Protein AF-A0A1V4K003-F1 (afdb_monomer_lite)

Radius of gyration: 103.55 Å; chains: 1; bounding box: 227×114×369 Å

Organism: NCBI:txid372326

Structure (mmCIF, N/CA/C/O backbone):
data_AF-A0A1V4K003-F1
#
_entry.id   AF-A0A1V4K003-F1
#
loop_
_atom_site.group_PDB
_atom_site.id
_atom_site.type_symbol
_atom_site.label_atom_id
_atom_site.label_alt_id
_atom_site.label_comp_id
_atom_site.label_asym_id
_atom_site.label_entity_id
_atom_site.label_seq_id
_atom_site.pdbx_PDB_ins_code
_atom_site.Cartn_x
_atom_site.Cartn_y
_atom_site.Cartn_z
_atom_site.occupancy
_atom_site.B_iso_or_equiv
_atom_site.auth_seq_id
_atom_site.auth_comp_id
_atom_site.auth_asym_id
_atom_site.auth_atom_id
_atom_site.pdbx_PDB_model_num
ATOM 1 N N . MET A 1 1 ? 1.624 42.659 5.994 1.00 56.22 1 MET A N 1
ATOM 2 C CA . MET A 1 1 ? 0.720 42.606 4.822 1.00 56.22 1 MET A CA 1
ATOM 3 C C . MET A 1 1 ? -0.584 41.830 5.069 1.00 56.22 1 MET A C 1
ATOM 5 O O . MET A 1 1 ? -1.572 42.478 5.380 1.00 56.22 1 MET A O 1
ATOM 9 N N . VAL A 1 2 ? -0.644 40.486 4.988 1.00 55.47 2 VAL A N 1
ATOM 10 C CA . VAL A 1 2 ? -1.933 39.730 5.023 1.00 55.47 2 VAL A CA 1
ATOM 11 C C . VAL A 1 2 ? -2.786 40.027 6.269 1.00 55.47 2 VAL A C 1
ATOM 13 O O . VAL A 1 2 ? -3.986 40.246 6.149 1.00 55.47 2 VAL A O 1
ATOM 16 N N . VAL A 1 3 ? -2.167 40.120 7.452 1.00 63.12 3 VAL A N 1
ATOM 17 C CA . VAL A 1 3 ? -2.864 40.456 8.712 1.00 63.12 3 VAL A CA 1
ATOM 18 C C . VAL A 1 3 ? -3.468 41.872 8.693 1.00 63.12 3 VAL A C 1
ATOM 20 O O . VAL A 1 3 ? -4.566 42.060 9.199 1.00 63.12 3 VAL A O 1
ATOM 23 N N . GLN A 1 4 ? -2.811 42.846 8.049 1.00 66.06 4 GLN A N 1
ATOM 24 C CA . GLN A 1 4 ? -3.326 44.220 7.916 1.00 66.06 4 GLN A CA 1
ATOM 25 C C . GLN A 1 4 ? -4.508 44.297 6.934 1.00 66.06 4 GLN A C 1
ATOM 27 O O . GLN A 1 4 ? -5.464 45.034 7.162 1.00 66.06 4 GLN A O 1
ATOM 32 N N . LEU A 1 5 ? -4.470 43.511 5.849 1.00 65.56 5 LEU A N 1
ATOM 33 C CA . LEU A 1 5 ? -5.574 43.417 4.883 1.00 65.56 5 LEU A CA 1
ATOM 34 C C . LEU A 1 5 ? -6.816 42.742 5.488 1.00 65.56 5 LEU A C 1
ATOM 36 O O . LEU A 1 5 ? -7.938 43.114 5.144 1.00 65.56 5 LEU A O 1
ATOM 40 N N . PHE A 1 6 ? -6.608 41.803 6.416 1.00 62.31 6 PHE A N 1
ATOM 41 C CA . PHE A 1 6 ? -7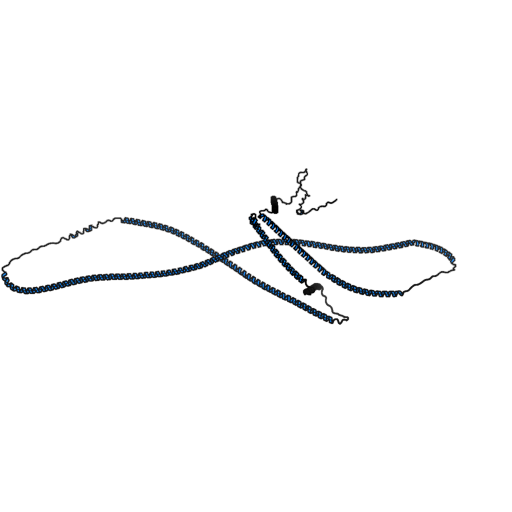.667 41.204 7.226 1.00 62.31 6 PHE A CA 1
ATOM 42 C C . PHE A 1 6 ? -8.291 42.213 8.199 1.00 62.31 6 PHE A C 1
ATOM 44 O O . PHE A 1 6 ? -9.499 42.425 8.158 1.00 62.31 6 PHE A O 1
ATOM 51 N N . SER A 1 7 ? -7.484 42.917 9.005 1.00 70.00 7 SER A N 1
ATOM 52 C CA . SER A 1 7 ? -7.992 43.946 9.931 1.00 70.00 7 SER A CA 1
ATOM 53 C C . SER A 1 7 ? -8.661 45.136 9.229 1.00 70.00 7 SER A C 1
ATOM 55 O O . SER A 1 7 ? -9.436 45.854 9.850 1.00 70.00 7 SER A O 1
ATOM 57 N N . ALA A 1 8 ? -8.390 45.340 7.936 1.00 76.44 8 ALA A N 1
ATOM 58 C CA . ALA A 1 8 ? -9.065 46.322 7.088 1.00 76.44 8 ALA A CA 1
ATOM 59 C C . ALA A 1 8 ? -10.356 45.797 6.417 1.00 76.44 8 ALA A C 1
ATOM 61 O O . ALA A 1 8 ? -10.936 46.503 5.593 1.00 76.44 8 ALA A O 1
ATOM 62 N N . GLY A 1 9 ? -10.782 44.558 6.700 1.00 68.44 9 GLY A N 1
ATOM 63 C CA . GLY A 1 9 ? -12.003 43.947 6.156 1.00 68.44 9 GLY A CA 1
ATOM 64 C C . GLY A 1 9 ? -11.972 43.633 4.653 1.00 68.44 9 GLY A C 1
ATOM 65 O O . GLY A 1 9 ? -13.011 43.329 4.075 1.00 68.44 9 GLY A O 1
ATOM 66 N N . LYS A 1 10 ? -10.805 43.713 3.995 1.00 73.00 10 LYS A N 1
ATOM 67 C CA . LYS A 1 10 ? -10.681 43.592 2.525 1.00 73.00 10 LYS A CA 1
ATOM 68 C C . LYS A 1 10 ? -10.514 42.155 2.020 1.00 73.00 10 LYS A C 1
ATOM 70 O O . LYS A 1 10 ? -10.578 41.928 0.816 1.00 73.00 10 LYS A O 1
ATOM 75 N N . ILE A 1 11 ? -10.295 41.197 2.920 1.00 74.50 11 ILE A N 1
ATOM 76 C CA . ILE A 1 11 ? -10.243 39.754 2.647 1.00 74.50 11 ILE A CA 1
ATOM 77 C C . ILE A 1 11 ? -10.865 38.989 3.817 1.00 74.50 11 ILE A C 1
ATOM 79 O O . ILE A 1 11 ? -10.670 39.356 4.973 1.00 74.50 11 ILE A O 1
ATOM 83 N N . THR A 1 12 ? -11.603 37.923 3.511 1.00 77.06 12 THR A N 1
ATOM 84 C CA . THR A 1 12 ? -12.250 37.045 4.498 1.00 77.06 12 THR A CA 1
ATOM 85 C C . THR A 1 12 ? -11.240 36.161 5.234 1.00 77.06 12 THR A C 1
ATOM 87 O O . THR A 1 12 ? -10.179 35.843 4.690 1.00 77.06 12 THR A O 1
ATOM 90 N N . ASP A 1 13 ? -11.601 35.674 6.429 1.00 73.62 13 ASP A N 1
ATOM 91 C CA . ASP A 1 13 ? -10.824 34.666 7.175 1.00 73.62 13 ASP A CA 1
ATOM 92 C C . ASP A 1 13 ? -10.438 33.460 6.311 1.00 73.62 13 ASP A C 1
ATOM 94 O O . ASP A 1 13 ? -9.290 33.020 6.329 1.00 73.62 13 ASP A O 1
ATOM 98 N N . THR A 1 14 ? -11.370 32.967 5.489 1.00 77.94 14 THR A N 1
ATOM 99 C CA . THR A 1 14 ? -11.127 31.860 4.551 1.00 77.94 14 THR A CA 1
ATOM 100 C C . THR A 1 14 ? -9.986 32.165 3.582 1.00 77.94 14 THR A C 1
ATOM 102 O O . THR A 1 14 ? -9.079 31.351 3.419 1.00 77.94 14 THR A O 1
ATOM 105 N N . ARG A 1 15 ? -9.954 33.370 2.998 1.00 75.62 15 ARG A N 1
ATOM 106 C CA . ARG A 1 15 ? -8.892 33.767 2.067 1.00 75.62 15 ARG A CA 1
ATOM 107 C C . ARG A 1 15 ? -7.566 34.049 2.777 1.00 75.62 15 ARG A C 1
ATOM 109 O O . ARG A 1 15 ? -6.505 33.831 2.197 1.00 75.62 15 ARG A O 1
ATOM 116 N N . VAL A 1 16 ? -7.605 34.494 4.033 1.00 78.00 16 VAL A N 1
ATOM 117 C CA . VAL A 1 16 ? -6.417 34.628 4.893 1.00 78.00 16 VAL A CA 1
ATOM 118 C C . VAL A 1 16 ? -5.834 33.257 5.243 1.00 78.00 16 VAL A C 1
ATOM 120 O O . VAL A 1 16 ? -4.612 33.100 5.214 1.00 78.00 16 VAL A O 1
ATOM 123 N N . ALA A 1 17 ? -6.682 32.266 5.532 1.00 76.75 17 ALA A N 1
ATOM 124 C CA . ALA A 1 17 ? -6.278 30.884 5.766 1.00 76.75 17 ALA A CA 1
ATOM 125 C C . ALA A 1 17 ? -5.639 30.277 4.507 1.00 76.75 17 ALA A C 1
ATOM 127 O O . ALA A 1 17 ? -4.486 29.860 4.576 1.00 76.75 17 ALA A O 1
ATOM 128 N N . GLU A 1 18 ? -6.303 30.357 3.346 1.00 79.75 18 GLU A N 1
ATOM 129 C CA . GLU A 1 18 ? -5.743 29.909 2.060 1.00 79.75 18 GLU A CA 1
ATOM 130 C C . GLU A 1 18 ? -4.363 30.517 1.763 1.00 79.75 18 GLU A C 1
ATOM 132 O O . GLU A 1 18 ? -3.476 29.835 1.258 1.00 79.75 18 GLU A O 1
ATOM 137 N N . LEU A 1 19 ? -4.177 31.819 2.011 1.00 79.25 19 LEU A N 1
ATOM 138 C CA . LEU A 1 19 ? -2.913 32.500 1.717 1.00 79.25 19 LEU A CA 1
ATOM 139 C C . LEU A 1 19 ? -1.803 32.097 2.700 1.00 79.25 19 LEU A C 1
ATOM 141 O O . LEU A 1 19 ? -0.652 31.968 2.284 1.00 79.25 19 LEU A O 1
ATOM 145 N N . LYS A 1 20 ? -2.132 31.838 3.973 1.00 79.00 20 LYS A N 1
ATOM 146 C CA . LYS A 1 20 ? -1.196 31.247 4.948 1.00 79.00 20 LYS A CA 1
ATOM 147 C C . LYS A 1 20 ? -0.848 29.799 4.595 1.00 79.00 20 LYS A C 1
ATOM 149 O O . LYS A 1 20 ? 0.311 29.408 4.711 1.00 79.00 20 LYS A O 1
ATOM 154 N N . GLU A 1 21 ? -1.818 29.013 4.144 1.00 82.56 21 GLU A N 1
ATOM 155 C CA . GLU A 1 21 ? -1.622 27.628 3.709 1.00 82.56 21 GLU A CA 1
ATOM 156 C C . GLU A 1 21 ? -0.734 27.563 2.461 1.00 82.56 21 GLU A C 1
ATOM 158 O O . GLU A 1 21 ? 0.293 26.892 2.471 1.00 82.56 21 GLU A O 1
ATOM 163 N N . LYS A 1 22 ? -1.033 28.363 1.431 1.00 80.50 22 LYS A N 1
ATOM 164 C CA . LYS A 1 22 ? -0.210 28.469 0.214 1.00 80.50 22 LYS A CA 1
ATOM 165 C C . LYS A 1 22 ? 1.206 28.970 0.522 1.00 80.50 22 LYS A C 1
ATOM 167 O O . LYS A 1 22 ? 2.162 28.432 -0.027 1.00 80.50 22 LYS A O 1
ATOM 172 N N . TYR A 1 23 ? 1.364 29.930 1.438 1.00 82.69 23 TYR A N 1
ATOM 173 C CA . TYR A 1 23 ? 2.684 30.382 1.895 1.00 82.69 23 TYR A CA 1
ATOM 174 C C . TYR A 1 23 ? 3.451 29.293 2.664 1.00 82.69 23 TYR A C 1
ATOM 176 O O . TYR A 1 23 ? 4.630 29.077 2.400 1.00 82.69 23 TYR A O 1
ATOM 184 N N . THR A 1 24 ? 2.806 28.581 3.593 1.00 83.00 24 THR A N 1
ATOM 185 C CA . THR A 1 24 ? 3.468 27.514 4.370 1.00 83.00 24 THR A CA 1
ATOM 186 C C . THR A 1 24 ? 3.774 26.276 3.531 1.00 83.00 24 THR A C 1
ATOM 188 O O . THR A 1 24 ? 4.804 25.648 3.764 1.00 83.00 24 THR A O 1
ATOM 191 N N . LEU A 1 25 ? 2.955 25.958 2.524 1.00 85.94 25 LEU A N 1
ATOM 192 C CA . LEU A 1 25 ? 3.262 24.949 1.511 1.00 85.94 25 LEU A CA 1
ATOM 193 C C . LEU A 1 25 ? 4.496 25.358 0.695 1.00 85.94 25 LEU A C 1
ATOM 195 O O . LEU A 1 25 ? 5.454 24.593 0.635 1.00 85.94 25 LEU A O 1
ATOM 199 N N . LEU A 1 26 ? 4.515 26.583 0.152 1.00 83.19 26 LEU A N 1
ATOM 200 C CA . LEU A 1 26 ? 5.650 27.099 -0.621 1.00 83.19 26 LEU A CA 1
ATOM 201 C C . LEU A 1 26 ? 6.944 27.100 0.214 1.00 83.19 26 LEU A C 1
ATOM 203 O O . LEU A 1 26 ? 7.978 26.607 -0.233 1.00 83.19 26 LEU A O 1
ATOM 207 N N . HIS A 1 27 ? 6.874 27.583 1.456 1.00 83.31 27 HIS A N 1
ATOM 208 C CA . HIS A 1 27 ? 8.006 27.619 2.381 1.00 83.31 27 HIS A CA 1
ATOM 209 C C . HIS A 1 27 ? 8.538 26.213 2.703 1.00 83.31 27 HIS A C 1
ATOM 211 O O . HIS A 1 27 ? 9.747 26.000 2.638 1.00 83.31 27 HIS A O 1
ATOM 217 N N . LYS A 1 28 ? 7.654 25.234 2.952 1.00 84.94 28 LYS A N 1
ATOM 218 C CA . LYS A 1 28 ? 8.043 23.822 3.112 1.00 84.94 28 LYS A CA 1
ATOM 219 C C . LYS A 1 28 ? 8.717 23.267 1.858 1.00 84.94 28 LYS A C 1
ATOM 221 O O . LYS A 1 28 ? 9.754 22.630 1.989 1.00 84.94 28 LYS A O 1
ATOM 226 N N . THR A 1 29 ? 8.184 23.543 0.661 1.00 82.12 29 THR A N 1
ATOM 227 C CA . THR A 1 29 ? 8.807 23.071 -0.589 1.00 82.12 29 THR A CA 1
ATOM 228 C C . THR A 1 29 ? 10.189 23.682 -0.829 1.00 82.12 29 THR A C 1
ATOM 230 O O . THR A 1 29 ? 11.079 22.984 -1.304 1.00 82.12 29 THR A O 1
ATOM 233 N N . VAL A 1 30 ? 10.407 24.949 -0.450 1.00 85.62 30 VAL A N 1
ATOM 234 C CA . VAL A 1 30 ? 11.733 25.588 -0.517 1.00 85.62 30 VAL A CA 1
ATOM 235 C C . VAL A 1 30 ? 12.712 24.929 0.456 1.00 85.62 30 VAL A C 1
ATOM 237 O O . VAL A 1 30 ? 13.830 24.627 0.051 1.00 85.62 30 VAL A O 1
ATOM 240 N N . ILE A 1 31 ? 12.292 24.637 1.693 1.00 85.81 31 ILE A N 1
ATOM 241 C CA . ILE A 1 31 ? 13.132 23.935 2.679 1.00 85.81 31 ILE A CA 1
ATOM 242 C C . ILE A 1 31 ? 13.520 22.542 2.164 1.00 85.81 31 ILE A C 1
ATOM 244 O O . ILE A 1 31 ? 14.707 22.241 2.097 1.00 85.81 31 ILE A O 1
ATOM 248 N N . SER A 1 32 ? 12.562 21.730 1.701 1.00 81.94 32 SER A N 1
ATOM 249 C CA . SER A 1 32 ? 12.867 20.387 1.179 1.00 81.94 32 SER A CA 1
ATOM 250 C C . SER A 1 32 ? 13.765 20.413 -0.064 1.00 81.94 32 SER A C 1
ATOM 252 O O . SER A 1 32 ? 14.572 19.507 -0.263 1.00 81.94 32 SER A O 1
ATOM 254 N N . LEU A 1 33 ? 13.660 21.456 -0.899 1.00 82.88 33 LEU A N 1
ATOM 255 C CA . LEU A 1 33 ? 14.561 21.642 -2.038 1.00 82.88 33 LEU A CA 1
ATOM 256 C C . LEU A 1 33 ? 15.982 21.987 -1.572 1.00 82.88 33 LEU A C 1
ATOM 258 O O . LEU A 1 33 ? 16.925 21.368 -2.056 1.00 82.88 33 LEU A O 1
ATOM 262 N N . GLN A 1 34 ? 16.141 22.886 -0.595 1.00 82.12 34 GLN A N 1
ATOM 263 C CA . GLN A 1 34 ? 17.449 23.205 -0.005 1.00 82.12 34 GLN A CA 1
ATOM 264 C C . GLN A 1 34 ? 18.083 21.994 0.697 1.00 82.12 34 GLN A C 1
ATOM 266 O O . GLN A 1 34 ? 19.281 21.764 0.558 1.00 82.12 34 GLN A O 1
ATOM 271 N N . GLU A 1 35 ? 17.294 21.181 1.400 1.00 84.19 35 GLU A N 1
ATOM 272 C CA . GLU A 1 35 ? 17.763 19.929 2.008 1.00 84.19 35 GLU A CA 1
ATOM 273 C C . GLU A 1 35 ? 18.248 18.933 0.939 1.00 84.19 35 GLU A C 1
ATOM 275 O O . GLU A 1 35 ? 19.333 18.366 1.086 1.00 84.19 35 GLU A O 1
ATOM 280 N N . SER A 1 36 ? 17.518 18.787 -0.176 1.00 80.00 36 SER A N 1
ATOM 281 C CA . SER A 1 36 ? 17.944 17.943 -1.304 1.00 80.00 36 SER A CA 1
ATOM 282 C C . SER A 1 36 ? 19.183 18.484 -2.037 1.00 80.00 36 SER A C 1
ATOM 284 O O . SER A 1 36 ? 20.057 17.711 -2.421 1.00 80.00 36 SER A O 1
ATOM 286 N N . GLU A 1 37 ? 19.316 19.807 -2.174 1.00 83.44 37 GLU A N 1
ATOM 287 C CA . GLU A 1 37 ? 20.496 20.461 -2.755 1.00 83.44 37 GLU A CA 1
ATOM 288 C C . GLU A 1 37 ? 21.737 20.225 -1.880 1.00 83.44 37 GLU A C 1
ATOM 290 O O . GLU A 1 37 ? 22.800 19.872 -2.389 1.00 83.44 37 GLU A O 1
ATOM 295 N N . ILE A 1 38 ? 21.597 20.332 -0.554 1.00 86.12 38 ILE A N 1
ATOM 296 C CA . ILE A 1 38 ? 22.671 20.041 0.404 1.00 86.12 38 ILE A CA 1
ATOM 297 C C . ILE A 1 38 ? 23.088 18.564 0.340 1.00 86.12 38 ILE A C 1
ATOM 299 O O . ILE A 1 38 ? 24.287 18.286 0.354 1.00 86.12 38 ILE A O 1
ATOM 303 N N . GLN A 1 39 ? 22.138 17.628 0.235 1.00 83.44 39 GLN A N 1
ATOM 304 C CA . GLN A 1 39 ? 22.429 16.195 0.094 1.00 83.44 39 GLN A CA 1
ATOM 305 C C . GLN A 1 39 ? 23.190 15.902 -1.208 1.00 83.44 39 GLN A C 1
ATOM 307 O O . GLN A 1 39 ? 24.279 15.332 -1.160 1.00 83.44 39 GLN A O 1
ATOM 312 N N . LEU A 1 40 ? 22.701 16.388 -2.353 1.00 80.06 40 LEU A N 1
ATOM 313 C CA . LEU A 1 40 ? 23.367 16.210 -3.650 1.00 80.06 40 LEU A CA 1
ATOM 314 C C . LEU A 1 40 ? 24.761 16.863 -3.690 1.00 80.06 40 LEU A C 1
ATOM 316 O O . LEU A 1 40 ? 25.686 16.311 -4.285 1.00 80.06 40 LEU A O 1
ATOM 320 N N . LEU A 1 41 ? 24.960 18.002 -3.016 1.00 82.19 41 LEU A N 1
ATOM 321 C CA . LEU A 1 41 ? 26.279 18.634 -2.868 1.00 82.19 41 LEU A CA 1
ATOM 322 C C . LEU A 1 41 ? 27.224 17.866 -1.927 1.00 82.19 41 LEU A C 1
ATOM 324 O O . LEU A 1 41 ? 28.443 17.993 -2.065 1.00 82.19 41 LEU A O 1
ATOM 328 N N . GLN A 1 42 ? 26.705 17.087 -0.976 1.00 81.94 42 GLN A N 1
ATOM 329 C CA . GLN A 1 42 ? 27.506 16.184 -0.141 1.00 81.94 42 GLN A CA 1
ATOM 330 C C . GLN A 1 42 ? 27.886 14.912 -0.908 1.00 81.94 42 GLN A C 1
ATOM 332 O O . GLN A 1 42 ? 29.051 14.517 -0.877 1.00 81.94 42 GLN A O 1
ATOM 337 N N . GLU A 1 43 ? 26.957 14.325 -1.664 1.00 79.88 43 GLU A N 1
ATOM 338 C CA . GLU A 1 43 ? 27.224 13.174 -2.536 1.00 79.88 43 GLU A CA 1
ATOM 339 C C . GLU A 1 43 ? 28.220 13.522 -3.649 1.00 79.88 43 GLU A C 1
ATOM 341 O O . GLU A 1 43 ? 29.190 12.793 -3.847 1.00 79.88 43 GLU A O 1
ATOM 346 N N . ALA A 1 44 ? 28.071 14.677 -4.306 1.00 78.56 44 ALA A N 1
ATOM 347 C CA . ALA A 1 44 ? 29.021 15.147 -5.315 1.00 78.56 44 ALA A CA 1
ATOM 348 C C . ALA A 1 44 ? 30.442 15.333 -4.749 1.00 78.56 44 ALA A C 1
ATOM 350 O O . ALA A 1 44 ? 31.414 14.981 -5.415 1.00 78.56 44 ALA A O 1
ATOM 351 N N . LYS A 1 45 ? 30.573 15.832 -3.509 1.00 83.06 45 LYS A N 1
ATOM 352 C CA . LYS A 1 45 ? 31.867 15.953 -2.809 1.00 83.06 45 LYS A CA 1
ATOM 353 C C . LYS A 1 45 ? 32.450 14.608 -2.390 1.00 83.06 45 LYS A C 1
ATOM 355 O O . LYS A 1 45 ? 33.665 14.444 -2.419 1.00 83.06 45 LYS A O 1
ATOM 360 N N . ARG A 1 46 ? 31.611 13.645 -1.997 1.00 84.62 46 ARG A N 1
ATOM 361 C CA . ARG A 1 46 ? 32.068 12.274 -1.745 1.00 84.62 46 ARG A CA 1
ATOM 362 C C . ARG A 1 46 ? 32.626 11.678 -3.038 1.00 84.62 46 ARG A C 1
ATOM 364 O O . ARG A 1 46 ? 33.768 11.240 -3.043 1.00 84.62 46 ARG A O 1
ATOM 371 N N . LEU A 1 47 ? 31.853 11.727 -4.122 1.00 77.31 47 LEU A N 1
ATOM 372 C CA . LEU A 1 47 ? 32.228 11.159 -5.417 1.00 77.31 47 LEU A CA 1
ATOM 373 C C . LEU A 1 47 ? 33.458 11.839 -6.034 1.00 77.31 47 LEU A C 1
ATOM 375 O O . LEU A 1 47 ? 34.237 11.157 -6.694 1.00 77.31 47 LEU A O 1
ATOM 379 N N . SER A 1 48 ? 33.683 13.140 -5.806 1.00 78.25 48 SER A N 1
ATOM 380 C CA . SER A 1 48 ? 34.927 13.792 -6.238 1.00 78.25 48 SER A CA 1
ATOM 381 C C . SER A 1 48 ? 36.142 13.283 -5.460 1.00 78.25 48 SER A C 1
ATOM 383 O O . SER A 1 48 ? 37.162 13.012 -6.076 1.00 78.25 48 SER A O 1
ATOM 385 N N . VAL A 1 49 ? 36.028 13.071 -4.143 1.00 84.50 49 VAL A N 1
ATOM 386 C CA . VAL A 1 49 ? 37.110 12.484 -3.328 1.00 84.50 49 VAL A CA 1
ATOM 387 C C . VAL A 1 49 ? 37.342 11.006 -3.674 1.00 84.50 49 VAL A C 1
ATOM 389 O O . VAL A 1 49 ? 38.487 10.572 -3.742 1.00 84.50 49 VAL A O 1
ATOM 392 N N . GLU A 1 50 ? 36.284 10.237 -3.946 1.00 78.19 50 GLU A N 1
ATOM 393 C CA . GLU A 1 50 ? 36.373 8.846 -4.428 1.00 78.19 50 GLU A CA 1
ATOM 394 C C . GLU A 1 50 ? 37.067 8.775 -5.806 1.00 78.19 50 GLU A C 1
ATOM 396 O O . GLU A 1 50 ? 37.897 7.895 -6.033 1.00 78.19 50 GLU A O 1
ATOM 401 N N . LEU A 1 51 ? 36.804 9.739 -6.699 1.00 79.00 51 LEU A N 1
ATOM 402 C CA . LEU A 1 51 ? 37.501 9.879 -7.984 1.00 79.00 51 LEU A CA 1
ATOM 403 C C . LEU A 1 51 ? 38.955 10.342 -7.834 1.00 79.00 51 LEU A C 1
ATOM 405 O O . LEU A 1 51 ? 39.816 9.788 -8.506 1.00 79.00 51 LEU A O 1
ATOM 409 N N . GLU A 1 52 ? 39.251 11.311 -6.966 1.00 77.62 52 GLU A N 1
ATOM 410 C CA . GLU A 1 52 ? 40.624 11.760 -6.681 1.00 77.62 52 GLU A CA 1
ATOM 411 C C . GLU A 1 52 ? 41.463 10.619 -6.082 1.00 77.62 52 GLU A C 1
ATOM 413 O O . GLU A 1 52 ? 42.623 10.443 -6.450 1.00 77.62 52 GLU A O 1
ATOM 418 N N . GLN A 1 53 ? 40.870 9.782 -5.223 1.00 77.38 53 GLN A N 1
ATOM 419 C CA . GLN A 1 53 ? 41.511 8.571 -4.702 1.00 77.38 53 GLN A CA 1
ATOM 420 C C . GLN A 1 53 ? 41.772 7.543 -5.811 1.00 77.38 53 GLN A C 1
ATOM 422 O O . GLN A 1 53 ? 42.902 7.080 -5.939 1.00 77.38 53 GLN A O 1
ATOM 427 N N . GLN A 1 54 ? 40.783 7.243 -6.661 1.00 73.12 54 GLN A N 1
ATOM 428 C CA . GLN A 1 54 ? 40.957 6.321 -7.794 1.00 73.12 54 GLN A CA 1
ATOM 429 C C . GLN A 1 54 ? 41.962 6.836 -8.835 1.00 73.12 54 GLN A C 1
ATOM 431 O O . GLN A 1 54 ? 42.737 6.052 -9.378 1.00 73.12 54 GLN A O 1
ATOM 436 N N . GLN A 1 55 ? 41.997 8.145 -9.093 1.00 69.25 55 GLN A N 1
ATOM 437 C CA . GLN A 1 55 ? 43.007 8.774 -9.947 1.00 69.25 55 GLN A CA 1
ATOM 438 C C . GLN A 1 55 ? 44.398 8.660 -9.327 1.00 69.25 55 GLN A C 1
ATOM 440 O O . GLN A 1 55 ? 45.335 8.290 -10.022 1.00 69.25 55 GLN A O 1
ATOM 445 N N . HIS A 1 56 ? 44.536 8.883 -8.022 1.00 72.75 56 HIS A N 1
ATOM 446 C CA . HIS A 1 56 ? 45.823 8.780 -7.341 1.00 72.75 56 HIS A CA 1
ATOM 447 C C . HIS A 1 56 ? 46.294 7.322 -7.123 1.00 72.75 56 HIS A C 1
ATOM 449 O O . HIS A 1 56 ? 47.487 7.072 -6.942 1.00 72.75 56 HIS A O 1
ATOM 455 N N . GLU A 1 57 ? 45.392 6.337 -7.157 1.00 70.25 57 GLU A N 1
ATOM 456 C CA . GLU A 1 57 ? 45.739 4.912 -7.269 1.00 70.25 57 GLU A CA 1
ATOM 457 C C . GLU A 1 57 ? 46.129 4.524 -8.705 1.00 70.25 57 GLU A C 1
ATOM 459 O O . GLU A 1 57 ? 47.090 3.775 -8.885 1.00 70.25 57 GLU A O 1
ATOM 464 N N . LEU A 1 58 ? 45.476 5.093 -9.726 1.00 62.81 58 LEU A N 1
ATOM 465 C CA . LEU A 1 58 ? 45.891 4.957 -11.128 1.00 62.81 58 LEU A CA 1
ATOM 466 C C . LEU A 1 58 ? 47.267 5.587 -11.386 1.00 62.81 58 LEU A C 1
ATOM 468 O O . LEU A 1 58 ? 48.118 4.926 -11.967 1.00 62.81 58 LEU A O 1
ATOM 472 N N . GLU A 1 59 ? 47.546 6.789 -10.879 1.00 66.94 59 GLU A N 1
ATOM 473 C CA . GLU A 1 59 ? 48.875 7.415 -10.962 1.00 66.94 59 GLU A CA 1
ATOM 474 C C . GLU A 1 59 ? 49.966 6.539 -10.325 1.00 66.94 59 GLU A C 1
ATOM 476 O O . GLU A 1 59 ? 51.079 6.474 -10.838 1.00 66.94 59 GLU A O 1
ATOM 481 N N . LYS A 1 60 ? 49.659 5.817 -9.237 1.00 63.19 60 LYS A N 1
ATOM 482 C CA . LYS A 1 60 ? 50.587 4.854 -8.612 1.00 63.19 60 LYS A CA 1
ATOM 483 C C . LYS A 1 60 ? 50.757 3.567 -9.418 1.00 63.19 60 LYS A C 1
ATOM 485 O O . LYS A 1 60 ? 51.801 2.932 -9.308 1.00 63.19 60 LYS A O 1
ATOM 490 N N . ALA A 1 61 ? 49.759 3.178 -10.209 1.00 55.38 61 ALA A N 1
ATOM 491 C CA . ALA A 1 61 ? 49.862 2.061 -11.144 1.00 55.38 61 ALA A CA 1
ATOM 492 C C . ALA A 1 61 ? 50.614 2.452 -12.433 1.00 55.38 61 ALA A C 1
ATOM 494 O O . ALA A 1 61 ? 51.321 1.621 -12.999 1.00 55.38 61 ALA A O 1
ATOM 495 N N . GLU A 1 62 ? 50.496 3.707 -12.875 1.00 48.44 62 GLU A N 1
ATOM 496 C CA . GLU A 1 62 ? 51.203 4.255 -14.040 1.00 48.44 62 GLU A CA 1
ATOM 497 C C . GLU A 1 62 ? 52.655 4.658 -13.714 1.00 48.44 62 GLU A C 1
ATOM 499 O O . GLU A 1 62 ? 53.527 4.537 -14.571 1.00 48.44 62 GLU A O 1
ATOM 504 N N . GLN A 1 63 ? 52.969 5.043 -12.469 1.00 48.59 63 GLN A N 1
ATOM 505 C CA . GLN A 1 63 ? 54.341 5.299 -11.994 1.00 48.59 63 GLN A CA 1
ATOM 506 C C . GLN A 1 63 ? 55.113 4.016 -11.616 1.00 48.59 63 GLN A C 1
ATOM 508 O O . GLN A 1 63 ? 55.797 3.963 -10.592 1.00 48.59 63 GLN A O 1
ATOM 513 N N . PHE A 1 64 ? 55.059 2.986 -12.466 1.00 37.50 64 PHE A N 1
ATOM 514 C CA . PHE A 1 64 ? 55.984 1.850 -12.396 1.00 37.50 64 PHE A CA 1
ATOM 515 C C . PHE A 1 64 ? 57.193 2.077 -13.324 1.00 37.50 64 PHE A C 1
ATOM 517 O O . PHE A 1 64 ? 57.002 2.262 -14.525 1.00 37.50 64 PHE A O 1
ATOM 524 N N . PRO A 1 65 ? 58.443 2.054 -12.818 1.00 45.66 65 PRO A N 1
ATOM 525 C CA . PRO A 1 65 ? 59.625 2.233 -13.657 1.00 45.66 65 PRO A CA 1
ATOM 526 C C . PRO A 1 65 ? 59.864 1.006 -14.553 1.00 45.66 65 PRO A C 1
ATOM 528 O O . PRO A 1 65 ? 59.880 -0.132 -14.073 1.00 45.66 65 PRO A O 1
ATOM 531 N N . GLU A 1 66 ? 60.112 1.259 -15.844 1.00 43.59 66 GLU A N 1
ATOM 532 C CA . GLU A 1 66 ? 60.162 0.265 -16.937 1.00 43.59 66 GLU A CA 1
ATOM 533 C C . GLU A 1 66 ? 61.271 -0.808 -16.820 1.00 43.59 66 GLU A C 1
ATOM 535 O O . GLU A 1 66 ? 61.326 -1.728 -17.633 1.00 43.59 66 GLU A O 1
ATOM 540 N N . GLU A 1 67 ? 62.134 -0.739 -15.803 1.00 44.69 67 GLU A N 1
ATOM 541 C CA . GLU A 1 67 ? 63.278 -1.644 -15.602 1.00 44.69 67 GLU A CA 1
ATOM 542 C C . GLU A 1 67 ? 63.097 -2.646 -14.437 1.00 44.69 67 GLU A C 1
ATOM 544 O O . GLU A 1 67 ? 64.045 -3.330 -14.051 1.00 44.69 67 GLU A O 1
ATOM 549 N N . SER A 1 68 ? 61.891 -2.768 -13.864 1.00 41.72 68 SER A N 1
ATOM 550 C CA . SER A 1 68 ? 61.611 -3.704 -12.756 1.00 41.72 68 SER A CA 1
ATOM 551 C C . SER A 1 68 ? 60.781 -4.926 -13.187 1.00 41.72 68 SER A C 1
ATOM 553 O O . SER A 1 68 ? 59.606 -4.833 -13.541 1.00 41.72 68 SER A O 1
ATOM 555 N N . SER A 1 69 ? 61.399 -6.112 -13.150 1.00 51.69 69 SER A N 1
ATOM 556 C CA . SER A 1 69 ? 60.809 -7.383 -13.597 1.00 51.69 69 SER A CA 1
ATOM 557 C C . SER A 1 69 ? 59.816 -7.968 -12.579 1.00 51.69 69 SER A C 1
ATOM 559 O O . SER A 1 69 ? 60.142 -8.905 -11.849 1.00 51.69 69 SER A O 1
ATOM 561 N N . SER A 1 70 ? 58.605 -7.413 -12.513 1.00 58.47 70 SER A N 1
ATOM 562 C CA . SER A 1 70 ? 57.534 -7.931 -11.654 1.00 58.47 70 SER A CA 1
ATOM 563 C C . SER A 1 70 ? 56.876 -9.199 -12.220 1.00 58.47 70 SER A C 1
ATOM 565 O O . SER A 1 70 ? 56.811 -9.413 -13.435 1.00 58.47 70 SER A O 1
ATOM 567 N N . GLU A 1 71 ? 56.338 -10.038 -11.330 1.00 55.19 71 GLU A N 1
ATOM 568 C CA . GLU A 1 71 ? 55.678 -11.306 -11.681 1.00 55.19 71 GLU A CA 1
ATOM 569 C C . GLU A 1 71 ? 54.524 -11.123 -12.670 1.00 55.19 71 GLU A C 1
ATOM 571 O O . GLU A 1 71 ? 54.286 -11.999 -13.494 1.00 55.19 71 GLU A O 1
ATOM 576 N N . VAL A 1 72 ? 53.846 -9.969 -12.650 1.00 52.16 72 VAL A N 1
ATOM 577 C CA . VAL A 1 72 ? 52.753 -9.637 -13.578 1.00 52.16 72 VAL A CA 1
ATOM 578 C C . VAL A 1 72 ? 53.219 -9.713 -15.036 1.00 52.16 72 VAL A C 1
ATOM 580 O O . VAL A 1 72 ? 52.476 -10.202 -15.885 1.00 52.16 72 VAL A O 1
ATOM 583 N N . SER A 1 73 ? 54.458 -9.312 -15.337 1.00 53.34 73 SER A N 1
ATOM 584 C CA . SER A 1 73 ? 55.033 -9.440 -16.682 1.00 53.34 73 SER A CA 1
ATOM 585 C C . SER A 1 73 ? 55.351 -10.896 -17.040 1.00 53.34 73 SER A C 1
ATOM 587 O O . SER A 1 73 ? 55.040 -11.318 -18.156 1.00 53.34 73 SER A O 1
ATOM 589 N N . ARG A 1 74 ? 55.875 -11.695 -16.092 1.00 58.97 74 ARG A N 1
ATOM 590 C CA . ARG A 1 74 ? 56.105 -13.145 -16.281 1.00 58.97 74 ARG A CA 1
ATOM 591 C C . ARG A 1 74 ? 54.782 -13.875 -16.530 1.00 58.97 74 ARG A C 1
ATOM 593 O O . ARG A 1 74 ? 54.660 -14.585 -17.523 1.00 58.97 74 ARG A O 1
ATOM 600 N N . ILE A 1 75 ? 53.766 -13.605 -15.711 1.00 62.41 75 ILE A N 1
ATOM 601 C CA . ILE A 1 75 ? 52.406 -14.150 -15.827 1.00 62.41 75 ILE A CA 1
ATOM 602 C C . ILE A 1 75 ? 51.756 -13.722 -17.145 1.00 62.41 75 ILE A C 1
ATOM 604 O O . ILE A 1 75 ? 51.133 -14.545 -17.804 1.00 62.41 75 ILE A O 1
ATOM 608 N N . ARG A 1 76 ? 51.917 -12.469 -17.591 1.00 61.62 76 ARG A N 1
ATOM 609 C CA . ARG A 1 76 ? 51.366 -12.003 -18.878 1.00 61.62 76 ARG A CA 1
ATOM 610 C C . ARG A 1 76 ? 52.028 -12.695 -20.074 1.00 61.62 76 ARG A C 1
ATOM 612 O O . ARG A 1 76 ? 51.345 -12.983 -21.055 1.00 61.62 76 ARG A O 1
ATOM 619 N N . GLN A 1 77 ? 53.322 -13.005 -19.982 1.00 67.75 77 GLN A N 1
ATOM 620 C CA . GLN A 1 77 ? 54.061 -13.759 -20.997 1.00 67.75 77 GLN A CA 1
ATOM 621 C C . GLN A 1 77 ? 53.716 -15.261 -20.975 1.00 67.75 77 GLN A C 1
ATOM 623 O O . GLN A 1 77 ? 53.487 -15.843 -22.035 1.00 67.75 77 GLN A O 1
ATOM 628 N N . GLN A 1 78 ? 53.588 -15.868 -19.790 1.00 68.00 78 GLN A N 1
ATOM 629 C CA . GLN A 1 78 ? 53.106 -17.244 -19.604 1.00 68.00 78 GLN A CA 1
ATOM 630 C C . GLN A 1 78 ? 51.662 -17.397 -20.111 1.00 68.00 78 GLN A C 1
ATOM 632 O O . GLN A 1 78 ? 51.392 -18.297 -20.899 1.00 68.00 78 GLN A O 1
ATOM 637 N N . LEU A 1 79 ? 50.755 -16.473 -19.769 1.00 69.12 79 LEU A N 1
ATOM 638 C CA . LEU A 1 79 ? 49.371 -16.459 -20.257 1.00 69.12 79 LEU A CA 1
ATOM 639 C C . LEU A 1 79 ? 49.321 -16.360 -21.787 1.00 69.12 79 LEU A C 1
ATOM 641 O O . LEU A 1 79 ? 48.534 -17.063 -22.413 1.00 69.12 79 LEU A O 1
ATOM 645 N N . LEU A 1 80 ? 50.182 -15.540 -22.402 1.00 69.50 80 LEU A N 1
ATOM 646 C CA . LEU A 1 80 ? 50.292 -15.453 -23.860 1.00 69.50 80 LEU A CA 1
ATOM 647 C C . LEU A 1 80 ? 50.822 -16.763 -24.478 1.00 69.50 80 LEU A C 1
ATOM 649 O O . LEU A 1 80 ? 50.327 -17.168 -25.529 1.00 69.50 80 LEU A O 1
ATOM 653 N N . SER A 1 81 ? 51.760 -17.461 -23.821 1.00 68.94 81 SER A N 1
ATOM 654 C CA . SER A 1 81 ? 52.192 -18.808 -24.238 1.00 68.94 81 SER A CA 1
ATOM 655 C C . SER A 1 81 ? 51.036 -19.802 -24.156 1.00 68.94 81 SER A C 1
ATOM 657 O O . SER A 1 81 ? 50.698 -20.419 -25.161 1.00 68.94 81 SER A O 1
ATOM 659 N N . CYS A 1 82 ? 50.338 -19.876 -23.018 1.00 68.88 82 CYS A N 1
ATOM 660 C CA . CYS A 1 82 ? 49.182 -20.752 -22.832 1.00 68.88 82 CYS A CA 1
ATOM 661 C C . CYS A 1 82 ? 48.036 -20.437 -23.808 1.00 68.88 82 CYS A C 1
ATOM 663 O O . CYS A 1 82 ? 47.380 -21.357 -24.290 1.00 68.88 82 CYS A O 1
ATOM 665 N N . GLN A 1 83 ? 47.809 -19.165 -24.153 1.00 66.56 83 GLN A N 1
ATOM 666 C CA . GLN A 1 83 ? 46.828 -18.749 -25.161 1.00 66.56 83 GLN A CA 1
ATOM 667 C C . GLN A 1 83 ? 47.222 -19.250 -26.561 1.00 66.56 83 GLN A C 1
ATOM 669 O O . GLN A 1 83 ? 46.380 -19.771 -27.295 1.00 66.56 83 GLN A O 1
ATOM 674 N N . ASN A 1 84 ? 48.502 -19.129 -26.923 1.00 75.12 84 ASN A N 1
ATOM 675 C CA . ASN A 1 84 ? 49.037 -19.601 -28.202 1.00 75.12 84 ASN A CA 1
ATOM 676 C C . ASN A 1 84 ? 49.065 -21.135 -28.283 1.00 75.12 84 ASN A C 1
ATOM 678 O O . ASN A 1 84 ? 48.726 -21.700 -29.320 1.00 75.12 84 ASN A O 1
ATOM 682 N N . GLU A 1 85 ? 49.399 -21.819 -27.191 1.00 74.50 85 GLU A N 1
ATOM 683 C CA . GLU A 1 85 ? 49.355 -23.277 -27.083 1.00 74.50 85 GLU A CA 1
ATOM 684 C C . GLU A 1 85 ? 47.920 -23.805 -27.118 1.00 74.50 85 GLU A C 1
ATOM 686 O O . GLU A 1 85 ? 47.660 -24.759 -27.844 1.00 74.50 85 GLU A O 1
ATOM 691 N N . TYR A 1 86 ? 46.969 -23.157 -26.436 1.00 77.44 86 TYR A N 1
ATOM 692 C CA . TYR A 1 86 ? 45.542 -23.475 -26.542 1.00 77.44 86 TYR A CA 1
ATOM 693 C C . TYR A 1 86 ? 45.037 -23.311 -27.980 1.00 77.44 86 TYR A C 1
ATOM 695 O O . TYR A 1 86 ? 44.377 -24.209 -28.501 1.00 77.44 86 TYR A O 1
ATOM 703 N N . ASN A 1 87 ? 45.392 -22.214 -28.658 1.00 72.00 87 ASN A N 1
ATOM 704 C CA . ASN A 1 87 ? 45.044 -22.009 -30.065 1.00 72.00 87 ASN A CA 1
ATOM 705 C C . ASN A 1 87 ? 45.673 -23.089 -30.965 1.00 72.00 87 ASN A C 1
ATOM 707 O O . ASN A 1 87 ? 44.969 -23.687 -31.774 1.00 72.00 87 ASN A O 1
ATOM 711 N N . ALA A 1 88 ? 46.953 -23.421 -30.773 1.00 74.94 88 ALA A N 1
ATOM 712 C CA . ALA A 1 88 ? 47.632 -24.475 -31.528 1.00 74.94 88 ALA A CA 1
ATOM 713 C C . ALA A 1 88 ? 47.089 -25.886 -31.223 1.00 74.94 88 ALA A C 1
ATOM 715 O O . ALA A 1 88 ? 47.088 -26.747 -32.101 1.00 74.94 88 ALA A O 1
ATOM 716 N N . ILE A 1 89 ? 46.615 -26.150 -30.002 1.00 74.44 89 ILE A N 1
ATOM 717 C CA . ILE A 1 89 ? 45.907 -27.387 -29.643 1.00 74.44 89 ILE A CA 1
ATOM 718 C C . ILE A 1 89 ? 44.542 -27.421 -30.332 1.00 74.44 89 ILE A C 1
ATOM 720 O O . ILE A 1 89 ? 44.193 -28.446 -30.902 1.00 74.44 89 ILE A O 1
ATOM 724 N N . LYS A 1 90 ? 43.812 -26.305 -30.367 1.00 72.94 90 LYS A N 1
ATOM 725 C CA . LYS A 1 90 ? 42.505 -26.189 -31.026 1.00 72.94 90 LYS A CA 1
ATOM 726 C C . LYS A 1 90 ? 42.595 -26.339 -32.548 1.00 72.94 90 LYS A C 1
ATOM 728 O O . LYS A 1 90 ? 41.763 -27.014 -33.148 1.00 72.94 90 LYS A O 1
ATOM 733 N N . GLU A 1 91 ? 43.635 -25.789 -33.173 1.00 72.69 91 GLU A N 1
ATOM 734 C CA . GLU A 1 91 ? 43.962 -26.061 -34.579 1.00 72.69 91 GLU A CA 1
ATOM 735 C C . GLU A 1 91 ? 44.295 -27.543 -34.794 1.00 72.69 91 GLU A C 1
ATOM 737 O O . GLU A 1 91 ? 43.749 -28.156 -35.709 1.00 72.69 91 GLU A O 1
ATOM 742 N N . ARG A 1 92 ? 45.102 -28.161 -33.916 1.00 77.12 92 ARG A N 1
ATOM 743 C CA . ARG A 1 92 ? 45.354 -29.615 -33.957 1.00 77.12 92 ARG A CA 1
ATOM 744 C C . ARG A 1 92 ? 44.083 -30.436 -33.736 1.00 77.12 92 ARG A C 1
ATOM 746 O O . ARG A 1 92 ? 43.977 -31.496 -34.336 1.00 77.12 92 ARG A O 1
ATOM 753 N N . GLU A 1 93 ? 43.125 -29.991 -32.925 1.00 72.00 93 GLU A N 1
ATOM 754 C CA . GLU A 1 93 ? 41.835 -30.670 -32.757 1.00 72.00 93 GLU A CA 1
ATOM 755 C C . GLU A 1 93 ? 41.002 -30.610 -34.036 1.00 72.00 93 GLU A C 1
ATOM 757 O O . GLU A 1 93 ? 40.511 -31.651 -34.464 1.00 72.00 93 GLU A O 1
ATOM 762 N N . TYR A 1 94 ? 40.900 -29.452 -34.699 1.00 69.81 94 TYR A N 1
ATOM 763 C CA . TYR A 1 94 ? 40.264 -29.358 -36.019 1.00 69.81 94 TYR A CA 1
ATOM 764 C C . TYR A 1 94 ? 40.965 -30.247 -37.053 1.00 69.81 94 TYR A C 1
ATOM 766 O O . TYR A 1 94 ? 40.312 -30.992 -37.782 1.00 69.81 94 TYR A O 1
ATOM 774 N N . ASP A 1 95 ? 42.294 -30.222 -37.081 1.00 67.88 95 ASP A N 1
ATOM 775 C CA . ASP A 1 95 ? 43.122 -30.993 -38.006 1.00 67.88 95 ASP A CA 1
ATOM 776 C C . ASP A 1 95 ? 43.028 -32.515 -37.730 1.00 67.88 95 ASP A C 1
ATOM 778 O O . ASP A 1 95 ? 42.974 -33.325 -38.657 1.00 67.88 95 ASP A O 1
ATOM 782 N N . VAL A 1 96 ? 42.902 -32.928 -36.462 1.00 70.25 96 VAL A N 1
ATOM 783 C CA . VAL A 1 96 ? 42.642 -34.319 -36.045 1.00 70.25 96 VAL A CA 1
ATOM 784 C C . VAL A 1 96 ? 41.202 -34.739 -36.334 1.00 70.25 96 VAL A C 1
ATOM 786 O O . VAL A 1 96 ? 41.007 -35.849 -36.825 1.00 70.25 96 VAL A O 1
ATOM 789 N N . GLN A 1 97 ? 40.199 -33.889 -36.100 1.00 59.25 97 GLN A N 1
ATOM 790 C CA . GLN A 1 97 ? 38.802 -34.165 -36.457 1.00 59.25 97 GLN A CA 1
ATOM 791 C C . GLN A 1 97 ? 38.654 -34.334 -37.975 1.00 59.25 97 GLN A C 1
ATOM 793 O O . GLN A 1 97 ? 38.083 -35.329 -38.421 1.00 59.25 97 GLN A O 1
ATOM 798 N N . PHE A 1 98 ? 39.269 -33.452 -38.768 1.00 65.44 98 PHE A N 1
ATOM 799 C CA . PHE A 1 98 ? 39.327 -33.553 -40.228 1.00 65.44 98 PHE A CA 1
ATOM 800 C C . PHE A 1 98 ? 40.028 -34.844 -40.685 1.00 65.44 98 PHE A C 1
ATOM 802 O O . PHE A 1 98 ? 39.508 -35.569 -41.536 1.00 65.44 98 PHE A O 1
ATOM 809 N N . LYS A 1 99 ? 41.164 -35.207 -40.070 1.00 64.38 99 LYS A N 1
ATOM 810 C CA . LYS A 1 99 ? 41.878 -36.472 -40.344 1.00 64.38 99 LYS A CA 1
ATOM 811 C C . LYS A 1 99 ? 41.094 -37.714 -39.909 1.00 64.38 99 LYS A C 1
ATOM 813 O O . LYS A 1 99 ? 41.216 -38.754 -40.558 1.00 64.38 99 LYS A O 1
ATOM 818 N N . MET A 1 100 ? 40.277 -37.631 -38.859 1.00 53.84 100 MET A N 1
ATOM 819 C CA . MET A 1 100 ? 39.413 -38.733 -38.424 1.00 53.84 100 MET A CA 1
ATOM 820 C C . MET A 1 100 ? 38.205 -38.895 -39.356 1.00 53.84 100 MET A C 1
ATOM 822 O O . MET A 1 100 ? 37.886 -40.014 -39.748 1.00 53.84 100 MET A O 1
ATOM 826 N N . GLN A 1 101 ? 37.604 -37.785 -39.797 1.00 46.34 101 GLN A N 1
ATOM 827 C CA . GLN A 1 101 ? 36.544 -37.768 -40.809 1.00 46.34 101 GLN A CA 1
ATOM 828 C C . GLN A 1 101 ? 37.036 -38.353 -42.145 1.00 46.34 101 GLN A C 1
ATOM 830 O O . GLN A 1 101 ? 36.349 -39.187 -42.735 1.00 46.34 101 GLN A O 1
ATOM 835 N N . TRP A 1 102 ? 38.264 -38.017 -42.563 1.00 45.97 102 TRP A N 1
ATOM 836 C CA . TRP A 1 102 ? 38.946 -38.638 -43.707 1.00 45.97 102 TRP A CA 1
ATOM 837 C C . TRP A 1 102 ? 39.198 -40.141 -43.520 1.00 45.97 102 TRP A C 1
ATOM 839 O O . TRP A 1 102 ? 38.951 -40.930 -44.434 1.00 45.97 102 TRP A O 1
ATOM 849 N N . ARG A 1 103 ? 39.670 -40.569 -42.340 1.00 40.88 103 ARG A N 1
ATOM 850 C CA . ARG A 1 103 ? 39.928 -41.993 -42.050 1.00 40.88 103 ARG A CA 1
ATOM 851 C C . ARG A 1 103 ? 38.672 -42.864 -42.084 1.00 40.88 103 ARG A C 1
ATOM 853 O O . ARG A 1 103 ? 38.791 -44.053 -42.362 1.00 40.88 103 ARG A O 1
ATOM 860 N N . CYS A 1 104 ? 37.490 -42.295 -41.866 1.00 43.16 104 CYS A N 1
ATOM 861 C CA . CYS A 1 104 ? 36.220 -43.017 -41.958 1.00 43.16 104 CYS A CA 1
ATOM 862 C C . CYS A 1 104 ? 35.725 -43.275 -43.400 1.00 43.16 104 CYS A C 1
ATOM 864 O O . CYS A 1 104 ? 34.674 -43.894 -43.552 1.00 43.16 104 CYS A O 1
ATOM 866 N N . GLN A 1 105 ? 36.437 -42.834 -44.451 1.00 39.50 105 GLN A N 1
ATOM 867 C CA . GLN A 1 105 ? 35.990 -42.958 -45.854 1.00 39.50 105 GLN A CA 1
ATOM 868 C C . GLN A 1 105 ? 36.863 -43.847 -46.770 1.00 39.50 105 GLN A C 1
ATOM 870 O O . GLN A 1 105 ? 36.623 -43.889 -47.976 1.00 39.50 105 GLN A O 1
ATOM 875 N N . GLN A 1 106 ? 37.846 -44.591 -46.247 1.00 32.59 106 GLN A N 1
ATOM 876 C CA . GLN A 1 106 ? 38.687 -45.509 -47.043 1.00 32.59 106 GLN A CA 1
ATOM 877 C C . GLN A 1 106 ? 38.765 -46.915 -46.406 1.00 32.59 106 GLN A C 1
ATOM 879 O O . GLN A 1 106 ? 39.067 -47.020 -45.215 1.00 32.59 106 GLN A O 1
ATOM 884 N N . PRO A 1 107 ? 38.511 -48.007 -47.160 1.00 36.41 107 PRO A N 1
ATOM 885 C CA . PRO A 1 107 ? 38.605 -49.375 -46.652 1.00 36.41 107 PRO A CA 1
ATOM 886 C C . PRO A 1 107 ? 40.059 -49.870 -46.551 1.00 36.41 107 PRO A C 1
ATOM 888 O O . PRO A 1 107 ? 40.986 -49.317 -47.139 1.00 36.41 107 PRO A O 1
ATOM 891 N N . SER A 1 108 ? 40.263 -50.943 -45.787 1.00 36.69 108 SER A N 1
ATOM 892 C CA . SER A 1 108 ? 41.590 -51.446 -45.424 1.00 36.69 108 SER A CA 1
ATOM 893 C C . SER A 1 108 ? 42.340 -52.155 -46.560 1.00 36.69 108 SER A C 1
ATOM 895 O O . SER A 1 108 ? 41.785 -52.988 -47.275 1.00 36.69 108 SER A O 1
ATOM 897 N N . PHE A 1 109 ? 43.655 -51.928 -46.630 1.00 30.34 109 PHE A N 1
ATOM 898 C CA . PHE A 1 109 ? 44.603 -52.832 -47.290 1.00 30.34 109 PHE A CA 1
ATOM 899 C C . PHE A 1 109 ? 45.812 -53.108 -46.384 1.00 30.34 109 PHE A C 1
ATOM 901 O O . PHE A 1 109 ? 46.114 -52.328 -45.479 1.00 30.34 109 PHE A O 1
ATOM 908 N N . LYS A 1 110 ? 46.452 -54.272 -46.554 1.00 30.81 110 LYS A N 1
ATOM 909 C CA . LYS A 1 110 ? 47.375 -54.857 -45.564 1.00 30.81 110 LYS A CA 1
ATOM 910 C C . LYS A 1 110 ? 48.851 -54.799 -45.978 1.00 30.81 110 LYS A C 1
ATOM 912 O O . LYS A 1 110 ? 49.162 -54.958 -47.149 1.00 30.81 110 LYS A O 1
ATOM 917 N N . SER A 1 111 ? 49.707 -54.766 -44.948 1.00 26.08 111 SER A N 1
ATOM 918 C CA . SER A 1 111 ? 51.005 -55.468 -44.815 1.00 26.08 111 SER A CA 1
ATOM 919 C C . SER A 1 111 ? 52.111 -55.294 -45.868 1.00 26.08 111 SER A C 1
ATOM 921 O O . SER A 1 111 ? 51.925 -55.620 -47.034 1.00 26.08 111 SER A O 1
ATOM 923 N N . GLY A 1 112 ? 53.341 -55.044 -45.400 1.00 26.88 112 GLY A N 1
ATOM 924 C CA . GLY A 1 112 ? 54.544 -55.447 -46.136 1.00 26.88 112 GLY A CA 1
ATOM 925 C C . GLY A 1 112 ? 55.860 -54.856 -45.617 1.00 26.88 112 GLY A C 1
ATOM 926 O O . GLY A 1 112 ? 56.014 -53.648 -45.628 1.00 26.88 112 GLY A O 1
ATOM 927 N N . HIS A 1 113 ? 56.784 -55.740 -45.219 1.00 25.27 113 HIS A N 1
ATOM 928 C CA . HIS A 1 113 ? 58.255 -55.657 -45.355 1.00 25.27 113 HIS A CA 1
ATOM 929 C C . HIS A 1 113 ? 58.997 -54.357 -44.940 1.00 25.27 113 HIS A C 1
ATOM 931 O O . HIS A 1 113 ? 58.810 -53.287 -45.497 1.00 25.27 113 HIS A O 1
ATOM 937 N N . LEU A 1 114 ? 59.816 -54.397 -43.879 1.00 25.83 114 LEU A N 1
ATOM 938 C CA . LEU A 1 114 ? 61.228 -54.854 -43.839 1.00 25.83 114 LEU A CA 1
ATOM 939 C C . LEU A 1 114 ? 62.248 -53.866 -44.449 1.00 25.83 114 LEU A C 1
ATOM 941 O O . LEU A 1 114 ? 62.315 -53.708 -45.658 1.00 25.83 114 LEU A O 1
ATOM 945 N N . SER A 1 115 ? 63.089 -53.322 -43.557 1.00 27.36 115 SER A N 1
ATOM 946 C CA . SER A 1 115 ? 64.535 -53.040 -43.675 1.00 27.36 115 SER A CA 1
ATOM 947 C C . SER A 1 115 ? 65.147 -52.502 -44.979 1.00 27.36 115 SER A C 1
ATOM 949 O O . SER A 1 115 ? 65.069 -53.152 -46.011 1.00 27.36 115 SER A O 1
ATOM 951 N N . ILE A 1 116 ? 66.006 -51.474 -44.856 1.00 25.66 116 ILE A N 1
ATOM 952 C CA . ILE A 1 116 ? 67.462 -51.545 -45.156 1.00 25.66 116 ILE A CA 1
ATOM 953 C C . ILE A 1 116 ? 68.151 -50.195 -44.854 1.00 25.66 116 ILE A C 1
ATOM 955 O O . ILE A 1 116 ? 67.639 -49.131 -45.181 1.00 25.66 116 ILE A O 1
ATOM 959 N N . VAL A 1 117 ? 69.352 -50.251 -44.264 1.00 35.88 117 VAL A N 1
ATOM 960 C CA . VAL A 1 117 ? 70.304 -49.128 -44.145 1.00 35.88 117 VAL A CA 1
ATOM 961 C C . VAL A 1 117 ? 71.533 -49.450 -44.995 1.00 35.88 117 VAL A C 1
ATOM 963 O O . VAL A 1 117 ? 72.052 -50.562 -44.872 1.00 35.88 117 VAL A O 1
ATOM 966 N N . PRO A 1 118 ? 72.059 -48.497 -45.790 1.00 38.06 118 PRO A N 1
ATOM 967 C CA . PRO A 1 118 ? 73.504 -48.494 -46.023 1.00 38.06 118 PRO A CA 1
ATOM 968 C C . PRO A 1 118 ? 74.192 -47.110 -46.124 1.00 38.06 118 PRO A C 1
ATOM 970 O O . PRO A 1 118 ? 73.971 -46.338 -47.048 1.00 38.06 118 PRO A O 1
ATOM 973 N N . VAL A 1 119 ? 75.198 -46.931 -45.257 1.00 25.81 119 VAL A N 1
ATOM 974 C CA . VAL A 1 119 ? 76.566 -46.471 -45.604 1.00 25.81 119 VAL A CA 1
ATOM 975 C C . VAL A 1 119 ? 76.814 -44.990 -45.994 1.00 25.81 119 VAL A C 1
ATOM 977 O O . VAL A 1 119 ? 76.889 -44.614 -47.156 1.00 25.81 119 VAL A O 1
ATOM 980 N N . CYS A 1 120 ? 77.172 -44.209 -44.967 1.00 25.05 120 CYS A N 1
ATOM 981 C CA . CYS A 1 120 ? 78.465 -43.511 -44.775 1.00 25.05 120 CYS A CA 1
ATOM 982 C C . CYS A 1 120 ? 79.220 -42.818 -45.940 1.00 25.05 120 CYS A C 1
ATOM 984 O O . CYS A 1 120 ? 79.597 -43.473 -46.912 1.00 25.05 120 CYS A O 1
ATOM 986 N N . LYS A 1 121 ? 79.839 -41.655 -45.621 1.00 26.86 121 LYS A N 1
ATOM 987 C CA . LYS A 1 121 ? 81.328 -41.536 -45.579 1.00 26.86 121 LYS A CA 1
ATOM 988 C C . LYS A 1 121 ? 81.909 -40.316 -44.814 1.00 26.86 121 LYS A C 1
ATOM 990 O O . LYS A 1 121 ? 81.732 -39.174 -45.198 1.00 26.86 121 LYS A O 1
ATOM 995 N N . LYS A 1 122 ? 82.763 -40.642 -43.827 1.00 27.69 122 LYS A N 1
ATOM 996 C CA . LYS A 1 122 ? 84.022 -39.973 -43.394 1.00 27.69 122 LYS A CA 1
ATOM 997 C C . LYS A 1 122 ? 84.042 -38.524 -42.835 1.00 27.69 122 LYS A C 1
ATOM 999 O O . LYS A 1 122 ? 84.279 -37.564 -43.550 1.00 27.69 122 LYS A O 1
ATOM 1004 N N . ARG A 1 123 ? 84.127 -38.464 -41.495 1.00 32.09 123 ARG A N 1
ATOM 1005 C CA . ARG A 1 123 ? 85.196 -37.825 -40.672 1.00 32.09 123 ARG A CA 1
ATOM 1006 C C . ARG A 1 123 ? 85.855 -36.505 -41.153 1.00 32.09 123 ARG A C 1
ATOM 1008 O O . ARG A 1 123 ? 86.766 -36.550 -41.977 1.00 32.09 123 ARG A O 1
ATOM 1015 N N . LYS A 1 124 ? 85.702 -35.452 -40.337 1.00 28.27 124 LYS A N 1
ATOM 1016 C CA . LYS A 1 124 ? 86.736 -34.912 -39.404 1.00 28.27 124 LYS A CA 1
ATOM 1017 C C . LYS A 1 124 ? 86.059 -33.947 -38.408 1.00 28.27 124 LYS A C 1
ATOM 1019 O O . LYS A 1 124 ? 85.142 -33.244 -38.804 1.00 28.27 124 LYS A O 1
ATOM 1024 N N . GLY A 1 125 ? 86.471 -33.922 -37.132 1.00 30.41 125 GLY A N 1
ATOM 1025 C CA . GLY A 1 125 ? 85.842 -33.036 -36.124 1.00 30.41 125 GLY A CA 1
ATOM 1026 C C . GLY A 1 125 ? 85.877 -33.467 -34.647 1.00 30.41 125 GLY A C 1
ATOM 1027 O O . GLY A 1 125 ? 85.218 -32.837 -33.822 1.00 30.41 125 GLY A O 1
ATOM 1028 N N . PHE A 1 126 ? 86.619 -34.520 -34.285 1.00 34.06 126 PHE A N 1
ATOM 1029 C CA . PHE A 1 126 ? 86.811 -34.912 -32.882 1.00 34.06 126 PHE A CA 1
ATOM 1030 C C . PHE A 1 126 ? 87.600 -33.820 -32.139 1.00 34.06 126 PHE A C 1
ATOM 1032 O O . PHE A 1 126 ? 88.765 -33.622 -32.462 1.00 34.06 126 PHE A O 1
ATOM 1039 N N . TRP A 1 127 ? 86.906 -33.097 -31.248 1.00 32.12 127 TRP A N 1
ATOM 1040 C CA . TRP A 1 127 ? 87.361 -32.183 -30.170 1.00 32.12 127 TRP A CA 1
ATOM 1041 C C . TRP A 1 127 ? 86.218 -31.245 -29.714 1.00 32.12 127 TRP A C 1
ATOM 1043 O O . TRP A 1 127 ? 86.307 -30.647 -28.648 1.00 32.12 127 TRP A O 1
ATOM 1053 N N . ARG A 1 128 ? 85.119 -31.131 -30.483 1.00 41.22 128 ARG A N 1
ATOM 1054 C CA . ARG A 1 128 ? 83.997 -30.199 -30.212 1.00 41.22 128 ARG A CA 1
ATOM 1055 C C . ARG A 1 128 ? 82.722 -30.849 -29.631 1.00 41.22 128 ARG A C 1
ATOM 1057 O O . ARG A 1 128 ? 81.679 -30.205 -29.618 1.00 41.22 128 ARG A O 1
ATOM 1064 N N . LEU A 1 129 ? 82.788 -32.112 -29.190 1.00 42.50 129 LEU A N 1
ATOM 1065 C CA . LEU A 1 129 ? 81.626 -32.889 -28.714 1.00 42.50 129 LEU A CA 1
ATOM 1066 C C . LEU A 1 129 ? 81.536 -32.969 -27.180 1.00 42.50 129 LEU A C 1
ATOM 1068 O O . LEU A 1 129 ? 80.563 -32.469 -26.627 1.00 42.50 129 LEU A O 1
ATOM 1072 N N . ASN A 1 130 ? 82.567 -33.468 -26.484 1.00 40.88 130 ASN A N 1
ATOM 1073 C CA . ASN A 1 130 ? 82.530 -33.648 -25.019 1.00 40.88 130 ASN A CA 1
ATOM 1074 C C . ASN A 1 130 ? 82.210 -32.370 -24.222 1.00 40.88 130 ASN A C 1
ATOM 1076 O O . ASN A 1 130 ? 81.593 -32.463 -23.168 1.00 40.88 130 ASN A O 1
ATOM 1080 N N . MET A 1 131 ? 82.602 -31.181 -24.702 1.00 41.69 131 MET A N 1
ATOM 1081 C CA . MET A 1 131 ? 82.220 -29.923 -24.043 1.00 41.69 131 MET A CA 1
ATOM 1082 C C . MET A 1 131 ? 80.720 -29.642 -24.203 1.00 41.69 131 MET A C 1
ATOM 1084 O O . MET A 1 131 ? 80.065 -29.233 -23.250 1.00 41.69 131 MET A O 1
ATOM 1088 N N . LYS A 1 132 ? 80.163 -29.917 -25.390 1.00 53.31 132 LYS A N 1
ATOM 1089 C CA . LYS A 1 132 ? 78.758 -29.654 -25.705 1.00 53.31 132 LYS A CA 1
ATOM 1090 C C . LYS A 1 132 ? 77.818 -30.619 -24.991 1.00 53.31 132 LYS A C 1
ATOM 1092 O O . LYS A 1 132 ? 76.794 -30.191 -24.488 1.00 53.31 132 LYS A O 1
ATOM 1097 N N . GLU A 1 133 ? 78.181 -31.893 -24.864 1.00 48.94 133 GLU A N 1
ATOM 1098 C CA . GLU A 1 133 ? 77.393 -32.851 -24.074 1.00 48.94 133 GLU A CA 1
ATOM 1099 C C . GLU A 1 133 ? 77.368 -32.474 -22.582 1.00 48.94 133 GLU A C 1
ATOM 1101 O O . GLU A 1 133 ? 76.320 -32.564 -21.947 1.00 48.94 133 GLU A O 1
ATOM 1106 N N . PHE A 1 134 ? 78.478 -31.964 -22.030 1.00 51.59 134 PHE A N 1
ATOM 1107 C CA . PHE A 1 134 ? 78.529 -31.501 -20.637 1.00 51.59 134 PHE A CA 1
ATOM 1108 C C . PHE A 1 134 ? 77.808 -30.159 -20.409 1.00 51.59 134 PHE A C 1
ATOM 1110 O O . PHE A 1 134 ? 77.262 -29.942 -19.328 1.00 51.59 134 PHE A O 1
ATOM 1117 N N . GLN A 1 135 ? 77.791 -29.271 -21.410 1.00 55.72 135 GLN A N 1
ATOM 1118 C CA . GLN A 1 135 ? 76.993 -28.040 -21.397 1.00 55.72 135 GLN A CA 1
ATOM 1119 C C . GLN A 1 135 ? 75.501 -28.367 -21.491 1.00 55.72 135 GLN A C 1
ATOM 1121 O O . GLN A 1 135 ? 74.773 -28.073 -20.551 1.00 55.72 135 GLN A O 1
ATOM 1126 N N . ASN A 1 136 ? 75.078 -29.100 -22.527 1.00 58.38 136 ASN A N 1
ATOM 1127 C CA . ASN A 1 136 ? 73.692 -29.528 -22.716 1.00 58.38 136 ASN A CA 1
ATOM 1128 C C . ASN A 1 136 ? 73.138 -30.284 -21.495 1.00 58.38 136 ASN A C 1
ATOM 1130 O O . ASN A 1 136 ? 71.982 -30.086 -21.137 1.00 58.38 136 ASN A O 1
ATOM 1134 N N . LYS A 1 137 ? 73.937 -31.140 -20.835 1.00 58.69 137 LYS A N 1
ATOM 1135 C CA . LYS A 1 137 ? 73.502 -31.855 -19.622 1.00 58.69 137 LYS A CA 1
ATOM 1136 C C . LYS A 1 137 ? 73.288 -30.907 -18.438 1.00 58.69 137 LYS A C 1
ATOM 1138 O O . LYS A 1 137 ? 72.290 -31.048 -17.744 1.00 58.69 137 LYS A O 1
ATOM 1143 N N . ARG A 1 138 ? 74.168 -29.917 -18.252 1.00 58.09 138 ARG A N 1
ATOM 1144 C CA . ARG A 1 138 ? 74.062 -28.918 -17.173 1.00 58.09 138 ARG A CA 1
ATOM 1145 C C . ARG A 1 138 ? 72.995 -27.851 -17.447 1.00 58.09 138 ARG A C 1
ATOM 1147 O O . ARG A 1 138 ? 72.445 -27.274 -16.518 1.00 58.09 138 ARG A O 1
ATOM 1154 N N . GLU A 1 139 ? 72.702 -27.584 -18.715 1.00 62.31 139 GLU A N 1
ATOM 1155 C CA . GLU A 1 139 ? 71.568 -26.766 -19.154 1.00 62.31 139 GLU A CA 1
ATOM 1156 C C . GLU A 1 139 ? 70.249 -27.522 -18.941 1.00 62.31 139 GLU A C 1
ATOM 1158 O O . GLU A 1 139 ? 69.325 -26.957 -18.367 1.00 62.31 139 GLU A O 1
ATOM 1163 N N . ALA A 1 140 ? 70.193 -28.815 -19.284 1.00 65.25 140 ALA A N 1
ATOM 1164 C CA . ALA A 1 140 ? 69.045 -29.673 -18.993 1.00 65.25 140 ALA A CA 1
ATOM 1165 C C . ALA A 1 140 ? 68.774 -29.783 -17.481 1.00 65.25 140 ALA A C 1
ATOM 1167 O O . ALA A 1 140 ? 67.638 -29.580 -17.058 1.00 65.25 140 ALA A O 1
ATOM 1168 N N . GLU A 1 141 ? 69.812 -30.023 -16.671 1.00 67.00 141 GLU A N 1
ATOM 1169 C CA . GLU A 1 141 ? 69.730 -30.053 -15.201 1.00 67.00 141 GLU A CA 1
ATOM 1170 C C . GLU A 1 141 ? 69.140 -28.744 -14.651 1.00 67.00 141 GLU A C 1
ATOM 1172 O O . GLU A 1 141 ? 68.147 -28.787 -13.927 1.00 67.00 141 GLU A O 1
ATOM 1177 N N . LYS A 1 142 ? 69.630 -27.585 -15.111 1.00 72.94 142 LYS A N 1
ATOM 1178 C CA . LYS A 1 142 ? 69.055 -26.275 -14.760 1.00 72.94 142 LYS A CA 1
ATOM 1179 C C . LYS A 1 142 ? 67.608 -26.090 -15.208 1.00 72.94 142 LYS A C 1
ATOM 1181 O O . LYS A 1 142 ? 66.834 -25.480 -14.481 1.00 72.94 142 LYS A O 1
ATOM 1186 N N . THR A 1 143 ? 67.219 -26.586 -16.387 1.00 71.44 143 THR A N 1
ATOM 1187 C CA . THR A 1 143 ? 65.806 -26.524 -16.802 1.00 71.44 143 THR A CA 1
ATOM 1188 C C . THR A 1 143 ? 64.922 -27.444 -15.967 1.00 71.44 143 THR A C 1
ATOM 1190 O O . THR A 1 143 ? 63.776 -27.093 -15.722 1.00 71.44 143 THR A O 1
ATOM 1193 N N . THR A 1 144 ? 65.432 -28.579 -15.473 1.00 67.75 144 THR A N 1
ATOM 1194 C CA . THR A 1 144 ? 64.680 -29.428 -14.534 1.00 67.75 144 THR A CA 1
ATOM 1195 C C . THR A 1 144 ? 64.623 -28.853 -13.121 1.00 67.75 144 THR A C 1
ATOM 1197 O O . THR A 1 144 ? 63.617 -29.047 -12.453 1.00 67.75 144 THR A O 1
ATOM 1200 N N . GLU A 1 145 ? 65.644 -28.113 -12.678 1.00 75.56 145 GLU A N 1
ATOM 1201 C CA . GLU A 1 145 ? 65.593 -27.335 -11.433 1.00 75.56 145 GLU A CA 1
ATOM 1202 C C . GLU A 1 145 ? 64.549 -26.213 -11.553 1.00 75.56 145 GLU A C 1
ATOM 1204 O O . GLU A 1 145 ? 63.589 -26.211 -10.795 1.00 75.56 145 GLU A O 1
ATOM 1209 N N . ALA A 1 146 ? 64.623 -25.369 -12.589 1.00 77.38 146 ALA A N 1
ATOM 1210 C CA . ALA A 1 146 ? 63.657 -24.286 -12.803 1.00 77.38 146 ALA A CA 1
ATOM 1211 C C . ALA A 1 146 ? 62.204 -24.774 -12.989 1.00 77.38 146 ALA A C 1
ATOM 1213 O O . ALA A 1 146 ? 61.274 -24.131 -12.511 1.00 77.38 146 ALA A O 1
ATOM 1214 N N . LEU A 1 147 ? 61.989 -25.920 -13.650 1.00 77.25 147 LEU A N 1
ATOM 1215 C CA . LEU A 1 147 ? 60.657 -26.532 -13.750 1.00 77.25 147 LEU A CA 1
ATOM 1216 C C . LEU A 1 147 ? 60.182 -27.121 -12.414 1.00 77.25 147 LEU A C 1
ATOM 1218 O O . LEU A 1 147 ? 58.983 -27.103 -12.152 1.00 77.25 147 LEU A O 1
ATOM 1222 N N . ASN A 1 148 ? 61.081 -27.622 -11.561 1.00 81.06 148 ASN A N 1
ATOM 1223 C CA . ASN A 1 148 ? 60.719 -28.019 -10.199 1.00 81.06 148 ASN A CA 1
ATOM 1224 C C . ASN A 1 148 ? 60.368 -26.791 -9.345 1.00 81.06 148 ASN A C 1
ATOM 1226 O O . ASN A 1 148 ? 59.382 -26.853 -8.619 1.00 81.06 148 ASN A O 1
ATOM 1230 N N . ASP A 1 149 ? 61.099 -25.681 -9.479 1.00 82.00 149 ASP A N 1
ATOM 1231 C CA . ASP A 1 149 ? 60.801 -24.418 -8.793 1.00 82.00 149 ASP A CA 1
ATOM 1232 C C . ASP A 1 149 ? 59.417 -23.876 -9.209 1.00 82.00 149 ASP A C 1
ATOM 1234 O O . ASP A 1 149 ? 58.588 -23.579 -8.350 1.00 82.00 149 ASP A O 1
ATOM 1238 N N . GLU A 1 150 ? 59.101 -23.840 -10.514 1.00 82.56 150 GLU A N 1
ATOM 1239 C CA . GLU A 1 150 ? 57.756 -23.477 -11.004 1.00 82.56 150 GLU A CA 1
ATOM 1240 C C . GLU A 1 150 ? 56.672 -24.460 -10.512 1.00 82.56 150 GLU A C 1
ATOM 1242 O O . GLU A 1 150 ? 55.550 -24.049 -10.207 1.00 82.56 150 GLU A O 1
ATOM 1247 N N . ILE A 1 151 ? 56.986 -25.754 -10.375 1.00 80.00 151 ILE A N 1
ATOM 1248 C CA . ILE A 1 151 ? 56.076 -26.749 -9.787 1.00 80.00 151 ILE A CA 1
ATOM 1249 C C . ILE A 1 151 ? 55.890 -26.518 -8.277 1.00 80.00 151 ILE A C 1
ATOM 1251 O O . ILE A 1 151 ? 54.772 -26.690 -7.786 1.00 80.00 151 ILE A O 1
ATOM 1255 N N . GLU A 1 152 ? 56.912 -26.116 -7.519 1.00 84.88 152 GLU A N 1
ATOM 1256 C CA . GLU A 1 152 ? 56.763 -25.763 -6.100 1.00 84.88 152 GLU A CA 1
ATOM 1257 C C . GLU A 1 152 ? 55.973 -24.457 -5.913 1.00 84.88 152 GLU A C 1
ATOM 1259 O O . GLU A 1 152 ? 55.070 -24.426 -5.072 1.00 84.88 152 GLU A O 1
ATOM 1264 N N . GLU A 1 153 ? 56.204 -23.433 -6.745 1.00 83.94 153 GLU A N 1
ATOM 1265 C CA . GLU A 1 153 ? 55.384 -22.211 -6.791 1.00 83.94 153 GLU A CA 1
ATOM 1266 C C . GLU A 1 153 ? 53.909 -22.545 -7.078 1.00 83.94 153 GLU A C 1
ATOM 1268 O O . GLU A 1 153 ? 53.017 -22.148 -6.318 1.00 83.94 153 GLU A O 1
ATOM 1273 N N . LEU A 1 154 ? 53.629 -23.344 -8.116 1.00 81.69 154 LEU A N 1
ATOM 1274 C CA . LEU A 1 154 ? 52.268 -23.765 -8.461 1.00 81.69 154 LEU A CA 1
ATOM 1275 C C . LEU A 1 154 ? 51.616 -24.588 -7.340 1.00 81.69 154 LEU A C 1
ATOM 1277 O O . LEU A 1 154 ? 50.473 -24.308 -6.973 1.00 81.69 154 LEU A O 1
ATOM 1281 N N . ASN A 1 155 ? 52.337 -25.527 -6.719 1.00 83.62 155 ASN A N 1
ATOM 1282 C CA . ASN A 1 155 ? 51.852 -26.258 -5.541 1.00 83.62 155 ASN A CA 1
ATOM 1283 C C . ASN A 1 155 ? 51.602 -25.335 -4.332 1.00 83.62 155 ASN A C 1
ATOM 1285 O O . ASN A 1 155 ? 50.693 -25.593 -3.541 1.00 83.62 155 ASN A O 1
ATOM 1289 N N . GLY A 1 156 ? 52.373 -24.255 -4.183 1.00 89.06 156 GLY A N 1
ATOM 1290 C CA . GLY A 1 156 ? 52.132 -23.202 -3.197 1.00 89.06 156 GLY A CA 1
ATOM 1291 C C . GLY A 1 156 ? 50.827 -22.447 -3.464 1.00 89.06 156 GLY A C 1
ATOM 1292 O O . GLY A 1 156 ? 50.009 -22.290 -2.555 1.00 89.06 156 GLY A O 1
ATOM 1293 N N . THR A 1 157 ? 50.584 -22.042 -4.717 1.00 83.44 157 THR A N 1
ATOM 1294 C CA . THR A 1 157 ? 49.328 -21.369 -5.098 1.00 83.44 157 THR A CA 1
ATOM 1295 C C . THR A 1 157 ? 48.107 -22.280 -4.960 1.00 83.44 157 THR A C 1
ATOM 1297 O O . THR A 1 157 ? 47.081 -21.827 -4.454 1.00 83.44 157 THR A O 1
ATOM 1300 N N . LEU A 1 158 ? 48.222 -23.570 -5.306 1.00 82.50 158 LEU A N 1
ATOM 1301 C CA . LEU A 1 158 ? 47.160 -24.560 -5.110 1.00 82.50 158 LEU A CA 1
ATOM 1302 C C . LEU A 1 158 ? 46.793 -24.695 -3.629 1.00 82.50 158 LEU A C 1
ATOM 1304 O O . LEU A 1 158 ? 45.630 -24.499 -3.290 1.00 82.50 158 LEU A O 1
ATOM 1308 N N . LYS A 1 159 ? 47.770 -24.875 -2.731 1.00 88.62 159 LYS A N 1
ATOM 1309 C CA . LYS A 1 159 ? 47.527 -24.927 -1.274 1.00 88.62 159 LYS A CA 1
ATOM 1310 C C . LYS A 1 159 ? 46.886 -23.645 -0.730 1.00 88.62 159 LYS A C 1
ATOM 1312 O O . LYS A 1 159 ? 46.054 -23.696 0.174 1.00 88.62 159 LYS A O 1
ATOM 1317 N N . ALA A 1 160 ? 47.234 -22.483 -1.286 1.00 88.38 160 ALA A N 1
ATOM 1318 C CA . ALA A 1 160 ? 46.611 -21.207 -0.927 1.00 88.38 160 ALA A CA 1
ATOM 1319 C C . ALA A 1 160 ? 45.164 -21.062 -1.449 1.00 88.38 160 ALA A C 1
ATOM 1321 O O . ALA A 1 160 ? 44.375 -20.318 -0.863 1.00 88.38 160 ALA A O 1
ATOM 1322 N N . ILE A 1 161 ? 44.804 -21.757 -2.532 1.00 85.31 161 ILE A N 1
ATOM 1323 C CA . ILE A 1 161 ? 43.431 -21.849 -3.052 1.00 85.31 161 ILE A CA 1
ATOM 1324 C C . ILE A 1 161 ? 42.625 -22.880 -2.249 1.00 85.31 161 ILE A C 1
ATOM 1326 O O . ILE A 1 161 ? 41.505 -22.581 -1.845 1.00 85.31 161 ILE A O 1
ATOM 1330 N N . GLU A 1 162 ? 43.202 -24.045 -1.946 1.00 86.06 162 GLU A N 1
ATOM 1331 C CA . GLU A 1 162 ? 42.610 -25.080 -1.084 1.00 86.06 162 GLU A CA 1
ATOM 1332 C C . GLU A 1 162 ? 42.232 -24.500 0.284 1.00 86.06 162 GLU A C 1
ATOM 1334 O O . GLU A 1 162 ? 41.062 -24.549 0.660 1.00 86.06 162 GLU A O 1
ATOM 1339 N N . LYS A 1 163 ? 43.165 -23.817 0.961 1.00 91.12 163 LYS A N 1
ATOM 1340 C CA . LYS A 1 163 ? 42.907 -23.156 2.251 1.00 91.12 163 LYS A CA 1
ATOM 1341 C C . LYS A 1 163 ? 41.797 -22.097 2.179 1.00 91.12 163 LYS A C 1
ATOM 1343 O O . LYS A 1 163 ? 40.983 -22.001 3.092 1.00 91.12 163 LYS A O 1
ATOM 1348 N N . ARG A 1 164 ? 41.716 -21.317 1.091 1.00 89.50 164 ARG A N 1
ATOM 1349 C CA . ARG A 1 164 ? 40.603 -20.366 0.888 1.00 89.50 164 ARG A CA 1
ATOM 1350 C C . ARG A 1 164 ? 39.270 -21.077 0.658 1.00 89.50 164 ARG A C 1
ATOM 1352 O O . ARG A 1 164 ? 38.243 -20.590 1.120 1.00 89.50 164 ARG A O 1
ATOM 1359 N N . ASN A 1 165 ? 39.268 -22.216 -0.030 1.00 83.88 165 ASN A N 1
ATOM 1360 C CA . ASN A 1 165 ? 38.062 -23.021 -0.211 1.00 83.88 165 ASN A CA 1
ATOM 1361 C C . ASN A 1 165 ? 37.595 -23.629 1.122 1.00 83.88 165 ASN A C 1
ATOM 1363 O O . ASN A 1 165 ? 36.397 -23.614 1.390 1.00 83.88 165 ASN A O 1
ATOM 1367 N N . GLU A 1 166 ? 38.510 -24.082 1.985 1.00 91.06 166 GLU A N 1
ATOM 1368 C CA . GLU A 1 166 ? 38.198 -24.510 3.358 1.00 91.06 166 GLU A CA 1
ATOM 1369 C C . GLU A 1 166 ? 37.602 -23.362 4.194 1.00 91.06 166 GLU A C 1
ATOM 1371 O O . GLU A 1 166 ? 36.559 -23.538 4.822 1.00 91.06 166 GLU A O 1
ATOM 1376 N N . GLU A 1 167 ? 38.191 -22.163 4.141 1.00 91.50 167 GLU A N 1
ATOM 1377 C CA . GLU A 1 167 ? 37.673 -20.961 4.818 1.00 91.50 167 GLU A CA 1
ATOM 1378 C C . GLU A 1 167 ? 36.260 -20.578 4.334 1.00 91.50 167 GLU A C 1
ATOM 1380 O O . GLU A 1 167 ? 35.380 -20.279 5.145 1.00 91.50 167 GLU A O 1
ATOM 1385 N N . ILE A 1 168 ? 36.007 -20.642 3.021 1.00 88.44 168 ILE A N 1
ATOM 1386 C CA . ILE A 1 168 ? 34.688 -20.379 2.418 1.00 88.44 168 ILE A CA 1
ATOM 1387 C C . ILE A 1 168 ? 33.671 -21.469 2.794 1.00 88.44 168 ILE A C 1
ATOM 1389 O O . ILE A 1 168 ? 32.507 -21.157 3.057 1.00 88.44 168 ILE A O 1
ATOM 1393 N N . LEU A 1 169 ? 34.086 -22.739 2.849 1.00 88.31 169 LEU A N 1
ATOM 1394 C CA .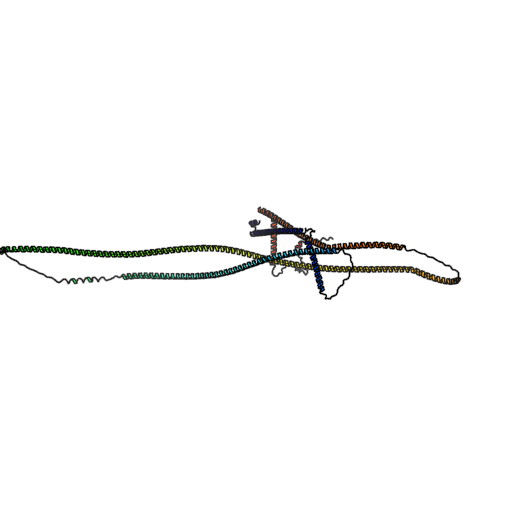 LEU A 1 169 ? 33.231 -23.842 3.292 1.00 88.31 169 LEU A CA 1
ATOM 1395 C C . LEU A 1 169 ? 32.854 -23.695 4.770 1.00 88.31 169 LEU A C 1
ATOM 1397 O O . LEU A 1 169 ? 31.675 -23.842 5.092 1.00 88.31 169 LEU A O 1
ATOM 1401 N N . GLN A 1 170 ? 33.797 -23.326 5.641 1.00 91.12 170 GLN A N 1
ATOM 1402 C CA . GLN A 1 170 ? 33.512 -23.101 7.060 1.00 91.12 170 GLN A CA 1
ATOM 1403 C C . GLN A 1 170 ? 32.547 -21.925 7.260 1.00 91.12 170 GLN A C 1
ATOM 1405 O O . GLN A 1 170 ? 31.539 -22.069 7.950 1.00 91.12 170 GLN A O 1
ATOM 1410 N N . ALA A 1 171 ? 32.777 -20.799 6.574 1.00 89.62 171 ALA A N 1
ATOM 1411 C CA . ALA A 1 171 ? 31.860 -19.660 6.597 1.00 89.62 171 ALA A CA 1
ATOM 1412 C C . ALA A 1 171 ? 30.453 -20.032 6.085 1.00 89.62 171 ALA A C 1
ATOM 1414 O O . ALA A 1 171 ? 29.447 -19.590 6.643 1.00 89.62 171 ALA A O 1
ATOM 1415 N N . ARG A 1 172 ? 30.360 -20.889 5.057 1.00 87.62 172 ARG A N 1
ATOM 1416 C CA . ARG A 1 172 ? 29.082 -21.417 4.558 1.00 87.62 172 ARG A CA 1
ATOM 1417 C C . ARG A 1 172 ? 28.386 -22.307 5.588 1.00 87.62 172 ARG A C 1
ATOM 1419 O O . ARG A 1 172 ? 27.172 -22.193 5.736 1.00 87.62 172 ARG A O 1
ATOM 1426 N N . GLU A 1 173 ? 29.108 -23.184 6.283 1.00 90.62 173 GLU A N 1
ATOM 1427 C CA . GLU A 1 173 ? 28.522 -23.977 7.368 1.00 90.62 173 GLU A CA 1
ATOM 1428 C C . GLU A 1 173 ? 27.987 -23.099 8.499 1.00 90.62 173 GLU A C 1
ATOM 1430 O O . GLU A 1 173 ? 26.919 -23.381 9.034 1.00 90.62 173 GLU A O 1
ATOM 1435 N N . ASP A 1 174 ? 28.717 -22.053 8.876 1.00 91.38 174 ASP A N 1
ATOM 1436 C CA . ASP A 1 174 ? 28.350 -21.218 10.018 1.00 91.38 174 ASP A CA 1
ATOM 1437 C C . ASP A 1 174 ? 27.127 -20.343 9.701 1.00 91.38 174 ASP A C 1
ATOM 1439 O O . ASP A 1 174 ? 26.224 -20.229 10.530 1.00 91.38 174 ASP A O 1
ATOM 1443 N N . VAL A 1 175 ? 26.996 -19.869 8.456 1.00 90.00 175 VAL A N 1
ATOM 1444 C CA . VAL A 1 175 ? 25.750 -19.264 7.950 1.00 90.00 175 VAL A CA 1
ATOM 1445 C C . VAL A 1 175 ? 24.585 -20.266 7.943 1.00 90.00 175 VAL A C 1
ATOM 1447 O O . VAL A 1 175 ? 23.465 -19.888 8.283 1.00 90.00 175 VAL A O 1
ATOM 1450 N N . VAL A 1 176 ? 24.813 -21.544 7.612 1.00 91.00 176 VAL A N 1
ATOM 1451 C CA . VAL A 1 176 ? 23.766 -22.584 7.706 1.00 91.00 176 VAL A CA 1
ATOM 1452 C C . VAL A 1 176 ? 23.348 -22.817 9.164 1.00 91.00 176 VAL A C 1
ATOM 1454 O O . VAL A 1 176 ? 22.153 -22.812 9.449 1.00 91.00 176 VAL A O 1
ATOM 1457 N N . LYS A 1 177 ? 24.301 -22.907 10.102 1.00 91.94 177 LYS A N 1
ATOM 1458 C CA . LYS A 1 177 ? 24.026 -23.034 11.548 1.00 91.94 177 LYS A CA 1
ATOM 1459 C C . LYS A 1 177 ? 23.229 -21.834 12.082 1.00 91.94 177 LYS A C 1
ATOM 1461 O O . LYS A 1 177 ? 22.325 -22.014 12.900 1.00 91.94 177 LYS A O 1
ATOM 1466 N N . GLU A 1 178 ? 23.513 -20.616 11.611 1.00 90.88 178 GLU A N 1
ATOM 1467 C CA . GLU A 1 178 ? 22.699 -19.441 11.945 1.00 90.88 178 GLU A CA 1
ATOM 1468 C C . GLU A 1 178 ? 21.280 -19.521 11.370 1.00 90.88 178 GLU A C 1
ATOM 1470 O O . GLU A 1 178 ? 20.328 -19.215 12.094 1.00 90.88 178 GLU A O 1
ATOM 1475 N N . LEU A 1 179 ? 21.119 -19.935 10.107 1.00 87.62 179 LEU A N 1
ATOM 1476 C CA . LEU A 1 179 ? 19.812 -20.088 9.456 1.00 87.62 179 LEU A CA 1
ATOM 1477 C C . LEU A 1 179 ? 18.945 -21.139 10.160 1.00 87.62 179 LEU A C 1
ATOM 1479 O O . LEU A 1 179 ? 17.803 -20.828 10.504 1.00 87.62 179 LEU A O 1
ATOM 1483 N N . ASP A 1 180 ? 19.496 -22.315 10.470 1.00 89.75 180 ASP A N 1
ATOM 1484 C CA . ASP A 1 180 ? 18.822 -23.350 11.265 1.00 89.75 180 ASP A CA 1
ATOM 1485 C C . ASP A 1 180 ? 18.398 -22.793 12.637 1.00 89.75 180 ASP A C 1
ATOM 1487 O O . ASP A 1 180 ? 17.260 -22.973 13.078 1.00 89.75 180 ASP A O 1
ATOM 1491 N N . GLY A 1 181 ? 19.275 -22.017 13.286 1.00 91.06 181 GLY A N 1
ATOM 1492 C CA . GLY A 1 181 ? 18.974 -21.317 14.536 1.00 91.06 181 GLY A CA 1
ATOM 1493 C C . GLY A 1 181 ? 17.834 -20.293 14.420 1.00 91.06 181 GLY A C 1
ATOM 1494 O O . GLY A 1 181 ? 17.004 -20.195 15.330 1.00 91.06 181 GLY A O 1
ATOM 1495 N N . LYS A 1 182 ? 17.738 -19.549 13.306 1.00 90.19 182 LYS A N 1
ATOM 1496 C CA . LYS A 1 182 ? 16.587 -18.662 13.038 1.00 90.19 182 LYS A CA 1
ATOM 1497 C C . LYS A 1 182 ? 15.316 -19.461 12.757 1.00 90.19 182 LYS A C 1
ATOM 1499 O O . LYS A 1 182 ? 14.254 -19.057 13.224 1.00 90.19 182 LYS A O 1
ATOM 1504 N N . GLN A 1 183 ? 15.410 -20.577 12.037 1.00 89.38 183 GLN A N 1
ATOM 1505 C CA . GLN A 1 183 ? 14.261 -21.407 11.679 1.00 89.38 183 GLN A CA 1
ATOM 1506 C C . GLN A 1 183 ? 13.648 -22.077 12.918 1.00 89.38 183 GLN A C 1
ATOM 1508 O O . GLN A 1 183 ? 12.444 -21.964 13.130 1.00 89.38 183 GLN A O 1
ATOM 1513 N N . ILE A 1 184 ? 14.467 -22.643 13.812 1.00 93.12 184 ILE A N 1
ATOM 1514 C CA . ILE A 1 184 ? 14.016 -23.189 15.106 1.00 93.12 184 ILE A CA 1
ATOM 1515 C C . ILE A 1 184 ? 13.340 -22.104 15.965 1.00 93.12 184 ILE A C 1
ATOM 1517 O O . ILE A 1 184 ? 12.309 -22.356 16.597 1.00 93.12 184 ILE A O 1
ATOM 1521 N N . LEU A 1 185 ? 13.883 -20.880 15.979 1.00 91.94 185 LEU A N 1
ATOM 1522 C CA . LEU A 1 185 ? 13.271 -19.746 16.679 1.00 91.94 185 LEU A CA 1
ATOM 1523 C C . LEU A 1 185 ? 11.919 -19.350 16.061 1.00 91.94 185 LEU A C 1
ATOM 1525 O O . LEU A 1 185 ? 10.974 -19.076 16.803 1.00 91.94 185 LEU A O 1
ATOM 1529 N N . LEU A 1 186 ? 11.815 -19.345 14.730 1.00 89.56 186 LEU A N 1
ATOM 1530 C CA . LEU A 1 186 ? 10.588 -19.031 13.999 1.00 89.56 186 LEU A CA 1
ATOM 1531 C C . LEU A 1 186 ? 9.500 -20.073 14.280 1.00 89.56 186 LEU A C 1
ATOM 1533 O O . LEU A 1 186 ? 8.421 -19.692 14.729 1.00 89.56 186 LEU A O 1
ATOM 1537 N N . GLU A 1 187 ? 9.801 -21.370 14.162 1.00 92.31 187 GLU A N 1
ATOM 1538 C CA . GLU A 1 187 ? 8.863 -22.438 14.532 1.00 92.31 187 GLU A CA 1
ATOM 1539 C C . GLU A 1 187 ? 8.414 -22.330 16.002 1.00 92.31 187 GLU A C 1
ATOM 1541 O O . GLU A 1 187 ? 7.268 -22.622 16.342 1.00 92.31 187 GLU A O 1
ATOM 1546 N N . SER A 1 188 ? 9.314 -21.924 16.907 1.00 92.50 188 SER A N 1
ATOM 1547 C CA . SER A 1 188 ? 8.973 -21.694 18.316 1.00 92.50 188 SER A CA 1
ATOM 1548 C C . SER A 1 188 ? 7.950 -20.560 18.469 1.00 92.50 188 SER A C 1
ATOM 1550 O O . SER A 1 188 ? 6.974 -20.698 19.210 1.00 92.50 188 SER A O 1
ATOM 1552 N N . LYS A 1 189 ? 8.098 -19.469 17.705 1.00 89.94 189 LYS A N 1
ATOM 1553 C CA . LYS A 1 189 ? 7.127 -18.365 17.692 1.00 89.94 189 LYS A CA 1
ATOM 1554 C C . LYS A 1 189 ? 5.817 -18.717 16.992 1.00 89.94 189 LYS A C 1
ATOM 1556 O O . LYS A 1 189 ? 4.766 -18.318 17.485 1.00 89.94 189 LYS A O 1
ATOM 1561 N N . GLU A 1 190 ? 5.832 -19.538 15.948 1.00 89.00 190 GLU A N 1
ATOM 1562 C CA . GLU A 1 190 ? 4.605 -20.092 15.362 1.00 89.00 190 GLU A CA 1
ATOM 1563 C C . GLU A 1 190 ? 3.854 -20.990 16.358 1.00 89.00 190 GLU A C 1
ATOM 1565 O O . GLU A 1 190 ? 2.633 -20.875 16.503 1.00 89.00 190 GLU A O 1
ATOM 1570 N N . ARG A 1 191 ? 4.574 -21.825 17.123 1.00 91.75 191 ARG A N 1
ATOM 1571 C CA . ARG A 1 191 ? 4.002 -22.632 18.215 1.00 91.75 191 ARG A CA 1
ATOM 1572 C C . ARG A 1 191 ? 3.380 -21.742 19.296 1.00 91.75 191 ARG A C 1
ATOM 1574 O O . ARG A 1 191 ? 2.222 -21.977 19.648 1.00 91.75 191 ARG A O 1
ATOM 1581 N N . GLU A 1 192 ? 4.080 -20.701 19.760 1.00 90.69 192 GLU A N 1
ATOM 1582 C CA . GLU A 1 192 ? 3.545 -19.700 20.702 1.00 90.69 192 GLU A CA 1
ATOM 1583 C C . GLU A 1 192 ? 2.273 -19.022 20.164 1.00 90.69 192 GLU A C 1
ATOM 1585 O O . GLU A 1 192 ? 1.251 -19.002 20.853 1.00 90.69 192 GLU A O 1
ATOM 1590 N N . CYS A 1 193 ? 2.287 -18.532 18.920 1.00 87.12 193 CYS A N 1
ATOM 1591 C CA . CYS A 1 193 ? 1.118 -17.930 18.278 1.00 87.12 193 CYS A CA 1
ATOM 1592 C C . CYS A 1 193 ? -0.057 -18.916 18.176 1.00 87.12 193 CYS A C 1
ATOM 1594 O O . CYS A 1 193 ? -1.183 -18.557 18.517 1.00 87.12 193 CYS A O 1
ATOM 1596 N N . SER A 1 194 ? 0.189 -20.173 17.793 1.00 90.50 194 SER A N 1
ATOM 1597 C CA . SER A 1 194 ? -0.857 -21.203 17.712 1.00 90.50 194 SER A CA 1
ATOM 1598 C C . SER A 1 194 ? -1.487 -21.524 19.076 1.00 90.50 194 SER A C 1
ATOM 1600 O O . SER A 1 194 ? -2.685 -21.804 19.158 1.00 90.50 194 SER A O 1
ATOM 1602 N N . ALA A 1 195 ? -0.703 -21.451 20.158 1.00 92.31 195 ALA A N 1
ATOM 1603 C CA . ALA A 1 195 ? -1.195 -21.623 21.519 1.00 92.31 195 ALA A CA 1
ATOM 1604 C C . ALA A 1 195 ? -2.031 -20.413 21.966 1.00 92.31 195 ALA A C 1
ATOM 1606 O O . ALA A 1 195 ? -3.114 -20.593 22.523 1.00 92.31 195 ALA A O 1
ATOM 1607 N N . LEU A 1 196 ? -1.578 -19.189 21.674 1.00 90.88 196 LEU A N 1
ATOM 1608 C CA . LEU A 1 196 ? -2.325 -17.959 21.961 1.00 90.88 196 LEU A CA 1
ATOM 1609 C C . LEU A 1 196 ? -3.674 -17.916 21.225 1.00 90.88 196 LEU A C 1
ATOM 1611 O O . LEU A 1 196 ? -4.680 -17.574 21.846 1.00 90.88 196 LEU A O 1
ATOM 1615 N N . THR A 1 197 ? -3.733 -18.336 19.957 1.00 90.81 197 THR A N 1
ATOM 1616 C CA . THR A 1 197 ? -4.997 -18.461 19.208 1.00 90.81 197 THR A CA 1
ATOM 1617 C C . THR A 1 197 ? -5.970 -19.414 19.908 1.00 90.81 197 THR A C 1
ATOM 1619 O O . THR A 1 197 ? -7.101 -19.021 20.191 1.00 90.81 197 THR A O 1
ATOM 1622 N N . LYS A 1 198 ? -5.511 -20.606 20.314 1.00 93.69 198 LYS A N 1
ATOM 1623 C CA . LYS A 1 198 ? -6.333 -21.573 21.067 1.00 93.69 198 LYS A CA 1
ATOM 1624 C C . LYS A 1 198 ? -6.800 -21.027 22.419 1.00 93.69 198 LYS A C 1
ATOM 1626 O O . LYS A 1 198 ? -7.938 -21.258 22.819 1.00 93.69 198 LYS A O 1
ATOM 1631 N N . PHE A 1 199 ? -5.965 -20.261 23.125 1.00 91.00 199 PHE A N 1
ATOM 1632 C CA . PHE A 1 199 ? -6.385 -19.589 24.359 1.00 91.00 199 PHE A CA 1
ATOM 1633 C C . PHE A 1 199 ? -7.454 -18.511 24.114 1.00 91.00 199 PHE A C 1
ATOM 1635 O O . PHE A 1 199 ? -8.340 -18.352 24.957 1.00 91.00 199 PHE A O 1
ATOM 1642 N N . LEU A 1 200 ? -7.417 -17.800 22.982 1.00 86.62 200 LEU A N 1
ATOM 1643 C CA . LEU A 1 200 ? -8.457 -16.838 22.595 1.00 86.62 200 LEU A CA 1
ATOM 1644 C C . LEU A 1 200 ? -9.768 -17.533 22.196 1.00 86.62 200 LEU A C 1
ATOM 1646 O O . LEU A 1 200 ? -10.834 -17.066 22.591 1.00 86.62 200 LEU A O 1
ATOM 1650 N N . GLU A 1 201 ? -9.703 -18.659 21.486 1.00 90.81 201 GLU A N 1
ATOM 1651 C CA . GLU A 1 201 ? -10.864 -19.499 21.146 1.00 90.81 201 GLU A CA 1
ATOM 1652 C C . GLU A 1 201 ? -11.560 -20.014 22.415 1.00 90.81 201 GLU A C 1
ATOM 1654 O O . GLU A 1 201 ? -12.720 -19.684 22.656 1.00 90.81 201 GLU A O 1
ATOM 1659 N N . ILE A 1 202 ? -10.812 -20.669 23.310 1.00 93.38 202 ILE A N 1
ATOM 1660 C CA . ILE A 1 202 ? -11.301 -21.145 24.617 1.00 93.38 202 ILE A CA 1
ATOM 1661 C C . ILE A 1 202 ? -11.853 -19.991 25.481 1.00 93.38 202 ILE A C 1
ATOM 1663 O O . ILE A 1 202 ? -12.738 -20.194 26.315 1.00 93.38 202 ILE A O 1
ATOM 1667 N N . SER A 1 203 ? -11.333 -18.769 25.324 1.00 85.12 203 SER A N 1
ATOM 1668 C CA . SER A 1 203 ? -11.845 -17.592 26.045 1.00 85.12 203 SER A CA 1
ATOM 1669 C C . SER A 1 203 ? -13.175 -17.093 25.473 1.00 85.12 203 SER A C 1
ATOM 1671 O O . SER A 1 203 ? -14.067 -16.763 26.251 1.00 85.12 203 SER A O 1
ATOM 1673 N N . ARG A 1 204 ? -13.348 -17.110 24.143 1.00 92.06 204 ARG A N 1
ATOM 1674 C CA . ARG A 1 204 ? -14.626 -16.801 23.473 1.00 92.06 204 ARG A CA 1
ATOM 1675 C C . ARG A 1 204 ? -15.706 -17.829 23.802 1.00 92.06 204 ARG A C 1
ATOM 1677 O O . ARG A 1 204 ? -16.840 -17.446 24.072 1.00 92.06 204 ARG A O 1
ATOM 1684 N N . GLU A 1 205 ? -15.358 -19.115 23.841 1.00 91.25 205 GLU A N 1
ATOM 1685 C CA . GLU A 1 205 ? -16.277 -20.179 24.269 1.00 91.25 205 GLU A CA 1
ATOM 1686 C C . GLU A 1 205 ? -16.781 -19.925 25.697 1.00 91.25 205 GLU A C 1
ATOM 1688 O O . GLU A 1 205 ? -17.990 -19.909 25.937 1.00 91.25 205 GLU A O 1
ATOM 1693 N N . LYS A 1 206 ? -15.874 -19.620 26.635 1.00 91.12 206 LYS A N 1
ATOM 1694 C CA . LYS A 1 206 ? -16.230 -19.263 28.020 1.00 91.12 206 LYS A CA 1
ATOM 1695 C C . LYS A 1 206 ? -17.090 -18.003 28.106 1.00 91.12 206 LYS A C 1
ATOM 1697 O O . LYS A 1 206 ? -18.032 -17.979 28.892 1.00 91.12 206 LYS A O 1
ATOM 1702 N N . GLU A 1 207 ? -16.802 -16.978 27.308 1.00 87.00 207 GLU A N 1
ATOM 1703 C CA . GLU A 1 207 ? -17.631 -15.770 27.239 1.00 87.00 207 GLU A CA 1
ATOM 1704 C C . GLU A 1 207 ? -19.046 -16.091 26.729 1.00 87.00 207 GLU A C 1
ATOM 1706 O O . GLU A 1 207 ? -20.022 -15.661 27.341 1.00 87.00 207 GLU A O 1
ATOM 1711 N N . SER A 1 208 ? -19.179 -16.930 25.694 1.00 88.75 208 SER A N 1
ATOM 1712 C CA . SER A 1 208 ? -20.485 -17.375 25.186 1.00 88.75 208 SER A CA 1
ATOM 1713 C C . SER A 1 208 ? -21.280 -18.206 26.205 1.00 88.75 208 SER A C 1
ATOM 1715 O O . SER A 1 208 ? -22.488 -18.016 26.342 1.00 88.75 208 SER A O 1
ATOM 1717 N N . ALA A 1 209 ? -20.607 -19.053 26.993 1.00 91.69 209 ALA A N 1
ATOM 1718 C CA . ALA A 1 209 ? -21.234 -19.800 28.081 1.00 91.69 209 ALA A CA 1
ATOM 1719 C C . ALA A 1 209 ? -21.734 -18.864 29.197 1.00 91.69 209 ALA A C 1
ATOM 1721 O O . ALA A 1 209 ? -22.876 -18.987 29.631 1.00 91.69 209 ALA A O 1
ATOM 1722 N N . ILE A 1 210 ? -20.928 -17.874 29.601 1.00 91.12 210 ILE A N 1
ATOM 1723 C CA . ILE A 1 210 ? -21.309 -16.863 30.605 1.00 91.12 210 ILE A CA 1
ATOM 1724 C C . ILE A 1 210 ? -22.482 -15.997 30.115 1.00 91.12 210 ILE A C 1
ATOM 1726 O O . ILE A 1 210 ? -23.342 -15.622 30.913 1.00 91.12 210 ILE A O 1
ATOM 1730 N N . LEU A 1 211 ? -22.553 -15.690 28.815 1.00 91.25 211 LEU A N 1
ATOM 1731 C CA . LEU A 1 211 ? -23.704 -14.999 28.224 1.00 91.25 211 LEU A CA 1
ATOM 1732 C C . LEU A 1 211 ? -24.973 -15.862 28.287 1.00 91.25 211 LEU A C 1
ATOM 1734 O O . LEU A 1 211 ? -26.003 -15.364 28.733 1.00 91.25 211 LEU A O 1
ATOM 1738 N N . SER A 1 212 ? -24.893 -17.154 27.954 1.00 89.75 212 SER A N 1
ATOM 1739 C CA . SER A 1 212 ? -26.034 -18.077 28.058 1.00 89.75 212 SER A CA 1
ATOM 1740 C C . SER A 1 212 ? -26.493 -18.298 29.511 1.00 89.75 212 SER A C 1
ATOM 1742 O O . SER A 1 212 ? -27.691 -18.266 29.798 1.00 89.75 212 SER A O 1
ATOM 1744 N N . GLU A 1 213 ? -25.559 -18.430 30.462 1.00 91.50 213 GLU A N 1
ATOM 1745 C CA . GLU A 1 213 ? -25.870 -18.462 31.900 1.00 91.50 213 GLU A CA 1
ATOM 1746 C C . GLU A 1 213 ? -26.550 -17.165 32.360 1.00 91.50 213 GLU A C 1
ATOM 1748 O O . GLU A 1 213 ? -27.522 -17.208 33.121 1.00 91.50 213 GLU A O 1
ATOM 1753 N N . ARG A 1 214 ? -26.080 -16.004 31.882 1.00 92.00 214 ARG A N 1
ATOM 1754 C CA . ARG A 1 214 ? -26.714 -14.713 32.172 1.00 92.00 214 ARG A CA 1
ATOM 1755 C C . ARG A 1 214 ? -28.132 -14.658 31.612 1.00 92.00 214 ARG A C 1
ATOM 1757 O O . ARG A 1 214 ? -29.026 -14.249 32.346 1.00 92.00 214 ARG A O 1
ATOM 1764 N N . GLU A 1 215 ? -28.346 -15.047 30.359 1.00 91.56 215 GLU A N 1
ATOM 1765 C CA . GLU A 1 215 ? -29.675 -15.064 29.740 1.00 91.56 215 GLU A CA 1
ATOM 1766 C C . GLU A 1 215 ? -30.633 -15.940 30.553 1.00 91.56 215 GLU A C 1
ATOM 1768 O O . GLU A 1 215 ? -31.691 -15.463 30.958 1.00 91.56 215 GLU A O 1
ATOM 1773 N N . ALA A 1 216 ? -30.225 -17.156 30.931 1.00 92.56 216 ALA A N 1
ATOM 1774 C CA . ALA A 1 216 ? -31.018 -18.034 31.791 1.00 92.56 216 ALA A CA 1
ATOM 1775 C C . ALA A 1 216 ? -31.319 -17.424 33.180 1.00 92.56 216 ALA A C 1
ATOM 1777 O O . ALA A 1 216 ? -32.415 -17.608 33.718 1.00 92.56 216 ALA A O 1
ATOM 1778 N N . LEU A 1 217 ? -30.381 -16.675 33.771 1.00 91.75 217 LEU A N 1
ATOM 1779 C CA . LEU A 1 217 ? -30.592 -15.953 35.032 1.00 91.75 217 LEU A CA 1
ATOM 1780 C C . LEU A 1 217 ? -31.530 -14.746 34.880 1.00 91.75 217 LEU A C 1
ATOM 1782 O O . LEU A 1 217 ? -32.350 -14.505 35.765 1.00 91.75 217 LEU A O 1
ATOM 1786 N N . GLU A 1 218 ? -31.441 -14.005 33.778 1.00 93.06 218 GLU A N 1
ATOM 1787 C CA . GLU A 1 218 ? -32.286 -12.841 33.479 1.00 93.06 218 GLU A CA 1
ATOM 1788 C C . GLU A 1 218 ? -33.732 -13.290 33.185 1.00 93.06 218 GLU A C 1
ATOM 1790 O O . GLU A 1 218 ? -34.699 -12.710 33.684 1.00 93.06 218 GLU A O 1
ATOM 1795 N N . ASP A 1 219 ? -33.882 -14.431 32.518 1.00 93.31 219 ASP A N 1
ATOM 1796 C CA . ASP A 1 219 ? -35.143 -15.125 32.272 1.00 93.31 219 ASP A CA 1
ATOM 1797 C C . ASP A 1 219 ? -35.786 -15.670 33.568 1.00 93.31 219 ASP A C 1
ATOM 1799 O O . ASP A 1 219 ? -36.995 -15.551 33.795 1.00 93.31 219 ASP A O 1
ATOM 1803 N N . ASN A 1 220 ? -34.975 -16.201 34.490 1.00 93.38 220 ASN A N 1
ATOM 1804 C CA . ASN A 1 220 ? -35.436 -16.627 35.816 1.00 93.38 220 ASN A CA 1
ATOM 1805 C C . ASN A 1 220 ? -35.761 -15.443 36.745 1.00 93.38 220 ASN A C 1
ATOM 1807 O O . ASN A 1 220 ? -36.715 -15.520 37.522 1.00 93.38 220 ASN A O 1
ATOM 1811 N N . LEU A 1 221 ? -35.052 -14.317 36.624 1.00 93.19 221 LEU A N 1
ATOM 1812 C CA . LEU A 1 221 ? -35.418 -13.063 37.284 1.00 93.19 221 LEU A CA 1
ATOM 1813 C C . LEU A 1 221 ? -36.773 -12.549 36.773 1.00 93.19 221 LEU A C 1
ATOM 1815 O O . LEU A 1 221 ? -37.619 -12.167 37.583 1.00 93.19 221 LEU A O 1
ATOM 1819 N N . ASN A 1 222 ? -37.017 -12.604 35.461 1.00 93.50 222 ASN A N 1
ATOM 1820 C CA . ASN A 1 222 ? -38.300 -12.230 34.863 1.00 93.50 222 ASN A CA 1
ATOM 1821 C C . ASN A 1 222 ? -39.457 -13.104 35.378 1.00 93.50 222 ASN A C 1
ATOM 1823 O O . ASN A 1 222 ? -40.496 -12.560 35.763 1.00 93.50 222 ASN A O 1
ATOM 1827 N N . LYS A 1 223 ? -39.267 -14.427 35.492 1.00 93.06 223 LYS A N 1
ATOM 1828 C CA . LYS A 1 223 ? -40.243 -15.348 36.116 1.00 93.06 223 LYS A CA 1
ATOM 1829 C C . LYS A 1 223 ? -40.551 -14.936 37.563 1.00 93.06 223 LYS A C 1
ATOM 1831 O O . LYS A 1 223 ? -41.713 -14.702 37.892 1.00 93.06 223 LYS A O 1
ATOM 1836 N N . CYS A 1 224 ? -39.524 -14.716 38.389 1.00 90.75 224 CYS A N 1
ATOM 1837 C CA . CYS A 1 224 ? -39.675 -14.240 39.771 1.00 90.75 224 CYS A CA 1
ATOM 1838 C C . CYS A 1 224 ? -40.386 -12.874 39.874 1.00 90.75 224 CYS A C 1
ATOM 1840 O O . CYS A 1 224 ? -41.178 -12.650 40.790 1.00 90.75 224 CYS A O 1
ATOM 1842 N N . VAL A 1 225 ? -40.132 -11.948 38.942 1.00 93.88 225 VAL A N 1
ATOM 1843 C CA . VAL A 1 225 ? -40.805 -10.639 38.887 1.00 93.88 225 VAL A CA 1
ATOM 1844 C C . VAL A 1 225 ? -42.282 -10.784 38.512 1.00 93.88 225 VAL A C 1
ATOM 1846 O O . VAL A 1 225 ? -43.121 -10.089 39.089 1.00 93.88 225 VAL A O 1
ATOM 1849 N N . MET A 1 226 ? -42.622 -11.679 37.583 1.00 93.12 226 MET A N 1
ATOM 1850 C CA . MET A 1 226 ? -44.013 -11.944 37.203 1.00 93.12 226 MET A CA 1
ATOM 1851 C C . MET A 1 226 ? -44.784 -12.663 38.313 1.00 93.12 226 MET A C 1
ATOM 1853 O O . MET A 1 226 ? -45.908 -12.264 38.616 1.00 93.12 226 MET A O 1
ATOM 1857 N N . GLU A 1 227 ? -44.173 -13.631 39.000 1.00 91.44 227 GLU A N 1
ATOM 1858 C CA . GLU A 1 227 ? -44.802 -14.269 40.160 1.00 91.44 227 GLU A CA 1
ATOM 1859 C C . GLU A 1 227 ? -44.969 -13.290 41.332 1.00 91.44 227 GLU A C 1
ATOM 1861 O O . GLU A 1 227 ? -46.030 -13.253 41.954 1.00 91.44 227 GLU A O 1
ATOM 1866 N N . LYS A 1 228 ? -44.000 -12.395 41.579 1.00 93.25 228 LYS A N 1
ATOM 1867 C CA . LYS A 1 228 ? -44.166 -11.310 42.560 1.00 93.25 228 LYS A CA 1
ATOM 1868 C C . LYS A 1 228 ? -45.362 -10.406 42.231 1.00 93.25 228 LYS A C 1
ATOM 1870 O O . LYS A 1 228 ? -46.091 -10.039 43.151 1.00 93.25 228 LYS A O 1
ATOM 1875 N N . LYS A 1 229 ? -45.576 -10.049 40.956 1.00 93.12 229 LYS A N 1
ATOM 1876 C CA . LYS A 1 229 ? -46.764 -9.282 40.529 1.00 93.12 229 LYS A CA 1
ATOM 1877 C C . LYS A 1 229 ? -48.046 -10.065 40.818 1.00 93.12 229 LYS A C 1
ATOM 1879 O O . LYS A 1 229 ? -48.915 -9.541 41.500 1.00 93.12 229 LYS A O 1
ATOM 1884 N N . TRP A 1 230 ? -48.111 -11.333 40.412 1.00 93.81 230 TRP A N 1
ATOM 1885 C CA . TRP A 1 230 ? -49.268 -12.207 40.640 1.00 93.81 230 TRP A CA 1
ATOM 1886 C C . TRP A 1 230 ? -49.624 -12.353 42.130 1.00 93.81 230 TRP A C 1
ATOM 1888 O O . TRP A 1 230 ? -50.781 -12.182 42.516 1.00 93.81 230 TRP A O 1
ATOM 1898 N N . GLN A 1 231 ? -48.626 -12.569 42.993 1.00 89.75 231 GLN A N 1
ATOM 1899 C CA . GLN A 1 231 ? -48.802 -12.589 44.451 1.00 89.75 231 GLN A CA 1
ATOM 1900 C C . GLN A 1 231 ? -49.294 -11.234 44.992 1.00 89.75 231 GLN A C 1
ATOM 1902 O O . GLN A 1 231 ? -50.147 -11.188 45.879 1.00 89.75 231 GLN A O 1
ATOM 1907 N N . GLN A 1 232 ? -48.793 -10.119 44.451 1.00 90.12 232 GLN A N 1
ATOM 1908 C CA . GLN A 1 232 ? -49.216 -8.773 44.841 1.00 90.12 232 GLN A CA 1
ATOM 1909 C C . GLN A 1 232 ? -50.657 -8.462 44.390 1.00 90.12 232 GLN A C 1
ATOM 1911 O O . GLN A 1 232 ? -51.416 -7.889 45.172 1.00 90.12 232 GLN A O 1
ATOM 1916 N N . ASP A 1 233 ? -51.070 -8.912 43.204 1.00 93.56 233 ASP A N 1
ATOM 1917 C CA . ASP A 1 233 ? -52.448 -8.803 42.708 1.00 93.56 233 ASP A CA 1
ATOM 1918 C C . ASP A 1 233 ? -53.420 -9.649 43.546 1.00 93.56 233 ASP A C 1
ATOM 1920 O O . ASP A 1 233 ? -54.494 -9.171 43.920 1.00 93.56 233 ASP A O 1
ATOM 1924 N N . ILE A 1 234 ? -53.028 -10.869 43.938 1.00 93.88 234 ILE A N 1
ATOM 1925 C CA . ILE A 1 234 ? -53.782 -11.693 44.900 1.00 93.88 234 ILE A CA 1
ATOM 1926 C C . ILE A 1 234 ? -53.925 -10.965 46.241 1.00 93.88 234 ILE A C 1
ATOM 1928 O O . ILE A 1 234 ? -55.017 -10.939 46.812 1.00 93.88 234 ILE A O 1
ATOM 1932 N N . LEU A 1 235 ? -52.855 -10.348 46.747 1.00 92.00 235 LEU A N 1
ATOM 1933 C CA . LEU A 1 235 ? -52.878 -9.623 48.019 1.00 92.00 235 LEU A CA 1
ATOM 1934 C C . LEU A 1 235 ? -53.809 -8.399 47.940 1.00 92.00 235 LEU A C 1
ATOM 1936 O O . LEU A 1 235 ? -54.612 -8.187 48.850 1.00 92.00 235 LEU A O 1
ATOM 1940 N N . ILE A 1 236 ? -53.802 -7.664 46.821 1.00 93.25 236 ILE A N 1
ATOM 1941 C CA . ILE A 1 236 ? -54.761 -6.583 46.535 1.00 93.25 236 ILE A CA 1
ATOM 1942 C C . ILE A 1 236 ? -56.200 -7.125 46.508 1.00 93.25 236 ILE A C 1
ATOM 1944 O O . ILE A 1 236 ? -57.071 -6.577 47.188 1.00 93.25 236 ILE A O 1
ATOM 1948 N N . GLN A 1 237 ? -56.468 -8.228 45.801 1.00 91.94 237 GLN A N 1
ATOM 1949 C CA . GLN A 1 237 ? -57.799 -8.849 45.777 1.00 91.94 237 GLN A CA 1
ATOM 1950 C C . GLN A 1 237 ? -58.265 -9.248 47.186 1.00 91.94 237 GLN A C 1
ATOM 1952 O O . GLN A 1 237 ? -59.363 -8.868 47.596 1.00 91.94 237 GLN A O 1
ATOM 1957 N N . LYS A 1 238 ? -57.424 -9.938 47.969 1.00 90.88 238 LYS A N 1
ATOM 1958 C CA . LYS A 1 238 ? -57.737 -10.329 49.355 1.00 90.88 238 LYS A CA 1
ATOM 1959 C C . LYS A 1 238 ? -57.954 -9.117 50.263 1.00 90.88 238 LYS A C 1
ATOM 1961 O O . LYS A 1 238 ? -58.874 -9.142 51.076 1.00 90.88 238 LYS A O 1
ATOM 1966 N N . GLN A 1 239 ? -57.190 -8.038 50.090 1.00 89.62 239 GLN A N 1
ATOM 1967 C CA . GLN A 1 239 ? -57.384 -6.794 50.835 1.00 89.62 239 GLN A CA 1
ATOM 1968 C C . GLN A 1 239 ? -58.720 -6.119 50.481 1.00 89.62 239 GLN A C 1
ATOM 1970 O O . GLN A 1 239 ? -59.482 -5.783 51.386 1.00 89.62 239 GLN A O 1
ATOM 1975 N N . THR A 1 240 ? -59.076 -6.000 49.194 1.00 91.19 240 THR A N 1
ATOM 1976 C CA . THR A 1 240 ? -60.392 -5.449 48.804 1.00 91.19 240 THR A CA 1
ATOM 1977 C C . THR A 1 240 ? -61.561 -6.313 49.282 1.00 91.19 240 THR A C 1
ATOM 1979 O O . THR A 1 240 ? -62.613 -5.774 49.630 1.00 91.19 240 THR A O 1
ATOM 1982 N N . GLN A 1 241 ? -61.379 -7.636 49.355 1.00 89.88 241 GLN A N 1
ATOM 1983 C CA . GLN A 1 241 ? -62.369 -8.564 49.895 1.00 89.88 241 GLN A CA 1
ATOM 1984 C C . GLN A 1 241 ? -62.539 -8.393 51.413 1.00 89.88 241 GLN A C 1
ATOM 1986 O O . GLN A 1 241 ? -63.663 -8.183 51.869 1.00 89.88 241 GLN A O 1
ATOM 1991 N N . LYS A 1 242 ? -61.439 -8.332 52.177 1.00 93.31 242 LYS A N 1
ATOM 1992 C CA . LYS A 1 242 ? -61.452 -7.990 53.611 1.00 93.31 242 LYS A CA 1
ATOM 1993 C C . LYS A 1 242 ? -62.161 -6.655 53.865 1.00 93.31 242 LYS A C 1
ATOM 1995 O O . LYS A 1 242 ? -62.955 -6.531 54.791 1.00 93.31 242 LYS A O 1
ATOM 2000 N N . ASP A 1 243 ? -61.933 -5.658 53.013 1.00 91.25 243 ASP A N 1
ATOM 2001 C CA . ASP A 1 243 ? -62.551 -4.337 53.154 1.00 91.25 243 ASP A CA 1
ATOM 2002 C C . ASP A 1 243 ? -64.028 -4.310 52.713 1.00 91.25 243 ASP A C 1
ATOM 2004 O O . ASP A 1 243 ? -64.754 -3.377 53.060 1.00 91.25 243 ASP A O 1
ATOM 2008 N N . ARG A 1 244 ? -64.518 -5.302 51.956 1.00 92.62 244 ARG A N 1
ATOM 2009 C CA . ARG A 1 244 ? -65.963 -5.544 51.764 1.00 92.62 244 ARG A CA 1
ATOM 2010 C C . ARG A 1 244 ? -66.559 -6.205 53.005 1.00 92.62 244 ARG A C 1
ATOM 2012 O O . ARG A 1 244 ? -67.579 -5.743 53.506 1.00 92.62 244 ARG A O 1
ATOM 2019 N N . GLU A 1 245 ? -65.895 -7.228 53.532 1.00 89.94 245 GLU A N 1
ATOM 2020 C CA . GLU A 1 245 ? -66.327 -7.973 54.719 1.00 89.94 245 GLU A CA 1
ATOM 2021 C C . GLU A 1 245 ? -66.385 -7.077 55.965 1.00 89.94 245 GLU A C 1
ATOM 2023 O O . GLU A 1 245 ? -67.404 -7.070 56.646 1.00 89.94 245 GLU A O 1
ATOM 2028 N N . LEU A 1 246 ? -65.400 -6.200 56.187 1.00 90.62 246 LEU A N 1
ATOM 2029 C CA . LEU A 1 246 ? -65.429 -5.182 57.250 1.00 90.62 246 LEU A CA 1
ATOM 2030 C C . LEU A 1 246 ? -66.561 -4.152 57.086 1.00 90.62 246 LEU A C 1
ATOM 2032 O O . LEU A 1 246 ? -67.086 -3.649 58.079 1.00 90.62 246 LEU A O 1
ATOM 2036 N N . ARG A 1 247 ? -66.972 -3.831 55.850 1.00 91.81 247 ARG A N 1
ATOM 2037 C CA . ARG A 1 247 ? -68.149 -2.976 55.598 1.00 91.81 247 ARG A CA 1
ATOM 2038 C C . ARG A 1 247 ? -69.464 -3.715 55.846 1.00 91.81 247 ARG A C 1
ATOM 2040 O O . ARG A 1 247 ? -70.431 -3.078 56.250 1.00 91.81 247 ARG A O 1
ATOM 2047 N N . ASN A 1 248 ? -69.503 -5.030 55.642 1.00 89.38 248 ASN A N 1
ATOM 2048 C CA . ASN A 1 248 ? -70.659 -5.856 55.984 1.00 89.38 248 ASN A CA 1
ATOM 2049 C C . ASN A 1 248 ? -70.749 -6.098 57.499 1.00 89.38 248 ASN A C 1
ATOM 2051 O O . ASN A 1 248 ? -71.834 -5.955 58.052 1.00 89.38 248 ASN A O 1
ATOM 2055 N N . LEU A 1 249 ? -69.620 -6.341 58.177 1.00 88.19 249 LEU A N 1
ATOM 2056 C CA . LEU A 1 249 ? -69.537 -6.421 59.637 1.00 88.19 249 LEU A CA 1
ATOM 2057 C C . LEU A 1 249 ? -70.122 -5.157 60.276 1.00 88.19 249 LEU A C 1
ATOM 2059 O O . LEU A 1 249 ? -71.066 -5.260 61.045 1.00 88.19 249 LEU A O 1
ATOM 2063 N N . LYS A 1 250 ? -69.678 -3.966 59.852 1.00 91.12 250 LYS A N 1
ATOM 2064 C CA . LYS A 1 250 ? -70.204 -2.687 60.363 1.00 91.12 250 LYS A CA 1
ATOM 2065 C C . LYS A 1 250 ? -71.702 -2.478 60.126 1.00 91.12 250 LYS A C 1
ATOM 2067 O O . LYS A 1 250 ? -72.354 -1.825 60.933 1.00 91.12 250 LYS A O 1
ATOM 2072 N N . LYS A 1 251 ? -72.274 -3.027 59.048 1.00 89.81 251 LYS A N 1
ATOM 2073 C CA . LYS A 1 251 ? -73.736 -3.019 58.846 1.00 89.81 251 LYS A CA 1
ATOM 2074 C C . LYS A 1 251 ? -74.442 -3.923 59.857 1.00 89.81 251 LYS A C 1
ATOM 2076 O O . LYS A 1 251 ? -75.452 -3.510 60.413 1.00 89.81 251 LYS A O 1
ATOM 2081 N N . ILE A 1 252 ? -73.895 -5.112 60.109 1.00 87.06 252 ILE A N 1
ATOM 2082 C CA . ILE A 1 252 ? -74.432 -6.072 61.082 1.00 87.06 252 ILE A CA 1
ATOM 2083 C C . ILE A 1 252 ? -74.280 -5.533 62.514 1.00 87.06 252 ILE A C 1
ATOM 2085 O O . ILE A 1 252 ? -75.216 -5.644 63.291 1.00 87.06 252 ILE A O 1
ATOM 2089 N N . GLU A 1 253 ? -73.164 -4.882 62.852 1.00 86.88 253 GLU A N 1
ATOM 2090 C CA . GLU A 1 253 ? -72.950 -4.197 64.138 1.00 86.88 253 GLU A CA 1
ATOM 2091 C C . GLU A 1 253 ? -73.975 -3.071 64.358 1.00 86.88 253 GLU A C 1
ATOM 2093 O O . GLU A 1 253 ? -74.564 -2.976 65.431 1.00 86.88 253 GLU A O 1
ATOM 2098 N N . LEU A 1 254 ? -74.255 -2.254 63.334 1.00 89.19 254 LEU A N 1
ATOM 2099 C CA . LEU A 1 254 ? -75.298 -1.223 63.407 1.00 89.19 254 LEU A CA 1
ATOM 2100 C C . LEU A 1 254 ? -76.703 -1.828 63.562 1.00 89.19 254 LEU A C 1
ATOM 2102 O O . LEU A 1 254 ? -77.478 -1.351 64.386 1.00 89.19 254 LEU A O 1
ATOM 2106 N N . GLN A 1 255 ? -77.022 -2.899 62.828 1.00 86.00 255 GLN A N 1
ATOM 2107 C CA . GLN A 1 255 ? -78.289 -3.628 62.979 1.00 86.00 255 GLN A CA 1
ATOM 2108 C C . GLN A 1 255 ? -78.422 -4.271 64.369 1.00 86.00 255 GLN A C 1
ATOM 2110 O O . GLN A 1 255 ? -79.494 -4.224 64.965 1.00 86.00 255 GLN A O 1
ATOM 2115 N N . LEU A 1 256 ? -77.336 -4.828 64.908 1.00 84.75 256 LEU A N 1
ATOM 2116 C CA . LEU A 1 256 ? -77.288 -5.414 66.245 1.00 84.75 256 LEU A CA 1
ATOM 2117 C C . LEU A 1 256 ? -77.498 -4.347 67.326 1.00 84.75 256 LEU A C 1
ATOM 2119 O O . LEU A 1 256 ? -78.266 -4.582 68.254 1.00 84.75 256 LEU A O 1
ATOM 2123 N N . ASN A 1 257 ? -76.888 -3.168 67.181 1.00 86.19 257 ASN A N 1
ATOM 2124 C CA . ASN A 1 257 ? -77.111 -2.040 68.088 1.00 86.19 257 ASN A CA 1
ATOM 2125 C C . ASN A 1 257 ? -78.570 -1.564 68.043 1.00 86.19 257 ASN A C 1
ATOM 2127 O O . ASN A 1 257 ? -79.182 -1.448 69.096 1.00 86.19 257 ASN A O 1
ATOM 2131 N N . MET A 1 258 ? -79.172 -1.414 66.855 1.00 86.62 258 MET A N 1
ATOM 2132 C CA . MET A 1 258 ? -80.603 -1.087 66.729 1.00 86.62 258 MET A CA 1
ATOM 2133 C C . MET A 1 258 ? -81.506 -2.115 67.437 1.00 86.62 258 MET A C 1
ATOM 2135 O O . MET A 1 258 ? -82.500 -1.740 68.056 1.00 86.62 258 MET A O 1
ATOM 2139 N N . ILE A 1 259 ? -81.151 -3.405 67.383 1.00 84.56 259 ILE A N 1
ATOM 2140 C CA . ILE A 1 259 ? -81.862 -4.470 68.108 1.00 84.56 259 ILE A CA 1
ATOM 2141 C C . ILE A 1 259 ? -81.652 -4.334 69.627 1.00 84.56 259 ILE A C 1
ATOM 2143 O O . ILE A 1 259 ? -82.620 -4.439 70.381 1.00 84.56 259 ILE A O 1
ATOM 2147 N N . TYR A 1 260 ? -80.432 -4.050 70.093 1.00 84.75 260 TYR A N 1
ATOM 2148 C CA . TYR A 1 260 ? -80.155 -3.795 71.514 1.00 84.75 260 TYR A CA 1
ATOM 2149 C C . TYR A 1 260 ? -80.906 -2.572 72.052 1.00 84.75 260 TYR A C 1
ATOM 2151 O O . TYR A 1 260 ? -81.477 -2.659 73.138 1.00 84.75 260 TYR A O 1
ATOM 2159 N N . ASP A 1 261 ? -80.964 -1.481 71.288 1.00 84.94 261 ASP A N 1
ATOM 2160 C CA . ASP A 1 261 ? -81.702 -0.269 71.647 1.00 84.94 261 ASP A CA 1
ATOM 2161 C C . ASP A 1 261 ? -83.211 -0.557 71.744 1.00 84.94 261 ASP A C 1
ATOM 2163 O O . ASP A 1 261 ? -83.844 -0.183 72.735 1.00 84.94 261 ASP A O 1
ATOM 2167 N N . SER A 1 262 ? -83.785 -1.316 70.794 1.00 81.31 262 SER A N 1
ATOM 2168 C CA . SER A 1 262 ? -85.187 -1.762 70.892 1.00 81.31 262 SER A CA 1
ATOM 2169 C C . SER A 1 262 ? -85.438 -2.684 72.091 1.00 81.31 262 SER A C 1
ATOM 2171 O O . SER A 1 262 ? -86.438 -2.538 72.786 1.00 81.31 262 SER A O 1
ATOM 2173 N N . LEU A 1 263 ? -84.493 -3.570 72.419 1.00 84.94 263 LEU A N 1
ATOM 2174 C CA . LEU A 1 263 ? -84.595 -4.454 73.580 1.00 84.94 263 LEU A CA 1
ATOM 2175 C C . LEU A 1 263 ? -84.494 -3.675 74.905 1.00 84.94 263 LEU A C 1
ATOM 2177 O O . LEU A 1 263 ? -85.097 -4.068 75.904 1.00 84.94 263 LEU A O 1
ATOM 2181 N N . GLU A 1 264 ? -83.731 -2.581 74.952 1.00 82.25 264 GLU A N 1
ATOM 2182 C CA . GLU A 1 264 ? -83.678 -1.693 76.119 1.00 82.25 264 GLU A CA 1
ATOM 2183 C C . GLU A 1 264 ? -84.960 -0.849 76.245 1.00 82.25 264 GLU A C 1
ATOM 2185 O O . GLU A 1 264 ? -85.469 -0.662 77.356 1.00 82.25 264 GLU A O 1
ATOM 2190 N N . GLN A 1 265 ? -85.555 -0.447 75.116 1.00 79.94 265 GLN A N 1
ATOM 2191 C CA . GLN A 1 265 ? -86.888 0.156 75.067 1.00 79.94 265 GLN A CA 1
ATOM 2192 C C . GLN A 1 265 ? -87.964 -0.811 75.597 1.00 79.94 265 GLN A C 1
ATOM 2194 O O . GLN A 1 265 ? -88.716 -0.425 76.496 1.00 79.94 265 GLN A O 1
ATOM 2199 N N . ASP A 1 266 ? -87.986 -2.072 75.160 1.00 75.94 266 ASP A N 1
ATOM 2200 C CA . ASP A 1 266 ? -88.924 -3.099 75.641 1.00 75.94 266 ASP A CA 1
ATOM 2201 C C . ASP A 1 266 ? -88.770 -3.372 77.149 1.00 75.94 266 ASP A C 1
ATOM 2203 O O . ASP A 1 266 ? -89.758 -3.433 77.888 1.00 75.94 266 ASP A O 1
ATOM 2207 N N . LYS A 1 267 ? -87.530 -3.454 77.660 1.00 77.31 267 LYS A N 1
ATOM 2208 C CA . LYS A 1 267 ? -87.263 -3.545 79.113 1.00 77.31 267 LYS A CA 1
ATOM 2209 C C . LYS A 1 267 ? -87.816 -2.340 79.880 1.00 77.31 267 LYS A C 1
ATOM 2211 O O . LYS A 1 267 ? -88.249 -2.498 81.025 1.00 77.31 267 LYS A O 1
ATOM 2216 N N . SER A 1 268 ? -87.776 -1.142 79.292 1.00 77.44 268 SER A N 1
ATOM 2217 C CA . SER A 1 268 ? -88.307 0.072 79.924 1.00 77.44 268 SER A CA 1
ATOM 2218 C C . SER A 1 268 ? -89.840 0.054 79.997 1.00 77.44 268 SER A C 1
ATOM 2220 O O . SER A 1 268 ? -90.394 0.327 81.063 1.00 77.44 268 SER A O 1
ATOM 2222 N N . GLN A 1 269 ? -90.516 -0.403 78.936 1.00 73.19 269 GLN A N 1
ATOM 2223 C CA . GLN A 1 269 ? -91.970 -0.603 78.917 1.00 73.19 269 GLN A CA 1
ATOM 2224 C C . GLN A 1 269 ? -92.396 -1.689 79.915 1.00 73.19 269 GLN A C 1
ATOM 2226 O O . GLN A 1 269 ? -93.333 -1.496 80.686 1.00 73.19 269 GLN A O 1
ATOM 2231 N N . HIS A 1 270 ? -91.658 -2.803 79.994 1.00 74.50 270 HIS A N 1
ATOM 2232 C CA . HIS A 1 270 ? -91.923 -3.852 80.982 1.00 74.50 270 HIS A CA 1
ATOM 2233 C C . HIS A 1 270 ? -91.791 -3.345 82.432 1.00 74.50 270 HIS A C 1
ATOM 2235 O O . HIS A 1 270 ? -92.579 -3.735 83.294 1.00 74.50 270 HIS A O 1
ATOM 2241 N N . LYS A 1 271 ? -90.845 -2.435 82.715 1.00 78.38 271 LYS A N 1
ATOM 2242 C CA . LYS A 1 271 ? -90.757 -1.761 84.025 1.00 78.38 271 LYS A CA 1
ATOM 2243 C C . LYS A 1 271 ? -91.961 -0.856 84.303 1.00 78.38 271 LYS A C 1
ATOM 2245 O O . LYS A 1 271 ? -92.426 -0.849 85.438 1.00 78.38 271 LYS A O 1
ATOM 2250 N N . GLN A 1 272 ? -92.466 -0.125 83.307 1.00 72.31 272 GLN A N 1
ATOM 2251 C CA . GLN A 1 272 ? -93.659 0.720 83.458 1.00 72.31 272 GLN A CA 1
ATOM 2252 C C . GLN A 1 272 ? -94.903 -0.128 83.759 1.00 72.31 272 GLN A C 1
ATOM 2254 O O . GLN A 1 272 ? -95.503 0.043 84.817 1.00 72.31 272 GLN A O 1
ATOM 2259 N N . LEU A 1 273 ? -95.194 -1.132 82.925 1.00 72.31 273 LEU A N 1
ATOM 2260 C CA . LEU A 1 273 ? -96.315 -2.065 83.118 1.00 72.31 273 LEU A CA 1
ATOM 2261 C C . LEU A 1 273 ? -96.259 -2.791 84.474 1.00 72.31 273 LEU A C 1
ATOM 2263 O O . LEU A 1 273 ? -97.288 -3.051 85.096 1.00 72.31 273 LEU A O 1
ATOM 2267 N N . LYS A 1 274 ? -95.053 -3.104 84.968 1.00 67.31 274 LYS A N 1
ATOM 2268 C CA . LYS A 1 274 ? -94.879 -3.705 86.294 1.00 67.31 274 LYS A CA 1
ATOM 2269 C C . LYS A 1 274 ? -95.201 -2.731 87.435 1.00 67.31 274 LYS A C 1
ATOM 2271 O O . LYS A 1 274 ? -95.827 -3.141 88.408 1.00 67.31 274 LYS A O 1
ATOM 2276 N N . LEU A 1 275 ? -94.807 -1.462 87.323 1.00 70.06 275 LEU A N 1
ATOM 2277 C CA . LEU A 1 275 ? -95.138 -0.435 88.319 1.00 70.06 275 LEU A CA 1
ATOM 2278 C C . LEU A 1 275 ? -96.640 -0.105 88.325 1.00 70.06 275 LEU A C 1
ATOM 2280 O O . LEU A 1 275 ? -97.207 0.118 89.391 1.00 70.06 275 LEU A O 1
ATOM 2284 N N . GLU A 1 276 ? -97.300 -0.149 87.166 1.00 64.56 276 GLU A N 1
ATOM 2285 C CA . GLU A 1 276 ? -98.760 -0.021 87.054 1.00 64.56 276 GLU A CA 1
ATOM 2286 C C . GLU A 1 276 ? -99.490 -1.198 87.727 1.00 64.56 276 GLU A C 1
ATOM 2288 O O . GLU A 1 276 ? -100.454 -0.990 88.466 1.00 64.56 276 GLU A O 1
ATOM 2293 N N . ALA A 1 277 ? -98.990 -2.430 87.567 1.00 55.50 277 ALA A N 1
ATOM 2294 C CA . ALA A 1 277 ? -99.531 -3.611 88.248 1.00 55.50 277 ALA A CA 1
ATOM 2295 C C . ALA A 1 277 ? -99.344 -3.585 89.782 1.00 55.50 277 ALA A C 1
ATOM 2297 O O . ALA A 1 277 ? -100.136 -4.183 90.513 1.00 55.50 277 ALA A O 1
ATOM 2298 N N . GLU A 1 278 ? -98.323 -2.888 90.288 1.00 59.31 278 GLU A N 1
ATOM 2299 C CA . GLU A 1 278 ? -98.043 -2.745 91.725 1.00 59.31 278 GLU A CA 1
ATOM 2300 C C . GLU A 1 278 ? -98.856 -1.608 92.399 1.00 59.31 278 GLU A C 1
ATOM 2302 O O . GLU A 1 278 ? -98.815 -1.467 93.623 1.00 59.31 278 GLU A O 1
ATOM 2307 N N . ALA A 1 279 ? -99.652 -0.838 91.640 1.00 56.56 279 ALA A N 1
ATOM 2308 C CA . ALA A 1 279 ? -100.355 0.366 92.110 1.00 56.56 279 ALA A CA 1
ATOM 2309 C C . ALA A 1 279 ? -101.799 0.159 92.642 1.00 56.56 279 ALA A C 1
ATOM 2311 O O . ALA A 1 279 ? -102.477 1.136 92.968 1.00 56.56 279 ALA A O 1
ATOM 2312 N N . ILE A 1 280 ? -102.298 -1.080 92.752 1.00 49.31 280 ILE A N 1
ATOM 2313 C CA . ILE A 1 280 ? -103.691 -1.369 93.165 1.00 49.31 280 ILE A CA 1
ATOM 2314 C C . ILE A 1 280 ? -103.806 -1.580 94.700 1.00 49.31 280 ILE A C 1
ATOM 2316 O O . ILE A 1 280 ? -103.121 -2.451 95.247 1.00 49.31 280 ILE A O 1
ATOM 2320 N N . PRO A 1 281 ? -104.674 -0.841 95.433 1.00 54.56 281 PRO A N 1
ATOM 2321 C CA . PRO A 1 281 ? -104.789 -0.951 96.895 1.00 54.56 281 PRO A CA 1
ATOM 2322 C C . PRO A 1 281 ? -105.371 -2.273 97.433 1.00 54.56 281 PRO A C 1
ATOM 2324 O O . PRO A 1 281 ? -106.196 -2.932 96.805 1.00 54.56 281 PRO A O 1
ATOM 2327 N N . LYS A 1 282 ? -104.989 -2.624 98.670 1.00 55.19 282 LYS A N 1
ATOM 2328 C CA . LYS A 1 282 ? -105.445 -3.824 99.402 1.00 55.19 282 LYS A CA 1
ATOM 2329 C C . LYS A 1 282 ? -106.675 -3.538 100.270 1.00 55.19 282 LYS A C 1
ATOM 2331 O O . LYS A 1 282 ? -106.745 -2.488 100.900 1.00 55.19 282 LYS A O 1
ATOM 2336 N N . SER A 1 283 ? -107.564 -4.524 100.424 1.00 41.69 283 SER A N 1
ATOM 2337 C CA . SER A 1 283 ? -108.674 -4.484 101.390 1.00 41.69 283 SER A CA 1
ATOM 2338 C C . SER A 1 283 ? -108.787 -5.784 102.194 1.00 41.69 283 SER A C 1
ATOM 2340 O O . SER A 1 283 ? -108.989 -6.844 101.607 1.00 41.69 283 SER A O 1
ATOM 2342 N N . ASN A 1 284 ? -108.631 -5.689 103.525 1.00 38.47 284 ASN A N 1
ATOM 2343 C CA . ASN A 1 284 ? -109.324 -6.481 104.563 1.00 38.47 284 ASN A CA 1
ATOM 2344 C C . ASN A 1 284 ? -108.702 -6.227 105.954 1.00 38.47 284 ASN A C 1
ATOM 2346 O O . ASN A 1 284 ? -107.727 -6.873 106.333 1.00 38.47 284 ASN A O 1
ATOM 2350 N N . GLY A 1 285 ? -109.273 -5.297 106.732 1.00 54.38 285 GLY A N 1
ATOM 2351 C CA . GLY A 1 285 ? -108.826 -4.989 108.107 1.00 54.38 285 GLY A CA 1
ATOM 2352 C C . GLY A 1 285 ? -109.814 -5.356 109.226 1.00 54.38 285 GLY A C 1
ATOM 2353 O O . GLY A 1 285 ? -109.469 -5.275 110.399 1.00 54.38 285 GLY A O 1
ATOM 2354 N N . VAL A 1 286 ? -111.045 -5.753 108.885 1.00 57.34 286 VAL A N 1
ATOM 2355 C CA . VAL A 1 286 ? -112.215 -5.649 109.787 1.00 57.34 286 VAL A CA 1
ATOM 2356 C C . VAL A 1 286 ? -112.458 -6.899 110.661 1.00 57.34 286 VAL A C 1
ATOM 2358 O O . VAL A 1 286 ? -113.219 -6.857 111.622 1.00 57.34 286 VAL A O 1
ATOM 2361 N N . LEU A 1 287 ? -111.797 -8.029 110.384 1.00 54.34 287 LEU A N 1
ATOM 2362 C CA . LEU A 1 287 ? -112.160 -9.336 110.965 1.00 54.34 287 LEU A CA 1
ATOM 2363 C C . LEU A 1 287 ? -111.525 -9.682 112.331 1.00 54.34 287 LEU A C 1
ATOM 2365 O O . LEU A 1 287 ? -111.849 -10.726 112.898 1.00 54.34 287 LEU A O 1
ATOM 2369 N N . LEU A 1 288 ? -110.624 -8.861 112.881 1.00 56.66 288 LEU A N 1
ATOM 2370 C CA . LEU A 1 288 ? -109.837 -9.241 114.071 1.00 56.66 288 LEU A CA 1
ATOM 2371 C C . LEU A 1 288 ? -110.469 -8.890 115.429 1.00 56.66 288 LEU A C 1
ATOM 2373 O O . LEU A 1 288 ? -110.118 -9.507 116.439 1.00 56.66 288 LEU A O 1
ATOM 2377 N N . GLU A 1 289 ? -111.396 -7.933 115.491 1.00 59.84 289 GLU A N 1
ATOM 2378 C CA . GLU A 1 289 ? -111.849 -7.379 116.779 1.00 59.84 289 GLU A CA 1
ATOM 2379 C C . GLU A 1 289 ? -112.918 -8.230 117.478 1.00 59.84 289 GLU A C 1
ATOM 2381 O O . GLU A 1 289 ? -112.872 -8.396 118.701 1.00 59.84 289 GLU A O 1
ATOM 2386 N N . ARG A 1 290 ? -113.789 -8.890 116.699 1.00 53.62 290 ARG A N 1
ATOM 2387 C CA . ARG A 1 290 ? -114.865 -9.789 117.171 1.00 53.62 290 ARG A CA 1
ATOM 2388 C C . ARG A 1 290 ? -114.368 -10.963 118.033 1.00 53.62 290 ARG A C 1
ATOM 2390 O O . ARG A 1 290 ? -115.145 -11.595 118.739 1.00 53.62 290 ARG A O 1
ATOM 2397 N N . ARG A 1 291 ? -113.057 -11.244 118.034 1.00 48.41 291 ARG A N 1
ATOM 2398 C CA . ARG A 1 291 ? -112.426 -12.299 118.849 1.00 48.41 291 ARG A CA 1
ATOM 2399 C C . ARG A 1 291 ? -112.124 -11.885 120.303 1.00 48.41 291 ARG A C 1
ATOM 2401 O O . ARG A 1 291 ? -111.617 -12.712 121.060 1.00 48.41 291 ARG A O 1
ATOM 2408 N N . ARG A 1 292 ? -112.376 -10.631 120.709 1.00 59.56 292 ARG A N 1
ATOM 2409 C CA . ARG A 1 292 ? -112.109 -10.150 122.087 1.00 59.56 292 ARG A CA 1
ATOM 2410 C C . ARG A 1 292 ? -113.291 -10.270 123.055 1.00 59.56 292 ARG A C 1
ATOM 2412 O O . ARG A 1 292 ? -113.068 -10.272 124.262 1.00 59.56 292 ARG A O 1
ATOM 2419 N N . GLU A 1 293 ? -114.516 -10.389 122.554 1.00 62.03 293 GLU A N 1
ATOM 2420 C CA . GLU A 1 293 ? -115.739 -10.291 123.369 1.00 62.03 293 GLU A CA 1
ATOM 2421 C C . GLU A 1 293 ? -116.040 -11.593 124.135 1.00 62.03 293 GLU A C 1
ATOM 2423 O O . GLU A 1 293 ? -116.248 -11.560 125.349 1.00 62.03 293 GLU A O 1
ATOM 2428 N N . LEU A 1 294 ? -115.897 -12.747 123.466 1.00 55.03 294 LEU A N 1
ATOM 2429 C CA . LEU A 1 294 ? -116.138 -14.115 123.975 1.00 55.03 294 LEU A CA 1
ATOM 2430 C C . LEU A 1 294 ? -115.234 -14.572 125.148 1.00 55.03 294 LEU A C 1
ATOM 2432 O O . LEU A 1 294 ? -115.211 -15.749 125.498 1.00 55.03 294 LEU A O 1
ATOM 2436 N N . LYS A 1 295 ? -114.457 -13.671 125.762 1.00 49.69 295 LYS A N 1
ATOM 2437 C CA . LYS A 1 295 ? -113.649 -13.952 126.963 1.00 49.69 295 LYS A CA 1
ATOM 2438 C C . LYS A 1 295 ? -114.243 -13.426 128.273 1.00 49.69 295 LYS A C 1
ATOM 2440 O O . LYS A 1 295 ? -113.691 -13.744 129.321 1.00 49.69 295 LYS A O 1
ATOM 2445 N N . LYS A 1 296 ? -115.326 -12.639 128.248 1.00 61.53 296 LYS A N 1
ATOM 2446 C CA . LYS A 1 296 ? -115.893 -12.025 129.469 1.00 61.53 296 LYS A CA 1
ATOM 2447 C C . LYS A 1 296 ? -116.984 -12.848 130.164 1.00 61.53 296 LYS A C 1
ATOM 2449 O O . LYS A 1 296 ? -117.199 -12.665 131.356 1.00 61.53 296 LYS A O 1
ATOM 2454 N N . GLU A 1 297 ? -117.644 -13.763 129.460 1.00 56.38 297 GLU A N 1
ATOM 2455 C CA . GLU A 1 297 ? -118.824 -14.478 129.979 1.00 56.38 297 GLU A CA 1
ATOM 2456 C C . GLU A 1 297 ? -118.465 -15.627 130.946 1.00 56.38 297 GLU A C 1
ATOM 2458 O O . GLU A 1 297 ? -119.245 -15.972 131.830 1.00 56.38 297 GLU A O 1
ATOM 2463 N N . ILE A 1 298 ? -117.250 -16.181 130.842 1.00 50.91 298 ILE A N 1
ATOM 2464 C CA . ILE A 1 298 ? -116.835 -17.408 131.551 1.00 50.91 298 ILE A CA 1
ATOM 2465 C C . ILE A 1 298 ? -116.526 -17.186 133.049 1.00 50.91 298 ILE A C 1
ATOM 2467 O O . ILE A 1 298 ? -116.612 -18.126 133.839 1.00 50.91 298 ILE A O 1
ATOM 2471 N N . GLU A 1 299 ? -116.198 -15.964 133.488 1.00 56.34 299 GLU A N 1
ATOM 2472 C CA . GLU A 1 299 ? -115.877 -15.702 134.907 1.00 56.34 299 GLU A CA 1
ATOM 2473 C C . GLU A 1 299 ? -117.101 -15.467 135.805 1.00 56.34 299 GLU A C 1
ATOM 2475 O O . GLU A 1 299 ? -116.991 -15.559 137.029 1.00 56.34 299 GLU A O 1
ATOM 2480 N N . MET A 1 300 ? -118.275 -15.182 135.233 1.00 54.59 300 MET A N 1
ATOM 2481 C CA . MET A 1 300 ? -119.454 -14.781 136.015 1.00 54.59 300 MET A CA 1
ATOM 2482 C C . MET A 1 300 ? -120.027 -15.927 136.869 1.00 54.59 300 MET A C 1
ATOM 2484 O O . MET A 1 300 ? -120.591 -15.685 137.931 1.00 54.59 300 MET A O 1
ATOM 2488 N N . ILE A 1 301 ? -119.832 -17.176 136.437 1.00 56.03 301 ILE A N 1
ATOM 2489 C CA . ILE A 1 301 ? -120.467 -18.377 137.008 1.00 56.03 301 ILE A CA 1
ATOM 2490 C C . ILE A 1 301 ? -119.795 -18.851 138.318 1.00 56.03 301 ILE A C 1
ATOM 2492 O O . ILE A 1 301 ? -120.383 -19.610 139.082 1.00 56.03 301 ILE A O 1
ATOM 2496 N N . LYS A 1 302 ? -118.572 -18.400 138.631 1.00 47.75 302 LYS A N 1
ATOM 2497 C CA . LYS A 1 302 ? -117.746 -18.973 139.718 1.00 47.75 302 LYS A CA 1
ATOM 2498 C C . LYS A 1 302 ? -118.013 -18.447 141.142 1.00 47.75 302 LYS A C 1
ATOM 2500 O O . LYS A 1 302 ? -117.263 -18.812 142.043 1.00 47.75 302 LYS A O 1
ATOM 2505 N N . ARG A 1 303 ? -119.002 -17.573 141.368 1.00 50.47 303 ARG A N 1
ATOM 2506 C CA . ARG A 1 303 ? -119.065 -16.739 142.593 1.00 50.47 303 ARG A CA 1
ATOM 2507 C C . ARG A 1 303 ? -120.152 -17.073 143.633 1.00 50.47 303 ARG A C 1
ATOM 2509 O O . ARG A 1 303 ? -120.208 -16.385 144.644 1.00 50.47 303 ARG A O 1
ATOM 2516 N N . ASN A 1 304 ? -120.976 -18.106 143.435 1.00 42.06 304 ASN A N 1
ATOM 2517 C CA . ASN A 1 304 ? -122.257 -18.250 144.153 1.00 42.06 304 ASN A CA 1
ATOM 2518 C C . ASN A 1 304 ? -122.356 -19.529 145.043 1.00 42.06 304 ASN A C 1
ATOM 2520 O O . ASN A 1 304 ? -123.157 -20.394 144.693 1.00 42.06 304 ASN A O 1
ATOM 2524 N N . LEU A 1 305 ? -121.558 -19.725 146.126 1.00 47.78 305 LEU A N 1
ATOM 2525 C CA . LEU A 1 305 ? -121.532 -21.047 146.830 1.00 47.78 305 LEU A CA 1
ATOM 2526 C C . LEU A 1 305 ? -121.098 -21.220 148.351 1.00 47.78 305 LEU A C 1
ATOM 2528 O O . LEU A 1 305 ? -120.658 -22.331 148.640 1.00 47.78 305 LEU A O 1
ATOM 2532 N N . ALA A 1 306 ? -121.182 -20.277 149.338 1.00 44.94 306 ALA A N 1
ATOM 2533 C CA . ALA A 1 306 ? -120.902 -20.562 150.809 1.00 44.94 306 ALA A CA 1
ATOM 2534 C C . ALA A 1 306 ? -121.241 -19.452 151.895 1.00 44.94 306 ALA A C 1
ATOM 2536 O O . ALA A 1 306 ? -120.889 -18.320 151.588 1.00 44.94 306 ALA A O 1
ATOM 2537 N N . GLU A 1 307 ? -121.782 -19.740 153.138 1.00 49.84 307 GLU A N 1
ATOM 2538 C CA . GLU A 1 307 ? -121.841 -18.859 154.409 1.00 49.84 307 GLU A CA 1
ATOM 2539 C C . GLU A 1 307 ? -122.588 -19.411 155.736 1.00 49.84 307 GLU A C 1
ATOM 2541 O O . GLU A 1 307 ? -123.514 -20.189 155.512 1.00 49.84 307 GLU A O 1
ATOM 2546 N N . GLN A 1 308 ? -122.233 -19.052 157.051 1.00 51.97 308 GLN A N 1
ATOM 2547 C CA . GLN A 1 308 ? -123.004 -19.071 158.420 1.00 51.97 308 GLN A CA 1
ATOM 2548 C C . GLN A 1 308 ? -122.226 -19.045 159.852 1.00 51.97 308 GLN A C 1
ATOM 2550 O O . GLN A 1 308 ? -121.008 -19.222 159.843 1.00 51.97 308 GLN A O 1
ATOM 2555 N N . GLU A 1 309 ? -122.870 -18.832 161.071 1.00 51.00 309 GLU A N 1
ATOM 2556 C CA . GLU A 1 309 ? -122.301 -18.508 162.480 1.00 51.00 309 GLU A CA 1
ATOM 2557 C C . GLU A 1 309 ? -123.181 -18.693 163.844 1.00 51.00 309 GLU A C 1
ATOM 2559 O O . GLU A 1 309 ? -124.365 -18.967 163.691 1.00 51.00 309 GLU A O 1
ATOM 2564 N N . MET A 1 310 ? -122.653 -18.576 165.145 1.00 46.75 310 MET A N 1
ATOM 2565 C CA . MET A 1 310 ? -123.270 -18.177 166.537 1.00 46.75 310 MET A CA 1
ATOM 2566 C C . MET A 1 310 ? -122.696 -18.741 167.953 1.00 46.75 310 MET A C 1
ATOM 2568 O O . MET A 1 310 ? -122.073 -19.798 167.915 1.00 46.75 310 MET A O 1
ATOM 2572 N N . ILE A 1 311 ? -122.871 -18.100 169.191 1.00 46.03 311 ILE A N 1
ATOM 2573 C CA . ILE A 1 311 ? -122.284 -18.417 170.613 1.00 46.03 311 ILE A CA 1
ATOM 2574 C C . ILE A 1 311 ? -123.042 -17.853 171.944 1.00 46.03 311 ILE A C 1
ATOM 2576 O O . ILE A 1 311 ? -123.765 -16.878 171.772 1.00 46.03 311 ILE A O 1
ATOM 2580 N N . SER A 1 312 ? -122.880 -18.353 173.244 1.00 35.47 312 SER A N 1
ATOM 2581 C CA . SER A 1 312 ? -123.294 -17.742 174.620 1.00 35.47 312 SER A CA 1
ATOM 2582 C C . SER A 1 312 ? -122.760 -18.389 176.011 1.00 35.47 312 SER A C 1
ATOM 2584 O O . SER A 1 312 ? -122.319 -19.530 175.911 1.00 35.47 312 SER A O 1
ATOM 2586 N N . ASP A 1 313 ? -122.805 -17.760 177.262 1.00 30.02 313 ASP A N 1
ATOM 2587 C CA . ASP A 1 313 ? -122.399 -18.267 178.686 1.00 30.02 313 ASP A CA 1
ATOM 2588 C C . ASP A 1 313 ? -122.690 -17.358 180.013 1.00 30.02 313 ASP A C 1
ATOM 2590 O O . ASP A 1 313 ? -122.923 -16.174 179.777 1.00 30.02 313 ASP A O 1
ATOM 2594 N N . MET A 1 314 ? -122.667 -17.819 181.344 1.00 20.64 314 MET A N 1
ATOM 2595 C CA . MET A 1 314 ? -122.583 -17.065 182.721 1.00 20.64 314 MET A CA 1
ATOM 2596 C C . MET A 1 314 ? -122.848 -17.810 184.148 1.00 20.64 314 MET A C 1
ATOM 2598 O O . MET A 1 314 ? -123.854 -18.510 184.195 1.00 20.64 314 MET A O 1
ATOM 2602 N N . ASP A 1 315 ? -122.138 -17.557 185.332 1.00 34.59 315 ASP A N 1
ATOM 2603 C CA . ASP A 1 315 ? -122.568 -17.650 186.841 1.00 34.59 315 ASP A CA 1
ATOM 2604 C C . ASP A 1 315 ? -121.497 -17.304 188.020 1.00 34.59 315 ASP A C 1
ATOM 2606 O O . ASP A 1 315 ? -120.316 -17.268 187.678 1.00 34.59 315 ASP A O 1
ATOM 2610 N N . ALA A 1 316 ? -121.835 -17.062 189.359 1.00 37.03 316 ALA A N 1
ATOM 2611 C CA . ALA A 1 316 ? -120.992 -17.141 190.663 1.00 37.03 316 ALA A CA 1
ATOM 2612 C C . ALA A 1 316 ? -121.589 -16.663 192.097 1.00 37.03 316 ALA A C 1
ATOM 2614 O O . ALA A 1 316 ? -122.475 -15.808 192.090 1.00 37.03 316 ALA A O 1
ATOM 2615 N N . ARG A 1 317 ? -121.087 -17.062 193.348 1.00 40.62 317 ARG A N 1
ATOM 2616 C CA . ARG A 1 317 ? -121.456 -16.429 194.724 1.00 40.62 317 ARG A CA 1
ATOM 2617 C C . ARG A 1 317 ? -120.598 -16.286 196.099 1.00 40.62 317 ARG A C 1
ATOM 2619 O O . ARG A 1 317 ? -119.934 -15.263 196.203 1.00 40.62 317 ARG A O 1
ATOM 2626 N N . THR A 1 318 ? -120.770 -17.016 197.266 1.00 47.59 318 THR A N 1
ATOM 2627 C CA . THR A 1 318 ? -120.705 -16.488 198.739 1.00 47.59 318 THR A CA 1
ATOM 2628 C C . THR A 1 318 ? -119.906 -17.265 199.902 1.00 47.59 318 THR A C 1
ATOM 2630 O O . THR A 1 318 ? -119.480 -18.374 199.610 1.00 47.59 318 THR A O 1
ATOM 2633 N N . LEU A 1 319 ? -119.661 -16.745 201.181 1.00 57.22 319 LEU A N 1
ATOM 2634 C CA . LEU A 1 319 ? -118.495 -17.173 202.080 1.00 57.22 319 LEU A CA 1
ATOM 2635 C C . LEU A 1 319 ? -118.343 -17.184 203.693 1.00 57.22 319 LEU A C 1
ATOM 2637 O O . LEU A 1 319 ? -117.967 -18.220 204.230 1.00 57.22 319 LEU A O 1
ATOM 2641 N N . GLU A 1 320 ? -118.424 -16.098 204.501 1.00 58.94 320 GLU A N 1
ATOM 2642 C CA . GLU A 1 320 ? -117.415 -15.759 205.590 1.00 58.94 320 GLU A CA 1
ATOM 2643 C C . GLU A 1 320 ? -117.075 -16.607 206.873 1.00 58.94 320 GLU A C 1
ATOM 2645 O O . GLU A 1 320 ? -115.953 -16.467 207.365 1.00 58.94 320 GLU A O 1
ATOM 2650 N N . LYS A 1 321 ? -117.935 -17.421 207.518 1.00 49.25 321 LYS A N 1
ATOM 2651 C CA . LYS A 1 321 ? -117.655 -17.893 208.918 1.00 49.25 321 LYS A CA 1
ATOM 2652 C C . LYS A 1 321 ? -116.555 -18.965 209.101 1.00 49.25 321 LYS A C 1
ATOM 2654 O O . LYS A 1 321 ? -116.213 -19.279 210.240 1.00 49.25 321 LYS A O 1
ATOM 2659 N N . CYS A 1 322 ? -115.999 -19.522 208.027 1.00 62.34 322 CYS A N 1
ATOM 2660 C CA . CYS A 1 322 ? -115.083 -20.677 208.074 1.00 62.34 322 CYS A CA 1
ATOM 2661 C C . CYS A 1 322 ? -113.607 -20.343 208.389 1.00 62.34 322 CYS A C 1
ATOM 2663 O O . CYS A 1 322 ? -112.811 -21.249 208.622 1.00 62.34 322 CYS A O 1
ATOM 2665 N N . ILE A 1 323 ? -113.235 -19.061 208.415 1.00 60.50 323 ILE A N 1
ATOM 2666 C CA . ILE A 1 323 ? -111.833 -18.592 208.354 1.00 60.50 323 ILE A CA 1
ATOM 2667 C C . ILE A 1 323 ? -110.995 -18.958 209.604 1.00 60.50 323 ILE A C 1
ATOM 2669 O O . ILE A 1 323 ? -109.776 -19.095 209.535 1.00 60.50 323 ILE A O 1
ATOM 2673 N N . ALA A 1 324 ? -111.619 -19.156 210.771 1.00 55.84 324 ALA A N 1
ATOM 2674 C CA . ALA A 1 324 ? -110.882 -19.363 212.024 1.00 55.84 324 ALA A CA 1
ATOM 2675 C C . ALA A 1 324 ? -110.131 -20.712 212.114 1.00 55.84 324 ALA A C 1
ATOM 2677 O O . ALA A 1 324 ? -109.120 -20.797 212.814 1.00 55.84 324 ALA A O 1
ATOM 2678 N N . GLU A 1 325 ? -110.588 -21.759 211.418 1.00 60.03 325 GLU A N 1
ATOM 2679 C CA . GLU A 1 325 ? -109.952 -23.088 211.472 1.00 60.03 325 GLU A CA 1
ATOM 2680 C C . GLU A 1 325 ? -108.736 -23.217 210.533 1.00 60.03 325 GLU A C 1
ATOM 2682 O O . GLU A 1 325 ? -107.858 -24.052 210.770 1.00 60.03 325 GLU A O 1
ATOM 2687 N N . GLU A 1 326 ? -108.611 -22.338 209.529 1.00 58.75 326 GLU A N 1
ATOM 2688 C CA . GLU A 1 326 ? -107.484 -22.316 208.580 1.00 58.75 326 GLU A CA 1
ATOM 2689 C C . GLU A 1 326 ? -106.126 -22.145 209.292 1.00 58.75 326 GLU A C 1
ATOM 2691 O O . GLU A 1 326 ? -105.116 -22.747 208.911 1.00 58.75 326 GLU A O 1
ATOM 2696 N N . GLY A 1 327 ? -106.105 -21.372 210.386 1.00 73.25 327 GLY A N 1
ATOM 2697 C CA . GLY A 1 327 ? -104.882 -20.948 211.072 1.00 73.25 327 GLY A CA 1
ATOM 2698 C C . GLY A 1 327 ? -104.025 -22.072 211.671 1.00 73.25 327 GLY A C 1
ATOM 2699 O O . GLY A 1 327 ? -102.825 -21.872 211.873 1.00 73.25 327 GLY A O 1
ATOM 2700 N N . ARG A 1 328 ? -104.590 -23.261 211.944 1.00 61.94 328 ARG A N 1
ATOM 2701 C CA . ARG A 1 328 ? -103.806 -24.399 212.471 1.00 61.94 328 ARG A CA 1
ATOM 2702 C C . ARG A 1 328 ? -103.167 -25.241 211.364 1.00 61.94 328 ARG A C 1
ATOM 2704 O O . ARG A 1 328 ? -102.084 -25.780 211.577 1.00 61.94 328 ARG A O 1
ATOM 2711 N N . LEU A 1 329 ? -103.811 -25.349 210.201 1.00 62.78 329 LEU A N 1
ATOM 2712 C CA . LEU A 1 329 ? -103.340 -26.172 209.079 1.00 62.78 329 LEU A CA 1
ATOM 2713 C C . LEU A 1 329 ? -102.150 -25.527 208.345 1.00 62.78 329 LEU A C 1
ATOM 2715 O O . LEU A 1 329 ? -101.248 -26.232 207.890 1.00 62.78 329 LEU A O 1
ATOM 2719 N N . ALA A 1 330 ? -102.090 -24.192 208.315 1.00 65.00 330 ALA A N 1
ATOM 2720 C CA . ALA A 1 330 ? -101.032 -23.432 207.643 1.00 65.00 330 ALA A CA 1
ATOM 2721 C C . ALA A 1 330 ? -99.595 -23.812 208.076 1.00 65.00 330 ALA A C 1
ATOM 2723 O O . ALA A 1 330 ? -98.683 -23.840 207.252 1.00 65.00 330 ALA A O 1
ATOM 2724 N N . LYS A 1 331 ? -99.370 -24.152 209.356 1.00 68.25 331 LYS A N 1
ATOM 2725 C CA . LYS A 1 331 ? -98.012 -24.397 209.886 1.00 68.25 331 LYS A CA 1
ATOM 2726 C C . LYS A 1 331 ? -97.358 -25.703 209.431 1.00 68.25 331 LYS A C 1
ATOM 2728 O O . LYS A 1 331 ? -96.132 -25.793 209.474 1.00 68.25 331 LYS A O 1
ATOM 2733 N N . GLU A 1 332 ? -98.128 -26.702 209.005 1.00 59.66 332 GLU A N 1
ATOM 2734 C CA . GLU A 1 332 ? -97.550 -27.913 208.399 1.00 59.66 332 GLU A CA 1
ATOM 2735 C C . GLU A 1 332 ? -97.354 -27.744 206.888 1.00 59.66 332 GLU A C 1
ATOM 2737 O O . GLU A 1 332 ? -96.362 -28.224 206.341 1.00 59.66 332 GLU A O 1
ATOM 2742 N N . GLN A 1 333 ? -98.225 -26.964 206.236 1.00 63.03 333 GLN A N 1
ATOM 2743 C CA . GLN A 1 333 ? -98.110 -26.607 204.819 1.00 63.03 333 GLN A CA 1
ATOM 2744 C C . GLN A 1 333 ? -96.795 -25.873 204.493 1.00 63.03 333 GLN A C 1
ATOM 2746 O O . GLN A 1 333 ? -96.220 -26.097 203.427 1.00 63.03 333 GLN A O 1
ATOM 2751 N N . GLU A 1 334 ? -96.298 -25.037 205.411 1.00 70.44 334 GLU A N 1
ATOM 2752 C CA . GLU A 1 334 ? -95.062 -24.265 205.220 1.00 70.44 334 GLU A CA 1
ATOM 2753 C C . GLU A 1 334 ? -93.832 -25.163 204.981 1.00 70.44 334 GLU A C 1
ATOM 2755 O O . GLU A 1 334 ? -93.046 -24.907 204.074 1.00 70.44 334 GLU A O 1
ATOM 2760 N N . LYS A 1 335 ? -93.696 -26.281 205.712 1.00 63.88 335 LYS A N 1
ATOM 2761 C CA . LYS A 1 335 ? -92.542 -27.192 205.562 1.00 63.88 335 LYS A CA 1
ATOM 2762 C C . LYS A 1 335 ? -92.477 -27.830 204.172 1.00 63.88 335 LYS A C 1
ATOM 2764 O O . LYS A 1 335 ? -91.398 -27.971 203.603 1.00 63.88 335 LYS A O 1
ATOM 2769 N N . CYS A 1 336 ? -93.632 -28.165 203.597 1.00 63.94 336 CYS A N 1
ATOM 2770 C CA . CYS A 1 336 ? -93.716 -28.734 202.252 1.00 63.94 336 CYS A CA 1
ATOM 2771 C C . CYS A 1 336 ? -93.401 -27.706 201.144 1.00 63.94 336 CYS A C 1
ATOM 2773 O O . CYS A 1 336 ? -93.036 -28.099 200.034 1.00 63.94 336 CYS A O 1
ATOM 2775 N N . ARG A 1 337 ? -93.513 -26.393 201.414 1.00 71.62 337 ARG A N 1
ATOM 2776 C CA . ARG A 1 337 ? -93.139 -25.335 200.452 1.00 71.62 337 ARG A CA 1
ATOM 2777 C C . ARG A 1 337 ? -91.631 -25.218 200.251 1.00 71.62 337 ARG A C 1
ATOM 2779 O O . ARG A 1 337 ? -91.203 -24.974 199.120 1.00 71.62 337 ARG A O 1
ATOM 2786 N N . ASP A 1 338 ? -90.834 -25.396 201.300 1.00 74.94 338 ASP A N 1
ATOM 2787 C CA . ASP A 1 338 ? -89.376 -25.237 201.222 1.00 74.94 338 ASP A CA 1
ATOM 2788 C C . ASP A 1 338 ? -88.731 -26.304 200.321 1.00 74.94 338 ASP A C 1
ATOM 2790 O O . ASP A 1 338 ? -87.895 -25.994 199.465 1.00 74.94 338 ASP A O 1
ATOM 2794 N N . GLU A 1 339 ? -89.166 -27.561 200.440 1.00 69.69 339 GLU A N 1
ATOM 2795 C CA . GLU A 1 339 ? -88.658 -28.666 199.614 1.00 69.69 339 GLU A CA 1
ATOM 2796 C C . GLU A 1 339 ? -89.066 -28.522 198.137 1.00 69.69 339 GLU A C 1
ATOM 2798 O O . GLU A 1 339 ? -88.229 -28.689 197.241 1.00 69.69 339 GLU A O 1
ATOM 2803 N N . LEU A 1 340 ? -90.313 -28.109 197.872 1.00 66.75 340 LEU A N 1
ATOM 2804 C CA . LEU A 1 340 ? -90.787 -27.765 196.524 1.00 66.75 340 LEU A CA 1
ATOM 2805 C C . LEU A 1 340 ? -89.973 -26.621 195.902 1.00 66.75 340 LEU A C 1
ATOM 2807 O O . LEU A 1 340 ? -89.567 -26.708 194.740 1.00 66.75 340 LEU A O 1
ATOM 2811 N N . SER A 1 341 ? -89.678 -25.576 196.677 1.00 74.56 341 SER A N 1
ATOM 2812 C CA . SER A 1 341 ? -88.880 -24.427 196.224 1.00 74.56 341 SER A CA 1
ATOM 2813 C C . SER A 1 341 ? -87.451 -24.837 195.849 1.00 74.56 341 SER A C 1
ATOM 2815 O O . SER A 1 341 ? -86.902 -24.378 194.842 1.00 74.56 341 SER A O 1
ATOM 2817 N N . ARG A 1 342 ? -86.862 -25.771 196.607 1.00 77.00 342 ARG A N 1
ATOM 2818 C CA . ARG A 1 342 ? -85.519 -26.312 196.351 1.00 77.00 342 ARG A CA 1
ATOM 2819 C C . ARG A 1 342 ? -85.451 -27.141 195.062 1.00 77.00 342 ARG A C 1
ATOM 2821 O O . ARG A 1 342 ? -84.472 -27.030 194.322 1.00 77.00 342 ARG A O 1
ATOM 2828 N N . LEU A 1 343 ? -86.495 -27.918 194.759 1.00 72.56 343 LEU A N 1
ATOM 2829 C CA . LEU A 1 343 ? -86.627 -28.660 193.496 1.00 72.56 343 LEU A CA 1
ATOM 2830 C C . LEU A 1 343 ? -86.852 -27.727 192.291 1.00 72.56 343 LEU A C 1
ATOM 2832 O O . LEU A 1 343 ? -86.233 -27.912 191.235 1.00 72.56 343 LEU A O 1
ATOM 2836 N N . ALA A 1 344 ? -87.684 -26.692 192.446 1.00 71.50 344 ALA A N 1
ATOM 2837 C CA . ALA A 1 344 ? -87.968 -25.721 191.388 1.00 71.50 344 ALA A CA 1
ATOM 2838 C C . ALA A 1 344 ? -86.697 -24.996 190.901 1.00 71.50 344 ALA A C 1
ATOM 2840 O O . ALA A 1 344 ? -86.471 -24.881 189.693 1.00 71.50 344 ALA A O 1
ATOM 2841 N N . HIS A 1 345 ? -85.818 -24.581 191.821 1.00 76.44 345 HIS A N 1
ATOM 2842 C CA . HIS A 1 345 ? -84.573 -23.888 191.468 1.00 76.44 345 HIS A CA 1
ATOM 2843 C C . HIS A 1 345 ? -83.608 -24.764 190.643 1.00 76.44 345 HIS A C 1
ATOM 2845 O O . HIS A 1 345 ? -83.046 -24.303 189.646 1.00 76.44 345 HIS A O 1
ATOM 2851 N N . LEU A 1 346 ? -83.466 -26.050 190.992 1.00 77.06 346 LEU A N 1
ATOM 2852 C CA . LEU A 1 346 ? -82.630 -26.992 190.236 1.00 77.06 346 LEU A CA 1
ATOM 2853 C C . LEU A 1 346 ? -83.151 -27.205 188.801 1.00 77.06 346 LEU A C 1
ATOM 2855 O O . LEU A 1 346 ? -82.366 -27.368 187.864 1.00 77.06 346 LEU A O 1
ATOM 2859 N N . THR A 1 347 ? -84.475 -27.180 188.626 1.00 73.88 347 THR A N 1
ATOM 2860 C CA . THR A 1 347 ? -85.136 -27.328 187.320 1.00 73.88 347 THR A CA 1
ATOM 2861 C C . THR A 1 347 ? -84.830 -26.143 186.399 1.00 73.88 347 THR A C 1
ATOM 2863 O O . THR A 1 347 ? -84.483 -26.347 185.234 1.00 73.88 347 THR A O 1
ATOM 2866 N N . LEU A 1 348 ? -84.882 -24.912 186.925 1.00 77.25 348 LEU A N 1
ATOM 2867 C CA . LEU A 1 348 ? -84.612 -23.685 186.166 1.00 77.25 348 LEU A CA 1
ATOM 2868 C C . LEU A 1 348 ? -83.193 -23.666 185.571 1.00 77.25 348 LEU A C 1
ATOM 2870 O O . LEU A 1 348 ? -83.024 -23.444 184.371 1.00 77.25 348 LEU A O 1
ATOM 2874 N N . LEU A 1 349 ? -82.178 -23.998 186.378 1.00 79.12 349 LEU A N 1
ATOM 2875 C CA . LEU A 1 349 ? -80.774 -24.037 185.942 1.00 79.12 349 LEU A CA 1
ATOM 2876 C C . LEU A 1 349 ? -80.543 -24.998 184.759 1.00 79.12 349 LEU A C 1
ATOM 2878 O O . LEU A 1 349 ? -79.760 -24.702 183.853 1.00 79.12 349 LEU A O 1
ATOM 2882 N N . ARG A 1 350 ? -81.257 -26.133 184.719 1.00 81.25 350 ARG A N 1
ATOM 2883 C CA . ARG A 1 350 ? -81.175 -27.102 183.609 1.00 81.25 350 ARG A CA 1
ATOM 2884 C C . ARG A 1 350 ? -81.885 -26.640 182.334 1.00 81.25 350 ARG A C 1
ATOM 2886 O O . ARG A 1 350 ? -81.514 -27.100 181.251 1.00 81.25 350 ARG A O 1
ATOM 2893 N N . VAL A 1 351 ? -82.868 -25.743 182.430 1.00 77.94 351 VAL A N 1
ATOM 2894 C CA . VAL A 1 351 ? -83.474 -25.087 181.258 1.00 77.94 351 VAL A CA 1
ATOM 2895 C C . VAL A 1 351 ? -82.495 -24.069 180.672 1.00 77.94 351 VAL A C 1
ATOM 2897 O O . VAL A 1 351 ? -82.216 -24.118 179.473 1.00 77.94 351 VAL A O 1
ATOM 2900 N N . GLU A 1 352 ? -81.876 -23.232 181.510 1.00 79.06 352 GLU A N 1
ATOM 2901 C CA . GLU A 1 352 ? -80.874 -22.258 181.058 1.00 79.06 352 GLU A CA 1
ATOM 2902 C C . GLU A 1 352 ? -79.659 -22.908 180.378 1.00 79.06 352 GLU A C 1
ATOM 2904 O O . GLU A 1 352 ? -79.217 -22.438 179.328 1.00 79.06 352 GLU A O 1
ATOM 2909 N N . GLU A 1 353 ? -79.124 -24.006 180.924 1.00 78.19 353 GLU A N 1
ATOM 2910 C CA . GLU A 1 353 ? -78.033 -24.751 180.277 1.00 78.19 353 GLU A CA 1
ATOM 2911 C C . GLU A 1 353 ? -78.404 -25.246 178.873 1.00 78.19 353 GLU A C 1
ATOM 2913 O O . GLU A 1 353 ? -77.576 -25.182 177.957 1.00 78.19 353 GLU A O 1
ATOM 2918 N N . LYS A 1 354 ? -79.635 -25.751 178.697 1.00 79.19 354 LYS A N 1
ATOM 2919 C CA . LYS A 1 354 ? -80.132 -26.201 177.391 1.00 79.19 354 LYS A CA 1
ATOM 2920 C C . LYS A 1 354 ? -80.249 -25.027 176.427 1.00 79.19 354 LYS A C 1
ATOM 2922 O O . LYS A 1 354 ? -79.757 -25.125 175.306 1.00 79.19 354 LYS A O 1
ATOM 2927 N N . GLU A 1 355 ? -80.828 -23.909 176.857 1.00 79.81 355 GLU A N 1
ATOM 2928 C CA . GLU A 1 355 ? -80.953 -22.722 176.009 1.00 79.81 355 GLU A CA 1
ATOM 2929 C C . GLU A 1 355 ? -79.604 -22.157 175.561 1.00 79.81 355 GLU A C 1
ATOM 2931 O O . GLU A 1 355 ? -79.441 -21.846 174.379 1.00 79.81 355 GLU A O 1
ATOM 2936 N N . ARG A 1 356 ? -78.623 -22.048 176.467 1.00 80.69 356 ARG A N 1
ATOM 2937 C CA . ARG A 1 356 ? -77.275 -21.558 176.131 1.00 80.69 356 ARG A CA 1
ATOM 2938 C C . ARG A 1 356 ? -76.640 -22.434 175.040 1.00 80.69 356 ARG A C 1
ATOM 2940 O O . ARG A 1 356 ? -76.236 -21.907 174.003 1.00 80.69 356 ARG A O 1
ATOM 2947 N N . LYS A 1 357 ? -76.688 -23.764 175.201 1.00 79.94 357 LYS A N 1
ATOM 2948 C CA . LYS A 1 357 ? -76.182 -24.739 174.215 1.00 79.94 357 LYS A CA 1
ATOM 2949 C C . LYS A 1 357 ? -76.947 -24.690 172.882 1.00 79.94 357 LYS A C 1
ATOM 2951 O O . LYS A 1 357 ? -76.324 -24.715 171.822 1.00 79.94 357 LYS A O 1
ATOM 2956 N N . CYS A 1 358 ? -78.273 -24.535 172.894 1.00 77.12 358 CYS A N 1
ATOM 2957 C CA . CYS A 1 358 ? -79.064 -24.359 171.667 1.00 77.12 358 CYS A CA 1
ATOM 2958 C C . CYS A 1 358 ? -78.676 -23.082 170.900 1.00 77.12 358 CYS A C 1
ATOM 2960 O O . CYS A 1 358 ? -78.503 -23.123 169.680 1.00 77.12 358 CYS A O 1
ATOM 2962 N N . ARG A 1 359 ? -78.479 -21.957 171.605 1.00 82.19 359 ARG A N 1
ATOM 2963 C CA . ARG A 1 359 ? -78.048 -20.679 171.007 1.00 82.19 359 ARG A CA 1
ATOM 2964 C C . ARG A 1 359 ? -76.632 -20.772 170.414 1.00 82.19 359 ARG A C 1
ATOM 2966 O O . ARG A 1 359 ? -76.364 -20.147 169.389 1.00 82.19 359 ARG A O 1
ATOM 2973 N N . GLU A 1 360 ? -75.735 -21.556 171.011 1.00 81.00 360 GLU A N 1
ATOM 2974 C CA . GLU A 1 360 ? -74.393 -21.839 170.473 1.00 81.00 360 GLU A CA 1
ATOM 2975 C C . GLU A 1 360 ? -74.442 -22.695 169.200 1.00 81.00 360 GLU A C 1
ATOM 2977 O O . GLU A 1 360 ? -73.861 -22.308 168.182 1.00 81.00 360 GLU A O 1
ATOM 2982 N N . VAL A 1 361 ? -75.204 -23.796 169.207 1.00 82.44 361 VAL A N 1
ATOM 2983 C CA . VAL A 1 361 ? -75.413 -24.648 168.021 1.00 82.44 361 VAL A CA 1
ATOM 2984 C C . VAL A 1 361 ? -76.009 -23.841 166.864 1.00 82.44 361 VAL A C 1
ATOM 2986 O O . VAL A 1 361 ? -75.519 -23.929 165.738 1.00 82.44 361 VAL A O 1
ATOM 2989 N N . GLN A 1 362 ? -77.008 -22.993 167.128 1.00 82.69 362 GLN A N 1
ATOM 2990 C CA . GLN A 1 362 ? -77.636 -22.169 166.093 1.00 82.69 362 GLN A CA 1
ATOM 2991 C C . GLN A 1 362 ? -76.666 -21.126 165.506 1.00 82.69 362 GLN A C 1
ATOM 2993 O O . GLN A 1 362 ? -76.637 -20.936 164.287 1.00 82.69 362 GLN A O 1
ATOM 2998 N N . LYS A 1 363 ? -75.808 -20.501 166.330 1.00 84.25 363 LYS A N 1
ATOM 2999 C CA . LYS A 1 363 ? -74.727 -19.613 165.853 1.00 84.25 363 LYS A CA 1
ATOM 3000 C C . LYS A 1 363 ? -73.742 -20.359 164.947 1.00 84.25 363 LYS A C 1
ATOM 3002 O O . LYS A 1 363 ? -73.451 -19.879 163.850 1.00 84.25 363 LYS A O 1
ATOM 3007 N N . ALA A 1 364 ? -73.277 -21.539 165.364 1.00 81.25 364 ALA A N 1
ATOM 3008 C CA . ALA A 1 364 ? -72.367 -22.368 164.572 1.00 81.25 364 ALA A CA 1
ATOM 3009 C C . ALA A 1 364 ? -73.006 -22.819 163.243 1.00 81.25 364 ALA A C 1
ATOM 3011 O O . ALA A 1 364 ? -72.364 -22.782 162.192 1.00 81.25 364 ALA A O 1
ATOM 3012 N N . GLN A 1 365 ? -74.297 -23.165 163.251 1.00 79.31 365 GLN A N 1
ATOM 3013 C CA . GLN A 1 365 ? -75.037 -23.563 162.053 1.00 79.31 365 GLN A CA 1
ATOM 3014 C C . GLN A 1 365 ? -75.201 -22.402 161.054 1.00 79.31 365 GLN A C 1
ATOM 3016 O O . GLN A 1 365 ? -75.051 -22.606 159.847 1.00 79.31 365 GLN A O 1
ATOM 3021 N N . VAL A 1 366 ? -75.427 -21.171 161.531 1.00 84.88 366 VAL A N 1
ATOM 3022 C CA . VAL A 1 366 ? -75.443 -19.959 160.687 1.00 84.88 366 VAL A CA 1
ATOM 3023 C C . VAL A 1 366 ? -74.054 -19.658 160.109 1.00 84.88 366 VAL A C 1
ATOM 3025 O O . VAL A 1 366 ? -73.942 -19.361 158.916 1.00 84.88 366 VAL A O 1
ATOM 3028 N N . GLN A 1 367 ? -72.987 -19.789 160.904 1.00 84.69 367 GLN A N 1
ATOM 3029 C CA . GLN A 1 367 ? -71.606 -19.642 160.423 1.00 84.69 367 GLN A CA 1
ATOM 3030 C C . GLN A 1 367 ? -71.273 -20.672 159.332 1.00 84.69 367 GLN A C 1
ATOM 3032 O O . GLN A 1 367 ? -70.774 -20.294 158.270 1.00 84.69 367 GLN A O 1
ATOM 3037 N N . LEU A 1 368 ? -71.631 -21.945 159.534 1.00 83.38 368 LEU A N 1
ATOM 3038 C CA . LEU A 1 368 ? -71.448 -23.015 158.551 1.00 83.38 368 LEU A CA 1
ATOM 3039 C C . LEU A 1 368 ? -72.216 -22.736 157.249 1.00 83.38 368 LEU A C 1
ATOM 3041 O O . LEU A 1 368 ? -71.656 -22.864 156.160 1.00 83.38 368 LEU A O 1
ATOM 3045 N N . GLN A 1 369 ? -73.477 -22.295 157.332 1.00 84.69 369 GLN A N 1
ATOM 3046 C CA . GLN A 1 369 ? -74.246 -21.906 156.144 1.00 84.69 369 GLN A CA 1
ATOM 3047 C C . GLN A 1 369 ? -73.611 -20.732 155.390 1.00 84.69 369 GLN A C 1
ATOM 3049 O O . GLN A 1 369 ? -73.661 -20.701 154.159 1.00 84.69 369 GLN A O 1
ATOM 3054 N N . ASN A 1 370 ? -73.013 -19.770 156.093 1.00 87.62 370 ASN A N 1
ATOM 3055 C CA . ASN A 1 370 ? -72.337 -18.641 155.460 1.00 87.62 370 ASN A CA 1
ATOM 3056 C C . ASN A 1 370 ? -71.018 -19.069 154.799 1.00 87.62 370 ASN A C 1
ATOM 3058 O O . ASN A 1 370 ? -70.816 -18.735 153.633 1.00 87.62 370 ASN A O 1
ATOM 3062 N N . LEU A 1 371 ? -70.209 -19.914 155.446 1.00 85.44 371 LEU A N 1
ATOM 3063 C CA . LEU A 1 371 ? -69.043 -20.565 154.829 1.00 85.44 371 LEU A CA 1
ATOM 3064 C C . LEU A 1 371 ? -69.419 -21.352 153.562 1.00 85.44 371 LEU A C 1
ATOM 3066 O O . LEU A 1 371 ? -68.766 -21.211 152.532 1.00 85.44 371 LEU A O 1
ATOM 3070 N N . ILE A 1 372 ? -70.522 -22.108 153.576 1.00 86.06 372 ILE A N 1
ATOM 3071 C CA . ILE A 1 372 ? -71.019 -22.828 152.389 1.00 86.06 372 ILE A CA 1
ATOM 3072 C C . ILE A 1 372 ? -71.424 -21.859 151.261 1.00 86.06 372 ILE A C 1
ATOM 3074 O O . ILE A 1 372 ? -71.181 -22.150 150.086 1.00 86.06 372 ILE A O 1
ATOM 3078 N N . LYS A 1 373 ? -72.016 -20.697 151.578 1.00 87.06 373 LYS A N 1
ATOM 3079 C CA . LYS A 1 373 ? -72.311 -19.642 150.585 1.00 87.06 373 LYS A CA 1
ATOM 3080 C C . LYS A 1 373 ? -71.023 -19.016 150.029 1.00 87.06 373 LYS A C 1
ATOM 3082 O O . LYS A 1 373 ? -70.954 -18.757 148.829 1.00 87.06 373 LYS A O 1
ATOM 3087 N N . GLU A 1 374 ? -70.004 -18.810 150.862 1.00 88.75 374 GLU A N 1
ATOM 3088 C CA . GLU A 1 374 ? -68.698 -18.267 150.457 1.00 88.75 374 GLU A CA 1
ATOM 3089 C C . GLU A 1 374 ? -67.928 -19.238 149.549 1.00 88.75 374 GLU A C 1
ATOM 3091 O O . GLU A 1 374 ? -67.454 -18.832 148.489 1.00 88.75 374 GLU A O 1
ATOM 3096 N N . ILE A 1 375 ? -67.884 -20.530 149.895 1.00 84.50 375 ILE A N 1
ATOM 3097 C CA . ILE A 1 375 ? -67.288 -21.587 149.060 1.00 84.50 375 ILE A CA 1
ATOM 3098 C C . ILE A 1 375 ? -67.987 -21.627 147.695 1.00 84.50 375 ILE A C 1
ATOM 3100 O O . ILE A 1 375 ? -67.326 -21.534 146.663 1.00 84.50 375 ILE A O 1
ATOM 3104 N N . LYS A 1 376 ? -69.329 -21.630 147.664 1.00 88.81 376 LYS A N 1
ATOM 3105 C CA . LYS A 1 376 ? -70.104 -21.574 146.409 1.00 88.81 376 LYS A CA 1
ATOM 3106 C C . LYS A 1 376 ? -69.821 -20.306 145.587 1.00 88.81 376 LYS A C 1
ATOM 3108 O O . LYS A 1 376 ? -69.784 -20.387 144.357 1.00 88.81 376 LYS A O 1
ATOM 3113 N N . ARG A 1 377 ? -69.581 -19.155 146.233 1.00 88.38 377 ARG A N 1
ATOM 3114 C CA . ARG A 1 377 ? -69.144 -17.906 145.575 1.00 88.38 377 ARG A CA 1
ATOM 3115 C C . ARG A 1 377 ? -67.760 -18.082 144.942 1.00 88.38 377 ARG A C 1
ATOM 3117 O O . ARG A 1 377 ? -67.599 -17.820 143.750 1.00 88.38 377 ARG A O 1
ATOM 3124 N N . LYS A 1 378 ? -66.790 -18.613 145.693 1.00 87.81 378 LYS A N 1
ATOM 3125 C CA . LYS A 1 378 ? -65.424 -18.866 145.211 1.00 87.81 378 LYS A CA 1
ATOM 3126 C C . LYS A 1 378 ? -65.373 -19.922 144.106 1.00 87.81 378 LYS A C 1
ATOM 3128 O O . LYS A 1 378 ? -64.656 -19.725 143.131 1.00 87.81 378 LYS A O 1
ATOM 3133 N N . ASP A 1 379 ? -66.210 -20.955 144.143 1.00 86.62 379 ASP A N 1
ATOM 3134 C CA . ASP A 1 379 ? -66.359 -21.914 143.040 1.00 86.62 379 ASP A CA 1
ATOM 3135 C C . ASP A 1 379 ? -66.908 -21.284 141.753 1.00 86.62 379 ASP A C 1
ATOM 3137 O O . ASP A 1 379 ? -66.621 -21.760 140.649 1.00 86.62 379 ASP A O 1
ATOM 3141 N N . LEU A 1 380 ? -67.731 -20.236 141.853 1.00 87.75 380 LEU A N 1
ATOM 3142 C CA . LEU A 1 380 ? -68.197 -19.478 140.691 1.00 87.75 380 LEU A CA 1
ATOM 3143 C C . LEU A 1 380 ? -67.088 -18.563 140.154 1.00 87.75 380 LEU A C 1
ATOM 3145 O O . LEU A 1 380 ? -66.841 -18.580 138.947 1.00 87.75 380 LEU A O 1
ATOM 3149 N N . GLU A 1 381 ? -66.359 -17.857 141.023 1.00 89.31 381 GLU A N 1
ATOM 3150 C CA . GLU A 1 381 ? -65.166 -17.074 140.655 1.00 89.31 381 GLU A CA 1
ATOM 3151 C C . GLU A 1 381 ? -64.106 -17.956 139.964 1.00 89.31 381 GLU A C 1
ATOM 3153 O O . GLU A 1 381 ? -63.670 -17.659 138.851 1.00 89.31 381 GLU A O 1
ATOM 3158 N N . ILE A 1 382 ? -63.760 -19.108 140.549 1.00 86.88 382 ILE A N 1
ATOM 3159 C CA . ILE A 1 382 ? -62.809 -20.082 139.990 1.00 86.88 382 ILE A CA 1
ATOM 3160 C C . ILE A 1 382 ? -63.301 -20.621 138.640 1.00 86.88 382 ILE A C 1
ATOM 3162 O O . ILE A 1 382 ? -62.502 -20.769 137.711 1.00 86.88 382 ILE A O 1
ATOM 3166 N N . ARG A 1 383 ? -64.607 -20.882 138.474 1.00 88.62 383 ARG A N 1
ATOM 3167 C CA . ARG A 1 383 ? -65.181 -21.274 137.172 1.00 88.62 383 ARG A CA 1
ATOM 3168 C C . ARG A 1 383 ? -65.100 -20.147 136.139 1.00 88.62 383 ARG A C 1
ATOM 3170 O O . ARG A 1 383 ? -64.801 -20.438 134.978 1.00 88.62 383 ARG A O 1
ATOM 3177 N N . GLN A 1 384 ? -65.288 -18.884 136.524 1.00 85.81 384 GLN A N 1
ATOM 3178 C CA . GLN A 1 384 ? -65.065 -17.741 135.631 1.00 85.81 384 GLN A CA 1
ATOM 3179 C C . GLN A 1 384 ? -63.585 -17.603 135.245 1.00 85.81 384 GLN A C 1
ATOM 3181 O O . GLN A 1 384 ? -63.279 -17.500 134.057 1.00 85.81 384 GLN A O 1
ATOM 3186 N N . CYS A 1 385 ? -62.653 -17.695 136.196 1.00 85.25 385 CYS A N 1
ATOM 3187 C CA . CYS A 1 385 ? -61.213 -17.639 135.927 1.00 85.25 385 CYS A CA 1
ATOM 3188 C C . CYS A 1 385 ? -60.738 -18.802 135.038 1.00 85.25 385 CYS A C 1
ATOM 3190 O O . CYS A 1 385 ? -59.999 -18.579 134.078 1.00 85.25 385 CYS A O 1
ATOM 3192 N N . LYS A 1 386 ? -61.239 -20.029 135.253 1.00 87.00 386 LYS A N 1
ATOM 3193 C CA . LYS A 1 386 ? -60.990 -21.179 134.361 1.00 87.00 386 LYS A CA 1
ATOM 3194 C C . LYS A 1 386 ? -61.559 -20.946 132.949 1.00 87.00 386 LYS A C 1
ATOM 3196 O O . LYS A 1 386 ? -60.884 -21.276 131.973 1.00 87.00 386 LYS A O 1
ATOM 3201 N N . LYS A 1 387 ? -62.743 -20.327 132.806 1.00 88.94 387 LYS A N 1
ATOM 3202 C CA . LYS A 1 387 ? -63.285 -19.900 131.496 1.00 88.94 387 LYS A CA 1
ATOM 3203 C C . LYS A 1 387 ? -62.412 -18.823 130.830 1.00 88.94 387 LYS A C 1
ATOM 3205 O O . LYS A 1 387 ? -62.126 -18.954 129.642 1.00 88.94 387 LYS A O 1
ATOM 3210 N N . ARG A 1 388 ? -61.936 -17.816 131.578 1.00 87.44 388 ARG A N 1
ATOM 3211 C CA . ARG A 1 388 ? -61.025 -16.760 131.083 1.00 87.44 388 ARG A CA 1
ATOM 3212 C C . ARG A 1 388 ? -59.687 -17.341 130.611 1.00 87.44 388 ARG A C 1
ATOM 3214 O O . ARG A 1 388 ? -59.317 -17.095 129.467 1.00 87.44 388 ARG A O 1
ATOM 3221 N N . LYS A 1 389 ? -59.030 -18.209 131.398 1.00 87.00 389 LYS A N 1
ATOM 3222 C CA . LYS A 1 389 ? -57.799 -18.918 130.978 1.00 87.00 389 LYS A CA 1
ATOM 3223 C C . LYS A 1 389 ? -58.012 -19.696 129.673 1.00 87.00 389 LYS A C 1
ATOM 3225 O O . LYS A 1 389 ? -57.215 -19.566 128.752 1.00 87.00 389 LYS A O 1
ATOM 3230 N N . ARG A 1 390 ? -59.123 -20.436 129.548 1.00 88.50 390 ARG A N 1
ATOM 3231 C CA . ARG A 1 390 ? -59.487 -21.149 128.306 1.00 88.50 390 ARG A CA 1
ATOM 3232 C C . ARG A 1 390 ? -59.832 -20.225 127.128 1.00 88.50 390 ARG A C 1
ATOM 3234 O O . ARG A 1 390 ? -59.867 -20.713 126.004 1.00 88.50 390 ARG A O 1
ATOM 3241 N N . LYS A 1 391 ? -60.157 -18.943 127.335 1.00 88.06 391 LYS A N 1
ATOM 3242 C CA . LYS A 1 391 ? -60.335 -17.952 126.253 1.00 88.06 391 LYS A CA 1
ATOM 3243 C C . LYS A 1 391 ? -58.965 -17.462 125.778 1.00 88.06 391 LYS A C 1
ATOM 3245 O O . LYS A 1 391 ? -58.616 -17.731 124.635 1.00 88.06 391 LYS A O 1
ATOM 3250 N N . ILE A 1 392 ? -58.153 -16.947 126.701 1.00 85.19 392 ILE A N 1
ATOM 3251 C CA . ILE A 1 392 ? -56.797 -16.439 126.433 1.00 85.19 392 ILE A CA 1
ATOM 3252 C C . ILE A 1 392 ? -55.909 -17.515 125.790 1.00 85.19 392 ILE A C 1
ATOM 3254 O O . ILE A 1 392 ? -55.222 -17.244 124.815 1.00 85.19 392 ILE A O 1
ATOM 3258 N N . GLN A 1 393 ? -55.972 -18.768 126.254 1.00 88.06 393 GLN A N 1
ATOM 3259 C CA . GLN A 1 393 ? -55.192 -19.863 125.662 1.00 88.06 393 GLN A CA 1
ATOM 3260 C C . GLN A 1 393 ? -55.580 -20.162 124.199 1.00 88.06 393 GLN A C 1
ATOM 3262 O O . GLN A 1 393 ? -54.710 -20.510 123.406 1.00 88.06 393 GLN A O 1
ATOM 3267 N N . ARG A 1 394 ? -56.857 -19.998 123.819 1.00 86.56 394 ARG A N 1
ATOM 3268 C CA . ARG A 1 394 ? -57.298 -20.123 122.415 1.00 86.56 394 ARG A CA 1
ATOM 3269 C C . ARG A 1 394 ? -56.904 -18.907 121.582 1.00 86.56 394 ARG A C 1
ATOM 3271 O O . ARG A 1 394 ? -56.568 -19.074 120.418 1.00 86.56 394 ARG A O 1
ATOM 3278 N N . GLU A 1 395 ? -56.913 -17.716 122.172 1.00 87.25 395 GLU A N 1
ATOM 3279 C CA . GLU A 1 395 ? -56.467 -16.479 121.520 1.00 87.25 395 GLU A CA 1
ATOM 3280 C C . GLU A 1 395 ? -54.964 -16.542 121.215 1.00 87.25 395 GLU A C 1
ATOM 3282 O O . GLU A 1 395 ? -54.573 -16.381 120.065 1.00 87.25 395 GLU A O 1
ATOM 3287 N N . VAL A 1 396 ? -54.132 -16.923 122.192 1.00 84.38 396 VAL A N 1
ATOM 3288 C CA . VAL A 1 396 ? -52.686 -17.155 122.006 1.00 84.38 396 VAL A CA 1
ATOM 3289 C C . VAL A 1 396 ? -52.410 -18.264 120.982 1.00 84.38 396 VAL A C 1
ATOM 3291 O O . VAL A 1 396 ? -51.553 -18.094 120.118 1.00 84.38 396 VAL A O 1
ATOM 3294 N N . GLN A 1 397 ? -53.157 -19.374 121.008 1.00 88.50 397 GLN A N 1
ATOM 3295 C CA . GLN A 1 397 ? -53.014 -20.430 119.995 1.00 88.50 397 GLN A CA 1
ATOM 3296 C C . GLN A 1 397 ? -53.447 -19.961 118.591 1.00 88.50 397 GLN A C 1
ATOM 3298 O O . GLN A 1 397 ? -52.886 -20.415 117.594 1.00 88.50 397 GLN A O 1
ATOM 3303 N N . GLY A 1 398 ? -54.414 -19.042 118.503 1.00 87.06 398 GLY A N 1
ATOM 3304 C CA . GLY A 1 398 ? -54.789 -18.359 117.265 1.00 87.06 398 GLY A CA 1
ATOM 3305 C C . GLY A 1 398 ? -53.670 -17.457 116.745 1.00 87.06 398 GLY A C 1
ATOM 3306 O O . GLY A 1 398 ? -53.290 -17.578 115.583 1.00 87.06 398 GLY A O 1
ATOM 3307 N N . PHE A 1 399 ? -53.084 -16.623 117.612 1.00 86.50 399 PHE A N 1
ATOM 3308 C CA . PHE A 1 399 ? -51.956 -15.758 117.258 1.00 86.50 399 PHE A CA 1
ATOM 3309 C C . PHE A 1 399 ? -50.712 -16.545 116.828 1.00 86.50 399 PHE A C 1
ATOM 3311 O O . PHE A 1 399 ? -50.074 -16.144 115.862 1.00 86.50 399 PHE A O 1
ATOM 3318 N N . SER A 1 400 ? -50.404 -17.686 117.462 1.00 87.50 400 SER A N 1
ATOM 3319 C CA . SER A 1 400 ? -49.317 -18.574 117.009 1.00 87.50 400 SER A CA 1
ATOM 3320 C C . SER A 1 400 ? -49.559 -19.044 115.576 1.00 87.50 400 SER A C 1
ATOM 3322 O O . SER A 1 400 ? -48.748 -18.772 114.701 1.00 87.50 400 SER A O 1
ATOM 3324 N N . LYS A 1 401 ? -50.727 -19.643 115.296 1.00 89.81 401 LYS A N 1
ATOM 3325 C CA . LYS A 1 401 ? -51.074 -20.114 113.943 1.00 89.81 401 LYS A CA 1
ATOM 3326 C C . LYS A 1 401 ? -51.060 -18.988 112.906 1.00 89.81 401 LYS A C 1
ATOM 3328 O O . LYS A 1 401 ? -50.637 -19.202 111.776 1.00 89.81 401 LYS A O 1
ATOM 3333 N N . MET A 1 402 ? -51.514 -17.794 113.283 1.00 88.00 402 MET A N 1
ATOM 3334 C CA . MET A 1 402 ? -51.474 -16.607 112.429 1.00 88.00 402 MET A CA 1
ATOM 3335 C C . MET A 1 402 ? -50.032 -16.155 112.153 1.00 88.00 402 MET A C 1
ATOM 3337 O O . MET A 1 402 ? -49.712 -15.842 111.010 1.00 88.00 402 MET A O 1
ATOM 3341 N N . HIS A 1 403 ? -49.152 -16.171 113.157 1.00 86.69 403 HIS A N 1
ATOM 3342 C CA . HIS A 1 403 ? -47.724 -15.906 112.982 1.00 86.69 403 HIS A CA 1
ATOM 3343 C C . HIS A 1 403 ? -47.060 -16.953 112.075 1.00 86.69 403 HIS A C 1
ATOM 3345 O O . HIS A 1 403 ? -46.316 -16.581 111.174 1.00 86.69 403 HIS A O 1
ATOM 3351 N N . ASP A 1 404 ? -47.369 -18.238 112.249 1.00 88.56 404 ASP A N 1
ATOM 3352 C CA . ASP A 1 404 ? -46.817 -19.323 111.428 1.00 88.56 404 ASP A CA 1
ATOM 3353 C C . ASP A 1 404 ? -47.252 -19.195 109.955 1.00 88.56 404 ASP A C 1
ATOM 3355 O O . ASP A 1 404 ? -46.437 -19.354 109.043 1.00 88.56 404 ASP A O 1
ATOM 3359 N N . VAL A 1 405 ? -48.511 -18.802 109.710 1.00 90.50 405 VAL A N 1
ATOM 3360 C CA . VAL A 1 405 ? -49.000 -18.441 108.369 1.00 90.50 405 VAL A CA 1
ATOM 3361 C C . VAL A 1 405 ? -48.244 -17.227 107.822 1.00 90.50 405 VAL A C 1
ATOM 3363 O O . VAL A 1 405 ? -47.707 -17.318 106.720 1.00 90.50 405 VAL A O 1
ATOM 3366 N N . ILE A 1 406 ? -48.119 -16.132 108.581 1.00 87.88 406 ILE A N 1
ATOM 3367 C CA . ILE A 1 406 ? -47.387 -14.919 108.160 1.00 87.88 406 ILE A CA 1
ATOM 3368 C C . ILE A 1 406 ? -45.913 -15.225 107.852 1.00 87.88 406 ILE A C 1
ATOM 3370 O O . ILE A 1 406 ? -45.384 -14.734 106.858 1.00 87.88 406 ILE A O 1
ATOM 3374 N N . GLN A 1 407 ? -45.258 -16.069 108.648 1.00 86.62 407 GLN A N 1
ATOM 3375 C CA . GLN A 1 407 ? -43.893 -16.541 108.410 1.00 86.62 407 GLN A CA 1
ATOM 3376 C C . GLN A 1 407 ? -43.820 -17.375 107.118 1.00 86.62 407 GLN A C 1
ATOM 3378 O O . GLN A 1 407 ? -42.885 -17.211 106.333 1.00 86.62 407 GLN A O 1
ATOM 3383 N N . SER A 1 408 ? -44.821 -18.221 106.845 1.00 87.94 408 SER A N 1
ATOM 3384 C CA . SER A 1 408 ? -44.894 -18.990 105.596 1.00 87.94 408 SER A CA 1
ATOM 3385 C C . SER A 1 408 ? -45.122 -18.101 104.364 1.00 87.94 408 SER A C 1
ATOM 3387 O O . SER A 1 408 ? -44.444 -18.292 103.356 1.00 87.94 408 SER A O 1
ATOM 3389 N N . GLU A 1 409 ? -45.984 -17.080 104.449 1.00 86.62 409 GLU A N 1
ATOM 3390 C CA . GLU A 1 409 ? -46.198 -16.105 103.370 1.00 86.62 409 GLU A CA 1
ATOM 3391 C C . GLU A 1 409 ? -44.972 -15.211 103.167 1.00 86.62 409 GLU A C 1
ATOM 3393 O O . GLU A 1 409 ? -44.545 -15.000 102.035 1.00 86.62 409 GLU A O 1
ATOM 3398 N N . LYS A 1 410 ? -44.315 -14.768 104.246 1.00 91.12 410 LYS A N 1
ATOM 3399 C CA . LYS A 1 410 ? -43.027 -14.065 104.175 1.00 91.12 410 LYS A CA 1
ATOM 3400 C C . LYS A 1 410 ? -41.975 -14.911 103.456 1.00 91.12 410 LYS A C 1
ATOM 3402 O O . LYS A 1 410 ? -41.261 -14.384 102.604 1.00 91.12 410 LYS A O 1
ATOM 3407 N N . ASN A 1 411 ? -41.893 -16.208 103.750 1.00 91.38 411 ASN A N 1
ATOM 3408 C CA . ASN A 1 411 ? -40.953 -17.116 103.088 1.00 91.38 411 ASN A CA 1
ATOM 3409 C C . ASN A 1 411 ? -41.308 -17.327 101.604 1.00 91.38 411 ASN A C 1
ATOM 3411 O O . ASN A 1 411 ? -40.413 -17.270 100.762 1.00 91.38 411 ASN A O 1
ATOM 3415 N N . LYS A 1 412 ? -42.594 -17.475 101.252 1.00 92.25 412 LYS A N 1
ATOM 3416 C CA . LYS A 1 412 ? -43.058 -17.505 99.851 1.00 92.25 412 LYS A CA 1
ATOM 3417 C C . LYS A 1 412 ? -42.683 -16.219 99.113 1.00 92.25 412 LYS A C 1
ATOM 3419 O O . LYS A 1 412 ? -42.056 -16.295 98.062 1.00 92.25 412 LYS A O 1
ATOM 3424 N N . CYS A 1 413 ? -42.986 -15.050 99.678 1.00 89.38 413 CYS A N 1
ATOM 3425 C CA . CYS A 1 413 ? -42.635 -13.752 99.101 1.00 89.38 413 CYS A CA 1
ATOM 3426 C C . CYS A 1 413 ? -41.117 -13.573 98.959 1.00 89.38 413 CYS A C 1
ATOM 3428 O O . CYS A 1 413 ? -40.661 -13.105 97.923 1.00 89.38 413 CYS A O 1
ATOM 3430 N N . THR A 1 414 ? -40.325 -14.004 99.945 1.00 93.00 414 THR A N 1
ATOM 3431 C CA . THR A 1 414 ? -38.852 -13.965 99.873 1.00 93.00 414 THR A CA 1
ATOM 3432 C C . THR A 1 414 ? -38.328 -14.874 98.758 1.00 93.00 414 THR A C 1
ATOM 3434 O O . THR A 1 414 ? -37.460 -14.465 97.992 1.00 93.00 414 THR A O 1
ATOM 3437 N N . ASN A 1 415 ? -38.897 -16.072 98.595 1.00 92.88 415 ASN A N 1
ATOM 3438 C CA . ASN A 1 415 ? -38.545 -16.984 97.504 1.00 92.88 415 ASN A CA 1
ATOM 3439 C C . ASN A 1 415 ? -38.956 -16.432 96.128 1.00 92.88 415 ASN A C 1
ATOM 3441 O O . ASN A 1 415 ? -38.180 -16.541 95.182 1.00 92.88 415 ASN A O 1
ATOM 3445 N N . LEU A 1 416 ? -40.126 -15.793 96.016 1.00 92.94 416 LEU A N 1
ATOM 3446 C CA . LEU A 1 416 ? -40.572 -15.112 94.795 1.00 92.94 416 LEU A CA 1
ATOM 3447 C C . LEU A 1 416 ? -39.670 -13.920 94.444 1.00 92.94 416 LEU A C 1
ATOM 3449 O O . LEU A 1 416 ? -39.303 -13.765 93.282 1.00 92.94 416 LEU A O 1
ATOM 3453 N N . VAL A 1 417 ? -39.249 -13.123 95.433 1.00 90.75 417 VAL A N 1
ATOM 3454 C CA . VAL A 1 417 ? -38.271 -12.035 95.249 1.00 90.75 417 VAL A CA 1
ATOM 3455 C C . VAL A 1 417 ? -36.917 -12.588 94.803 1.00 90.75 417 VAL A C 1
ATOM 3457 O O . VAL A 1 417 ? -36.348 -12.077 93.844 1.00 90.75 417 VAL A O 1
ATOM 3460 N N . ASN A 1 418 ? -36.422 -13.664 95.419 1.00 91.19 418 ASN A N 1
ATOM 3461 C CA . ASN A 1 418 ? -35.163 -14.299 95.017 1.00 91.19 418 ASN A CA 1
ATOM 3462 C C . ASN A 1 418 ? -35.230 -14.868 93.588 1.00 91.19 418 ASN A C 1
ATOM 3464 O O . ASN A 1 418 ? -34.304 -14.657 92.805 1.00 91.19 418 ASN A O 1
ATOM 3468 N N . ALA A 1 419 ? -36.335 -15.520 93.215 1.00 91.81 419 ALA A N 1
ATOM 3469 C CA . ALA A 1 419 ? -36.559 -16.021 91.858 1.00 91.81 419 ALA A CA 1
ATOM 3470 C C . ALA A 1 419 ? -36.677 -14.880 90.829 1.00 91.81 419 ALA A C 1
ATOM 3472 O O . ALA A 1 419 ? -36.095 -14.959 89.746 1.00 91.81 419 ALA A O 1
ATOM 3473 N N . ALA A 1 420 ? -37.364 -13.785 91.172 1.00 90.81 420 ALA A N 1
ATOM 3474 C CA . ALA A 1 420 ? -37.424 -12.584 90.341 1.00 90.81 420 ALA A CA 1
ATOM 3475 C C . ALA A 1 420 ? -36.035 -11.942 90.178 1.00 90.81 420 ALA A C 1
ATOM 3477 O O . ALA A 1 420 ? -35.653 -11.591 89.065 1.00 90.81 420 ALA A O 1
ATOM 3478 N N . GLN A 1 421 ? -35.240 -11.861 91.248 1.00 91.81 421 GLN A N 1
ATOM 3479 C CA . GLN A 1 421 ? -33.878 -11.323 91.218 1.00 91.81 421 GLN A CA 1
ATOM 3480 C C . GLN A 1 421 ? -32.934 -12.193 90.367 1.00 91.81 421 GLN A C 1
ATOM 3482 O O . GLN A 1 421 ? -32.127 -11.661 89.600 1.00 91.81 421 GLN A O 1
ATOM 3487 N N . GLN A 1 422 ? -33.076 -13.522 90.431 1.00 91.31 422 GLN A N 1
ATOM 3488 C CA . GLN A 1 422 ? -32.392 -14.460 89.533 1.00 91.31 422 GLN A CA 1
ATOM 3489 C C . GLN A 1 422 ? -32.796 -14.220 88.073 1.00 91.31 422 GLN A C 1
ATOM 3491 O O . GLN A 1 422 ? -31.916 -14.014 87.238 1.00 91.31 422 GLN A O 1
ATOM 3496 N N . LYS A 1 423 ? -34.096 -14.115 87.766 1.00 92.06 423 LYS A N 1
ATOM 3497 C CA . LYS A 1 423 ? -34.585 -13.819 86.406 1.00 92.06 423 LYS A CA 1
ATOM 3498 C C . LYS A 1 423 ? -34.126 -12.452 85.890 1.00 92.06 423 LYS A C 1
ATOM 3500 O O . LYS A 1 423 ? -33.725 -12.348 84.735 1.00 92.06 423 LYS A O 1
ATOM 3505 N N . ILE A 1 424 ? -34.072 -11.426 86.740 1.00 91.06 424 ILE A N 1
ATOM 3506 C CA . ILE A 1 424 ? -33.478 -10.119 86.409 1.00 91.06 424 ILE A CA 1
ATOM 3507 C C . ILE A 1 424 ? -31.986 -10.270 86.073 1.00 91.06 424 ILE A C 1
ATOM 3509 O O . ILE A 1 424 ? -31.509 -9.644 85.127 1.00 91.06 424 ILE A O 1
ATOM 3513 N N . SER A 1 425 ? -31.243 -11.115 86.797 1.00 92.69 425 SER A N 1
ATOM 3514 C CA . SER A 1 425 ? -29.825 -11.377 86.509 1.00 92.69 425 SER A CA 1
ATOM 3515 C C . SER A 1 425 ? -29.609 -12.166 85.207 1.00 92.69 425 SER A C 1
ATOM 3517 O O . SER A 1 425 ? -28.719 -11.814 84.431 1.00 92.69 425 SER A O 1
ATOM 3519 N N . GLU A 1 426 ? -30.462 -13.154 84.914 1.00 93.69 426 GLU A N 1
ATOM 3520 C CA . GLU A 1 426 ? -30.476 -13.897 83.646 1.00 93.69 426 GLU A CA 1
ATOM 3521 C C . GLU A 1 426 ? -30.738 -12.956 82.467 1.00 93.69 426 GLU A C 1
ATOM 3523 O O . GLU A 1 426 ? -29.920 -12.882 81.550 1.00 93.69 426 GLU A O 1
ATOM 3528 N N . ILE A 1 427 ? -31.823 -12.175 82.527 1.00 91.44 427 ILE A N 1
ATOM 3529 C CA . ILE A 1 427 ? -32.203 -11.212 81.483 1.00 91.44 427 ILE A CA 1
ATOM 3530 C C . ILE A 1 427 ? -31.091 -10.175 81.288 1.00 91.44 427 ILE A C 1
ATOM 3532 O O . ILE A 1 427 ? -30.699 -9.903 80.157 1.00 91.44 427 ILE A O 1
ATOM 3536 N N . LYS A 1 428 ? -30.498 -9.648 82.368 1.00 93.94 428 LYS A N 1
ATOM 3537 C CA . LYS A 1 428 ? -29.373 -8.699 82.295 1.00 93.94 428 LYS A CA 1
ATOM 3538 C C . LYS A 1 428 ? -28.132 -9.303 81.626 1.00 93.94 428 LYS A C 1
ATOM 3540 O O . LYS A 1 428 ? -27.422 -8.592 80.915 1.00 93.94 428 LYS A O 1
ATOM 3545 N N . ASN A 1 429 ? -27.872 -10.596 81.816 1.00 92.94 429 ASN A N 1
ATOM 3546 C CA . ASN A 1 429 ? -26.778 -11.299 81.145 1.00 92.94 429 ASN A CA 1
ATOM 3547 C C . ASN A 1 429 ? -27.108 -11.603 79.673 1.00 92.94 429 ASN A C 1
ATOM 3549 O O . ASN A 1 429 ? -26.257 -11.383 78.814 1.00 92.94 429 ASN A O 1
ATOM 3553 N N . GLN A 1 430 ? -28.347 -11.987 79.352 1.00 94.50 430 GLN A N 1
ATOM 3554 C CA . GLN A 1 430 ? -28.830 -12.115 77.971 1.00 94.50 430 GLN A CA 1
ATOM 3555 C C . GLN A 1 430 ? -28.747 -10.778 77.217 1.00 94.50 430 GLN A C 1
ATOM 3557 O O . GLN A 1 430 ? -28.234 -10.735 76.105 1.00 94.50 430 GLN A O 1
ATOM 3562 N N . THR A 1 431 ? -29.152 -9.661 77.834 1.00 91.88 431 THR A N 1
ATOM 3563 C CA . THR A 1 431 ? -29.036 -8.314 77.246 1.00 91.88 431 THR A CA 1
ATOM 3564 C C . THR A 1 431 ? -27.578 -7.929 76.972 1.00 91.88 431 THR A C 1
ATOM 3566 O O . THR A 1 431 ? -27.294 -7.330 75.938 1.00 91.88 431 THR A O 1
ATOM 3569 N N . LYS A 1 432 ? -26.630 -8.305 77.846 1.00 95.44 432 LYS A N 1
ATOM 3570 C CA . LYS A 1 432 ? -25.188 -8.122 77.587 1.00 95.44 432 LYS A CA 1
ATOM 3571 C C . LYS A 1 432 ? -24.691 -8.974 76.416 1.00 95.44 432 LYS A C 1
ATOM 3573 O O . LYS A 1 432 ? -23.949 -8.462 75.586 1.00 95.44 432 LYS A O 1
ATOM 3578 N N . LEU A 1 433 ? -25.094 -10.245 76.341 1.00 94.75 433 LEU A N 1
ATOM 3579 C CA . LEU A 1 433 ? -24.720 -11.143 75.242 1.00 94.75 433 LEU A CA 1
ATOM 3580 C C . LEU A 1 433 ? -25.246 -10.616 73.901 1.00 94.75 433 LEU A C 1
ATOM 3582 O O . LEU A 1 433 ? -24.457 -10.423 72.982 1.00 94.75 433 LEU A O 1
ATOM 3586 N N . LEU A 1 434 ? -26.531 -10.257 73.832 1.00 93.38 434 LEU A N 1
ATOM 3587 C CA . LEU A 1 434 ? -27.141 -9.630 72.656 1.00 93.38 434 LEU A CA 1
ATOM 3588 C C . LEU A 1 434 ? -26.480 -8.285 72.309 1.00 93.38 434 LEU A C 1
ATOM 3590 O O . LEU A 1 434 ? -26.274 -7.989 71.137 1.00 93.38 434 LEU A O 1
ATOM 3594 N N . GLY A 1 435 ? -26.086 -7.482 73.303 1.00 93.56 435 GLY A N 1
ATOM 3595 C CA . GLY A 1 435 ? -25.328 -6.245 73.089 1.00 93.56 435 GLY A CA 1
ATOM 3596 C C . GLY A 1 435 ? -23.950 -6.483 72.459 1.00 93.56 435 GLY A C 1
ATOM 3597 O O . GLY A 1 435 ? -23.582 -5.796 71.503 1.00 93.56 435 GLY A O 1
ATOM 3598 N N . ASN A 1 436 ? -23.217 -7.490 72.941 1.00 94.25 436 ASN A N 1
ATOM 3599 C CA . ASN A 1 436 ? -21.938 -7.916 72.368 1.00 94.25 436 ASN A CA 1
ATOM 3600 C C . ASN A 1 436 ? -22.114 -8.484 70.951 1.00 94.25 436 ASN A C 1
ATOM 3602 O O . ASN A 1 436 ? -21.308 -8.204 70.067 1.00 94.25 436 ASN A O 1
ATOM 3606 N N . GLU A 1 437 ? -23.178 -9.246 70.709 1.00 94.94 437 GLU A N 1
ATOM 3607 C CA . GLU A 1 437 ? -23.478 -9.820 69.399 1.00 94.94 437 GLU A CA 1
ATOM 3608 C C . GLU A 1 437 ? -23.888 -8.744 68.384 1.00 94.94 437 GLU A C 1
ATOM 3610 O O . GLU A 1 437 ? -23.369 -8.725 67.271 1.00 94.94 437 GLU A O 1
ATOM 3615 N N . ILE A 1 438 ? -24.685 -7.749 68.790 1.00 94.00 438 ILE A N 1
ATOM 3616 C CA . ILE A 1 438 ? -24.962 -6.541 67.994 1.00 94.00 438 ILE A CA 1
ATOM 3617 C C . ILE A 1 438 ? -23.665 -5.772 67.688 1.00 94.00 438 ILE A C 1
ATOM 3619 O O . ILE A 1 438 ? -23.496 -5.290 66.567 1.00 94.00 438 ILE A O 1
ATOM 3623 N N . ALA A 1 439 ? -22.729 -5.662 68.637 1.00 94.19 439 ALA A N 1
ATOM 3624 C CA . ALA A 1 439 ? -21.429 -5.031 68.396 1.00 94.19 439 ALA A CA 1
ATOM 3625 C C . ALA A 1 439 ? -20.568 -5.834 67.399 1.00 94.19 439 ALA A C 1
ATOM 3627 O O . ALA A 1 439 ? -19.990 -5.254 66.478 1.00 94.19 439 ALA A O 1
ATOM 3628 N N . ASN A 1 440 ? -20.544 -7.164 67.515 1.00 95.62 440 ASN A N 1
ATOM 3629 C CA . ASN A 1 440 ? -19.860 -8.054 66.575 1.00 95.62 440 ASN A CA 1
ATOM 3630 C C . ASN A 1 440 ? -20.472 -7.977 65.169 1.00 95.62 440 ASN A C 1
ATOM 3632 O O . ASN A 1 440 ? -19.738 -7.813 64.196 1.00 95.62 440 ASN A O 1
ATOM 3636 N N . LEU A 1 441 ? -21.801 -8.007 65.051 1.00 94.19 441 LEU A N 1
ATOM 3637 C CA . LEU A 1 441 ? -22.514 -7.850 63.782 1.00 94.19 441 LEU A CA 1
ATOM 3638 C C . LEU A 1 441 ? -22.248 -6.476 63.152 1.00 94.19 441 LEU A C 1
ATOM 3640 O O . LEU A 1 441 ? -21.957 -6.409 61.960 1.00 94.19 441 LEU A O 1
ATOM 3644 N N . ARG A 1 442 ? -22.239 -5.389 63.937 1.00 95.50 442 ARG A N 1
ATOM 3645 C CA . ARG A 1 442 ? -21.837 -4.048 63.464 1.00 95.50 442 ARG A CA 1
ATOM 3646 C C . ARG A 1 442 ? -20.395 -4.029 62.953 1.00 95.50 442 ARG A C 1
ATOM 3648 O O . ARG A 1 442 ? -20.153 -3.501 61.872 1.00 95.50 442 ARG A O 1
ATOM 3655 N N . ASN A 1 443 ? -19.453 -4.652 63.663 1.00 95.62 443 ASN A N 1
ATOM 3656 C CA . ASN A 1 443 ? -18.065 -4.777 63.208 1.00 95.62 443 ASN A CA 1
ATOM 3657 C C . ASN A 1 443 ? -17.957 -5.593 61.905 1.00 95.62 443 ASN A C 1
ATOM 3659 O O . ASN A 1 443 ? -17.255 -5.186 60.975 1.00 95.62 443 ASN A O 1
ATOM 3663 N N . ILE A 1 444 ? -18.691 -6.704 61.787 1.00 95.50 444 ILE A N 1
ATOM 3664 C CA . ILE A 1 444 ? -18.758 -7.511 60.559 1.00 95.50 444 ILE A CA 1
ATOM 3665 C C . ILE A 1 444 ? -19.311 -6.668 59.403 1.00 95.50 444 ILE A C 1
ATOM 3667 O O . ILE A 1 444 ? -18.661 -6.600 58.358 1.00 95.50 444 ILE A O 1
ATOM 3671 N N . ILE A 1 445 ? -20.429 -5.962 59.602 1.00 95.00 445 ILE A N 1
ATOM 3672 C CA . ILE A 1 445 ? -21.011 -5.038 58.616 1.00 95.00 445 ILE A CA 1
ATOM 3673 C C . ILE A 1 445 ? -19.977 -3.983 58.209 1.00 95.00 445 ILE A C 1
ATOM 3675 O O . ILE A 1 445 ? -19.655 -3.898 57.031 1.00 95.00 445 ILE A O 1
ATOM 3679 N N . MET A 1 446 ? -19.339 -3.277 59.148 1.00 95.56 446 MET A N 1
ATOM 3680 C CA . MET A 1 446 ? -18.312 -2.269 58.838 1.00 95.56 446 MET A CA 1
ATOM 3681 C C . MET A 1 446 ? -17.103 -2.835 58.070 1.00 95.56 446 MET A C 1
ATOM 3683 O O . MET A 1 446 ? -16.535 -2.146 57.221 1.00 95.56 446 MET A O 1
ATOM 3687 N N . THR A 1 447 ? -16.683 -4.081 58.320 1.00 95.31 447 THR A N 1
ATOM 3688 C CA . THR A 1 447 ? -15.611 -4.707 57.516 1.00 95.31 447 THR A CA 1
ATOM 3689 C C . THR A 1 447 ? -16.079 -5.131 56.123 1.00 95.31 447 THR A C 1
ATOM 3691 O O . THR A 1 447 ? -15.281 -5.079 55.184 1.00 95.31 447 THR A O 1
ATOM 3694 N N . LYS A 1 448 ? -17.354 -5.506 55.956 1.00 95.06 448 LYS A N 1
ATOM 3695 C CA . LYS A 1 448 ? -17.977 -5.777 54.650 1.00 95.06 448 LYS A CA 1
ATOM 3696 C C . LYS A 1 448 ? -18.166 -4.477 53.858 1.00 95.06 448 LYS A C 1
ATOM 3698 O O . LYS A 1 448 ? -17.745 -4.436 52.710 1.00 95.06 448 LYS A O 1
ATOM 3703 N N . GLU A 1 449 ? -18.644 -3.409 54.495 1.00 94.50 449 GLU A N 1
ATOM 3704 C CA . GLU A 1 449 ? -18.766 -2.038 53.972 1.00 94.50 449 GLU A CA 1
ATOM 3705 C C . GLU A 1 449 ? -17.431 -1.543 53.389 1.00 94.50 449 GLU A C 1
ATOM 3707 O O . GLU A 1 449 ? -17.329 -1.194 52.215 1.00 94.50 449 GLU A O 1
ATOM 3712 N N . ARG A 1 450 ? -16.350 -1.629 54.179 1.00 95.44 450 ARG A N 1
ATOM 3713 C CA . ARG A 1 450 ? -14.988 -1.256 53.751 1.00 95.44 450 ARG A CA 1
ATOM 3714 C C . ARG A 1 450 ? -14.471 -2.118 52.593 1.00 95.44 450 ARG A C 1
ATOM 3716 O O . ARG A 1 450 ? -13.719 -1.622 51.755 1.00 95.44 450 ARG A O 1
ATOM 3723 N N . LYS A 1 451 ? -14.839 -3.404 52.531 1.00 95.50 451 LYS A N 1
ATOM 3724 C CA . LYS A 1 451 ? -14.502 -4.288 51.399 1.00 95.50 451 LYS A CA 1
ATOM 3725 C C . LYS A 1 451 ? -15.304 -3.911 50.148 1.00 95.50 451 LYS A C 1
ATOM 3727 O O . LYS A 1 451 ? -14.717 -3.832 49.073 1.00 95.50 451 LYS A O 1
ATOM 3732 N N . LEU A 1 452 ? -16.594 -3.610 50.293 1.00 95.06 452 LEU A N 1
ATOM 3733 C CA . LEU A 1 452 ? -17.485 -3.180 49.216 1.00 95.06 452 LEU A CA 1
ATOM 3734 C C . LEU A 1 452 ? -17.037 -1.836 48.621 1.00 95.06 452 LEU A C 1
ATOM 3736 O O . LEU A 1 452 ? -16.854 -1.741 47.411 1.00 95.06 452 LEU A O 1
ATOM 3740 N N . GLN A 1 453 ? -16.728 -0.836 49.454 1.00 95.75 453 GLN A N 1
ATOM 3741 C CA . GLN A 1 453 ? -16.148 0.440 49.012 1.00 95.75 453 GLN A CA 1
ATOM 3742 C C . GLN A 1 453 ? -14.829 0.251 48.246 1.00 95.75 453 GLN A C 1
ATOM 3744 O O . GLN A 1 453 ? -14.648 0.847 47.184 1.00 95.75 453 GLN A O 1
ATOM 3749 N N . LYS A 1 454 ? -13.924 -0.619 48.724 1.00 95.62 454 LYS A N 1
ATOM 3750 C CA . LYS A 1 454 ? -12.680 -0.944 48.000 1.00 95.62 454 LYS A CA 1
ATOM 3751 C C . LYS A 1 454 ? -12.945 -1.583 46.631 1.00 95.62 454 LYS A C 1
ATOM 3753 O O . LYS A 1 454 ? -12.236 -1.253 45.683 1.00 95.62 454 LYS A O 1
ATOM 3758 N N . GLN A 1 455 ? -13.962 -2.438 46.501 1.00 93.69 455 GLN A N 1
ATOM 3759 C CA . GLN A 1 455 ? -14.357 -2.993 45.200 1.00 93.69 455 GLN A CA 1
ATOM 3760 C C . GLN A 1 455 ? -15.037 -1.945 44.305 1.00 93.69 455 GLN A C 1
ATOM 3762 O O . GLN A 1 455 ? -14.719 -1.881 43.125 1.00 93.69 455 GLN A O 1
ATOM 3767 N N . HIS A 1 456 ? -15.882 -1.052 44.833 1.00 93.81 456 HIS A N 1
ATOM 3768 C CA . HIS A 1 456 ? -16.448 0.051 44.042 1.00 93.81 456 HIS A CA 1
ATOM 3769 C C . HIS A 1 456 ? -15.374 1.007 43.505 1.00 93.81 456 HIS A C 1
ATOM 3771 O O . HIS A 1 456 ? -15.474 1.439 42.359 1.00 93.81 456 HIS A O 1
ATOM 3777 N N . LEU A 1 457 ? -14.337 1.316 44.292 1.00 94.69 457 LEU A N 1
ATOM 3778 C CA . LEU A 1 457 ? -13.205 2.129 43.833 1.00 94.69 457 LEU A CA 1
ATOM 3779 C C . LEU A 1 457 ? -12.399 1.416 42.737 1.00 94.69 457 LEU A C 1
ATOM 3781 O O . LEU A 1 457 ? -12.095 2.033 41.718 1.00 94.69 457 LEU A O 1
ATOM 3785 N N . LYS A 1 458 ? -12.126 0.112 42.894 1.00 95.38 458 LYS A N 1
ATOM 3786 C CA . LYS A 1 458 ? -11.514 -0.707 41.833 1.00 95.38 458 LYS A CA 1
ATOM 3787 C C . LYS A 1 458 ? -12.364 -0.730 40.565 1.00 95.38 458 LYS A C 1
ATOM 3789 O O . LYS A 1 458 ? -11.839 -0.470 39.493 1.00 95.38 458 LYS A O 1
ATOM 3794 N N . ASN A 1 459 ? -13.669 -0.965 40.677 1.00 94.00 459 ASN A N 1
ATOM 3795 C CA . ASN A 1 459 ? -14.567 -1.017 39.524 1.00 94.00 459 ASN A CA 1
ATOM 3796 C C . ASN A 1 459 ? -14.651 0.341 38.809 1.00 94.00 459 ASN A C 1
ATOM 3798 O O . ASN A 1 459 ? -14.599 0.370 37.586 1.00 94.00 459 ASN A O 1
ATOM 3802 N N . LYS A 1 460 ? -14.697 1.465 39.541 1.00 95.25 460 LYS A N 1
ATOM 3803 C CA . LYS A 1 460 ? -14.616 2.811 38.942 1.00 95.25 460 LYS A CA 1
ATOM 3804 C C . LYS A 1 460 ? -13.303 3.031 38.182 1.00 95.25 460 LYS A C 1
ATOM 3806 O O . LYS A 1 460 ? -13.339 3.551 37.072 1.00 95.25 460 LYS A O 1
ATOM 3811 N N . ASN A 1 461 ? -12.171 2.604 38.745 1.00 96.38 461 ASN A N 1
ATOM 3812 C CA . ASN A 1 461 ? -10.873 2.693 38.072 1.00 96.38 461 ASN A CA 1
ATOM 3813 C C . ASN A 1 461 ? -10.821 1.805 36.818 1.00 96.38 461 ASN A C 1
ATOM 3815 O O . ASN A 1 461 ? -10.423 2.260 35.752 1.00 96.38 461 ASN A O 1
ATOM 3819 N N . ASN A 1 462 ? -11.301 0.563 36.918 1.00 95.00 462 ASN A N 1
ATOM 3820 C CA . ASN A 1 462 ? -11.370 -0.364 35.791 1.00 95.00 462 ASN A CA 1
ATOM 3821 C C . ASN A 1 462 ? -12.272 0.174 34.670 1.00 95.00 462 ASN A C 1
ATOM 3823 O O . ASN A 1 462 ? -11.915 0.030 33.508 1.00 95.00 462 ASN A O 1
ATOM 3827 N N . VAL A 1 463 ? -13.397 0.829 34.985 1.00 96.00 463 VAL A N 1
ATOM 3828 C CA . VAL A 1 463 ? -14.247 1.494 33.981 1.00 96.00 463 VAL A CA 1
ATOM 3829 C C . VAL A 1 463 ? -13.498 2.648 33.312 1.00 96.00 463 VAL A C 1
ATOM 3831 O O . VAL A 1 463 ? -13.450 2.689 32.089 1.00 96.00 463 VAL A O 1
ATOM 3834 N N . ALA A 1 464 ? -12.832 3.519 34.077 1.00 95.38 464 ALA A N 1
ATOM 3835 C CA . ALA A 1 464 ? -12.051 4.626 33.517 1.00 95.38 464 ALA A CA 1
ATOM 3836 C C . ALA A 1 464 ? -10.918 4.150 32.581 1.00 95.38 464 ALA A C 1
ATOM 3838 O O . ALA A 1 464 ? -10.758 4.696 31.492 1.00 95.38 464 ALA A O 1
ATOM 3839 N N . ILE A 1 465 ? -10.189 3.095 32.965 1.00 94.50 465 ILE A N 1
ATOM 3840 C CA . ILE A 1 465 ? -9.173 2.435 32.125 1.00 94.50 465 ILE A CA 1
ATOM 3841 C C . ILE A 1 465 ? -9.820 1.790 30.889 1.00 94.50 465 ILE A C 1
ATOM 3843 O O . ILE A 1 465 ? -9.304 1.898 29.781 1.00 94.50 465 ILE A O 1
ATOM 3847 N N . THR A 1 466 ? -10.972 1.136 31.053 1.00 95.06 466 THR A N 1
ATOM 3848 C CA . THR A 1 466 ? -11.709 0.515 29.940 1.00 95.06 466 THR A CA 1
ATOM 3849 C C . THR A 1 466 ? -12.151 1.563 28.917 1.00 95.06 466 THR A C 1
ATOM 3851 O O . THR A 1 466 ? -12.063 1.330 27.714 1.00 95.06 466 THR A O 1
ATOM 3854 N N . ASP A 1 467 ? -12.595 2.731 29.376 1.00 94.88 467 ASP A N 1
ATOM 3855 C CA . ASP A 1 467 ? -13.073 3.803 28.508 1.00 94.88 467 ASP A CA 1
ATOM 3856 C C . ASP A 1 467 ? -11.927 4.624 27.891 1.00 94.88 467 ASP A C 1
ATOM 3858 O O . ASP A 1 467 ? -12.071 5.081 26.754 1.00 94.88 467 ASP A O 1
ATOM 3862 N N . SER A 1 468 ? -10.759 4.733 28.543 1.00 94.81 468 SER A N 1
ATOM 3863 C CA . SER A 1 468 ? -9.549 5.241 27.877 1.00 94.81 468 SER A CA 1
ATOM 3864 C C . SER A 1 468 ? -9.090 4.280 26.778 1.00 94.81 468 SER A C 1
ATOM 3866 O O . SER A 1 468 ? -8.956 4.704 25.633 1.00 94.81 468 SER A O 1
ATOM 3868 N N . LEU A 1 469 ? -8.985 2.977 27.073 1.00 93.31 469 LEU A N 1
ATOM 3869 C CA . LEU A 1 469 ? -8.618 1.951 26.089 1.00 93.31 469 LEU A CA 1
ATOM 3870 C C . LEU A 1 469 ? -9.594 1.907 24.903 1.00 93.31 469 LEU A C 1
ATOM 3872 O O . LEU A 1 469 ? -9.145 1.891 23.763 1.00 93.31 469 LEU A O 1
ATOM 3876 N N . LYS A 1 470 ? -10.917 1.984 25.122 1.00 95.38 470 LYS A N 1
ATOM 3877 C CA . LYS A 1 470 ? -11.902 2.117 24.026 1.00 95.38 470 LYS A CA 1
ATOM 3878 C C . LYS A 1 470 ? -11.640 3.346 23.155 1.00 95.38 470 LYS A C 1
ATOM 3880 O O . LYS A 1 470 ? -11.784 3.269 21.937 1.00 95.38 470 LYS A O 1
ATOM 3885 N N . ASN A 1 471 ? -11.295 4.484 23.757 1.00 95.75 471 ASN A N 1
ATOM 3886 C CA . ASN A 1 471 ? -11.007 5.708 23.012 1.00 95.75 471 ASN A CA 1
ATOM 3887 C C . ASN A 1 471 ? -9.685 5.614 22.240 1.00 95.75 471 ASN A C 1
ATOM 3889 O O . ASN A 1 471 ? -9.615 6.108 21.118 1.00 95.75 471 ASN A O 1
ATOM 3893 N N . ASP A 1 472 ? -8.676 4.929 22.770 1.00 94.25 472 ASP A N 1
ATOM 3894 C CA . ASP A 1 472 ? -7.420 4.687 22.057 1.00 94.25 472 ASP A CA 1
ATOM 3895 C C . ASP A 1 472 ? -7.594 3.655 20.929 1.00 94.25 472 ASP A C 1
ATOM 3897 O O . ASP A 1 472 ? -7.149 3.900 19.809 1.00 94.25 472 ASP A O 1
ATOM 3901 N N . CYS A 1 473 ? -8.372 2.586 21.139 1.00 92.62 473 CYS A N 1
ATOM 3902 C CA . CYS A 1 473 ? -8.800 1.676 20.071 1.00 92.62 473 CYS A CA 1
ATOM 3903 C C . CYS A 1 473 ? -9.576 2.403 18.959 1.00 92.62 473 CYS A C 1
ATOM 3905 O O . CYS A 1 473 ? -9.367 2.103 17.787 1.00 92.62 473 CYS A O 1
ATOM 3907 N N . ARG A 1 474 ? -10.431 3.384 19.291 1.00 93.75 474 ARG A N 1
ATOM 3908 C CA . ARG A 1 474 ? -11.124 4.229 18.296 1.00 93.75 474 ARG A CA 1
ATOM 3909 C C . ARG A 1 474 ? -10.152 5.095 17.489 1.00 93.75 474 ARG A C 1
ATOM 3911 O O . ARG A 1 474 ? -10.280 5.134 16.271 1.00 93.75 474 ARG A O 1
ATOM 3918 N N . LYS A 1 475 ? -9.167 5.738 18.133 1.00 96.06 475 LYS A N 1
ATOM 3919 C CA . LYS A 1 475 ? -8.111 6.504 17.435 1.00 96.06 475 LYS A CA 1
ATOM 3920 C C . LYS A 1 475 ? -7.304 5.612 16.489 1.00 96.06 475 LYS A C 1
ATOM 3922 O O . LYS A 1 475 ? -7.041 6.004 15.358 1.00 96.06 475 LYS A O 1
ATOM 3927 N N . ILE A 1 476 ? -6.936 4.410 16.942 1.00 94.12 476 ILE A N 1
ATOM 3928 C CA . ILE A 1 476 ? -6.204 3.428 16.131 1.00 94.12 476 ILE A CA 1
ATOM 3929 C C . ILE A 1 476 ? -7.062 2.975 14.943 1.00 94.12 476 ILE A C 1
ATOM 3931 O O . ILE A 1 476 ? -6.569 2.973 13.822 1.00 94.12 476 ILE A O 1
ATOM 3935 N N . ALA A 1 477 ? -8.346 2.667 15.152 1.00 93.50 477 ALA A N 1
ATOM 3936 C CA . ALA A 1 477 ? -9.262 2.290 14.074 1.00 93.50 477 ALA A CA 1
ATOM 3937 C C . ALA A 1 477 ? -9.458 3.415 13.038 1.00 93.50 477 ALA A C 1
ATOM 3939 O O . ALA A 1 477 ? -9.442 3.143 11.840 1.00 93.50 477 ALA A O 1
ATOM 3940 N N . GLN A 1 478 ? -9.576 4.673 13.479 1.00 95.44 478 GLN A N 1
ATOM 3941 C CA . GLN A 1 478 ? -9.633 5.826 12.576 1.00 95.44 478 GLN A CA 1
ATOM 3942 C C . GLN A 1 478 ? -8.325 5.983 11.784 1.00 95.44 478 GLN A C 1
ATOM 3944 O O . GLN A 1 478 ? -8.363 6.081 10.563 1.00 95.44 478 GLN A O 1
ATOM 3949 N N . SER A 1 479 ? -7.169 5.936 12.454 1.00 93.00 479 SER A N 1
ATOM 3950 C CA . SER A 1 479 ? -5.853 6.034 11.805 1.00 93.00 479 SER A CA 1
ATOM 3951 C C . SER A 1 479 ? -5.624 4.906 10.789 1.00 93.00 479 SER A C 1
ATOM 3953 O O . SER A 1 479 ? -5.156 5.154 9.679 1.00 93.00 479 SER A O 1
ATOM 3955 N N . MET A 1 480 ? -6.037 3.675 11.115 1.00 91.19 480 MET A N 1
ATOM 3956 C CA . MET A 1 480 ? -6.040 2.551 10.173 1.00 91.19 480 MET A CA 1
ATOM 3957 C C . MET A 1 480 ? -6.906 2.844 8.945 1.00 91.19 480 MET A C 1
ATOM 3959 O O . MET A 1 480 ? -6.450 2.620 7.828 1.00 91.19 480 MET A O 1
ATOM 3963 N N . HIS A 1 481 ? -8.113 3.387 9.129 1.00 93.62 481 HIS A N 1
ATOM 3964 C CA . HIS A 1 481 ? -9.002 3.736 8.019 1.00 93.62 481 HIS A CA 1
ATOM 3965 C C . HIS A 1 481 ? -8.399 4.826 7.118 1.00 93.62 481 HIS A C 1
ATOM 3967 O O . HIS A 1 481 ? -8.319 4.636 5.908 1.00 93.62 481 HIS A O 1
ATOM 3973 N N . GLU A 1 482 ? -7.862 5.902 7.701 1.00 95.12 482 GLU A N 1
ATOM 3974 C CA . GLU A 1 482 ? -7.164 6.968 6.964 1.00 95.12 482 GLU A CA 1
ATOM 3975 C C . GLU A 1 482 ? -5.935 6.448 6.194 1.00 95.12 482 GLU A C 1
ATOM 3977 O O . GLU A 1 482 ? -5.610 6.949 5.117 1.00 95.12 482 GLU A O 1
ATOM 3982 N N . MET A 1 483 ? -5.214 5.459 6.734 1.00 92.00 483 MET A N 1
ATOM 3983 C CA . MET A 1 483 ? -4.097 4.802 6.042 1.00 92.00 483 MET A CA 1
ATOM 3984 C C . MET A 1 483 ? -4.571 3.860 4.929 1.00 92.00 483 MET A C 1
ATOM 3986 O O . MET A 1 483 ? -3.902 3.728 3.905 1.00 92.00 483 MET A O 1
ATOM 3990 N N . GLU A 1 484 ? -5.736 3.240 5.089 1.00 92.56 484 GLU A N 1
ATOM 3991 C CA . GLU A 1 484 ? -6.345 2.361 4.093 1.00 92.56 484 GLU A CA 1
ATOM 3992 C C . GLU A 1 484 ? -6.964 3.148 2.923 1.00 92.56 484 GLU A C 1
ATOM 3994 O O . GLU A 1 484 ? -6.893 2.705 1.776 1.00 92.56 484 GLU A O 1
ATOM 3999 N N . GLU A 1 485 ? -7.488 4.351 3.174 1.00 93.81 485 GLU A N 1
ATOM 4000 C CA . GLU A 1 485 ? -7.849 5.329 2.138 1.00 93.81 485 GLU A CA 1
ATOM 4001 C C . GLU A 1 485 ? -6.616 5.822 1.371 1.00 93.81 485 GLU A C 1
ATOM 4003 O O . GLU A 1 485 ? -6.599 5.748 0.141 1.00 93.81 485 GLU A O 1
ATOM 4008 N N . LYS A 1 486 ? -5.540 6.219 2.071 1.00 94.12 486 LYS A N 1
ATOM 4009 C CA . LYS A 1 486 ? -4.258 6.592 1.436 1.00 94.12 486 LYS A CA 1
ATOM 4010 C C . LYS A 1 486 ? -3.707 5.457 0.567 1.00 94.12 486 LYS A C 1
ATOM 4012 O O . LYS A 1 486 ? -3.281 5.712 -0.555 1.00 94.12 486 LYS A O 1
ATOM 4017 N N . LYS A 1 487 ? -3.784 4.203 1.032 1.00 92.94 487 LYS A N 1
ATOM 4018 C CA . LYS A 1 487 ? -3.387 3.014 0.256 1.00 92.94 487 LYS A CA 1
ATOM 4019 C C . LYS A 1 487 ? -4.237 2.830 -1.008 1.00 92.94 487 LYS A C 1
ATOM 4021 O O . LYS A 1 487 ? -3.682 2.536 -2.062 1.00 92.94 487 LYS A O 1
ATOM 4026 N N . LYS A 1 488 ? -5.562 3.016 -0.933 1.00 94.19 488 LYS A N 1
ATOM 4027 C CA . LYS A 1 488 ? -6.454 2.963 -2.111 1.00 94.19 488 LYS A CA 1
ATOM 4028 C C . LYS A 1 488 ? -6.113 4.064 -3.116 1.00 94.19 488 LYS A C 1
ATOM 4030 O O . LYS A 1 488 ? -6.020 3.788 -4.306 1.00 94.19 488 LYS A O 1
ATOM 4035 N N . GLN A 1 489 ? -5.869 5.284 -2.641 1.00 94.12 489 GLN A N 1
ATOM 4036 C CA . GLN A 1 489 ? -5.481 6.406 -3.496 1.00 94.12 489 GLN A CA 1
ATOM 4037 C C . GLN A 1 489 ? -4.124 6.159 -4.178 1.00 94.12 489 GLN A C 1
ATOM 4039 O O . GLN A 1 489 ? -4.009 6.338 -5.386 1.00 94.12 489 GLN A O 1
ATOM 4044 N N . GLN A 1 490 ? -3.139 5.634 -3.441 1.00 93.44 490 GLN A N 1
ATOM 4045 C CA . GLN A 1 490 ? -1.853 5.204 -4.000 1.00 93.44 490 GLN A CA 1
ATOM 4046 C C . GLN A 1 490 ? -1.990 4.056 -5.014 1.00 93.44 490 GLN A C 1
ATOM 4048 O O . GLN A 1 490 ? -1.258 4.060 -5.996 1.00 93.44 490 GLN A O 1
ATOM 4053 N N . SER A 1 491 ? -2.924 3.111 -4.834 1.00 94.69 491 SER A N 1
ATOM 4054 C CA . SER A 1 491 ? -3.216 2.073 -5.843 1.00 94.69 491 SER A CA 1
ATOM 4055 C C . SER A 1 491 ? -3.694 2.696 -7.154 1.00 94.69 491 SER A C 1
ATOM 4057 O O . SER A 1 491 ? -3.125 2.423 -8.203 1.00 94.69 491 SER A O 1
ATOM 4059 N N . LEU A 1 492 ? -4.662 3.616 -7.085 1.00 95.88 492 LEU A N 1
ATOM 4060 C CA . LEU A 1 492 ? -5.194 4.307 -8.264 1.00 95.88 492 LEU A CA 1
ATOM 4061 C C . LEU A 1 492 ? -4.127 5.153 -8.977 1.00 95.88 492 LEU A C 1
ATOM 4063 O O . LEU A 1 492 ? -4.121 5.228 -10.205 1.00 95.88 492 LEU A O 1
ATOM 4067 N N . ASP A 1 493 ? -3.214 5.779 -8.233 1.00 94.44 493 ASP A N 1
ATOM 4068 C CA . ASP A 1 493 ? -2.100 6.533 -8.816 1.00 94.44 493 ASP A CA 1
ATOM 4069 C C . ASP A 1 493 ? -1.002 5.619 -9.394 1.00 94.44 493 ASP A C 1
ATO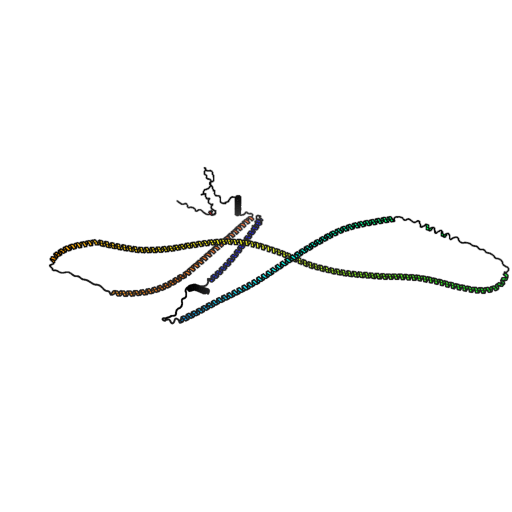M 4071 O O . ASP A 1 493 ? -0.447 5.937 -10.446 1.00 94.44 493 ASP A O 1
ATOM 4075 N N . LEU A 1 494 ? -0.755 4.442 -8.805 1.00 94.06 494 LEU A N 1
ATOM 4076 C CA . LEU A 1 494 ? 0.093 3.402 -9.402 1.00 94.06 494 LEU A CA 1
ATOM 4077 C C . LEU A 1 494 ? -0.525 2.819 -10.680 1.00 94.06 494 LEU A C 1
ATOM 4079 O O . LEU A 1 494 ? 0.185 2.660 -11.665 1.00 94.06 494 LEU A O 1
ATOM 4083 N N . GLU A 1 495 ? -1.833 2.560 -10.709 1.00 94.56 495 GLU A N 1
ATOM 4084 C CA . GLU A 1 495 ? -2.562 2.099 -11.900 1.00 94.56 495 GLU A CA 1
ATOM 4085 C C . GLU A 1 495 ? -2.486 3.139 -13.034 1.00 94.56 495 GLU A C 1
ATOM 4087 O O . GLU A 1 495 ? -2.202 2.794 -14.182 1.00 94.56 495 GLU A O 1
ATOM 4092 N N . ARG A 1 496 ? -2.648 4.432 -12.716 1.00 96.50 496 ARG A N 1
ATOM 4093 C CA . ARG A 1 496 ? -2.460 5.544 -13.670 1.00 96.50 496 ARG A CA 1
ATOM 4094 C C . ARG A 1 496 ? -1.036 5.608 -14.220 1.00 96.50 496 ARG A C 1
ATOM 4096 O O . ARG A 1 496 ? -0.866 5.764 -15.428 1.00 96.50 496 ARG A O 1
ATOM 4103 N N . LEU A 1 497 ? -0.028 5.503 -13.352 1.00 95.50 497 LEU A N 1
ATOM 4104 C CA . LEU A 1 497 ? 1.381 5.519 -13.752 1.00 95.50 497 LEU A CA 1
ATOM 4105 C C . LEU A 1 497 ? 1.743 4.285 -14.583 1.00 95.50 497 LEU A C 1
ATOM 4107 O O . LEU A 1 497 ? 2.413 4.430 -15.599 1.00 95.50 497 LEU A O 1
ATOM 4111 N N . ASN A 1 498 ? 1.251 3.100 -14.217 1.00 96.44 498 ASN A N 1
ATOM 4112 C CA . ASN A 1 498 ? 1.456 1.869 -14.975 1.00 96.44 498 ASN A CA 1
ATOM 4113 C C . ASN A 1 498 ? 0.860 1.982 -16.384 1.00 96.44 498 ASN A C 1
ATOM 4115 O O . ASN A 1 498 ? 1.554 1.725 -17.359 1.00 96.44 498 ASN A O 1
ATOM 4119 N N . ASN A 1 499 ? -0.385 2.453 -16.506 1.00 96.81 499 ASN A N 1
ATOM 4120 C CA . ASN A 1 499 ? -1.016 2.677 -17.810 1.00 96.81 499 ASN A CA 1
ATOM 4121 C C . ASN A 1 499 ? -0.240 3.706 -18.655 1.00 96.81 499 ASN A C 1
ATOM 4123 O O . ASN A 1 499 ? -0.096 3.527 -19.860 1.00 96.81 499 ASN A O 1
ATOM 4127 N N . MET A 1 500 ? 0.302 4.760 -18.032 1.00 95.88 500 MET A N 1
ATOM 4128 C CA . MET A 1 500 ? 1.156 5.738 -18.716 1.00 95.88 500 MET A CA 1
ATOM 4129 C C . MET A 1 500 ? 2.479 5.120 -19.194 1.00 95.88 500 MET A C 1
ATOM 4131 O O . MET A 1 500 ? 2.901 5.400 -20.313 1.00 95.88 500 MET A O 1
ATOM 4135 N N . VAL A 1 501 ? 3.106 4.261 -18.383 1.00 95.31 501 VAL A N 1
ATOM 4136 C CA . VAL A 1 501 ? 4.304 3.500 -18.771 1.00 95.31 501 VAL A CA 1
ATOM 4137 C C . VAL A 1 501 ? 3.991 2.583 -19.951 1.00 95.31 501 VAL A C 1
ATOM 4139 O O . VAL A 1 501 ? 4.700 2.664 -20.945 1.00 95.31 501 VAL A O 1
ATOM 4142 N N . THR A 1 502 ? 2.898 1.815 -19.917 1.00 96.62 502 THR A N 1
ATOM 4143 C CA . THR A 1 502 ? 2.505 0.940 -21.035 1.00 96.62 502 THR A CA 1
ATOM 4144 C C . THR A 1 502 ? 2.257 1.726 -22.329 1.00 96.62 502 THR A C 1
ATOM 4146 O O . THR A 1 502 ? 2.751 1.324 -23.379 1.00 96.62 502 THR A O 1
ATOM 4149 N N . CYS A 1 503 ? 1.600 2.892 -22.277 1.00 96.19 503 CYS A N 1
ATOM 4150 C CA . CYS A 1 503 ? 1.471 3.765 -23.453 1.00 96.19 503 CYS A CA 1
ATOM 4151 C C . CYS A 1 503 ? 2.837 4.227 -23.998 1.00 96.19 503 CYS A C 1
ATOM 4153 O O . CYS A 1 503 ? 3.052 4.230 -25.209 1.00 96.19 503 CYS A O 1
ATOM 4155 N N . ILE A 1 504 ? 3.778 4.595 -23.121 1.00 95.25 504 ILE A N 1
ATOM 4156 C CA . ILE A 1 504 ? 5.137 5.005 -23.516 1.00 95.25 504 ILE A CA 1
ATOM 4157 C C . ILE A 1 504 ? 5.930 3.815 -24.083 1.00 95.25 504 ILE A C 1
ATOM 4159 O O . ILE A 1 504 ? 6.681 3.983 -25.042 1.00 95.25 504 ILE A O 1
ATOM 4163 N N . GLU A 1 505 ? 5.755 2.608 -23.544 1.00 93.62 505 GLU A N 1
ATOM 4164 C CA . GLU A 1 505 ? 6.350 1.374 -24.069 1.00 93.62 505 GLU A CA 1
ATOM 4165 C C . GLU A 1 505 ? 5.804 1.038 -25.465 1.00 93.62 505 GLU A C 1
ATOM 4167 O O . GLU A 1 505 ? 6.588 0.725 -26.364 1.00 93.62 505 GLU A O 1
ATOM 4172 N N . GLU A 1 506 ? 4.495 1.189 -25.693 1.00 96.12 506 GLU A N 1
ATOM 4173 C CA . GLU A 1 506 ? 3.874 1.051 -27.015 1.00 96.12 506 GLU A CA 1
ATOM 4174 C C . GLU A 1 506 ? 4.388 2.101 -28.015 1.00 96.12 506 GLU A C 1
ATOM 4176 O O . GLU A 1 506 ? 4.722 1.753 -29.152 1.00 96.12 506 GLU A O 1
ATOM 4181 N N . GLU A 1 507 ? 4.509 3.372 -27.618 1.00 96.19 507 GLU A N 1
ATOM 4182 C CA . GLU A 1 507 ? 5.085 4.431 -28.461 1.00 96.19 507 GLU A CA 1
ATOM 4183 C C . GLU A 1 507 ? 6.563 4.163 -28.793 1.00 96.19 507 GLU A C 1
ATOM 4185 O O . GLU A 1 507 ? 6.975 4.288 -29.953 1.00 96.19 507 GLU A O 1
ATOM 4190 N N . MET A 1 508 ? 7.356 3.737 -27.806 1.00 91.38 508 MET A N 1
ATOM 4191 C CA . MET A 1 508 ? 8.763 3.367 -27.979 1.00 91.38 508 MET A CA 1
ATOM 4192 C C . MET A 1 508 ? 8.932 2.148 -28.888 1.00 91.38 508 MET A C 1
ATOM 4194 O O . MET A 1 508 ? 9.848 2.118 -29.712 1.00 91.38 508 MET A O 1
ATOM 4198 N N . GLU A 1 509 ? 8.045 1.161 -28.797 1.00 95.12 509 GLU A N 1
ATOM 4199 C CA . GLU A 1 509 ? 8.063 -0.023 -29.655 1.00 95.12 509 GLU A CA 1
ATOM 4200 C C . GLU A 1 509 ? 7.602 0.297 -31.087 1.00 95.12 509 GLU A C 1
ATOM 4202 O O . GLU A 1 509 ? 8.212 -0.157 -32.060 1.00 95.12 509 GLU A O 1
ATOM 4207 N N . GLN A 1 510 ? 6.604 1.171 -31.256 1.00 96.06 510 GLN A N 1
ATOM 4208 C CA . GLN A 1 510 ? 6.262 1.736 -32.566 1.00 96.06 510 GLN A CA 1
ATOM 4209 C C . GLN A 1 510 ? 7.419 2.545 -33.171 1.00 96.06 510 GLN A C 1
ATOM 4211 O O . GLN A 1 510 ? 7.582 2.555 -34.393 1.00 96.06 510 GLN A O 1
ATOM 4216 N N . LEU A 1 511 ? 8.207 3.240 -32.346 1.00 95.62 511 LEU A N 1
ATOM 4217 C CA . LEU A 1 511 ? 9.375 4.005 -32.780 1.00 95.62 511 LEU A CA 1
ATOM 4218 C C . LEU A 1 511 ? 10.534 3.083 -33.190 1.00 95.62 511 LEU A C 1
ATOM 4220 O O . LEU A 1 511 ? 11.106 3.278 -34.263 1.00 95.62 511 LEU A O 1
ATOM 4224 N N . ARG A 1 512 ? 10.816 2.022 -32.420 1.00 95.38 512 ARG A N 1
ATOM 4225 C CA . ARG A 1 512 ? 11.766 0.955 -32.795 1.00 95.38 512 ARG A CA 1
ATOM 4226 C C . ARG A 1 512 ? 11.405 0.335 -34.142 1.00 95.38 512 ARG A C 1
ATOM 4228 O O . ARG A 1 512 ? 12.224 0.365 -35.055 1.00 95.38 512 ARG A O 1
ATOM 4235 N N . LYS A 1 513 ? 10.144 -0.077 -34.321 1.00 96.44 513 LYS A N 1
ATOM 4236 C CA . LYS A 1 513 ? 9.609 -0.595 -35.595 1.00 96.44 513 LYS A CA 1
ATOM 4237 C C . LYS A 1 513 ? 9.623 0.415 -36.755 1.00 96.44 513 LYS A C 1
ATOM 4239 O O . LYS A 1 513 ? 9.339 0.028 -37.888 1.00 96.44 513 LYS A O 1
ATOM 4244 N N . LYS A 1 514 ? 9.871 1.711 -36.525 1.00 96.38 514 LYS A N 1
ATOM 4245 C CA . LYS A 1 514 ? 10.107 2.713 -37.589 1.00 96.38 514 LYS A CA 1
ATOM 4246 C C . LYS A 1 514 ? 11.598 2.810 -37.922 1.00 96.38 514 LYS A C 1
ATOM 4248 O O . LYS A 1 514 ? 11.943 2.782 -39.098 1.00 96.38 514 LYS A O 1
ATOM 4253 N N . TYR A 1 515 ? 12.468 2.849 -36.910 1.00 94.62 515 TYR A N 1
ATOM 4254 C CA . TYR A 1 515 ? 13.922 2.832 -37.106 1.00 94.62 515 TYR A CA 1
ATOM 4255 C C . TYR A 1 515 ? 14.419 1.548 -37.776 1.00 94.62 515 TYR A C 1
ATOM 4257 O O . TYR A 1 515 ? 15.244 1.625 -38.678 1.00 94.62 515 TYR A O 1
ATOM 4265 N N . GLU A 1 516 ? 13.894 0.384 -37.389 1.00 95.00 516 GLU A N 1
ATOM 4266 C CA . GLU A 1 516 ? 14.274 -0.904 -37.978 1.00 95.00 516 GLU A CA 1
ATOM 4267 C C . GLU A 1 516 ? 13.995 -0.944 -39.489 1.00 95.00 516 GLU A C 1
ATOM 4269 O O . GLU A 1 516 ? 14.878 -1.303 -40.263 1.00 95.00 516 GLU A O 1
ATOM 4274 N N . ARG A 1 517 ? 12.817 -0.470 -39.922 1.00 95.88 517 ARG A N 1
ATOM 4275 C CA . ARG A 1 517 ? 12.479 -0.339 -41.349 1.00 95.88 517 ARG A CA 1
ATOM 4276 C C . ARG A 1 517 ? 13.386 0.645 -42.081 1.00 95.88 517 ARG A C 1
ATOM 4278 O O . ARG A 1 517 ? 13.876 0.308 -43.146 1.00 95.88 517 ARG A O 1
ATOM 4285 N N . ALA A 1 518 ? 13.690 1.802 -41.494 1.00 95.12 518 ALA A N 1
ATOM 4286 C CA . ALA A 1 518 ? 14.627 2.749 -42.105 1.00 95.12 518 ALA A CA 1
ATOM 4287 C C . ALA A 1 518 ? 16.046 2.157 -42.269 1.00 95.12 518 ALA A C 1
ATOM 4289 O O . ALA A 1 518 ? 16.729 2.448 -43.249 1.00 95.12 518 ALA A O 1
ATOM 4290 N N . VAL A 1 519 ? 16.487 1.293 -41.345 1.00 95.00 519 VAL A N 1
ATOM 4291 C CA . VAL A 1 519 ? 17.761 0.557 -41.452 1.00 95.00 519 VAL A CA 1
ATOM 4292 C C . VAL A 1 519 ? 17.685 -0.562 -42.500 1.00 95.00 519 VAL A C 1
ATOM 4294 O O . VAL A 1 519 ? 18.662 -0.780 -43.217 1.00 95.00 519 VAL A O 1
ATOM 4297 N N . GLN A 1 520 ? 16.542 -1.241 -42.642 1.00 95.06 520 GLN A N 1
ATOM 4298 C CA . GLN A 1 520 ? 16.293 -2.213 -43.716 1.00 95.06 520 GLN A CA 1
ATOM 4299 C C . GLN A 1 520 ? 16.322 -1.524 -45.092 1.00 95.06 520 GLN A C 1
ATOM 4301 O O . GLN A 1 520 ? 17.143 -1.892 -45.926 1.00 95.06 520 GLN A O 1
ATOM 4306 N N . GLU A 1 521 ? 15.552 -0.448 -45.281 1.00 95.06 521 GLU A N 1
ATOM 4307 C CA . GLU A 1 521 ? 15.526 0.388 -46.495 1.00 95.06 521 GLU A CA 1
ATOM 4308 C C . GLU A 1 521 ? 16.926 0.932 -46.856 1.00 95.06 521 GLU A C 1
ATOM 4310 O O . GLU A 1 521 ? 17.331 0.916 -48.023 1.00 95.06 521 GLU A O 1
ATOM 4315 N N . GLN A 1 522 ? 17.709 1.369 -45.859 1.00 95.12 522 GLN A N 1
ATOM 4316 C CA . GLN A 1 522 ? 19.101 1.789 -46.051 1.00 95.12 522 GLN A CA 1
ATOM 4317 C C . GLN A 1 522 ? 20.006 0.622 -46.478 1.00 95.12 522 GLN A C 1
ATOM 4319 O O . GLN A 1 522 ? 20.884 0.808 -47.322 1.00 95.12 522 GLN A O 1
ATOM 4324 N N . SER A 1 523 ? 19.808 -0.569 -45.910 1.00 93.69 523 SER A N 1
ATOM 4325 C CA . SER A 1 523 ? 20.605 -1.764 -46.219 1.00 93.69 523 SER A CA 1
ATOM 4326 C C . SER A 1 523 ? 20.312 -2.289 -47.625 1.00 93.69 523 SER A C 1
ATOM 4328 O O . SER A 1 523 ? 21.243 -2.574 -48.372 1.00 93.69 523 SER A O 1
ATOM 4330 N N . GLU A 1 524 ? 19.038 -2.338 -48.019 1.00 95.50 524 GLU A N 1
ATOM 4331 C CA . GLU A 1 524 ? 18.596 -2.666 -49.380 1.00 95.50 524 GLU A CA 1
ATOM 4332 C C . GLU A 1 524 ? 19.149 -1.659 -50.399 1.00 95.50 524 GLU A C 1
ATOM 4334 O O . GLU A 1 524 ? 19.732 -2.052 -51.409 1.00 95.50 524 GLU A O 1
ATOM 4339 N N . SER A 1 525 ? 19.071 -0.359 -50.095 1.00 93.88 525 SER A N 1
ATOM 4340 C CA . SER A 1 525 ? 19.662 0.697 -50.932 1.00 93.88 525 SER A CA 1
ATOM 4341 C C . SER A 1 525 ? 21.187 0.571 -51.052 1.00 93.88 525 SER A C 1
ATOM 4343 O O . SER A 1 525 ? 21.747 0.839 -52.113 1.00 93.88 525 SER A O 1
ATOM 4345 N N . GLY A 1 526 ? 21.866 0.152 -49.979 1.00 94.56 526 GLY A N 1
ATOM 4346 C CA . GLY A 1 526 ? 23.311 -0.087 -49.959 1.00 94.56 526 GLY A CA 1
ATOM 4347 C C . GLY A 1 526 ? 23.745 -1.338 -50.729 1.00 94.56 526 GLY A C 1
ATOM 4348 O O . GLY A 1 526 ? 24.832 -1.344 -51.305 1.00 94.56 526 GLY A O 1
ATOM 4349 N N . LEU A 1 527 ? 22.898 -2.372 -50.786 1.00 94.94 527 LEU A N 1
ATOM 4350 C CA . LEU A 1 527 ? 23.096 -3.530 -51.663 1.00 94.94 527 LEU A CA 1
ATOM 4351 C C . LEU A 1 527 ? 22.926 -3.122 -53.130 1.00 94.94 527 LEU A C 1
ATOM 4353 O O . LEU A 1 527 ? 23.863 -3.284 -53.900 1.00 94.94 527 LEU A O 1
ATOM 4357 N N . LEU A 1 528 ? 21.820 -2.457 -53.485 1.00 95.19 528 LEU A N 1
ATOM 4358 C CA . LEU A 1 528 ? 21.568 -1.974 -54.852 1.00 95.19 528 LEU A CA 1
ATOM 4359 C C . LEU A 1 528 ? 22.633 -0.988 -55.369 1.00 95.19 528 LEU A C 1
ATOM 4361 O O . LEU A 1 528 ? 22.844 -0.882 -56.580 1.00 95.19 528 LEU A O 1
ATOM 4365 N N . LEU A 1 529 ? 23.296 -0.247 -54.474 1.00 95.38 529 LEU A N 1
ATOM 4366 C CA . LEU A 1 529 ? 24.456 0.572 -54.826 1.00 95.38 529 LEU A CA 1
ATOM 4367 C C . LEU A 1 529 ? 25.677 -0.300 -55.148 1.00 95.38 529 LEU A C 1
ATOM 4369 O O . LEU A 1 529 ? 26.296 -0.090 -56.188 1.00 95.38 529 LEU A O 1
ATOM 4373 N N . ARG A 1 530 ? 25.987 -1.295 -54.305 1.00 94.25 530 ARG A N 1
ATOM 4374 C CA . ARG A 1 530 ? 27.099 -2.231 -54.535 1.00 94.25 530 ARG A CA 1
ATOM 4375 C C . ARG A 1 530 ? 26.905 -3.038 -55.814 1.00 94.25 530 ARG A C 1
ATOM 4377 O O . ARG A 1 530 ? 27.834 -3.114 -56.606 1.00 94.25 530 ARG A O 1
ATOM 4384 N N . ASP A 1 531 ? 25.704 -3.561 -56.053 1.00 94.88 531 ASP A N 1
ATOM 4385 C CA . ASP A 1 531 ? 25.370 -4.303 -57.274 1.00 94.88 531 ASP A CA 1
ATOM 4386 C C . ASP A 1 531 ? 25.715 -3.466 -58.523 1.00 94.88 531 ASP A C 1
ATOM 4388 O O . ASP A 1 531 ? 26.267 -3.973 -59.497 1.00 94.88 531 ASP A O 1
ATOM 4392 N N . ARG A 1 532 ? 25.480 -2.145 -58.468 1.00 95.06 532 ARG A N 1
ATOM 4393 C CA . ARG A 1 532 ? 25.852 -1.199 -59.532 1.00 95.06 532 ARG A CA 1
ATOM 4394 C C . ARG A 1 532 ? 27.333 -0.839 -59.579 1.00 95.06 532 ARG A C 1
ATOM 4396 O O . ARG A 1 532 ? 27.852 -0.594 -60.666 1.00 95.06 532 ARG A O 1
ATOM 4403 N N . GLU A 1 533 ? 28.027 -0.798 -58.450 1.00 94.00 533 GLU A N 1
ATOM 4404 C CA . GLU A 1 533 ? 29.488 -0.662 -58.421 1.00 94.00 533 GLU A CA 1
ATOM 4405 C C . GLU A 1 533 ? 30.163 -1.903 -59.038 1.00 94.00 533 GLU A C 1
ATOM 4407 O O . GLU A 1 533 ? 31.115 -1.761 -59.808 1.00 94.00 533 GLU A O 1
ATOM 4412 N N . GLU A 1 534 ? 29.614 -3.099 -58.807 1.00 95.56 534 GLU A N 1
ATOM 4413 C CA . GLU A 1 534 ? 30.030 -4.356 -59.439 1.00 95.56 534 GLU A CA 1
ATOM 4414 C C . GLU A 1 534 ? 29.703 -4.371 -60.949 1.00 95.56 534 GLU A C 1
ATOM 4416 O O . GLU A 1 534 ? 30.592 -4.661 -61.756 1.00 95.56 534 GLU A O 1
ATOM 4421 N N . GLU A 1 535 ? 28.496 -3.952 -61.370 1.00 95.19 535 GLU A N 1
ATOM 4422 C CA . GLU A 1 535 ? 28.160 -3.735 -62.793 1.00 95.19 535 GLU A CA 1
ATOM 4423 C C . GLU A 1 535 ? 29.153 -2.777 -63.477 1.00 95.19 535 GLU A C 1
ATOM 4425 O O . GLU A 1 535 ? 29.630 -3.057 -64.581 1.00 95.19 535 GLU A O 1
ATOM 4430 N N . LEU A 1 536 ? 29.492 -1.656 -62.827 1.00 94.75 536 LEU A N 1
ATOM 4431 C CA . LEU A 1 536 ? 30.441 -0.671 -63.349 1.00 94.75 536 LEU A CA 1
ATOM 4432 C C . LEU A 1 536 ? 31.861 -1.235 -63.450 1.00 94.75 536 LEU A C 1
ATOM 4434 O O . LEU A 1 536 ? 32.519 -1.004 -64.464 1.00 94.75 536 LEU A O 1
ATOM 4438 N N . CYS A 1 537 ? 32.328 -2.010 -62.467 1.00 94.94 537 CYS A N 1
ATOM 4439 C CA . CYS A 1 537 ? 33.632 -2.677 -62.539 1.00 94.94 537 CYS A CA 1
ATOM 4440 C C . CYS A 1 537 ? 33.697 -3.644 -63.731 1.00 94.94 537 CYS A C 1
ATOM 4442 O O . CYS A 1 537 ? 34.618 -3.558 -64.546 1.00 94.94 537 CYS A O 1
ATOM 4444 N N . ILE A 1 538 ? 32.665 -4.473 -63.910 1.00 95.88 538 ILE A N 1
ATOM 4445 C CA . ILE A 1 538 ? 32.530 -5.388 -65.054 1.00 95.88 538 ILE A CA 1
ATOM 4446 C C . ILE A 1 538 ? 32.498 -4.621 -66.393 1.00 95.88 538 ILE A C 1
ATOM 4448 O O . ILE A 1 538 ? 33.002 -5.111 -67.408 1.00 95.88 538 ILE A O 1
ATOM 4452 N N . LEU A 1 539 ? 31.911 -3.420 -66.435 1.00 95.56 539 LEU A N 1
ATOM 4453 C CA . LEU A 1 539 ? 31.926 -2.558 -67.623 1.00 95.56 539 LEU A CA 1
ATOM 4454 C C . LEU A 1 539 ? 33.313 -1.952 -67.891 1.00 95.56 539 LEU A C 1
ATOM 4456 O O . LEU A 1 539 ? 33.748 -1.970 -69.043 1.00 95.56 539 LEU A O 1
ATOM 4460 N N . TYR A 1 540 ? 34.038 -1.490 -66.869 1.00 95.75 540 TYR A N 1
ATOM 4461 C CA . TYR A 1 540 ? 35.417 -1.010 -67.027 1.00 95.75 540 TYR A CA 1
ATOM 4462 C C . TYR A 1 540 ? 36.364 -2.120 -67.502 1.00 95.75 540 TYR A C 1
ATOM 4464 O O . TYR A 1 540 ? 37.170 -1.885 -68.401 1.00 95.75 540 TYR A O 1
ATOM 4472 N N . GLU A 1 541 ? 36.242 -3.344 -66.983 1.00 95.19 541 GLU A N 1
ATOM 4473 C CA . GLU A 1 541 ? 37.005 -4.500 -67.477 1.00 95.19 541 GLU A CA 1
ATOM 4474 C C . GLU A 1 541 ? 36.713 -4.791 -68.956 1.00 95.19 541 GLU A C 1
ATOM 4476 O O . GLU A 1 541 ? 37.640 -4.994 -69.744 1.00 95.19 541 GLU A O 1
ATOM 4481 N N . LYS A 1 542 ? 35.439 -4.742 -69.370 1.00 96.38 542 LYS A N 1
ATOM 4482 C CA . LYS A 1 542 ? 35.037 -4.903 -70.779 1.00 96.38 542 LYS A CA 1
ATOM 4483 C C . LYS A 1 542 ? 35.603 -3.802 -71.677 1.00 96.38 542 LYS A C 1
ATOM 4485 O O . LYS A 1 542 ? 36.091 -4.121 -72.759 1.00 96.38 542 LYS A O 1
ATOM 4490 N N . ILE A 1 543 ? 35.582 -2.543 -71.234 1.00 95.94 543 ILE A N 1
ATOM 4491 C CA . ILE A 1 543 ? 36.173 -1.412 -71.969 1.00 95.94 543 ILE A CA 1
ATOM 4492 C C . ILE A 1 543 ? 37.690 -1.596 -72.095 1.00 95.94 543 ILE A C 1
ATOM 4494 O O . ILE A 1 543 ? 38.213 -1.521 -73.202 1.00 95.94 543 ILE A O 1
ATOM 4498 N N . ASN A 1 544 ? 38.388 -1.939 -71.009 1.00 96.12 544 ASN A N 1
ATOM 4499 C CA . ASN A 1 544 ? 39.832 -2.189 -71.026 1.00 96.12 544 ASN A CA 1
ATOM 4500 C C . ASN A 1 544 ? 40.213 -3.347 -71.969 1.00 96.12 544 ASN A C 1
ATOM 4502 O O . ASN A 1 544 ? 41.176 -3.235 -72.729 1.00 96.12 544 ASN A O 1
ATOM 4506 N N . MET A 1 545 ? 39.442 -4.442 -71.978 1.00 94.50 545 MET A N 1
ATOM 4507 C CA . MET A 1 545 ? 39.634 -5.539 -72.935 1.00 94.50 545 MET A CA 1
ATOM 4508 C C . MET A 1 545 ? 39.396 -5.092 -74.384 1.00 94.50 545 MET A C 1
ATOM 4510 O O . MET A 1 545 ? 40.180 -5.447 -75.264 1.00 94.50 545 MET A O 1
ATOM 4514 N N . GLN A 1 546 ? 38.357 -4.291 -74.644 1.00 92.75 546 GLN A N 1
ATOM 4515 C CA . GLN A 1 546 ? 38.082 -3.750 -75.979 1.00 92.75 546 GLN A CA 1
ATOM 4516 C C . GLN A 1 546 ? 39.170 -2.775 -76.444 1.00 92.75 546 GLN A C 1
ATOM 4518 O O . GLN A 1 546 ? 39.626 -2.892 -77.577 1.00 92.75 546 GLN A O 1
ATOM 4523 N N . GLU A 1 547 ? 39.659 -1.881 -75.582 1.00 95.62 547 GLU A N 1
ATOM 4524 C CA . GLU A 1 547 ? 40.783 -0.997 -75.904 1.00 95.62 547 GLU A CA 1
ATOM 4525 C C . GLU A 1 547 ? 42.052 -1.781 -76.247 1.00 95.62 547 GLU A C 1
ATOM 4527 O O . GLU A 1 547 ? 42.723 -1.453 -77.224 1.00 95.62 547 GLU A O 1
ATOM 4532 N N . MET A 1 548 ? 42.379 -2.836 -75.497 1.00 94.50 548 MET A N 1
ATOM 4533 C CA . MET A 1 548 ? 43.538 -3.679 -75.806 1.00 94.50 548 MET A CA 1
ATOM 4534 C C . MET A 1 548 ? 43.374 -4.437 -77.131 1.00 94.50 548 MET A C 1
ATOM 4536 O O . MET A 1 548 ? 44.340 -4.546 -77.886 1.00 94.50 548 MET A O 1
ATOM 4540 N N . LEU A 1 549 ? 42.164 -4.898 -77.465 1.00 94.81 549 LEU A N 1
ATOM 4541 C CA . LEU A 1 549 ? 41.871 -5.494 -78.774 1.00 94.81 549 LEU A CA 1
ATOM 4542 C C . LEU A 1 549 ? 41.994 -4.470 -79.915 1.00 94.81 549 LEU A C 1
ATOM 4544 O O . LEU A 1 549 ? 42.609 -4.782 -80.934 1.00 94.81 549 LEU A O 1
ATOM 4548 N N . CYS A 1 550 ? 41.484 -3.247 -79.738 1.00 94.00 550 CYS A N 1
ATOM 4549 C CA . CYS A 1 550 ? 41.634 -2.164 -80.713 1.00 94.00 550 CYS A CA 1
ATOM 4550 C C . CYS A 1 550 ? 43.108 -1.802 -80.933 1.00 94.00 550 CYS A C 1
ATOM 4552 O O . CYS A 1 550 ? 43.561 -1.805 -82.072 1.00 94.00 550 CYS A O 1
ATOM 4554 N N . ARG A 1 551 ? 43.884 -1.597 -79.858 1.00 95.31 551 ARG A N 1
ATOM 4555 C CA . ARG A 1 551 ? 45.326 -1.290 -79.934 1.00 95.31 551 ARG A CA 1
ATOM 4556 C C . ARG A 1 551 ? 46.117 -2.394 -80.644 1.00 95.31 551 ARG A C 1
ATOM 4558 O O . ARG A 1 551 ? 47.009 -2.089 -81.431 1.00 95.31 551 ARG A O 1
ATOM 4565 N N . ASN A 1 552 ? 45.784 -3.666 -80.409 1.00 94.81 552 ASN A N 1
ATOM 4566 C CA . ASN A 1 552 ? 46.388 -4.786 -81.136 1.00 94.81 552 ASN A CA 1
ATOM 4567 C C . ASN A 1 552 ? 46.025 -4.743 -82.634 1.00 94.81 552 ASN A C 1
ATOM 4569 O O . ASN A 1 552 ? 46.907 -4.887 -83.479 1.00 94.81 552 ASN A O 1
ATOM 4573 N N . GLY A 1 553 ? 44.758 -4.472 -82.964 1.00 94.94 553 GLY A N 1
ATOM 4574 C CA . GLY A 1 553 ? 44.303 -4.280 -84.344 1.00 94.94 553 GLY A CA 1
ATOM 4575 C C . GLY A 1 553 ? 44.989 -3.105 -85.050 1.00 94.94 553 GLY A C 1
ATOM 4576 O O . GLY A 1 553 ? 45.417 -3.250 -86.193 1.00 94.94 553 GLY A O 1
ATOM 4577 N N . ASP A 1 554 ? 45.181 -1.976 -84.366 1.00 94.56 554 ASP A N 1
ATOM 4578 C CA . ASP A 1 554 ? 45.912 -0.814 -84.886 1.00 94.56 554 ASP A CA 1
ATOM 4579 C C . ASP A 1 554 ? 47.378 -1.156 -85.200 1.00 94.56 554 ASP A C 1
ATOM 4581 O O . ASP A 1 554 ? 47.911 -0.709 -86.218 1.00 94.56 554 ASP A O 1
ATOM 4585 N N . ILE A 1 555 ? 48.031 -1.977 -84.368 1.00 94.94 555 ILE A N 1
ATOM 4586 C CA . ILE A 1 555 ? 49.398 -2.469 -84.608 1.00 94.94 555 ILE A CA 1
ATOM 4587 C C . ILE A 1 555 ? 49.433 -3.401 -85.830 1.00 94.94 555 ILE A C 1
ATOM 4589 O O . ILE A 1 555 ? 50.303 -3.248 -86.692 1.00 94.94 555 ILE A O 1
ATOM 4593 N N . GLU A 1 556 ? 48.482 -4.330 -85.962 1.00 94.75 556 GLU A N 1
ATOM 4594 C CA . GLU A 1 556 ? 48.380 -5.199 -87.145 1.00 94.75 556 GLU A CA 1
ATOM 4595 C C . GLU A 1 556 ? 48.127 -4.396 -88.433 1.00 94.75 556 GLU A C 1
ATOM 4597 O O . GLU A 1 556 ? 48.768 -4.648 -89.459 1.00 94.75 556 GLU A O 1
ATOM 4602 N N . ILE A 1 557 ? 47.261 -3.378 -88.375 1.00 95.00 557 ILE A N 1
ATOM 4603 C CA . ILE A 1 557 ? 47.001 -2.451 -89.485 1.00 95.00 557 ILE A CA 1
ATOM 4604 C C . ILE A 1 557 ? 48.272 -1.676 -89.850 1.00 95.00 557 ILE A C 1
ATOM 4606 O O . ILE A 1 557 ? 48.615 -1.621 -91.031 1.00 95.00 557 ILE A O 1
ATOM 4610 N N . GLN A 1 558 ? 49.020 -1.148 -88.875 1.00 94.38 558 GLN A N 1
ATOM 4611 C CA . GLN A 1 558 ? 50.292 -0.455 -89.124 1.00 94.38 558 GLN A CA 1
ATOM 4612 C C . GLN A 1 558 ? 51.313 -1.364 -89.826 1.00 94.38 558 GLN A C 1
ATOM 4614 O O . GLN A 1 558 ? 51.903 -0.959 -90.830 1.00 94.38 558 GLN A O 1
ATOM 4619 N N . VAL A 1 559 ? 51.468 -2.617 -89.382 1.00 95.06 559 VAL A N 1
ATOM 4620 C CA . VAL A 1 559 ? 52.352 -3.608 -90.029 1.00 95.06 559 VAL A CA 1
ATOM 4621 C C . VAL A 1 559 ? 51.908 -3.912 -91.469 1.00 95.06 559 VAL A C 1
ATOM 4623 O O . VAL A 1 559 ? 52.743 -4.062 -92.370 1.00 95.06 559 VAL A O 1
ATOM 4626 N N . LEU A 1 560 ? 50.598 -3.974 -91.730 1.00 94.19 560 LEU A N 1
ATOM 4627 C CA . LEU A 1 560 ? 50.064 -4.128 -93.085 1.00 94.19 560 LEU A CA 1
ATOM 4628 C C . LEU A 1 560 ? 50.297 -2.879 -93.948 1.00 94.19 560 LEU A C 1
ATOM 4630 O O . LEU A 1 560 ? 50.664 -3.023 -95.118 1.00 94.19 560 LEU A O 1
ATOM 4634 N N . ASP A 1 561 ? 50.168 -1.673 -93.398 1.00 95.44 561 ASP A N 1
ATOM 4635 C CA . ASP A 1 561 ? 50.411 -0.425 -94.127 1.00 95.44 561 ASP A CA 1
ATOM 4636 C C . ASP A 1 561 ? 51.902 -0.206 -94.433 1.00 95.44 561 ASP A C 1
ATOM 4638 O O . ASP A 1 561 ? 52.252 0.220 -95.539 1.00 95.44 561 ASP A O 1
ATOM 4642 N N . GLU A 1 562 ? 52.812 -0.596 -93.535 1.00 94.19 562 GLU A N 1
ATOM 4643 C CA . GLU A 1 562 ? 54.251 -0.647 -93.823 1.00 94.19 562 GLU A CA 1
ATOM 4644 C C . GLU A 1 562 ? 54.572 -1.640 -94.947 1.00 94.19 562 GLU A C 1
ATOM 4646 O O . GLU A 1 562 ? 55.315 -1.320 -95.883 1.00 94.19 562 GLU A O 1
ATOM 4651 N N . LYS A 1 563 ? 53.951 -2.824 -94.927 1.00 95.56 563 LYS A N 1
ATOM 4652 C CA . LYS A 1 563 ? 54.069 -3.829 -95.995 1.00 95.56 563 LYS A CA 1
ATOM 4653 C C . LYS A 1 563 ? 53.531 -3.295 -97.328 1.00 95.56 563 LYS A C 1
ATOM 4655 O O . LYS A 1 563 ? 54.172 -3.478 -98.367 1.00 95.56 563 LYS A O 1
ATOM 4660 N N . ILE A 1 564 ? 52.415 -2.565 -97.315 1.00 94.00 564 ILE A N 1
ATOM 4661 C CA . ILE A 1 564 ? 51.853 -1.872 -98.485 1.00 94.00 564 ILE A CA 1
ATOM 4662 C C . ILE A 1 564 ? 52.790 -0.749 -98.963 1.00 94.00 564 ILE A C 1
ATOM 4664 O O . ILE A 1 564 ? 53.021 -0.623 -100.168 1.00 94.00 564 ILE A O 1
ATOM 4668 N N . ARG A 1 565 ? 53.382 0.044 -98.062 1.00 94.88 565 ARG A N 1
ATOM 4669 C CA . ARG A 1 565 ? 54.371 1.097 -98.366 1.00 94.88 565 ARG A CA 1
ATOM 4670 C C . ARG A 1 565 ? 55.628 0.512 -99.016 1.00 94.88 565 ARG A C 1
ATOM 4672 O O . ARG A 1 565 ? 56.081 1.024 -100.039 1.00 94.88 565 ARG A O 1
ATOM 4679 N N . PHE A 1 566 ? 56.142 -0.600 -98.496 1.00 94.44 566 PHE A N 1
ATOM 4680 C CA . PHE A 1 566 ? 57.274 -1.336 -99.063 1.00 94.44 566 PHE A CA 1
ATOM 4681 C C . PHE A 1 566 ? 56.963 -1.912 -100.455 1.00 94.44 566 PHE A C 1
ATOM 4683 O O . PHE A 1 566 ? 57.784 -1.812 -101.371 1.00 94.44 566 PHE A O 1
ATOM 4690 N N . LEU A 1 567 ? 55.755 -2.446 -100.664 1.00 94.81 567 LEU A N 1
ATOM 4691 C CA . LEU A 1 567 ? 55.297 -2.892 -101.985 1.00 94.81 567 LEU A CA 1
ATOM 4692 C C . LEU A 1 567 ? 55.130 -1.717 -102.966 1.00 94.81 567 LEU A C 1
ATOM 4694 O O . LEU A 1 567 ? 55.588 -1.815 -104.105 1.00 94.81 567 LEU A O 1
ATOM 4698 N N . LYS A 1 568 ? 54.575 -0.577 -102.527 1.00 95.00 568 LYS A N 1
ATOM 4699 C CA . LYS A 1 568 ? 54.500 0.670 -103.314 1.00 95.00 568 LYS A CA 1
ATOM 4700 C C . LYS A 1 568 ? 55.902 1.145 -103.738 1.00 95.00 568 LYS A C 1
ATOM 4702 O O . LYS A 1 568 ? 56.087 1.487 -104.906 1.00 95.00 568 LYS A O 1
ATOM 4707 N N . LEU A 1 569 ? 56.901 1.081 -102.850 1.00 94.50 569 LEU A N 1
ATOM 4708 C CA . LEU A 1 569 ? 58.307 1.386 -103.169 1.00 94.50 569 LEU A CA 1
ATOM 4709 C C . LEU A 1 569 ? 58.910 0.398 -104.183 1.00 94.50 569 LEU A C 1
ATOM 4711 O O . LEU A 1 569 ? 59.511 0.832 -105.167 1.00 94.50 569 LEU A O 1
ATOM 4715 N N . LYS A 1 570 ? 58.694 -0.917 -104.025 1.00 94.88 570 LYS A N 1
ATOM 4716 C CA . LYS A 1 570 ? 59.123 -1.927 -105.016 1.00 94.88 570 LYS A CA 1
ATOM 4717 C C . LYS A 1 570 ? 58.499 -1.691 -106.396 1.00 94.88 570 LYS A C 1
ATOM 4719 O O . LYS A 1 570 ? 59.192 -1.800 -107.408 1.00 94.88 570 LYS A O 1
ATOM 4724 N N . VAL A 1 571 ? 57.217 -1.323 -106.453 1.00 93.62 571 VAL A N 1
ATOM 4725 C CA . VAL A 1 571 ? 56.525 -0.963 -107.703 1.00 93.62 571 VAL A CA 1
ATOM 4726 C C . VAL A 1 571 ? 57.089 0.330 -108.303 1.00 93.62 571 VAL A C 1
ATOM 4728 O O . VAL A 1 571 ? 57.270 0.398 -109.519 1.00 93.62 571 VAL A O 1
ATOM 4731 N N . ALA A 1 572 ? 57.409 1.338 -107.488 1.00 93.94 572 ALA A N 1
ATOM 4732 C CA . ALA A 1 572 ? 58.044 2.572 -107.952 1.00 93.94 572 ALA A CA 1
ATOM 4733 C C . ALA A 1 572 ? 59.439 2.309 -108.549 1.00 93.94 572 ALA A C 1
ATOM 4735 O O . ALA A 1 572 ? 59.728 2.782 -109.650 1.00 93.94 572 ALA A O 1
ATOM 4736 N N . GLU A 1 573 ? 60.262 1.486 -107.895 1.00 93.69 573 GLU A N 1
ATOM 4737 C CA . GLU A 1 573 ? 61.581 1.098 -108.406 1.00 93.69 573 GLU A CA 1
ATOM 4738 C C . GLU A 1 573 ? 61.476 0.272 -109.695 1.00 93.69 573 GLU A C 1
ATOM 4740 O O . GLU A 1 573 ? 62.183 0.547 -110.663 1.00 93.69 573 GLU A O 1
ATOM 4745 N N . LYS A 1 574 ? 60.537 -0.679 -109.790 1.00 92.94 574 LYS A N 1
ATOM 4746 C CA . LYS A 1 574 ? 60.311 -1.414 -111.047 1.00 92.94 574 LYS A CA 1
ATOM 4747 C C . LYS A 1 574 ? 59.810 -0.500 -112.171 1.00 92.94 574 LYS A C 1
ATOM 4749 O O . LYS A 1 574 ? 60.278 -0.629 -113.301 1.00 92.94 574 LYS A O 1
ATOM 4754 N N . LYS A 1 575 ? 58.966 0.497 -111.873 1.00 92.94 575 LYS A N 1
ATOM 4755 C CA . LYS A 1 575 ? 58.598 1.558 -112.831 1.00 92.94 575 LYS A CA 1
ATOM 4756 C C . LYS A 1 575 ? 59.801 2.429 -113.230 1.00 92.94 575 LYS A C 1
ATOM 4758 O O . LYS A 1 575 ? 59.889 2.811 -114.397 1.00 92.94 575 LYS A O 1
ATOM 4763 N N . ARG A 1 576 ? 60.749 2.713 -112.324 1.00 93.12 576 ARG A N 1
ATOM 4764 C CA . ARG A 1 576 ? 62.014 3.411 -112.644 1.00 93.12 576 ARG A CA 1
ATOM 4765 C C . ARG A 1 576 ? 62.890 2.572 -113.576 1.00 93.12 576 ARG A C 1
ATOM 4767 O O . ARG A 1 576 ? 63.338 3.088 -114.595 1.00 93.12 576 ARG A O 1
ATOM 4774 N N . GLN A 1 577 ? 63.065 1.284 -113.281 1.00 92.62 577 GLN A N 1
ATOM 4775 C CA . GLN A 1 577 ? 63.816 0.343 -114.121 1.00 92.62 577 GLN A CA 1
ATOM 4776 C C . GLN A 1 577 ? 63.213 0.254 -115.532 1.00 92.62 577 GLN A C 1
ATOM 4778 O O . GLN A 1 577 ? 63.939 0.414 -116.508 1.00 92.62 577 GLN A O 1
ATOM 4783 N N . ILE A 1 578 ? 61.888 0.112 -115.661 1.00 91.00 578 ILE A N 1
ATOM 4784 C CA . ILE A 1 578 ? 61.199 0.120 -116.966 1.00 91.00 578 ILE A CA 1
ATOM 4785 C C . ILE A 1 578 ? 61.429 1.445 -117.716 1.00 91.00 578 ILE A C 1
ATOM 4787 O O . ILE A 1 578 ? 61.760 1.421 -118.899 1.00 91.00 578 ILE A O 1
ATOM 4791 N N . LYS A 1 579 ? 61.329 2.603 -117.045 1.00 91.44 579 LYS A N 1
ATOM 4792 C CA . LYS A 1 579 ? 61.622 3.913 -117.662 1.00 91.44 579 LYS A CA 1
ATOM 4793 C C . LYS A 1 579 ? 63.073 4.043 -118.143 1.00 91.44 579 LYS A C 1
ATOM 4795 O O . LYS A 1 579 ? 63.303 4.693 -119.159 1.00 91.44 579 LYS A O 1
ATOM 4800 N N . LEU A 1 580 ? 64.040 3.444 -117.443 1.00 91.06 580 LEU A N 1
ATOM 4801 C CA . LEU A 1 580 ? 65.442 3.412 -117.874 1.00 91.06 580 LEU A CA 1
ATOM 4802 C C . LEU A 1 580 ? 65.621 2.514 -119.106 1.00 91.06 580 LEU A C 1
ATOM 4804 O O . LEU A 1 580 ? 66.178 2.968 -120.102 1.00 91.06 580 LEU A O 1
ATOM 4808 N N . TRP A 1 581 ? 65.068 1.297 -119.100 1.00 85.94 581 TRP A N 1
ATOM 4809 C CA . TRP A 1 581 ? 65.109 0.404 -120.266 1.00 85.94 581 TRP A CA 1
ATOM 4810 C C . TRP A 1 581 ? 64.442 1.016 -121.505 1.00 85.94 581 TRP A C 1
ATOM 4812 O O . TRP A 1 581 ? 64.998 0.937 -122.597 1.00 85.94 581 TRP A O 1
ATOM 4822 N N . LEU A 1 582 ? 63.313 1.715 -121.343 1.00 89.25 582 LEU A N 1
ATOM 4823 C CA . LEU A 1 582 ? 62.653 2.446 -122.433 1.00 89.25 582 LEU A CA 1
ATOM 4824 C C . LEU A 1 582 ? 63.492 3.613 -122.989 1.00 89.25 582 LEU A C 1
ATOM 4826 O O . LEU A 1 582 ? 63.329 3.948 -124.158 1.00 89.25 582 LEU A O 1
ATOM 4830 N N . LYS A 1 583 ? 64.402 4.206 -122.200 1.00 86.69 583 LYS A N 1
ATOM 4831 C CA . LYS A 1 583 ? 65.374 5.208 -122.684 1.00 86.69 583 LYS A CA 1
ATOM 4832 C C . LYS A 1 583 ? 66.580 4.596 -123.402 1.00 86.69 583 LYS A C 1
ATOM 4834 O O . LYS A 1 583 ? 67.170 5.270 -124.236 1.00 86.69 583 LYS A O 1
ATOM 4839 N N . VAL A 1 584 ? 66.943 3.350 -123.095 1.00 87.00 584 VAL A N 1
ATOM 4840 C CA . VAL A 1 584 ? 68.022 2.609 -123.782 1.00 87.00 584 VAL A CA 1
ATOM 4841 C C . VAL A 1 584 ? 67.518 1.958 -125.080 1.00 87.00 584 VAL A C 1
ATOM 4843 O O . VAL A 1 584 ? 68.289 1.757 -126.015 1.00 87.00 584 VAL A O 1
ATOM 4846 N N . LEU A 1 585 ? 66.213 1.674 -125.174 1.00 86.44 585 LEU A N 1
ATOM 4847 C CA . LEU A 1 585 ? 65.590 1.024 -126.331 1.00 86.44 585 LEU A CA 1
ATOM 4848 C C . LEU A 1 585 ? 65.864 1.713 -127.691 1.00 86.44 585 LEU A C 1
ATOM 4850 O O . LEU A 1 585 ? 66.104 0.973 -128.644 1.00 86.44 585 LEU A O 1
ATOM 4854 N N . PRO A 1 586 ? 65.865 3.060 -127.828 1.00 85.25 586 PRO A N 1
ATOM 4855 C CA . PRO A 1 586 ? 66.242 3.728 -129.074 1.00 85.25 586 PRO A CA 1
AT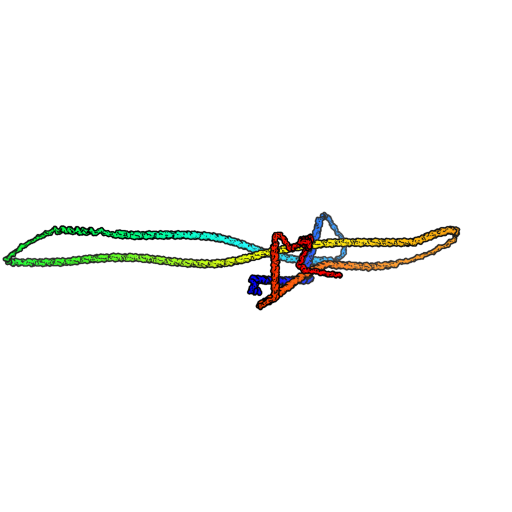OM 4856 C C . PRO A 1 586 ? 67.691 3.431 -129.453 1.00 85.25 586 PRO A C 1
ATOM 4858 O O . PRO A 1 586 ? 67.905 2.855 -130.507 1.00 85.25 586 PRO A O 1
ATOM 4861 N N . MET A 1 587 ? 68.656 3.639 -128.545 1.00 81.56 587 MET A N 1
ATOM 4862 C CA . MET A 1 587 ? 70.064 3.319 -128.818 1.00 81.56 587 MET A CA 1
ATOM 4863 C C . MET A 1 587 ? 70.272 1.851 -129.204 1.00 81.56 587 MET A C 1
ATOM 4865 O O . MET A 1 587 ? 71.116 1.565 -130.047 1.00 81.56 587 MET A O 1
ATOM 4869 N N . LYS A 1 588 ? 69.494 0.910 -128.641 1.00 84.50 588 LYS A N 1
ATOM 4870 C CA . LYS A 1 588 ? 69.521 -0.483 -129.111 1.00 84.50 588 LYS A CA 1
ATOM 4871 C C . LYS A 1 588 ? 69.015 -0.598 -130.553 1.00 84.50 588 LYS A C 1
ATOM 4873 O O . LYS A 1 588 ? 69.670 -1.257 -131.342 1.00 84.50 588 LYS A O 1
ATOM 4878 N N . LYS A 1 589 ? 67.896 0.039 -130.912 1.00 82.88 589 LYS A N 1
ATOM 4879 C CA . LYS A 1 589 ? 67.376 0.041 -132.294 1.00 82.88 589 LYS A CA 1
ATOM 4880 C C . LYS A 1 589 ? 68.334 0.711 -133.279 1.00 82.88 589 LYS A C 1
ATOM 4882 O O . LYS A 1 589 ? 68.490 0.205 -134.383 1.00 82.88 589 LYS A O 1
ATOM 4887 N N . ASP A 1 590 ? 68.988 1.793 -132.873 1.00 84.50 590 ASP A N 1
ATOM 4888 C CA . ASP A 1 590 ? 69.980 2.506 -133.681 1.00 84.50 590 ASP A CA 1
ATOM 4889 C C . ASP A 1 590 ? 71.223 1.626 -133.897 1.00 84.50 590 ASP A C 1
ATOM 4891 O O . ASP A 1 590 ? 71.715 1.508 -135.015 1.00 84.50 590 ASP A O 1
ATOM 4895 N N . LEU A 1 591 ? 71.678 0.916 -132.855 1.00 84.38 591 LEU A N 1
ATOM 4896 C CA . LEU A 1 591 ? 72.739 -0.093 -132.952 1.00 84.38 591 LEU A CA 1
ATOM 4897 C C . LEU A 1 591 ? 72.322 -1.312 -133.788 1.00 84.38 591 LEU A C 1
ATOM 4899 O O . LEU A 1 591 ? 73.113 -1.762 -134.608 1.00 84.38 591 LEU A O 1
ATOM 4903 N N . ASP A 1 592 ? 71.100 -1.826 -133.635 1.00 85.19 592 ASP A N 1
ATOM 4904 C CA . ASP A 1 592 ? 70.564 -2.929 -134.444 1.00 85.19 592 ASP A CA 1
ATOM 4905 C C . ASP A 1 592 ? 70.495 -2.515 -135.932 1.00 85.19 592 ASP A C 1
ATOM 4907 O O . ASP A 1 592 ? 70.886 -3.279 -136.815 1.00 85.19 592 ASP A O 1
ATOM 4911 N N . ALA A 1 593 ? 70.072 -1.279 -136.222 1.00 85.69 593 ALA A N 1
ATOM 4912 C CA . ALA A 1 593 ? 70.055 -0.710 -137.569 1.00 85.69 593 ALA A CA 1
ATOM 4913 C C . ALA A 1 593 ? 71.473 -0.481 -138.119 1.00 85.69 593 ALA A C 1
ATOM 4915 O O . ALA A 1 593 ? 71.738 -0.814 -139.274 1.00 85.69 593 ALA A O 1
ATOM 4916 N N . HIS A 1 594 ? 72.408 0.013 -137.301 1.00 84.62 594 HIS A N 1
ATOM 4917 C CA . HIS A 1 594 ? 73.824 0.103 -137.664 1.00 84.62 594 HIS A CA 1
ATOM 4918 C C . HIS A 1 594 ? 74.433 -1.278 -137.925 1.00 84.62 594 HIS A C 1
ATOM 4920 O O . HIS A 1 594 ? 75.220 -1.403 -138.854 1.00 84.62 594 HIS A O 1
ATOM 4926 N N . VAL A 1 595 ? 74.049 -2.323 -137.184 1.00 86.31 595 VAL A N 1
ATOM 4927 C CA . VAL A 1 595 ? 74.461 -3.708 -137.461 1.00 86.31 595 VAL A CA 1
ATOM 4928 C C . VAL A 1 595 ? 73.903 -4.176 -138.804 1.00 86.31 595 VAL A C 1
ATOM 4930 O O . VAL A 1 595 ? 74.666 -4.725 -139.589 1.00 86.31 595 VAL A O 1
ATOM 4933 N N . VAL A 1 596 ? 72.638 -3.897 -139.138 1.00 86.75 596 VAL A N 1
ATOM 4934 C CA . VAL A 1 596 ? 72.082 -4.212 -140.471 1.00 86.75 596 VAL A CA 1
ATOM 4935 C C . VAL A 1 596 ? 72.822 -3.458 -141.585 1.00 86.75 596 VAL A C 1
ATOM 4937 O O . VAL A 1 596 ? 73.197 -4.070 -142.584 1.00 86.75 596 VAL A O 1
ATOM 4940 N N . VAL A 1 597 ? 73.109 -2.162 -141.412 1.00 85.94 597 VAL A N 1
ATOM 4941 C CA . VAL A 1 597 ? 73.899 -1.372 -142.376 1.00 85.94 597 VAL A CA 1
ATOM 4942 C C . VAL A 1 597 ? 75.321 -1.920 -142.506 1.00 85.94 597 VAL A C 1
ATOM 4944 O O . VAL A 1 597 ? 75.784 -2.125 -143.625 1.00 85.94 597 VAL A O 1
ATOM 4947 N N . LEU A 1 598 ? 75.992 -2.232 -141.395 1.00 85.81 598 LEU A N 1
ATOM 4948 C CA . LEU A 1 598 ? 77.314 -2.860 -141.380 1.00 85.81 598 LEU A CA 1
ATOM 4949 C C . LEU A 1 598 ? 77.292 -4.269 -141.976 1.00 85.81 598 LEU A C 1
ATOM 4951 O O . LEU A 1 598 ? 78.295 -4.688 -142.535 1.00 85.81 598 LEU A O 1
ATOM 4955 N N . GLN A 1 599 ? 76.175 -4.995 -141.909 1.00 84.38 599 GLN A N 1
ATOM 4956 C CA . GLN A 1 599 ? 76.030 -6.332 -142.486 1.00 84.38 599 GLN A CA 1
ATOM 4957 C C . GLN A 1 599 ? 75.750 -6.284 -143.999 1.00 84.38 599 GLN A C 1
ATOM 4959 O O . GLN A 1 599 ? 76.213 -7.162 -144.725 1.00 84.38 599 GLN A O 1
ATOM 4964 N N . ILE A 1 600 ? 75.096 -5.223 -144.492 1.00 81.12 600 ILE A N 1
ATOM 4965 C CA . ILE A 1 600 ? 74.996 -4.887 -145.926 1.00 81.12 600 ILE A CA 1
ATOM 4966 C C . ILE A 1 600 ? 76.348 -4.389 -146.459 1.00 81.12 600 ILE A C 1
ATOM 4968 O O . ILE A 1 600 ? 76.809 -4.836 -147.507 1.00 81.12 600 ILE A O 1
ATOM 4972 N N . GLN A 1 601 ? 77.035 -3.509 -145.729 1.00 82.12 601 GLN A N 1
ATOM 4973 C CA . GLN A 1 601 ? 78.398 -3.095 -146.072 1.00 82.12 601 GLN A CA 1
ATOM 4974 C C . GLN A 1 601 ? 79.364 -4.281 -146.011 1.00 82.12 601 GLN A C 1
ATOM 4976 O O . GLN A 1 601 ? 80.230 -4.396 -146.866 1.00 82.12 601 GLN A O 1
ATOM 4981 N N . TYR A 1 602 ? 79.197 -5.206 -145.064 1.00 82.50 602 TYR A N 1
ATOM 4982 C CA . TYR A 1 602 ? 79.984 -6.433 -144.990 1.00 82.50 602 TYR A CA 1
ATOM 4983 C C . TYR A 1 602 ? 79.656 -7.400 -146.129 1.00 82.50 602 TYR A C 1
ATOM 4985 O O . TYR A 1 602 ? 80.580 -8.044 -146.603 1.00 82.50 602 TYR A O 1
ATOM 4993 N N . SER A 1 603 ? 78.418 -7.500 -146.632 1.00 82.69 603 SER A N 1
ATOM 4994 C CA . SER A 1 603 ? 78.151 -8.315 -147.829 1.00 82.69 603 SER A CA 1
ATOM 4995 C C . SER A 1 603 ? 78.771 -7.692 -149.083 1.00 82.69 603 SER A C 1
ATOM 4997 O O . SER A 1 603 ? 79.485 -8.386 -149.802 1.00 82.69 603 SER A O 1
ATOM 4999 N N . GLN A 1 604 ? 78.640 -6.375 -149.275 1.00 81.81 604 GLN A N 1
ATOM 5000 C CA . GLN A 1 604 ? 79.322 -5.633 -150.347 1.00 81.81 604 GLN A CA 1
ATOM 5001 C C . GLN A 1 604 ? 80.850 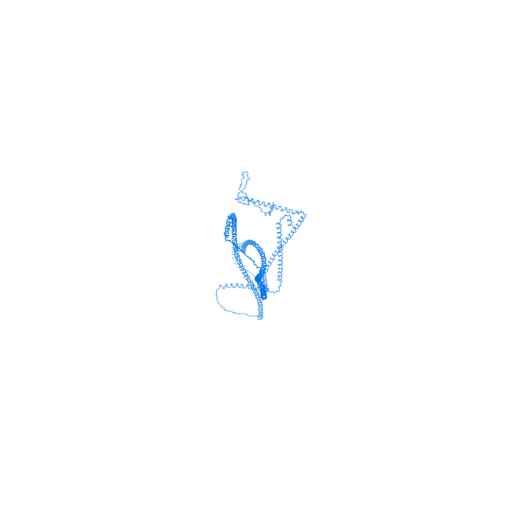-5.769 -150.256 1.00 81.81 604 GLN A C 1
ATOM 5003 O O . GLN A 1 604 ? 81.514 -6.081 -151.245 1.00 81.81 604 GLN A O 1
ATOM 5008 N N . CYS A 1 605 ? 81.417 -5.598 -149.061 1.00 79.00 605 CYS A N 1
ATOM 5009 C CA . CYS A 1 605 ? 82.832 -5.819 -148.797 1.00 79.00 605 CYS A CA 1
ATOM 5010 C C . CYS A 1 605 ? 83.219 -7.293 -148.905 1.00 79.00 605 CYS A C 1
ATOM 5012 O O . CYS A 1 605 ? 84.357 -7.548 -149.251 1.00 79.00 605 CYS A O 1
ATOM 5014 N N . LYS A 1 606 ? 82.324 -8.260 -148.677 1.00 81.00 606 LYS A N 1
ATOM 5015 C CA . LYS A 1 606 ? 82.589 -9.693 -148.868 1.00 81.00 606 LYS A CA 1
ATOM 5016 C C . LYS A 1 606 ? 82.615 -10.068 -150.343 1.00 81.00 606 LYS A C 1
ATOM 5018 O O . LYS A 1 606 ? 83.456 -10.863 -150.734 1.00 81.00 606 LYS A O 1
ATOM 5023 N N . ASP A 1 607 ? 81.763 -9.480 -151.175 1.00 73.94 607 ASP A N 1
ATOM 5024 C CA . ASP A 1 607 ? 81.825 -9.677 -152.627 1.00 73.94 607 ASP A CA 1
ATOM 5025 C C . ASP A 1 607 ? 83.025 -8.940 -153.242 1.00 73.94 607 ASP A C 1
ATOM 5027 O O . ASP A 1 607 ? 83.704 -9.482 -154.114 1.00 73.94 607 ASP A O 1
ATOM 5031 N N . ARG A 1 608 ? 83.388 -7.771 -152.700 1.00 76.19 608 ARG A N 1
ATOM 5032 C CA . ARG A 1 608 ? 84.657 -7.091 -153.004 1.00 76.19 608 ARG A CA 1
ATOM 5033 C C . ARG A 1 608 ? 85.876 -7.843 -152.456 1.00 76.19 608 ARG A C 1
ATOM 5035 O O . ARG A 1 608 ? 86.923 -7.826 -153.088 1.00 76.19 608 ARG A O 1
ATOM 5042 N N . ILE A 1 609 ? 85.745 -8.553 -151.335 1.00 70.38 609 ILE A N 1
ATOM 5043 C CA . ILE A 1 609 ? 86.774 -9.454 -150.809 1.00 70.38 609 ILE A CA 1
ATOM 5044 C C . ILE A 1 609 ? 86.868 -10.707 -151.672 1.00 70.38 609 ILE A C 1
ATOM 5046 O O . ILE A 1 609 ? 87.986 -11.073 -151.945 1.00 70.38 609 ILE A O 1
ATOM 5050 N N . LYS A 1 610 ? 85.798 -11.279 -152.242 1.00 72.44 610 LYS A N 1
ATOM 5051 C CA . LYS A 1 610 ? 85.932 -12.340 -153.268 1.00 72.44 610 LYS A CA 1
ATOM 5052 C C . LYS A 1 610 ? 86.696 -11.847 -154.502 1.00 72.44 610 LYS A C 1
ATOM 5054 O O . LYS A 1 610 ? 87.558 -12.551 -155.020 1.00 72.44 610 LYS A O 1
ATOM 5059 N N . GLN A 1 611 ? 86.405 -10.624 -154.959 1.00 62.25 611 GLN A N 1
ATOM 5060 C CA . GLN A 1 611 ? 87.165 -9.975 -156.037 1.00 62.25 611 GLN A CA 1
ATOM 5061 C C . GLN A 1 611 ? 88.639 -9.772 -155.651 1.00 62.25 611 GLN A C 1
ATOM 5063 O O . GLN A 1 611 ? 89.511 -9.933 -156.498 1.00 62.25 611 GLN A O 1
ATOM 5068 N N . MET A 1 612 ? 88.923 -9.455 -154.384 1.00 59.50 612 MET A N 1
ATOM 5069 C CA . MET A 1 612 ? 90.287 -9.283 -153.877 1.00 59.50 612 MET A CA 1
ATOM 5070 C C . MET A 1 612 ? 90.962 -10.596 -153.448 1.00 59.50 612 MET A C 1
ATOM 5072 O O . MET A 1 612 ? 92.180 -10.654 -153.457 1.00 59.50 612 MET A O 1
ATOM 5076 N N . GLU A 1 613 ? 90.233 -11.667 -153.143 1.00 59.41 613 GLU A N 1
ATOM 5077 C CA . GLU A 1 613 ? 90.722 -13.027 -152.875 1.00 59.41 613 GLU A CA 1
ATOM 5078 C C . GLU A 1 613 ? 91.237 -13.633 -154.181 1.00 59.41 613 GLU A C 1
ATOM 5080 O O . GLU A 1 613 ? 92.329 -14.187 -154.197 1.00 59.41 613 GLU A O 1
ATOM 5085 N N . ALA A 1 614 ? 90.552 -13.369 -155.300 1.00 56.03 614 ALA A N 1
ATOM 5086 C CA . ALA A 1 614 ? 91.075 -13.603 -156.647 1.00 56.03 614 ALA A CA 1
ATOM 5087 C C . ALA A 1 614 ? 92.331 -12.764 -156.998 1.00 56.03 614 ALA A C 1
ATOM 5089 O O . ALA A 1 614 ? 92.942 -13.003 -158.037 1.00 56.03 614 ALA A O 1
ATOM 5090 N N . THR A 1 615 ? 92.735 -11.806 -156.148 1.00 56.44 615 THR A N 1
ATOM 5091 C CA . THR A 1 615 ? 94.038 -11.108 -156.224 1.00 56.44 615 THR A CA 1
ATOM 5092 C C . THR A 1 615 ? 94.991 -11.427 -155.059 1.00 56.44 615 THR A C 1
ATOM 5094 O O . THR A 1 615 ? 96.185 -11.192 -155.180 1.00 56.44 615 THR A O 1
ATOM 5097 N N . PHE A 1 616 ? 94.495 -11.991 -153.951 1.00 51.28 616 PHE A N 1
ATOM 5098 C CA . PHE A 1 616 ? 95.254 -12.390 -152.754 1.00 51.28 616 PHE A CA 1
ATOM 5099 C C . PHE A 1 616 ? 95.606 -13.886 -152.736 1.00 51.28 616 PHE A C 1
ATOM 5101 O O . PHE A 1 616 ? 96.239 -14.363 -151.797 1.00 51.28 616 PHE A O 1
ATOM 5108 N N . THR A 1 617 ? 95.271 -14.628 -153.794 1.00 46.00 617 THR A N 1
ATOM 5109 C CA . THR A 1 617 ? 95.906 -15.916 -154.109 1.00 46.00 617 THR A CA 1
ATOM 5110 C C . THR A 1 617 ? 97.395 -15.790 -154.473 1.00 46.00 617 THR A C 1
ATOM 5112 O O . THR A 1 617 ? 98.039 -16.815 -154.672 1.00 46.00 617 THR A O 1
ATOM 5115 N N . ASP A 1 618 ? 97.947 -14.571 -154.540 1.00 47.00 618 ASP A N 1
ATOM 5116 C CA . ASP A 1 618 ? 99.390 -14.294 -154.598 1.00 47.00 618 ASP A CA 1
ATOM 5117 C C . ASP A 1 618 ? 99.954 -14.078 -153.162 1.00 47.00 618 ASP A C 1
ATOM 5119 O O . ASP A 1 618 ? 99.592 -13.082 -152.522 1.00 47.00 618 ASP A O 1
ATOM 5123 N N . PRO A 1 619 ? 100.749 -15.008 -152.577 1.00 49.91 619 PRO A N 1
ATOM 5124 C CA . PRO A 1 619 ? 100.805 -15.146 -151.115 1.00 49.91 619 PRO A CA 1
ATOM 5125 C C . PRO A 1 619 ? 102.168 -14.817 -150.459 1.00 49.91 619 PRO A C 1
ATOM 5127 O O . PRO A 1 619 ? 102.943 -15.726 -150.161 1.00 49.91 619 PRO A O 1
ATOM 5130 N N . MET A 1 620 ? 102.446 -13.545 -150.128 1.00 42.44 620 MET A N 1
ATOM 5131 C CA . MET A 1 620 ? 103.617 -13.155 -149.302 1.00 42.44 620 MET A CA 1
ATOM 5132 C C . MET A 1 620 ? 103.387 -11.915 -148.406 1.00 42.44 620 MET A C 1
ATOM 5134 O O . MET A 1 620 ? 103.480 -10.795 -148.908 1.00 42.44 620 MET A O 1
ATOM 5138 N N . ASN A 1 621 ? 103.166 -12.095 -147.085 1.00 38.22 621 ASN A N 1
ATOM 5139 C CA . ASN A 1 621 ? 103.817 -11.357 -145.962 1.00 38.22 621 ASN A CA 1
ATOM 5140 C C . ASN A 1 621 ? 103.202 -11.631 -144.561 1.00 38.22 621 ASN A C 1
ATOM 5142 O O . ASN A 1 621 ? 102.023 -11.957 -144.439 1.00 38.22 621 ASN A O 1
ATOM 5146 N N . GLU A 1 622 ? 103.990 -11.415 -143.493 1.00 53.72 622 GLU A N 1
ATOM 5147 C CA . GLU A 1 622 ? 103.634 -11.636 -142.071 1.00 53.72 622 GLU A CA 1
ATOM 5148 C C . GLU A 1 622 ? 104.140 -10.502 -141.137 1.00 53.72 622 GLU A C 1
ATOM 5150 O O . GLU A 1 622 ? 105.143 -9.877 -141.468 1.00 53.72 622 GLU A O 1
ATOM 5155 N N . THR A 1 623 ? 103.495 -10.255 -139.967 1.00 42.84 623 THR A N 1
ATOM 5156 C CA . THR A 1 623 ? 104.063 -9.784 -138.644 1.00 42.84 623 THR A CA 1
ATOM 5157 C C . THR A 1 623 ? 102.995 -9.201 -137.665 1.00 42.84 623 THR A C 1
ATOM 5159 O O . THR A 1 623 ? 102.259 -8.296 -138.059 1.00 42.84 623 THR A O 1
ATOM 5162 N N . ARG A 1 624 ? 102.879 -9.648 -136.375 1.00 44.00 624 ARG A N 1
ATOM 5163 C CA . ARG A 1 624 ? 101.852 -9.115 -135.400 1.00 44.00 624 ARG A CA 1
ATOM 5164 C C . ARG A 1 624 ? 101.965 -9.410 -133.836 1.00 44.00 624 ARG A C 1
ATOM 5166 O O . ARG A 1 624 ? 101.274 -10.306 -133.371 1.00 44.00 624 ARG A O 1
ATOM 5173 N N . LYS A 1 625 ? 102.624 -8.539 -133.010 1.00 47.84 625 LYS A N 1
ATOM 5174 C CA . LYS A 1 625 ? 102.355 -8.125 -131.549 1.00 47.84 625 LYS A CA 1
ATOM 5175 C C . LYS A 1 625 ? 102.648 -8.990 -130.243 1.00 47.84 625 LYS A C 1
ATOM 5177 O O . LYS A 1 625 ? 102.637 -10.211 -130.351 1.00 47.84 625 LYS A O 1
ATOM 5182 N N . ARG A 1 626 ? 102.822 -8.362 -129.010 1.00 48.75 626 ARG A N 1
ATOM 5183 C CA . ARG A 1 626 ? 102.666 -8.922 -127.578 1.00 48.75 626 ARG A CA 1
ATOM 5184 C C . ARG A 1 626 ? 102.803 -7.991 -126.270 1.00 48.75 626 ARG A C 1
ATOM 5186 O O . ARG A 1 626 ? 103.151 -6.831 -126.465 1.00 48.75 626 ARG A O 1
ATOM 5193 N N . ASP A 1 627 ? 102.577 -8.501 -124.991 1.00 48.72 627 ASP A N 1
ATOM 5194 C CA . ASP A 1 627 ? 102.152 -7.824 -123.660 1.00 48.72 627 ASP A CA 1
ATOM 5195 C C . ASP A 1 627 ? 102.619 -8.441 -122.214 1.00 48.72 627 ASP A C 1
ATOM 5197 O O . ASP A 1 627 ? 103.320 -9.450 -122.259 1.00 48.72 627 ASP A O 1
ATOM 5201 N N . LEU A 1 628 ? 102.283 -7.916 -120.953 1.00 49.28 628 LEU A N 1
ATOM 5202 C CA . LEU A 1 628 ? 102.858 -8.233 -119.527 1.00 49.28 628 LEU A CA 1
ATOM 5203 C C . LEU A 1 628 ? 101.965 -8.136 -118.152 1.00 49.28 628 LEU A C 1
ATOM 5205 O O . LEU A 1 628 ? 100.760 -7.952 -118.288 1.00 49.28 628 LEU A O 1
ATOM 5209 N N . GLY A 1 629 ? 102.481 -8.263 -116.849 1.00 53.28 629 GLY A N 1
ATOM 5210 C CA . GLY A 1 629 ? 101.751 -8.338 -115.467 1.00 53.28 629 GLY A CA 1
ATOM 5211 C C . GLY A 1 629 ? 102.473 -8.075 -114.025 1.00 53.28 629 GLY A C 1
ATOM 5212 O O . GLY A 1 629 ? 103.583 -7.556 -114.066 1.00 53.28 629 GLY A O 1
ATOM 5213 N N . GLY A 1 630 ? 101.911 -8.372 -112.772 1.00 46.44 630 GLY A N 1
ATOM 5214 C CA . GLY A 1 630 ? 102.395 -7.974 -111.336 1.00 46.44 630 GLY A CA 1
ATOM 5215 C C . GLY A 1 630 ? 101.937 -8.714 -109.953 1.00 46.44 630 GLY A C 1
ATOM 5216 O O . GLY A 1 630 ? 101.353 -9.786 -110.080 1.00 46.44 630 GLY A O 1
ATOM 5217 N N . THR A 1 631 ? 102.202 -8.230 -108.663 1.00 48.56 631 THR A N 1
ATOM 5218 C CA . THR A 1 631 ? 102.177 -8.959 -107.267 1.00 48.56 631 THR A CA 1
ATOM 5219 C C . THR A 1 631 ? 101.857 -8.202 -105.857 1.00 48.56 631 THR A C 1
ATOM 5221 O O . THR A 1 631 ? 101.580 -7.012 -105.938 1.00 48.56 631 THR A O 1
ATOM 5224 N N . ASP A 1 632 ? 101.906 -8.812 -104.591 1.00 45.41 632 ASP A N 1
ATOM 5225 C CA . ASP A 1 632 ? 101.343 -8.343 -103.203 1.00 45.41 632 ASP A CA 1
ATOM 5226 C C . ASP A 1 632 ? 102.038 -8.740 -101.760 1.00 45.41 632 ASP A C 1
ATOM 5228 O O . ASP A 1 632 ? 103.173 -9.217 -101.805 1.00 45.41 632 ASP A O 1
ATOM 5232 N N . LEU A 1 633 ? 101.442 -8.549 -100.503 1.00 56.00 633 LEU A N 1
ATOM 5233 C CA . LEU A 1 633 ? 101.981 -8.524 -99.033 1.00 56.00 633 LEU A CA 1
ATOM 5234 C C . LEU A 1 633 ? 101.543 -9.613 -97.905 1.00 56.00 633 LEU A C 1
ATOM 5236 O O . LEU A 1 633 ? 100.891 -10.592 -98.248 1.00 56.00 633 LEU A O 1
ATOM 5240 N N . SER A 1 634 ? 101.916 -9.529 -96.569 1.00 57.28 634 SER A N 1
ATOM 5241 C CA . SER A 1 634 ? 102.064 -10.692 -95.567 1.00 57.28 634 SER A CA 1
ATOM 5242 C C . SER A 1 634 ? 101.510 -10.658 -94.059 1.00 57.28 634 SER A C 1
ATOM 5244 O O . SER A 1 634 ? 101.136 -9.582 -93.600 1.00 57.28 634 SER A O 1
ATOM 5246 N N . PRO A 1 635 ? 101.483 -11.783 -93.246 1.00 56.84 635 PRO A N 1
ATOM 5247 C CA . PRO A 1 635 ? 100.601 -11.964 -92.037 1.00 56.84 635 PRO A CA 1
ATOM 5248 C C . PRO A 1 635 ? 101.045 -11.931 -90.525 1.00 56.84 635 PRO A C 1
ATOM 5250 O O . PRO A 1 635 ? 100.132 -11.874 -89.696 1.00 56.84 635 PRO A O 1
ATOM 5253 N N . PRO A 1 636 ? 102.310 -12.069 -90.054 1.00 67.88 636 PRO A N 1
ATOM 5254 C CA . PRO A 1 636 ? 102.603 -12.484 -88.654 1.00 67.88 636 PRO A CA 1
ATOM 5255 C C . PRO A 1 636 ? 102.236 -11.477 -87.543 1.00 67.88 636 PRO A C 1
ATOM 5257 O O . PRO A 1 636 ? 102.223 -11.824 -86.361 1.00 67.88 636 PRO A O 1
ATOM 5260 N N . GLU A 1 637 ? 101.932 -10.234 -87.905 1.00 72.44 637 GLU A N 1
ATOM 5261 C CA . GLU A 1 637 ? 101.626 -9.136 -86.980 1.00 72.44 637 GLU A CA 1
ATOM 5262 C C . GLU A 1 637 ? 100.235 -9.267 -86.325 1.00 72.44 637 GLU A C 1
ATOM 5264 O O . GLU A 1 637 ? 99.999 -8.708 -85.255 1.00 72.44 637 GLU A O 1
ATOM 5269 N N . LEU A 1 638 ? 99.338 -10.066 -86.919 1.00 71.31 638 LEU A N 1
ATOM 5270 C CA . LEU A 1 638 ? 97.977 -10.314 -86.424 1.00 71.31 638 LEU A CA 1
ATOM 5271 C C . LEU A 1 638 ? 97.936 -11.041 -85.069 1.00 71.31 638 LEU A C 1
ATOM 5273 O O . LEU A 1 638 ? 97.130 -10.686 -84.210 1.00 71.31 638 LEU A O 1
ATOM 5277 N N . LEU A 1 639 ? 98.794 -12.046 -84.856 1.00 76.62 639 LEU A N 1
ATOM 5278 C CA . LEU A 1 639 ? 98.686 -12.950 -83.699 1.00 76.62 639 LEU A CA 1
ATOM 5279 C C . LEU A 1 639 ? 98.969 -12.244 -82.364 1.00 76.62 639 LEU A C 1
ATOM 5281 O O . LEU A 1 639 ? 98.190 -12.376 -81.423 1.00 76.62 639 LEU A O 1
ATOM 5285 N N . LYS A 1 640 ? 100.008 -11.397 -82.312 1.00 77.62 640 LYS A N 1
ATOM 5286 C CA . LYS A 1 640 ? 100.365 -10.609 -81.114 1.00 77.62 640 LYS A CA 1
ATOM 5287 C C . LYS A 1 640 ? 99.258 -9.668 -80.628 1.00 77.62 640 LYS A C 1
ATOM 5289 O O . LYS A 1 640 ? 99.334 -9.177 -79.503 1.00 77.62 640 LYS A O 1
ATOM 5294 N N . LYS A 1 641 ? 98.263 -9.362 -81.467 1.00 78.19 641 LYS A N 1
ATOM 5295 C CA . LYS A 1 641 ? 97.152 -8.477 -81.100 1.00 78.19 641 LYS A CA 1
ATOM 5296 C C . LYS A 1 641 ? 95.998 -9.215 -80.411 1.00 78.19 641 LYS A C 1
ATOM 5298 O O . LYS A 1 641 ? 95.202 -8.556 -79.748 1.00 78.19 641 LYS A O 1
ATOM 5303 N N . ILE A 1 642 ? 95.939 -10.544 -80.525 1.00 75.94 642 ILE A N 1
ATOM 5304 C CA . ILE A 1 642 ? 94.887 -11.384 -79.933 1.00 75.94 642 ILE A CA 1
ATOM 5305 C C . ILE A 1 642 ? 95.187 -11.643 -78.450 1.00 75.94 642 ILE A C 1
ATOM 5307 O O . ILE A 1 642 ? 94.378 -11.278 -77.601 1.00 75.94 642 ILE A O 1
ATOM 5311 N N . GLU A 1 643 ? 96.387 -12.144 -78.132 1.00 80.88 643 GLU A N 1
ATOM 5312 C CA . GLU A 1 643 ? 96.813 -12.514 -76.764 1.00 80.88 643 GLU A CA 1
ATOM 5313 C C . GLU A 1 643 ? 96.662 -11.368 -75.739 1.00 80.88 643 GLU A C 1
ATOM 5315 O O . GLU A 1 643 ? 96.399 -11.600 -74.562 1.00 80.88 643 GLU A O 1
ATOM 5320 N N . GLN A 1 644 ? 96.796 -10.107 -76.177 1.00 83.19 644 GLN A N 1
ATOM 5321 C CA . GLN A 1 644 ? 96.614 -8.935 -75.310 1.00 83.19 644 GLN A CA 1
ATOM 5322 C C . GLN A 1 644 ? 95.172 -8.764 -74.807 1.00 83.19 644 GLN A C 1
ATOM 5324 O O . GLN A 1 644 ? 94.974 -8.275 -73.698 1.00 83.19 644 GLN A O 1
ATOM 5329 N N . LEU A 1 645 ? 94.172 -9.130 -75.613 1.00 78.94 645 LEU A N 1
ATOM 5330 C CA . LEU A 1 645 ? 92.757 -8.881 -75.313 1.00 78.94 645 LEU A CA 1
ATOM 5331 C C . LEU A 1 645 ? 92.171 -9.932 -74.360 1.00 78.94 645 LEU A C 1
ATOM 5333 O O . LEU A 1 645 ? 91.268 -9.629 -73.584 1.00 78.94 645 LEU A O 1
ATOM 5337 N N . GLU A 1 646 ? 92.706 -11.153 -74.382 1.00 81.81 646 GLU A N 1
ATOM 5338 C CA . GLU A 1 646 ? 92.243 -12.261 -73.538 1.00 81.81 646 GLU A CA 1
ATOM 5339 C C . GLU A 1 646 ? 92.583 -12.028 -72.053 1.00 81.81 646 GLU A C 1
ATOM 5341 O O . GLU A 1 646 ? 91.773 -12.316 -71.173 1.00 81.81 646 GLU A O 1
ATOM 5346 N N . VAL A 1 647 ? 93.739 -11.418 -71.763 1.00 81.81 647 VAL A N 1
ATOM 5347 C CA . VAL A 1 647 ? 94.166 -11.088 -70.387 1.00 81.81 647 VAL A CA 1
ATOM 5348 C C . VAL A 1 647 ? 93.322 -9.963 -69.770 1.00 81.81 647 VAL A C 1
ATOM 5350 O O . VAL A 1 647 ? 93.052 -9.985 -68.568 1.00 81.81 647 VAL A O 1
ATOM 5353 N N . GLU A 1 648 ? 92.876 -8.989 -70.571 1.00 81.19 648 GLU A N 1
ATOM 5354 C CA . GLU A 1 648 ? 92.008 -7.902 -70.092 1.00 81.19 648 GLU A CA 1
ATOM 5355 C C . GLU A 1 648 ? 90.585 -8.382 -69.758 1.00 81.19 648 GLU A C 1
ATOM 5357 O O . GLU A 1 648 ? 89.935 -7.789 -68.893 1.00 81.19 648 GLU A O 1
ATOM 5362 N N . LEU A 1 649 ? 90.112 -9.460 -70.398 1.00 82.69 649 LEU A N 1
ATOM 5363 C CA . LEU A 1 649 ? 88.782 -10.033 -70.173 1.00 82.69 649 LEU A CA 1
ATOM 5364 C C . LEU A 1 649 ? 88.659 -10.654 -68.772 1.00 82.69 649 LEU A C 1
ATOM 5366 O O . LEU A 1 649 ? 87.777 -10.271 -68.004 1.00 82.69 649 LEU A O 1
ATOM 5370 N N . VAL A 1 650 ? 89.585 -11.545 -68.401 1.00 80.69 650 VAL A N 1
ATOM 5371 C CA . VAL A 1 650 ? 89.543 -12.283 -67.120 1.00 80.69 650 VAL A CA 1
ATOM 5372 C C . VAL A 1 650 ? 89.536 -11.327 -65.915 1.00 80.69 650 VAL A C 1
ATOM 5374 O O . VAL A 1 650 ? 88.756 -11.496 -64.980 1.00 80.69 650 VAL A O 1
ATOM 5377 N N . GLN A 1 651 ? 90.313 -10.238 -65.977 1.00 80.69 651 GLN A N 1
ATOM 5378 C CA . GLN A 1 651 ? 90.374 -9.210 -64.921 1.00 80.69 651 GLN A CA 1
ATOM 5379 C C . GLN A 1 651 ? 89.090 -8.368 -64.759 1.00 80.69 651 GLN A C 1
ATOM 5381 O O . GLN A 1 651 ? 89.019 -7.513 -63.861 1.00 80.69 651 GLN A O 1
ATOM 5386 N N . LYS A 1 652 ? 88.102 -8.537 -65.648 1.00 82.06 652 LYS A N 1
ATOM 5387 C CA . LYS A 1 652 ? 86.760 -7.941 -65.548 1.00 82.06 652 LYS A CA 1
ATOM 5388 C C . LYS A 1 652 ? 85.749 -8.919 -64.955 1.00 82.06 652 LYS A C 1
ATOM 5390 O O . LYS A 1 652 ? 84.887 -8.479 -64.201 1.00 82.06 652 LYS A O 1
ATOM 5395 N N . GLU A 1 653 ? 85.879 -10.208 -65.255 1.00 81.00 653 GLU A N 1
ATOM 5396 C CA . GLU A 1 653 ? 84.981 -11.261 -64.770 1.00 81.00 653 GLU A CA 1
ATOM 5397 C C . GLU A 1 653 ? 85.104 -11.451 -63.250 1.00 81.00 653 GLU A C 1
ATOM 5399 O O . GLU A 1 653 ? 84.091 -11.442 -62.552 1.00 81.00 653 GLU A O 1
ATOM 5404 N N . GLU A 1 654 ? 86.328 -11.485 -62.707 1.00 80.19 654 GLU A N 1
ATOM 5405 C CA . GLU A 1 654 ? 86.563 -11.573 -61.252 1.00 80.19 654 GLU A CA 1
ATOM 5406 C C . GLU A 1 654 ? 85.869 -10.437 -60.473 1.00 80.19 654 GLU A C 1
ATOM 5408 O O . GLU A 1 654 ? 85.287 -10.660 -59.413 1.00 80.19 654 GLU A O 1
ATOM 5413 N N . LYS A 1 655 ? 85.865 -9.219 -61.032 1.00 79.69 655 LYS A N 1
ATOM 5414 C CA . LYS A 1 655 ? 85.293 -8.019 -60.394 1.00 79.69 655 LYS A CA 1
ATOM 5415 C C . LYS A 1 655 ? 83.770 -7.949 -60.457 1.00 79.69 655 LYS A C 1
ATOM 5417 O O . LYS A 1 655 ? 83.180 -7.216 -59.670 1.00 79.69 655 LYS A O 1
ATOM 5422 N N . LEU A 1 656 ? 83.129 -8.679 -61.371 1.00 83.88 656 LEU A N 1
ATOM 5423 C CA . LEU A 1 656 ? 81.669 -8.816 -61.374 1.00 83.88 656 LEU A CA 1
ATOM 5424 C C . LEU A 1 656 ? 81.214 -9.717 -60.220 1.00 83.88 656 LEU A C 1
ATOM 5426 O O . LEU A 1 656 ? 80.314 -9.341 -59.476 1.00 83.88 656 LEU A O 1
ATOM 5430 N N . LEU A 1 657 ? 81.915 -10.833 -59.992 1.00 82.19 657 LEU A N 1
ATOM 5431 C CA . LEU A 1 657 ? 81.589 -11.786 -58.925 1.00 82.19 657 LEU A CA 1
ATOM 5432 C C . LEU A 1 657 ? 81.693 -11.173 -57.513 1.00 82.19 657 LEU A C 1
ATOM 5434 O O . LEU A 1 657 ? 80.888 -11.500 -56.641 1.00 82.19 657 LEU A O 1
ATOM 5438 N N . GLU A 1 658 ? 82.639 -10.254 -57.281 1.00 80.81 658 GLU A N 1
ATOM 5439 C CA . GLU A 1 658 ? 82.712 -9.490 -56.022 1.00 80.81 658 GLU A CA 1
ATOM 5440 C C . GLU A 1 658 ? 81.503 -8.555 -55.824 1.00 80.81 658 GLU A C 1
ATOM 5442 O O . GLU A 1 658 ? 81.015 -8.399 -54.703 1.00 80.81 658 GLU A O 1
ATOM 5447 N N . ILE A 1 659 ? 80.996 -7.946 -56.903 1.00 82.31 659 ILE A N 1
ATOM 5448 C CA . ILE A 1 659 ? 79.850 -7.025 -56.865 1.00 82.31 659 ILE A CA 1
ATOM 5449 C C . ILE A 1 659 ? 78.540 -7.792 -56.638 1.00 82.31 659 ILE A C 1
ATOM 5451 O O . ILE A 1 659 ? 77.736 -7.376 -55.801 1.00 82.31 659 ILE A O 1
ATOM 5455 N N . ASP A 1 660 ? 78.346 -8.926 -57.314 1.00 83.88 660 ASP A N 1
ATOM 5456 C CA . ASP A 1 660 ? 77.145 -9.759 -57.168 1.00 83.88 660 ASP A CA 1
ATOM 5457 C C . ASP A 1 660 ? 76.999 -10.303 -55.732 1.00 83.88 660 ASP A C 1
ATOM 5459 O O . ASP A 1 660 ? 75.910 -10.267 -55.152 1.00 83.88 660 ASP A O 1
ATOM 5463 N N . LEU A 1 661 ? 78.109 -10.713 -55.102 1.00 83.31 661 LEU A N 1
ATOM 5464 C CA . LEU A 1 661 ? 78.124 -11.170 -53.706 1.00 83.31 661 LEU A CA 1
ATOM 5465 C C . LEU A 1 661 ? 77.718 -10.062 -52.716 1.00 83.31 661 LEU A C 1
ATOM 5467 O O . LEU A 1 661 ? 77.019 -10.323 -51.733 1.00 83.31 661 LEU A O 1
ATOM 5471 N N . LEU A 1 662 ? 78.144 -8.818 -52.963 1.00 83.19 662 LEU A N 1
ATOM 5472 C CA . LEU A 1 662 ? 77.731 -7.660 -52.164 1.00 83.19 662 LEU A CA 1
ATOM 5473 C C . LEU A 1 662 ? 76.250 -7.320 -52.394 1.00 83.19 662 LEU A C 1
ATOM 5475 O O . LEU A 1 662 ? 75.544 -6.979 -51.441 1.00 83.19 662 LEU A O 1
ATOM 5479 N N . TYR A 1 663 ? 75.763 -7.455 -53.630 1.00 85.94 663 TYR A N 1
ATOM 5480 C CA . TYR A 1 663 ? 74.364 -7.212 -53.981 1.00 85.94 663 TYR A CA 1
ATOM 5481 C C . TYR A 1 663 ? 73.402 -8.190 -53.285 1.00 85.94 663 TYR A C 1
ATOM 5483 O O . TYR A 1 663 ? 72.386 -7.747 -52.738 1.00 85.94 663 TYR A O 1
ATOM 5491 N N . GLU A 1 664 ? 73.730 -9.487 -53.207 1.00 87.38 664 GLU A N 1
ATOM 5492 C CA . GLU A 1 664 ? 72.931 -10.452 -52.432 1.00 87.38 664 GLU A CA 1
ATOM 5493 C C . GLU A 1 664 ? 72.838 -10.067 -50.947 1.00 87.38 664 GLU A C 1
ATOM 5495 O O . GLU A 1 664 ? 71.748 -10.083 -50.369 1.00 87.38 664 GLU A O 1
ATOM 5500 N N . GLN A 1 665 ? 73.957 -9.688 -50.319 1.00 81.56 665 GLN A N 1
ATOM 5501 C CA . GLN A 1 665 ? 73.980 -9.340 -48.893 1.00 81.56 665 GLN A CA 1
ATOM 5502 C C . GLN A 1 665 ? 73.164 -8.075 -48.593 1.00 81.56 665 GLN A C 1
ATOM 5504 O O . GLN A 1 665 ? 72.388 -8.055 -47.633 1.00 81.56 665 GLN A O 1
ATOM 5509 N N . VAL A 1 666 ? 73.284 -7.039 -49.430 1.00 81.94 666 VAL A N 1
ATOM 5510 C CA . VAL A 1 666 ? 72.483 -5.809 -49.308 1.00 81.94 666 VAL A CA 1
ATOM 5511 C C . VAL A 1 666 ? 70.995 -6.097 -49.524 1.00 81.94 666 VAL A C 1
ATOM 5513 O O . VAL A 1 666 ? 70.165 -5.578 -48.773 1.00 81.94 666 VAL A O 1
ATOM 5516 N N . SER A 1 667 ? 70.648 -6.959 -50.483 1.00 82.56 667 SER A N 1
ATOM 5517 C CA . SER A 1 667 ? 69.257 -7.356 -50.747 1.00 82.56 667 SER A CA 1
ATOM 5518 C C . SER A 1 667 ? 68.649 -8.099 -49.551 1.00 82.56 667 SER A C 1
ATOM 5520 O O . SER A 1 667 ? 67.621 -7.675 -49.026 1.00 82.56 667 SER A O 1
ATOM 5522 N N . GLN A 1 668 ? 69.336 -9.116 -49.014 1.00 82.56 668 GLN A N 1
ATOM 5523 C CA . GLN A 1 668 ? 68.867 -9.876 -47.845 1.00 82.56 668 GLN A CA 1
ATOM 5524 C C . GLN A 1 668 ? 68.698 -9.014 -46.582 1.00 82.56 668 GLN A C 1
ATOM 5526 O O . GLN A 1 668 ? 67.794 -9.263 -45.780 1.00 82.56 668 GLN A O 1
ATOM 5531 N N . LEU A 1 669 ? 69.551 -8.002 -46.377 1.00 82.25 669 LEU A N 1
ATOM 5532 C CA . LEU A 1 669 ? 69.389 -7.038 -45.281 1.00 82.25 669 LEU A CA 1
ATOM 5533 C C . LEU A 1 669 ? 68.192 -6.106 -45.518 1.00 82.25 669 LEU A C 1
ATOM 5535 O O . LEU A 1 669 ? 67.408 -5.868 -44.595 1.00 82.25 669 LEU A O 1
ATOM 5539 N N . THR A 1 670 ? 68.019 -5.631 -46.753 1.00 82.44 670 THR A N 1
ATOM 5540 C CA . THR A 1 670 ? 66.902 -4.763 -47.153 1.00 82.44 670 THR A CA 1
ATOM 5541 C C . THR A 1 670 ? 65.563 -5.475 -46.967 1.00 82.44 670 THR A C 1
ATOM 5543 O O . THR A 1 670 ? 64.676 -4.922 -46.319 1.00 82.44 670 THR A O 1
ATOM 5546 N N . ASP A 1 671 ? 65.430 -6.722 -47.425 1.00 83.81 671 ASP A N 1
ATOM 5547 C CA . ASP A 1 671 ? 64.202 -7.514 -47.284 1.00 83.81 671 ASP A CA 1
ATOM 5548 C C . ASP A 1 671 ? 63.838 -7.786 -45.821 1.00 83.81 671 ASP A C 1
ATOM 5550 O O . ASP A 1 671 ? 62.668 -7.688 -45.449 1.00 83.81 671 ASP A O 1
ATOM 5554 N N . ARG A 1 672 ? 64.824 -8.053 -44.951 1.00 80.75 672 ARG A N 1
ATOM 5555 C CA . ARG A 1 672 ? 64.586 -8.219 -43.504 1.00 80.75 672 ARG A CA 1
ATOM 5556 C C . ARG A 1 672 ? 64.065 -6.935 -42.862 1.00 80.75 672 ARG A C 1
ATOM 5558 O O . ARG A 1 672 ? 63.089 -6.984 -42.114 1.00 80.75 672 ARG A O 1
ATOM 5565 N N . ILE A 1 673 ? 64.667 -5.787 -43.180 1.00 77.25 673 ILE A N 1
ATOM 5566 C CA . ILE A 1 673 ? 64.185 -4.476 -42.716 1.00 77.25 673 ILE A CA 1
ATOM 5567 C C . ILE A 1 673 ? 62.771 -4.216 -43.251 1.00 77.25 673 ILE A C 1
ATOM 5569 O O . ILE A 1 673 ? 61.896 -3.778 -42.504 1.00 77.25 673 ILE A O 1
ATOM 5573 N N . HIS A 1 674 ? 62.511 -4.544 -44.516 1.00 75.12 674 HIS A N 1
ATOM 5574 C CA . HIS A 1 674 ? 61.217 -4.326 -45.154 1.00 75.12 674 HIS A CA 1
ATOM 5575 C C . HIS A 1 674 ? 60.116 -5.266 -44.624 1.00 75.12 674 HIS A C 1
ATOM 5577 O O . HIS A 1 674 ? 58.950 -4.873 -44.577 1.00 75.12 674 HIS A O 1
ATOM 5583 N N . ALA A 1 675 ? 60.467 -6.474 -44.172 1.00 77.19 675 ALA A N 1
ATOM 5584 C CA . ALA A 1 675 ? 59.567 -7.390 -43.474 1.00 77.19 675 ALA A CA 1
ATOM 5585 C C . ALA A 1 675 ? 59.199 -6.871 -42.072 1.00 77.19 675 ALA A C 1
ATOM 5587 O O . ALA A 1 675 ? 58.013 -6.764 -41.760 1.00 77.19 675 ALA A O 1
ATOM 5588 N N . MET A 1 676 ? 60.185 -6.453 -41.266 1.00 73.56 676 MET A N 1
ATOM 5589 C CA . MET A 1 676 ? 59.939 -5.848 -39.943 1.00 73.56 676 MET A CA 1
ATOM 5590 C C . MET A 1 676 ? 59.123 -4.546 -40.046 1.00 73.56 676 MET A C 1
ATOM 5592 O O . MET A 1 676 ? 58.211 -4.304 -39.258 1.00 73.56 676 MET A O 1
ATOM 5596 N N . ALA A 1 677 ? 59.385 -3.730 -41.072 1.00 68.69 677 ALA A N 1
ATOM 5597 C CA . ALA A 1 677 ? 58.613 -2.522 -41.366 1.00 68.69 677 ALA A CA 1
ATOM 5598 C C . ALA A 1 677 ? 57.208 -2.801 -41.941 1.00 68.69 677 ALA A C 1
ATOM 5600 O O . ALA A 1 677 ? 56.399 -1.875 -42.038 1.00 68.69 677 ALA A O 1
ATOM 5601 N N . LYS A 1 678 ? 56.902 -4.043 -42.345 1.00 71.19 678 LYS A N 1
ATOM 5602 C CA . LYS A 1 678 ? 55.551 -4.478 -42.733 1.00 71.19 678 LYS A CA 1
ATOM 5603 C C . LYS A 1 678 ? 54.767 -5.021 -41.540 1.00 71.19 678 LYS A C 1
ATOM 5605 O O . LYS A 1 678 ? 53.605 -4.651 -41.416 1.00 71.19 678 LYS A O 1
ATOM 5610 N N . SER A 1 679 ? 55.374 -5.809 -40.647 1.00 71.25 679 SER A N 1
ATOM 5611 C CA . SER A 1 679 ? 54.688 -6.287 -39.435 1.00 71.25 679 SER A CA 1
ATOM 5612 C C . SER A 1 679 ? 54.317 -5.131 -38.500 1.00 71.25 679 SER A C 1
ATOM 5614 O O . SER A 1 679 ? 53.140 -4.947 -38.203 1.00 71.25 679 SER A O 1
ATOM 5616 N N . GLY A 1 680 ? 55.277 -4.264 -38.153 1.00 65.94 680 GLY A N 1
ATOM 5617 C CA . GLY A 1 680 ? 55.042 -3.148 -37.224 1.00 65.94 680 GLY A CA 1
ATOM 5618 C C . GLY A 1 680 ? 54.028 -2.095 -37.704 1.00 65.94 680 GLY A C 1
ATOM 5619 O O . GLY A 1 680 ? 53.534 -1.307 -36.900 1.00 65.94 680 GLY A O 1
ATOM 5620 N N . LYS A 1 681 ? 53.665 -2.080 -38.997 1.00 71.12 681 LYS A N 1
ATOM 5621 C CA . LYS A 1 681 ? 52.586 -1.219 -39.515 1.00 71.12 681 LYS A CA 1
ATOM 5622 C C . LYS A 1 681 ? 51.205 -1.647 -39.029 1.00 71.12 681 LYS A C 1
ATOM 5624 O O . LYS A 1 681 ? 50.358 -0.777 -38.850 1.00 71.12 681 LYS A O 1
ATOM 5629 N N . GLN A 1 682 ? 50.979 -2.943 -38.816 1.00 71.25 682 GLN A N 1
ATOM 5630 C CA . GLN A 1 682 ? 49.690 -3.451 -38.350 1.00 71.25 682 GLN A CA 1
ATOM 5631 C C . GLN A 1 682 ? 49.436 -2.991 -36.906 1.00 71.25 682 GLN A C 1
ATOM 5633 O O . GLN A 1 682 ? 48.393 -2.408 -36.609 1.00 71.25 682 GLN A O 1
ATOM 5638 N N . ASP A 1 683 ? 50.442 -3.148 -36.043 1.00 70.88 683 ASP A N 1
ATOM 5639 C CA . ASP A 1 683 ? 50.387 -2.747 -34.634 1.00 70.88 683 ASP A CA 1
ATOM 5640 C C . ASP A 1 683 ? 50.306 -1.221 -34.482 1.00 70.88 683 ASP A C 1
ATOM 5642 O O . ASP A 1 683 ? 49.495 -0.707 -33.712 1.00 70.88 683 ASP A O 1
ATOM 5646 N N . MET A 1 684 ? 51.080 -0.473 -35.279 1.00 70.19 684 MET A N 1
ATOM 5647 C CA . MET A 1 684 ? 51.033 0.993 -35.294 1.00 70.19 684 MET A CA 1
ATOM 5648 C C . MET A 1 684 ? 49.682 1.533 -35.794 1.00 70.19 684 MET A C 1
ATOM 5650 O O . MET A 1 684 ? 49.216 2.555 -35.289 1.00 70.19 684 MET A O 1
ATOM 5654 N N . LEU A 1 685 ? 49.020 0.850 -36.737 1.00 75.75 685 LEU A N 1
ATOM 5655 C CA . LEU A 1 685 ? 47.666 1.199 -37.180 1.00 75.75 685 LEU A CA 1
ATOM 5656 C C . LEU A 1 685 ? 46.640 0.979 -36.059 1.00 75.75 685 LEU A C 1
ATOM 5658 O O . LEU A 1 685 ? 45.822 1.864 -35.808 1.00 75.75 685 LEU A O 1
ATOM 5662 N N . LEU A 1 686 ? 46.702 -0.159 -35.361 1.00 78.38 686 LEU A N 1
ATOM 5663 C CA . LEU A 1 686 ? 45.820 -0.470 -34.228 1.00 78.38 686 LEU A CA 1
ATOM 5664 C C . LEU A 1 686 ? 46.035 0.500 -33.053 1.00 78.38 686 LEU A C 1
ATOM 5666 O O . LEU A 1 686 ? 45.067 0.965 -32.442 1.00 78.38 686 LEU A O 1
ATOM 5670 N N . LEU A 1 687 ? 47.286 0.878 -32.777 1.00 75.06 687 LEU A N 1
ATOM 5671 C CA . LEU A 1 687 ? 47.623 1.900 -31.784 1.00 75.06 687 LEU A CA 1
ATOM 5672 C C . LEU A 1 687 ? 47.084 3.282 -32.191 1.00 75.06 687 LEU A C 1
ATOM 5674 O O . LEU A 1 687 ? 46.476 3.974 -31.377 1.00 75.06 687 LEU A O 1
ATOM 5678 N N . ALA A 1 688 ? 47.220 3.673 -33.461 1.00 73.00 688 ALA A N 1
ATOM 5679 C CA . ALA A 1 688 ? 46.661 4.927 -33.965 1.00 73.00 688 ALA A CA 1
ATOM 5680 C C . ALA A 1 688 ? 45.120 4.942 -33.934 1.00 73.00 688 ALA A C 1
ATOM 5682 O O . ALA A 1 688 ? 44.520 5.966 -33.606 1.00 73.00 688 ALA A O 1
ATOM 5683 N N . GLN A 1 689 ? 44.462 3.820 -34.238 1.00 79.06 689 GLN A N 1
ATOM 5684 C CA . GLN A 1 689 ? 43.005 3.686 -34.140 1.00 79.06 689 GLN A CA 1
ATOM 5685 C C . GLN A 1 689 ? 42.534 3.810 -32.687 1.00 79.06 689 GLN A C 1
ATOM 5687 O O . GLN A 1 689 ? 41.703 4.667 -32.393 1.00 79.06 689 GLN A O 1
ATOM 5692 N N . THR A 1 690 ? 43.113 3.044 -31.758 1.00 75.62 690 THR A N 1
ATOM 5693 C CA . THR A 1 690 ? 42.753 3.104 -30.328 1.00 75.62 690 THR A CA 1
ATOM 5694 C C . THR A 1 690 ? 43.036 4.474 -29.702 1.00 75.62 690 THR A C 1
ATOM 5696 O O . THR A 1 690 ? 42.189 4.990 -28.972 1.00 75.62 690 THR A O 1
ATOM 5699 N N . MET A 1 691 ? 44.150 5.124 -30.054 1.00 76.06 691 MET A N 1
ATOM 5700 C CA . MET A 1 691 ? 44.471 6.499 -29.646 1.00 76.06 691 MET A CA 1
ATOM 5701 C C . MET A 1 691 ? 43.422 7.512 -30.135 1.00 76.06 691 MET A C 1
ATOM 5703 O O . MET A 1 691 ? 42.957 8.354 -29.363 1.00 76.06 691 MET A O 1
ATOM 5707 N N . ASN A 1 692 ? 42.988 7.414 -31.397 1.00 81.75 692 ASN A N 1
ATOM 5708 C CA . ASN A 1 692 ? 41.917 8.259 -31.937 1.00 81.75 692 ASN A CA 1
ATOM 5709 C C . ASN A 1 692 ? 40.560 7.974 -31.268 1.00 81.75 692 ASN A C 1
ATOM 5711 O O . ASN A 1 692 ? 39.809 8.908 -30.983 1.00 81.75 692 ASN A O 1
ATOM 5715 N N . GLU A 1 693 ? 40.262 6.712 -30.955 1.00 81.25 693 GLU A N 1
ATOM 5716 C CA . GLU A 1 693 ? 39.041 6.296 -30.258 1.00 81.25 693 GLU A CA 1
ATOM 5717 C C . GLU A 1 693 ? 38.969 6.869 -28.831 1.00 81.25 693 GLU A C 1
ATOM 5719 O O . GLU A 1 693 ? 37.923 7.359 -28.393 1.00 81.25 693 GLU A O 1
ATOM 5724 N N . LEU A 1 694 ? 40.098 6.867 -28.115 1.00 78.06 694 LEU A N 1
ATOM 5725 C CA . LEU A 1 694 ? 40.238 7.503 -26.804 1.00 78.06 694 LEU A CA 1
ATOM 5726 C C . LEU A 1 694 ? 40.132 9.028 -26.910 1.00 78.06 694 LEU A C 1
ATOM 5728 O O . LEU A 1 694 ? 39.377 9.636 -26.151 1.00 78.06 694 LEU A O 1
ATOM 5732 N N . GLN A 1 695 ? 40.791 9.656 -27.890 1.00 75.69 695 GLN A N 1
ATOM 5733 C CA . GLN A 1 695 ? 40.690 11.104 -28.100 1.00 75.69 695 GLN A CA 1
ATOM 5734 C C . GLN A 1 695 ? 39.256 11.539 -28.463 1.00 75.69 695 GLN A C 1
ATOM 5736 O O . GLN A 1 695 ? 38.811 12.607 -28.032 1.00 75.69 695 GLN A O 1
ATOM 5741 N N . ARG A 1 696 ? 38.507 10.713 -29.208 1.00 84.00 696 ARG A N 1
ATOM 5742 C CA . ARG A 1 696 ? 37.080 10.923 -29.503 1.00 84.00 696 ARG A CA 1
ATOM 5743 C C . ARG A 1 696 ? 36.241 10.877 -28.226 1.00 84.00 696 ARG A C 1
ATOM 5745 O O . ARG A 1 696 ? 35.535 11.844 -27.946 1.00 84.00 696 ARG A O 1
ATOM 5752 N N . LYS A 1 697 ? 36.373 9.812 -27.426 1.00 83.06 697 LYS A N 1
ATOM 5753 C CA . LYS A 1 697 ? 35.682 9.663 -26.130 1.00 83.06 697 LYS A CA 1
ATOM 5754 C C . LYS A 1 697 ? 36.000 10.815 -25.172 1.00 83.06 697 LYS A C 1
ATOM 5756 O O . LYS A 1 697 ? 35.094 11.328 -24.519 1.00 83.06 697 LYS A O 1
ATOM 5761 N N . LEU A 1 698 ? 37.258 11.261 -25.127 1.00 79.31 698 LEU A N 1
ATOM 5762 C CA . LEU A 1 698 ? 37.698 12.387 -24.303 1.00 79.31 698 LEU A CA 1
ATOM 5763 C C . LEU A 1 698 ? 37.026 13.690 -24.757 1.00 79.31 698 LEU A C 1
ATOM 5765 O O . LEU A 1 698 ? 36.358 14.327 -23.949 1.00 79.31 698 LEU A O 1
ATOM 5769 N N . LYS A 1 699 ? 37.092 14.041 -26.051 1.00 82.81 699 LYS A N 1
ATOM 5770 C CA . LYS A 1 699 ? 36.397 15.218 -26.620 1.00 82.81 699 LYS A CA 1
ATOM 5771 C C . LYS A 1 699 ? 34.887 15.193 -26.355 1.00 82.81 699 LYS A C 1
ATOM 5773 O O . LYS A 1 699 ? 34.293 16.225 -26.043 1.00 82.81 699 LYS A O 1
ATOM 5778 N N . GLU A 1 700 ? 34.266 14.022 -26.457 1.00 83.06 700 GLU A N 1
ATOM 5779 C CA . GLU A 1 700 ? 32.838 13.816 -26.204 1.00 83.06 700 GLU A CA 1
ATOM 5780 C C . GLU A 1 700 ? 32.482 14.014 -24.719 1.00 83.06 700 GLU A C 1
ATOM 5782 O O . GLU A 1 700 ? 31.513 14.710 -24.405 1.00 83.06 700 GLU A O 1
ATOM 5787 N N . LYS A 1 701 ? 33.323 13.529 -23.795 1.00 81.12 701 LYS A N 1
ATOM 5788 C CA . LYS A 1 701 ? 33.196 13.792 -22.351 1.00 81.12 701 LYS A CA 1
ATOM 5789 C C . LYS A 1 701 ? 33.467 15.253 -21.986 1.00 81.12 701 LYS A C 1
ATOM 5791 O O . LYS A 1 701 ? 32.700 15.820 -21.211 1.00 81.12 701 LYS A O 1
ATOM 5796 N N . THR A 1 702 ? 34.458 15.906 -22.594 1.00 81.06 702 THR A N 1
ATOM 5797 C CA . THR A 1 702 ? 34.684 17.353 -22.439 1.00 81.06 702 THR A CA 1
ATOM 5798 C C . THR A 1 702 ? 33.468 18.154 -22.906 1.00 81.06 702 THR A C 1
ATOM 5800 O O . THR A 1 702 ? 33.064 19.091 -22.223 1.00 81.06 702 THR A O 1
ATOM 5803 N N . LYS A 1 703 ? 32.824 17.765 -24.016 1.00 81.44 703 LYS A N 1
ATOM 5804 C CA . LYS A 1 703 ? 31.597 18.414 -24.504 1.00 81.44 703 LYS A CA 1
ATOM 5805 C C . LYS A 1 703 ? 30.409 18.212 -23.553 1.00 81.44 703 LYS A C 1
ATOM 5807 O O . LYS A 1 703 ? 29.670 19.164 -23.317 1.00 81.44 703 LYS A O 1
ATOM 5812 N N . GLN A 1 704 ? 30.250 17.018 -22.972 1.00 81.81 704 GLN A N 1
ATOM 5813 C CA . GLN A 1 704 ? 29.247 16.756 -21.925 1.00 81.81 704 GLN A CA 1
ATOM 5814 C C . GLN A 1 704 ? 29.502 17.617 -20.674 1.00 81.81 704 GLN A C 1
ATOM 5816 O O . GLN A 1 704 ? 28.579 18.250 -20.168 1.00 81.81 704 GLN A O 1
ATOM 5821 N N . MET A 1 705 ? 30.757 17.726 -20.227 1.00 80.31 705 MET A N 1
ATOM 5822 C CA . MET A 1 705 ? 31.144 18.590 -19.107 1.00 80.31 705 MET A CA 1
ATOM 5823 C C . MET A 1 705 ? 30.885 20.076 -19.402 1.00 80.31 705 MET A C 1
ATOM 5825 O O . MET A 1 705 ? 30.316 20.774 -18.568 1.00 80.31 705 MET A O 1
ATOM 5829 N N . MET A 1 706 ? 31.231 20.562 -20.599 1.00 77.75 706 MET A N 1
ATOM 5830 C CA . MET A 1 706 ? 30.947 21.940 -21.021 1.00 77.75 706 MET A CA 1
ATOM 5831 C C . MET A 1 706 ? 29.443 22.240 -21.071 1.00 77.75 706 MET A C 1
ATOM 5833 O O . MET A 1 706 ? 29.041 23.336 -20.687 1.00 77.75 706 MET A O 1
ATOM 5837 N N . ALA A 1 707 ? 28.609 21.281 -21.490 1.00 80.94 707 ALA A N 1
ATOM 5838 C CA . ALA A 1 707 ? 27.154 21.425 -21.450 1.00 80.94 707 ALA A CA 1
ATOM 5839 C C . ALA A 1 707 ? 26.635 21.541 -20.005 1.00 80.94 707 ALA A C 1
ATOM 5841 O O . ALA A 1 707 ? 25.916 22.487 -19.698 1.00 80.94 707 ALA A O 1
ATOM 5842 N N . LEU A 1 708 ? 27.077 20.665 -19.095 1.00 79.38 708 LEU A N 1
ATOM 5843 C CA . LEU A 1 708 ? 26.694 20.720 -17.677 1.00 79.38 708 LEU A CA 1
ATOM 5844 C C . LEU A 1 708 ? 27.173 22.008 -16.981 1.00 79.38 708 LEU A C 1
ATOM 5846 O O . LEU A 1 708 ? 26.448 22.570 -16.164 1.00 79.38 708 LEU A O 1
ATOM 5850 N N . VAL A 1 709 ? 28.354 22.528 -17.331 1.00 80.56 709 VAL A N 1
ATOM 5851 C CA . VAL A 1 709 ? 28.855 23.825 -16.835 1.00 80.56 709 VAL A CA 1
ATOM 5852 C C . VAL A 1 709 ? 28.056 25.004 -17.415 1.00 80.56 709 VAL A C 1
ATOM 5854 O O . VAL A 1 709 ? 27.779 25.971 -16.699 1.00 80.56 709 VAL A O 1
ATOM 5857 N N . ALA A 1 710 ? 27.626 24.932 -18.678 1.00 79.56 710 ALA A N 1
ATOM 5858 C CA . ALA A 1 710 ? 26.733 25.925 -19.281 1.00 79.56 710 ALA A CA 1
ATOM 5859 C C . ALA A 1 710 ? 25.332 25.902 -18.639 1.00 79.56 710 ALA A C 1
ATOM 5861 O O . ALA A 1 710 ? 24.767 26.956 -18.350 1.00 79.56 710 ALA A O 1
ATOM 5862 N N . GLU A 1 711 ? 24.794 24.718 -18.339 1.00 80.94 711 GLU A N 1
ATOM 5863 C CA . GLU A 1 711 ? 23.537 24.569 -17.604 1.00 80.94 711 GLU A CA 1
ATOM 5864 C C . GLU A 1 711 ? 23.659 25.095 -16.170 1.00 80.94 711 GLU A C 1
ATOM 5866 O O . GLU A 1 711 ? 22.851 25.929 -15.767 1.00 80.94 711 GLU A O 1
ATOM 5871 N N . LEU A 1 712 ? 24.691 24.700 -15.415 1.00 82.88 712 LEU A N 1
ATOM 5872 C CA . LEU A 1 712 ? 24.933 25.197 -14.055 1.00 82.88 712 LEU A CA 1
ATOM 5873 C C . LEU A 1 712 ? 25.076 26.722 -14.015 1.00 82.88 712 LEU A C 1
ATOM 5875 O O . LEU A 1 712 ? 24.416 27.368 -13.203 1.00 82.88 712 LEU A O 1
ATOM 5879 N N . SER A 1 713 ? 25.867 27.315 -14.912 1.00 85.25 713 SER A N 1
ATOM 5880 C CA . SER A 1 713 ? 26.015 28.776 -14.979 1.00 85.25 713 SER A CA 1
ATOM 5881 C C . SER A 1 713 ? 24.722 29.483 -15.410 1.00 85.25 713 SER A C 1
ATOM 5883 O O . SER A 1 713 ? 24.400 30.540 -14.865 1.00 85.25 713 SER A O 1
ATOM 5885 N N . MET A 1 714 ? 23.904 28.883 -16.286 1.00 85.75 714 MET A N 1
ATOM 5886 C CA . MET A 1 714 ? 22.559 29.385 -16.597 1.00 85.75 714 MET A CA 1
ATOM 5887 C C . MET A 1 714 ? 21.620 29.317 -15.380 1.00 85.75 714 MET A C 1
ATOM 5889 O O . MET A 1 714 ? 20.893 30.278 -15.120 1.00 85.75 714 MET A O 1
ATOM 5893 N N . LYS A 1 715 ? 21.636 28.220 -14.610 1.00 80.69 715 LYS A N 1
ATOM 5894 C CA . LYS A 1 715 ? 20.828 28.063 -13.385 1.00 80.69 715 LYS A CA 1
ATOM 5895 C C . LYS A 1 715 ? 21.277 29.038 -12.294 1.00 80.69 715 LYS A C 1
ATOM 5897 O O . LYS A 1 715 ? 20.425 29.685 -11.693 1.00 80.69 715 LYS A O 1
ATOM 5902 N N . GLN A 1 716 ? 22.584 29.221 -12.099 1.00 81.88 716 GLN A N 1
ATOM 5903 C CA . GLN A 1 716 ? 23.155 30.219 -11.186 1.00 81.88 716 GLN A CA 1
ATOM 5904 C C . GLN A 1 716 ? 22.756 31.646 -11.590 1.00 81.88 716 GLN A C 1
ATOM 5906 O O . GLN A 1 716 ? 22.260 32.403 -10.758 1.00 81.88 716 GLN A O 1
ATOM 5911 N N . ALA A 1 717 ? 22.883 32.008 -12.871 1.00 87.25 717 ALA A N 1
ATOM 5912 C CA . ALA A 1 717 ? 22.461 33.317 -13.371 1.00 87.25 717 ALA A CA 1
ATOM 5913 C C . ALA A 1 717 ? 20.946 33.550 -13.212 1.00 87.25 717 ALA A C 1
ATOM 5915 O O . ALA A 1 717 ? 20.519 34.670 -12.925 1.00 87.25 717 ALA A O 1
ATOM 5916 N N . LEU A 1 718 ? 20.126 32.505 -13.365 1.00 85.62 718 LEU A N 1
ATOM 5917 C CA . LEU A 1 718 ? 18.681 32.561 -13.134 1.00 85.62 718 LEU A CA 1
ATOM 5918 C C . LEU A 1 718 ? 18.353 32.703 -11.638 1.00 85.62 718 LEU A C 1
ATOM 5920 O O . LEU A 1 718 ? 17.520 33.534 -11.285 1.00 85.62 718 LEU A O 1
ATOM 5924 N N . ALA A 1 719 ? 19.045 31.980 -10.754 1.00 85.12 719 ALA A N 1
ATOM 5925 C CA . ALA A 1 719 ? 18.900 32.116 -9.305 1.00 85.12 719 ALA A CA 1
ATOM 5926 C C . ALA A 1 719 ? 19.289 33.524 -8.819 1.00 85.12 719 ALA A C 1
ATOM 5928 O O . ALA A 1 719 ? 18.546 34.133 -8.053 1.00 85.12 719 ALA A O 1
ATOM 5929 N N . ILE A 1 720 ? 20.393 34.088 -9.324 1.00 88.50 720 ILE A N 1
ATOM 5930 C CA . ILE A 1 720 ? 20.819 35.468 -9.030 1.00 88.50 720 ILE A CA 1
ATOM 5931 C C . ILE A 1 720 ? 19.766 36.482 -9.506 1.00 88.50 720 ILE A C 1
ATOM 5933 O O . ILE A 1 720 ? 19.447 37.416 -8.771 1.00 88.50 720 ILE A O 1
ATOM 5937 N N . LYS A 1 721 ? 19.175 36.285 -10.695 1.00 87.69 721 LYS A N 1
ATOM 5938 C CA . LYS A 1 721 ? 18.070 37.125 -11.190 1.00 87.69 721 LYS A CA 1
ATOM 5939 C C . LYS A 1 721 ? 16.826 37.032 -10.308 1.00 87.69 721 LYS A C 1
ATOM 5941 O O . LYS A 1 721 ? 16.284 38.070 -9.952 1.00 87.69 721 LYS A O 1
ATOM 5946 N N . LEU A 1 722 ? 16.407 35.831 -9.901 1.00 85.12 722 LEU A N 1
ATOM 5947 C CA . LEU A 1 722 ? 15.254 35.658 -9.007 1.00 85.12 722 LEU A CA 1
ATOM 5948 C C . LEU A 1 722 ? 15.502 36.251 -7.612 1.00 85.12 722 LEU A C 1
ATOM 5950 O O . LEU A 1 722 ? 14.606 36.880 -7.056 1.00 85.12 722 LEU A O 1
ATOM 5954 N N . GLN A 1 723 ? 16.717 36.127 -7.068 1.00 85.75 723 GLN A N 1
ATOM 5955 C CA . GLN A 1 723 ? 17.101 36.807 -5.826 1.00 85.75 723 GLN A CA 1
ATOM 5956 C C . GLN A 1 723 ? 17.070 38.333 -5.971 1.00 85.75 723 GLN A C 1
ATOM 5958 O O . GLN A 1 723 ? 16.673 39.022 -5.032 1.00 85.75 723 GLN A O 1
ATOM 5963 N N . GLN A 1 724 ? 17.472 38.873 -7.126 1.00 88.75 724 GLN A N 1
ATOM 5964 C CA . GLN A 1 724 ? 17.369 40.307 -7.377 1.00 88.75 724 GLN A CA 1
ATOM 5965 C C . GLN A 1 724 ? 15.907 40.743 -7.514 1.00 88.75 724 GLN A C 1
ATOM 5967 O O . GLN A 1 724 ? 15.505 41.657 -6.807 1.00 88.75 724 GLN A O 1
ATOM 5972 N N . GLU A 1 725 ? 15.085 40.034 -8.293 1.00 87.56 725 GLU A N 1
ATOM 5973 C CA . GLU A 1 725 ? 13.644 40.301 -8.381 1.00 87.56 725 GLU A CA 1
ATOM 5974 C C . GLU A 1 725 ? 12.945 40.233 -7.017 1.00 87.56 725 GLU A C 1
ATOM 5976 O O . GLU A 1 725 ? 12.041 41.027 -6.765 1.00 87.56 725 GLU A O 1
ATOM 5981 N N . MET A 1 726 ? 13.339 39.305 -6.135 1.00 87.62 726 MET A N 1
ATOM 5982 C CA . MET A 1 726 ? 12.839 39.268 -4.759 1.00 87.62 726 MET A CA 1
ATOM 5983 C C . MET A 1 726 ? 13.231 40.531 -3.994 1.00 87.62 726 MET A C 1
ATOM 5985 O O . MET A 1 726 ? 12.342 41.191 -3.464 1.00 87.62 726 MET A O 1
ATOM 5989 N N . ARG A 1 727 ? 14.514 40.919 -3.996 1.00 88.38 727 ARG A N 1
ATOM 5990 C CA . ARG A 1 727 ? 14.977 42.153 -3.335 1.00 88.38 727 ARG A CA 1
ATOM 5991 C C . ARG A 1 727 ? 14.290 43.402 -3.889 1.00 88.38 727 ARG A C 1
ATOM 5993 O O . ARG A 1 727 ? 13.886 44.258 -3.108 1.00 88.38 727 ARG A O 1
ATOM 6000 N N . ASP A 1 728 ? 14.103 43.491 -5.202 1.00 85.81 728 ASP A N 1
ATOM 6001 C CA . ASP A 1 728 ? 13.436 44.619 -5.859 1.00 85.81 728 ASP A CA 1
ATOM 6002 C C . ASP A 1 728 ? 11.947 44.683 -5.467 1.00 85.81 728 ASP A C 1
ATOM 6004 O O . ASP A 1 728 ? 11.432 45.749 -5.126 1.00 85.81 728 ASP A O 1
ATOM 6008 N N . LYS A 1 729 ? 11.255 43.533 -5.431 1.00 85.44 729 LYS A N 1
ATOM 6009 C CA . LYS A 1 729 ? 9.851 43.425 -4.993 1.00 85.44 729 LYS A CA 1
ATOM 6010 C C . LYS A 1 729 ? 9.690 43.673 -3.490 1.00 85.44 729 LYS A C 1
ATOM 6012 O O . LYS A 1 729 ? 8.703 44.284 -3.088 1.00 85.44 729 LYS A O 1
ATOM 6017 N N . GLU A 1 730 ? 10.650 43.269 -2.663 1.00 84.38 730 GLU A N 1
ATOM 6018 C CA . GLU A 1 730 ? 10.695 43.574 -1.228 1.00 84.38 730 GLU A CA 1
ATOM 6019 C C . GLU A 1 730 ? 10.920 45.071 -0.982 1.00 84.38 730 GLU A C 1
ATOM 6021 O O . GLU A 1 730 ? 10.166 45.679 -0.224 1.00 84.38 730 GLU A O 1
ATOM 6026 N N . GLN A 1 731 ? 11.880 45.701 -1.666 1.00 85.12 731 GLN A N 1
ATOM 6027 C CA . GLN A 1 731 ? 12.116 47.149 -1.591 1.00 85.12 731 GLN A CA 1
ATOM 6028 C C . GLN A 1 731 ? 10.907 47.951 -2.089 1.00 85.12 731 GLN A C 1
ATOM 6030 O O . GLN A 1 731 ? 10.516 48.942 -1.463 1.00 85.12 731 GLN A O 1
ATOM 6035 N N . PHE A 1 732 ? 10.260 47.500 -3.165 1.00 83.69 732 PHE A N 1
ATOM 6036 C CA . PHE A 1 732 ? 9.008 48.074 -3.650 1.00 83.69 732 PHE A CA 1
ATOM 6037 C C . PHE A 1 732 ? 7.880 47.933 -2.615 1.00 83.69 732 PHE A C 1
ATOM 6039 O O . PHE A 1 732 ? 7.231 48.925 -2.287 1.00 83.69 732 PHE A O 1
ATOM 6046 N N . LEU A 1 733 ? 7.683 46.747 -2.025 1.00 83.06 733 LEU A N 1
ATOM 6047 C CA . LEU A 1 733 ? 6.681 46.530 -0.974 1.00 83.06 733 LEU A CA 1
ATOM 6048 C C . LEU A 1 733 ? 6.965 47.346 0.292 1.00 83.06 733 LEU A C 1
ATOM 6050 O O . LEU A 1 733 ? 6.020 47.871 0.880 1.00 83.06 733 LEU A O 1
ATOM 6054 N N . MET A 1 734 ? 8.227 47.512 0.693 1.00 84.19 734 MET A N 1
ATOM 6055 C CA . MET A 1 734 ? 8.618 48.401 1.796 1.00 84.19 734 MET A CA 1
ATOM 6056 C C . MET A 1 734 ? 8.318 49.867 1.462 1.00 84.19 734 MET A C 1
ATOM 6058 O O . MET A 1 734 ? 7.761 50.584 2.290 1.00 84.19 734 MET A O 1
ATOM 6062 N N . THR A 1 735 ? 8.602 50.303 0.231 1.00 81.62 735 THR A N 1
ATOM 6063 C CA . THR A 1 735 ? 8.309 51.668 -0.243 1.00 81.62 735 THR A CA 1
ATOM 6064 C C . THR A 1 735 ? 6.805 51.946 -0.287 1.00 81.62 735 THR A C 1
ATOM 6066 O O . THR A 1 735 ? 6.357 53.005 0.152 1.00 81.62 735 THR A O 1
ATOM 6069 N N . VAL A 1 736 ? 6.008 50.995 -0.781 1.00 79.12 736 VAL A N 1
ATOM 6070 C CA . VAL A 1 736 ? 4.542 51.091 -0.829 1.00 79.12 736 VAL A CA 1
ATOM 6071 C C . VAL A 1 736 ? 3.940 51.036 0.576 1.00 79.12 736 VAL A C 1
ATOM 6073 O O . VAL A 1 736 ? 3.076 51.854 0.880 1.00 79.12 736 VAL A O 1
ATOM 6076 N N . SER A 1 737 ? 4.418 50.144 1.450 1.00 81.19 737 SER A N 1
ATOM 6077 C CA . SER A 1 737 ? 3.947 50.054 2.842 1.00 81.19 737 SER A CA 1
ATOM 6078 C C . SER A 1 737 ? 4.253 51.340 3.606 1.00 81.19 737 SER A C 1
ATOM 6080 O O . SER A 1 737 ? 3.338 51.942 4.149 1.00 81.19 737 SER A O 1
ATOM 6082 N N . SER A 1 738 ? 5.490 51.844 3.528 1.00 80.88 738 SER A N 1
ATOM 6083 C CA . SER A 1 738 ? 5.900 53.102 4.167 1.00 80.88 738 SER A CA 1
ATOM 6084 C C . SER A 1 738 ? 5.059 54.302 3.710 1.00 80.88 738 SER A C 1
ATOM 6086 O O . SER A 1 738 ? 4.684 55.137 4.529 1.00 80.88 738 SER A O 1
ATOM 6088 N N . ARG A 1 739 ? 4.671 54.368 2.424 1.00 80.12 739 ARG A N 1
ATOM 6089 C CA . ARG A 1 739 ? 3.722 55.387 1.934 1.00 80.12 739 ARG A CA 1
ATOM 6090 C C . ARG A 1 739 ? 2.313 55.200 2.495 1.00 80.12 739 ARG A C 1
ATOM 6092 O O . ARG A 1 739 ? 1.719 56.182 2.923 1.00 80.12 739 ARG A O 1
ATOM 6099 N N . ILE A 1 740 ? 1.796 53.971 2.527 1.00 76.69 740 ILE A N 1
ATOM 6100 C CA . ILE A 1 740 ? 0.469 53.658 3.084 1.00 76.69 740 ILE A CA 1
ATOM 6101 C C . ILE A 1 740 ? 0.410 53.989 4.583 1.00 76.69 740 ILE A C 1
ATOM 6103 O O . ILE A 1 740 ? -0.552 54.614 5.023 1.00 76.69 740 ILE A O 1
ATOM 6107 N N . ASP A 1 741 ? 1.451 53.647 5.343 1.00 81.38 741 ASP A N 1
ATOM 6108 C CA . ASP A 1 741 ? 1.576 53.949 6.774 1.00 81.38 741 ASP A CA 1
ATOM 6109 C C . ASP A 1 741 ? 1.704 55.470 7.034 1.00 81.38 741 ASP A C 1
ATOM 6111 O O . ASP A 1 741 ? 1.306 55.959 8.089 1.00 81.38 741 ASP A O 1
ATOM 6115 N N . GLN A 1 742 ? 2.186 56.239 6.047 1.00 82.00 742 GLN A N 1
ATOM 6116 C CA . GLN A 1 742 ? 2.192 57.713 6.028 1.00 82.00 742 GLN A CA 1
ATOM 6117 C C . GLN A 1 742 ? 0.900 58.334 5.450 1.00 82.00 742 GLN A C 1
ATOM 6119 O O . GLN A 1 742 ? 0.805 59.556 5.340 1.00 82.00 742 GLN A O 1
ATOM 6124 N N . GLY A 1 743 ? -0.090 57.529 5.048 1.00 77.62 743 GLY A N 1
ATOM 6125 C CA . GLY A 1 743 ? -1.336 57.997 4.424 1.00 77.62 743 GLY A CA 1
ATOM 6126 C C . GLY A 1 743 ? -1.190 58.534 2.991 1.00 77.62 743 GLY A C 1
ATOM 6127 O O . GLY A 1 743 ? -2.121 59.145 2.466 1.00 77.62 743 GLY A O 1
ATOM 6128 N N . LEU A 1 744 ? -0.040 58.321 2.346 1.00 74.50 744 LEU A N 1
ATOM 6129 C CA . LEU A 1 744 ? 0.259 58.777 0.989 1.00 74.50 744 LEU A CA 1
ATOM 6130 C C . LEU A 1 744 ? -0.199 57.756 -0.072 1.00 74.50 744 LEU A C 1
ATOM 6132 O O . LEU A 1 744 ? -0.124 56.545 0.156 1.00 74.50 744 LEU A O 1
ATOM 6136 N N . PRO A 1 745 ? -0.631 58.211 -1.265 1.00 75.69 745 PRO A N 1
ATOM 6137 C CA . PRO A 1 745 ? -1.049 57.311 -2.335 1.00 75.69 745 PRO A CA 1
ATOM 6138 C C . PRO A 1 745 ? 0.120 56.459 -2.883 1.00 75.69 745 PRO A C 1
ATOM 6140 O O . PRO A 1 745 ? 1.281 56.897 -2.861 1.00 75.69 745 PRO A O 1
ATOM 6143 N N . PRO A 1 746 ? -0.166 55.253 -3.418 1.00 74.31 746 PRO A N 1
ATOM 6144 C CA . PRO A 1 746 ? 0.828 54.414 -4.090 1.00 74.31 746 PRO A CA 1
ATOM 6145 C C . PRO A 1 746 ? 1.537 55.111 -5.272 1.00 74.31 746 PRO A C 1
ATOM 6147 O O . PRO A 1 746 ? 1.045 56.114 -5.793 1.00 74.31 746 PRO A O 1
ATOM 6150 N N . PRO A 1 747 ? 2.695 54.596 -5.730 1.00 78.88 747 PRO A N 1
ATOM 6151 C CA . PRO A 1 747 ? 3.362 55.088 -6.936 1.00 78.88 747 PRO A CA 1
ATOM 6152 C C . PRO A 1 747 ? 2.454 55.038 -8.175 1.00 78.88 747 PRO A C 1
ATOM 6154 O O . PRO A 1 747 ? 1.690 54.091 -8.368 1.00 78.88 747 PRO A O 1
ATOM 6157 N N . LYS A 1 748 ? 2.574 56.043 -9.053 1.00 74.44 748 LYS A N 1
ATOM 6158 C CA . LYS A 1 748 ? 1.739 56.161 -10.262 1.00 74.44 748 LYS A CA 1
ATOM 6159 C C . LYS A 1 748 ? 1.929 54.996 -11.235 1.00 74.44 748 LYS A C 1
ATOM 6161 O O . LYS A 1 748 ? 0.976 54.634 -11.919 1.00 74.44 748 LYS A O 1
ATOM 6166 N N . GLU A 1 749 ? 3.113 54.375 -11.287 1.00 75.50 749 GLU A N 1
ATOM 6167 C CA . GLU A 1 749 ? 3.303 53.160 -12.091 1.00 75.50 749 GLU A CA 1
ATOM 6168 C C . GLU A 1 749 ? 2.368 52.031 -11.629 1.00 75.50 749 GLU A C 1
ATOM 6170 O O . GLU A 1 749 ? 1.734 51.379 -12.456 1.00 75.50 749 GLU A O 1
ATOM 6175 N N . THR A 1 750 ? 2.206 51.856 -10.313 1.00 74.94 750 THR A N 1
ATOM 6176 C CA . THR A 1 750 ? 1.342 50.830 -9.707 1.00 74.94 750 THR A CA 1
ATOM 6177 C C . THR A 1 750 ? -0.134 51.060 -10.029 1.00 74.94 750 THR A C 1
ATOM 6179 O O . THR A 1 750 ? -0.868 50.114 -10.304 1.00 74.94 750 THR A O 1
ATOM 6182 N N . GLU A 1 751 ? -0.571 52.321 -10.037 1.00 77.62 751 GLU A N 1
ATOM 6183 C CA . GLU A 1 751 ? -1.924 52.714 -10.447 1.00 77.62 751 GLU A CA 1
ATOM 6184 C C . GLU A 1 751 ? -2.167 52.422 -11.939 1.00 77.62 751 GLU A C 1
ATOM 6186 O O . GLU A 1 751 ? -3.190 51.842 -12.306 1.00 77.62 751 GLU A O 1
ATOM 6191 N N . ILE A 1 752 ? -1.194 52.735 -12.801 1.00 80.38 752 ILE A N 1
ATOM 6192 C CA . ILE A 1 752 ? -1.247 52.438 -14.240 1.00 80.38 752 ILE A CA 1
ATOM 6193 C C . ILE A 1 752 ? -1.284 50.922 -14.495 1.00 80.38 752 ILE A C 1
ATOM 6195 O O . ILE A 1 752 ? -2.010 50.468 -15.382 1.00 80.38 752 ILE A O 1
ATOM 6199 N N . GLU A 1 753 ? -0.536 50.118 -13.739 1.00 77.12 753 GLU A N 1
ATOM 6200 C CA . GLU A 1 753 ? -0.585 48.655 -13.839 1.00 77.12 753 GLU A CA 1
ATOM 6201 C C . GLU A 1 753 ? -1.904 48.072 -13.331 1.00 77.12 753 GLU A C 1
ATOM 6203 O O . GLU A 1 753 ? -2.493 47.230 -14.010 1.00 77.12 753 GLU A O 1
ATOM 6208 N N . TRP A 1 754 ? -2.436 48.576 -12.218 1.00 77.12 754 TRP A N 1
ATOM 6209 C CA . TRP A 1 754 ? -3.756 48.191 -11.718 1.00 77.12 754 TRP A CA 1
ATOM 6210 C C . TRP A 1 754 ? -4.870 48.488 -12.738 1.00 77.12 754 TRP A C 1
ATOM 6212 O O . TRP A 1 754 ? -5.721 47.637 -13.007 1.00 77.12 754 TRP A O 1
ATOM 6222 N N . LEU A 1 755 ? -4.816 49.648 -13.400 1.00 82.50 755 LEU A N 1
ATOM 6223 C CA . LEU A 1 755 ? -5.738 50.004 -14.483 1.00 82.50 755 LEU A CA 1
ATOM 6224 C C . LEU A 1 755 ? -5.570 49.114 -15.731 1.00 82.50 755 LEU A C 1
ATOM 6226 O O . LEU A 1 755 ? -6.566 48.800 -16.386 1.00 82.50 755 LEU A O 1
ATOM 6230 N N . LYS A 1 756 ? -4.351 48.647 -16.052 1.00 80.75 756 LYS A N 1
ATOM 6231 C CA . LYS A 1 756 ? -4.133 47.627 -17.101 1.00 80.75 756 LYS A CA 1
ATOM 6232 C C . LYS A 1 756 ? -4.753 46.280 -16.713 1.00 80.75 756 LYS A C 1
ATOM 6234 O O . LYS A 1 756 ? -5.388 45.659 -17.563 1.00 80.75 756 LYS A O 1
ATOM 6239 N N . VAL A 1 757 ? -4.607 45.840 -15.459 1.00 80.50 757 VAL A N 1
ATOM 6240 C CA . VAL A 1 757 ? -5.212 44.589 -14.959 1.00 80.50 757 VAL A CA 1
ATOM 6241 C C . VAL A 1 757 ? -6.735 44.658 -15.059 1.00 80.50 757 VAL A C 1
ATOM 6243 O O . VAL A 1 757 ? -7.322 43.812 -15.727 1.00 80.50 757 VAL A O 1
ATOM 6246 N N . LEU A 1 758 ? -7.365 45.713 -14.532 1.00 79.31 758 LEU A N 1
ATOM 6247 C CA . LEU A 1 758 ? -8.817 45.928 -14.638 1.00 79.31 758 LEU A CA 1
ATOM 6248 C C . LEU A 1 758 ? -9.313 45.955 -16.095 1.00 79.31 758 LEU A C 1
ATOM 6250 O O . LEU A 1 758 ? -10.366 45.396 -16.409 1.00 79.31 758 LEU A O 1
ATOM 6254 N N . ARG A 1 759 ? -8.550 46.569 -17.011 1.00 81.56 759 ARG A N 1
ATOM 6255 C CA . ARG A 1 759 ? -8.871 46.582 -18.448 1.00 81.56 759 ARG A CA 1
ATOM 6256 C C . ARG A 1 759 ? -8.801 45.182 -19.064 1.00 81.56 759 ARG A C 1
ATOM 6258 O O . ARG A 1 759 ? -9.674 44.828 -19.854 1.00 81.56 759 ARG A O 1
ATOM 6265 N N . ASN A 1 760 ? -7.799 44.389 -18.692 1.00 79.88 760 ASN A N 1
ATOM 6266 C CA . ASN A 1 760 ? -7.622 43.021 -19.179 1.00 79.88 760 ASN A CA 1
ATOM 6267 C C . ASN A 1 760 ? -8.683 42.068 -18.608 1.00 79.88 760 ASN A C 1
ATOM 6269 O O . ASN A 1 760 ? -9.253 41.290 -19.369 1.00 79.88 760 ASN A O 1
ATOM 6273 N N . GLU A 1 761 ? -9.006 42.164 -17.315 1.00 79.75 761 GLU A N 1
ATOM 6274 C CA . GLU A 1 761 ? -10.112 41.419 -16.696 1.00 79.75 761 GLU A CA 1
ATOM 6275 C C . GLU A 1 761 ? -11.448 41.737 -17.371 1.00 79.75 761 GLU A C 1
ATOM 6277 O O . GLU A 1 761 ? -12.231 40.825 -17.643 1.00 79.75 761 GLU A O 1
ATOM 6282 N N . LYS A 1 762 ? -11.699 43.015 -17.690 1.00 82.00 762 LYS A N 1
ATOM 6283 C CA . LYS A 1 762 ? -12.894 43.401 -18.440 1.00 82.00 762 LYS A CA 1
ATOM 6284 C C . LYS A 1 762 ? -12.911 42.756 -19.828 1.00 82.00 762 LYS A C 1
ATOM 6286 O O . LYS A 1 762 ? -13.877 42.073 -20.140 1.00 82.00 762 LYS A O 1
ATOM 6291 N N . MET A 1 763 ? -11.836 42.865 -20.616 1.00 79.00 763 MET A N 1
ATOM 6292 C CA . MET A 1 763 ? -11.786 42.207 -21.933 1.00 79.00 763 MET A CA 1
ATOM 6293 C C . MET A 1 763 ? -11.935 40.679 -21.848 1.00 79.00 763 MET A C 1
ATOM 6295 O O . MET A 1 763 ? -12.512 40.082 -22.752 1.00 79.00 763 MET A O 1
ATOM 6299 N N . GLN A 1 764 ? -11.450 40.032 -20.783 1.00 75.25 764 GLN A N 1
ATOM 6300 C CA . GLN A 1 764 ? -11.653 38.594 -20.575 1.00 75.25 764 GLN A CA 1
ATOM 6301 C C . GLN A 1 764 ? -13.113 38.247 -20.252 1.00 75.25 764 GLN A C 1
ATOM 6303 O O . GLN A 1 764 ? -13.608 37.246 -20.769 1.00 75.25 764 GLN A O 1
ATOM 6308 N N . LYS A 1 765 ? -13.817 39.072 -19.464 1.00 77.19 765 LYS A N 1
ATOM 6309 C CA . LYS A 1 765 ? -15.263 38.926 -19.214 1.00 77.19 765 LYS A CA 1
ATOM 6310 C C . LYS A 1 765 ? -16.077 39.168 -20.483 1.00 77.19 765 LYS A C 1
ATOM 6312 O O . LYS A 1 765 ? -16.821 38.279 -20.885 1.00 77.19 765 LYS A O 1
ATOM 6317 N N . ASP A 1 766 ? -15.841 40.286 -21.168 1.00 80.19 766 ASP A N 1
ATOM 6318 C CA . ASP A 1 766 ? -16.492 40.633 -22.437 1.00 80.19 766 ASP A CA 1
ATOM 6319 C C . ASP A 1 766 ? -16.300 39.498 -23.477 1.00 80.19 766 ASP A C 1
ATOM 6321 O O . ASP A 1 766 ? -17.242 39.082 -24.154 1.00 80.19 766 ASP A O 1
ATOM 6325 N N . ALA A 1 767 ? -15.094 38.915 -23.557 1.00 79.94 767 ALA A N 1
ATOM 6326 C CA . ALA A 1 767 ? -14.787 37.786 -24.438 1.00 79.94 767 ALA A CA 1
ATOM 6327 C C . ALA A 1 767 ? -15.374 36.436 -23.979 1.00 79.94 767 ALA A C 1
ATOM 6329 O O . ALA A 1 767 ? -15.579 35.560 -24.820 1.00 79.94 767 ALA A O 1
ATOM 6330 N N . ALA A 1 768 ? -15.631 36.240 -22.682 1.00 74.00 768 ALA A N 1
ATOM 6331 C CA . ALA A 1 768 ? -16.308 35.055 -22.157 1.00 74.00 768 ALA A CA 1
ATOM 6332 C C . ALA A 1 768 ? -17.822 35.126 -22.410 1.00 74.00 768 ALA A C 1
ATOM 6334 O O . ALA A 1 768 ? -18.399 34.166 -22.922 1.00 74.00 768 ALA A O 1
ATOM 6335 N N . GLU A 1 769 ? -18.450 36.279 -22.171 1.00 80.94 769 GLU A N 1
ATOM 6336 C CA . GLU A 1 769 ? -19.854 36.533 -22.521 1.00 80.94 769 GLU A CA 1
ATOM 6337 C C . GLU A 1 769 ? -20.090 36.386 -24.033 1.00 80.94 769 GLU A C 1
ATOM 6339 O O . GLU A 1 769 ? -21.053 35.745 -24.456 1.00 80.94 769 GLU A O 1
ATOM 6344 N N . ALA A 1 770 ? -19.163 36.876 -24.864 1.00 77.06 770 ALA A N 1
ATOM 6345 C CA . ALA A 1 770 ? -19.200 36.702 -26.318 1.00 77.06 770 ALA A CA 1
ATOM 6346 C C . ALA A 1 770 ? -18.923 35.261 -26.804 1.00 77.06 770 ALA A C 1
ATOM 6348 O O . ALA A 1 770 ? -19.045 34.996 -28.003 1.00 77.06 770 ALA A O 1
ATOM 6349 N N . ARG A 1 771 ? -18.529 34.328 -25.924 1.00 72.69 771 ARG A N 1
ATOM 6350 C CA . ARG A 1 771 ? -18.537 32.875 -26.198 1.00 72.69 771 ARG A CA 1
ATOM 6351 C C . ARG A 1 771 ? -19.832 32.238 -25.706 1.00 72.69 771 ARG A C 1
ATOM 6353 O O . ARG A 1 771 ? -20.427 31.472 -26.449 1.00 72.69 771 ARG A O 1
ATOM 6360 N N . ALA A 1 772 ? -20.285 32.594 -24.503 1.00 75.88 772 ALA A N 1
ATOM 6361 C CA . ALA A 1 772 ? -21.522 32.080 -23.920 1.00 75.88 772 ALA A CA 1
ATOM 6362 C C . ALA A 1 772 ? -22.754 32.395 -24.788 1.00 75.88 772 ALA A C 1
ATOM 6364 O O . ALA A 1 772 ? -23.590 31.521 -24.989 1.00 75.88 772 ALA A O 1
ATOM 6365 N N . LYS A 1 773 ? -22.831 33.604 -25.368 1.00 73.69 773 LYS A N 1
ATOM 6366 C CA . LYS A 1 773 ? -23.893 33.962 -26.325 1.00 73.69 773 LYS A CA 1
ATOM 6367 C C . LYS A 1 773 ? -23.866 33.093 -27.581 1.00 73.69 773 LYS A C 1
ATOM 6369 O O . LYS A 1 773 ? -24.890 32.522 -27.918 1.00 73.69 773 LYS A O 1
ATOM 6374 N N . ARG A 1 774 ? -22.693 32.902 -28.198 1.00 66.88 774 ARG A N 1
ATOM 6375 C CA . ARG A 1 774 ? -22.554 32.029 -29.377 1.00 66.88 774 ARG A CA 1
ATOM 6376 C C . ARG A 1 774 ? -22.903 30.573 -29.084 1.00 66.88 774 ARG A C 1
ATOM 6378 O O . ARG A 1 774 ? -23.591 29.966 -29.887 1.00 66.88 774 ARG A O 1
ATOM 6385 N N . ALA A 1 775 ? -22.516 30.044 -27.923 1.00 68.81 775 ALA A N 1
ATOM 6386 C CA . ALA A 1 775 ? -22.918 28.700 -27.512 1.00 68.81 775 ALA A CA 1
ATOM 6387 C C . ALA A 1 775 ? -24.448 28.579 -27.349 1.00 68.81 775 ALA A C 1
ATOM 6389 O O . ALA A 1 775 ? -25.031 27.603 -27.804 1.00 68.81 775 ALA A O 1
ATOM 6390 N N . ALA A 1 776 ? -25.112 29.587 -26.770 1.00 72.25 776 ALA A N 1
ATOM 6391 C CA . ALA A 1 776 ? -26.574 29.615 -26.654 1.00 72.25 776 ALA A CA 1
ATOM 6392 C C . ALA A 1 776 ? -27.288 29.818 -28.010 1.00 72.25 776 ALA A C 1
ATOM 6394 O O . ALA A 1 776 ? -28.381 29.296 -28.216 1.00 72.25 776 ALA A O 1
ATOM 6395 N N . GLU A 1 777 ? -26.677 30.551 -28.943 1.00 67.69 777 GLU A N 1
ATOM 6396 C CA . GLU A 1 777 ? -27.150 30.714 -30.326 1.00 67.69 777 GLU A CA 1
ATOM 6397 C C . GLU A 1 777 ? -27.003 29.400 -31.124 1.00 67.69 777 GLU A C 1
ATOM 6399 O O . GLU A 1 777 ? -27.930 29.005 -31.829 1.00 67.69 777 GLU A O 1
ATOM 6404 N N . GLU A 1 778 ? -25.892 28.674 -30.956 1.00 59.22 778 GLU A N 1
ATOM 6405 C CA . GLU A 1 778 ? -25.676 27.325 -31.507 1.00 59.22 778 GLU A CA 1
ATOM 6406 C C . GLU A 1 778 ? -26.654 26.295 -30.905 1.00 59.22 778 GLU A C 1
ATOM 6408 O O . GLU A 1 778 ? -27.200 25.464 -31.633 1.00 59.22 778 GLU A O 1
ATOM 6413 N N . GLU A 1 779 ? -26.940 26.382 -29.602 1.00 61.12 779 GLU A N 1
ATOM 6414 C CA . GLU A 1 779 ? -27.891 25.511 -28.897 1.00 61.12 779 GLU A CA 1
ATOM 6415 C C . GLU A 1 779 ? -29.354 25.797 -29.297 1.00 61.12 779 GLU A C 1
ATOM 6417 O O . GLU A 1 779 ? -30.124 24.861 -29.510 1.00 61.12 779 GLU A O 1
ATOM 6422 N N . GLN A 1 780 ? -29.738 27.063 -29.521 1.00 59.00 780 GLN A N 1
ATOM 6423 C CA . GLN A 1 780 ? -31.043 27.400 -30.116 1.00 59.00 780 GLN A CA 1
ATOM 6424 C C . GLN A 1 780 ? -31.155 26.999 -31.594 1.00 59.00 780 GLN A C 1
ATOM 6426 O O . GLN A 1 780 ? -32.249 26.672 -32.056 1.00 59.00 780 GLN A O 1
ATOM 6431 N N . ALA A 1 781 ? -30.048 26.988 -32.341 1.00 56.44 781 ALA A N 1
ATOM 6432 C CA . ALA A 1 781 ? -30.030 26.513 -33.722 1.00 56.44 781 ALA A CA 1
ATOM 6433 C C . ALA A 1 781 ? -30.150 24.979 -33.837 1.00 56.44 781 ALA A C 1
ATOM 6435 O O . ALA A 1 781 ? -30.433 24.475 -34.926 1.00 56.44 781 ALA A O 1
ATOM 6436 N N . ALA A 1 782 ? -29.951 24.217 -32.755 1.00 52.06 782 ALA A N 1
ATOM 6437 C CA . ALA A 1 782 ? -29.943 22.749 -32.735 1.00 52.06 782 ALA A CA 1
ATOM 6438 C C . ALA A 1 782 ? -31.350 22.099 -32.779 1.00 52.06 782 ALA A C 1
ATOM 6440 O O . ALA A 1 782 ? -31.638 21.133 -32.069 1.00 52.06 782 ALA A O 1
ATOM 6441 N N . GLY A 1 783 ? -32.241 22.605 -33.637 1.00 54.66 783 GLY A N 1
ATOM 6442 C CA . GLY A 1 783 ? -33.544 21.989 -33.904 1.00 54.66 783 GLY A CA 1
ATOM 6443 C C . GLY A 1 783 ? -33.411 20.629 -34.621 1.00 54.66 783 GLY A C 1
ATOM 6444 O O . GLY A 1 783 ? -32.596 20.500 -35.541 1.00 54.66 783 GLY A O 1
ATOM 6445 N N . PRO A 1 784 ? -34.203 19.602 -34.253 1.00 48.09 784 PRO A N 1
ATOM 6446 C CA . PRO A 1 784 ? -34.051 18.252 -34.795 1.00 48.09 784 PRO A CA 1
ATOM 6447 C C . PRO A 1 784 ? -34.447 18.182 -36.279 1.00 48.09 784 PRO A C 1
ATOM 6449 O O . PRO A 1 784 ? -35.626 18.236 -36.623 1.00 48.09 784 PRO A O 1
ATOM 6452 N N . GLY A 1 785 ? -33.451 18.022 -37.157 1.00 53.81 785 GLY A N 1
ATOM 6453 C CA . GLY A 1 785 ? -33.651 17.798 -38.596 1.00 53.81 785 GLY A CA 1
ATOM 6454 C C . GLY A 1 785 ? -32.586 18.403 -39.517 1.00 53.81 785 GLY A C 1
ATOM 6455 O O . GLY A 1 785 ? -32.519 18.021 -40.682 1.00 53.81 785 GLY A O 1
ATOM 6456 N N . CYS A 1 786 ? -31.742 19.315 -39.023 1.00 44.41 786 CYS A N 1
ATOM 6457 C CA . CYS A 1 786 ? -30.686 19.955 -39.814 1.00 44.41 786 CYS A CA 1
ATOM 6458 C C . CYS A 1 786 ? -29.300 19.357 -39.514 1.00 44.41 786 CYS A C 1
ATOM 6460 O O . CYS A 1 786 ? -28.946 19.147 -38.356 1.00 44.41 786 CYS A O 1
ATOM 6462 N N . VAL A 1 787 ? -28.502 19.099 -40.557 1.00 47.97 787 VAL A N 1
ATOM 6463 C CA . VAL A 1 787 ? -27.098 18.678 -40.422 1.00 47.97 787 VAL A CA 1
ATOM 6464 C C . VAL A 1 787 ? -26.219 19.922 -40.343 1.00 47.97 787 VAL A C 1
ATOM 6466 O O . VAL A 1 787 ? -25.987 20.592 -41.349 1.00 47.97 787 VAL A O 1
ATOM 6469 N N . HIS A 1 788 ? -25.721 20.229 -39.147 1.00 50.50 788 HIS A N 1
ATOM 6470 C CA . HIS A 1 788 ? -24.899 21.417 -38.915 1.00 50.50 788 HIS A CA 1
ATOM 6471 C C . HIS A 1 788 ? -23.432 21.168 -39.271 1.00 50.50 788 HIS A C 1
ATOM 6473 O O . HIS A 1 788 ? -22.753 20.352 -38.650 1.00 50.50 788 HIS A O 1
ATOM 6479 N N . THR A 1 789 ? -22.925 21.915 -40.251 1.00 51.69 789 THR A N 1
ATOM 6480 C CA . THR A 1 789 ? -21.500 21.966 -40.601 1.00 51.69 789 THR A CA 1
ATOM 6481 C C . THR A 1 789 ? -20.935 23.342 -40.272 1.00 51.69 789 THR A C 1
ATOM 6483 O O . THR A 1 789 ? -21.427 24.338 -40.792 1.00 51.69 789 THR A O 1
ATOM 6486 N N . THR A 1 790 ? -19.851 23.412 -39.499 1.00 50.22 790 THR A N 1
ATOM 6487 C CA . THR A 1 790 ? -19.135 24.664 -39.170 1.00 50.22 790 THR A CA 1
ATOM 6488 C C . THR A 1 790 ? -18.321 25.257 -40.331 1.00 50.22 790 THR A C 1
ATOM 6490 O O . THR A 1 790 ? -17.631 26.259 -40.160 1.00 50.22 790 THR A O 1
ATOM 6493 N N . ALA A 1 791 ? -18.402 24.668 -41.527 1.00 51.34 791 ALA A N 1
ATOM 6494 C CA . ALA A 1 791 ? -17.908 25.278 -42.755 1.00 51.34 791 ALA A CA 1
ATOM 6495 C C . ALA A 1 791 ? -18.925 26.300 -43.286 1.00 51.34 791 ALA A C 1
ATOM 6497 O O . ALA A 1 791 ? -20.111 25.989 -43.394 1.00 51.34 791 ALA A O 1
ATOM 6498 N N . GLU A 1 792 ? -18.459 27.490 -43.681 1.00 52.31 792 GLU A N 1
ATOM 6499 C CA . GLU A 1 792 ? -19.284 28.455 -44.419 1.00 52.31 792 GLU A CA 1
ATOM 6500 C C . GLU A 1 792 ? -19.930 27.772 -45.636 1.00 52.31 792 GLU A C 1
ATOM 6502 O O . GLU A 1 792 ? -19.230 27.215 -46.491 1.00 52.31 792 GLU A O 1
ATOM 6507 N N . GLN A 1 793 ? -21.261 27.834 -45.747 1.00 53.28 793 GLN A N 1
ATOM 6508 C CA . GLN A 1 793 ? -21.937 27.341 -46.943 1.00 53.28 793 GLN A CA 1
ATOM 6509 C C . GLN A 1 793 ? -21.496 28.179 -48.146 1.00 53.28 793 GLN A C 1
ATOM 6511 O O . GLN A 1 793 ? -21.712 29.390 -48.204 1.00 53.28 793 GLN A O 1
ATOM 6516 N N . ARG A 1 794 ? -20.851 27.524 -49.115 1.00 59.84 794 ARG A N 1
ATOM 6517 C CA . ARG A 1 794 ? -20.415 28.171 -50.356 1.00 59.84 794 ARG A CA 1
ATOM 6518 C C . ARG A 1 794 ? -21.647 28.703 -51.095 1.00 59.84 794 ARG A C 1
ATOM 6520 O O . ARG A 1 794 ? -22.577 27.918 -51.281 1.00 59.84 794 ARG A O 1
ATOM 6527 N N . PRO A 1 795 ? -21.656 29.962 -51.573 1.00 56.88 795 PRO A N 1
ATOM 6528 C CA . PRO A 1 795 ? -22.715 30.451 -52.447 1.00 56.88 795 PRO A CA 1
ATOM 6529 C C . PRO A 1 795 ? -22.854 29.524 -53.658 1.00 56.88 795 PRO A C 1
ATOM 6531 O O . PRO A 1 795 ? -21.961 29.445 -54.498 1.00 56.88 795 PRO A O 1
ATOM 6534 N N . THR A 1 796 ? -23.950 28.768 -53.719 1.00 58.50 796 THR A N 1
ATOM 6535 C CA . THR A 1 796 ? -24.198 27.777 -54.779 1.00 58.50 796 THR A CA 1
ATOM 6536 C C . THR A 1 796 ? -24.699 28.419 -56.067 1.00 58.50 796 THR A C 1
ATOM 6538 O O . THR A 1 796 ? -24.637 27.792 -57.123 1.00 58.50 796 THR A O 1
ATOM 6541 N N . ALA A 1 797 ? -25.146 29.672 -55.993 1.00 65.81 797 ALA A N 1
ATOM 6542 C CA . ALA A 1 797 ? -25.678 30.456 -57.092 1.00 65.81 797 ALA A CA 1
ATOM 6543 C C . ALA A 1 797 ? -25.165 31.904 -57.064 1.00 65.81 797 ALA A C 1
ATOM 6545 O O . ALA A 1 797 ? -24.756 32.406 -56.014 1.00 65.81 797 ALA A O 1
ATOM 6546 N N . TYR A 1 798 ? -25.233 32.572 -58.215 1.00 68.56 798 TYR A N 1
ATOM 6547 C CA . TYR A 1 798 ? -25.027 34.014 -58.363 1.00 68.56 798 TYR A CA 1
ATOM 6548 C C . TYR A 1 798 ? -26.271 34.675 -58.964 1.00 68.56 798 TYR A C 1
ATOM 6550 O O . TYR A 1 798 ? -27.094 34.012 -59.599 1.00 68.56 798 TYR A O 1
ATOM 6558 N N . ILE A 1 799 ? -26.410 35.982 -58.765 1.00 66.94 799 ILE A N 1
ATOM 6559 C CA . ILE A 1 799 ? -27.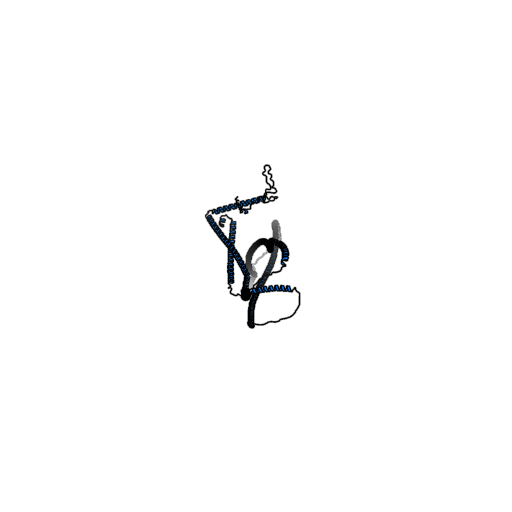416 36.806 -59.440 1.00 66.94 799 ILE A CA 1
ATOM 6560 C C . ILE A 1 799 ? -26.689 37.520 -60.592 1.00 66.94 799 ILE A C 1
ATOM 6562 O O . ILE A 1 799 ? -25.659 38.138 -60.326 1.00 66.94 799 ILE A O 1
ATOM 6566 N N . PRO A 1 800 ? -27.129 37.395 -61.859 1.00 61.69 800 PRO A N 1
ATOM 6567 C CA . PRO A 1 800 ? -26.535 38.139 -62.969 1.00 61.69 800 PRO A CA 1
ATOM 6568 C C . PRO A 1 800 ? -27.036 39.589 -62.992 1.00 61.69 800 PRO A C 1
ATOM 6570 O O . PRO A 1 800 ? -28.245 39.807 -63.037 1.00 61.69 800 PRO A O 1
ATOM 6573 N N . ASP A 1 801 ? -26.123 40.559 -63.046 1.00 59.41 801 ASP A N 1
ATOM 6574 C CA . ASP A 1 801 ? -26.435 41.997 -63.137 1.00 59.41 801 ASP A CA 1
ATOM 6575 C C . ASP A 1 801 ? -26.756 42.456 -64.586 1.00 59.41 801 ASP A C 1
ATOM 6577 O O . ASP A 1 801 ? -26.363 43.539 -65.015 1.00 59.41 801 ASP A O 1
ATOM 6581 N N . ASP A 1 802 ? -27.462 41.625 -65.363 1.00 60.06 802 ASP A N 1
ATOM 6582 C CA . ASP A 1 802 ? -27.934 41.958 -66.717 1.00 60.06 802 ASP A CA 1
ATOM 6583 C C . ASP A 1 802 ? -29.341 42.583 -66.655 1.00 60.06 802 ASP A C 1
ATOM 6585 O O . ASP A 1 802 ? -30.316 41.881 -66.364 1.00 60.06 802 ASP A O 1
ATOM 6589 N N . GLU A 1 803 ? -29.470 43.870 -67.013 1.00 59.03 803 GLU A N 1
ATOM 6590 C CA . GLU A 1 803 ? -30.709 44.681 -66.919 1.00 59.03 803 GLU A CA 1
ATOM 6591 C C . GLU A 1 803 ? -31.949 44.085 -67.622 1.00 59.03 803 GLU A C 1
ATOM 6593 O O . GLU A 1 803 ? -33.080 44.484 -67.344 1.00 59.03 803 GLU A O 1
ATOM 6598 N N . TYR A 1 804 ? -31.758 43.117 -68.523 1.00 57.44 804 TYR A N 1
ATOM 6599 C CA . TYR A 1 804 ? -32.817 42.466 -69.303 1.00 57.44 804 TYR A CA 1
ATOM 6600 C C . TYR A 1 804 ? -33.204 41.072 -68.779 1.00 57.44 804 TYR A C 1
ATOM 6602 O O . TYR A 1 804 ? -33.907 40.326 -69.464 1.00 57.44 804 TYR A O 1
ATOM 6610 N N . SER A 1 805 ? -32.775 40.695 -67.568 1.00 59.59 805 SER A N 1
ATOM 6611 C CA . SER A 1 805 ? -33.177 39.437 -66.928 1.00 59.59 805 SER A CA 1
ATOM 6612 C C . SER A 1 805 ? -33.649 39.634 -65.485 1.00 59.59 805 SER A C 1
ATOM 6614 O O . SER A 1 805 ? -33.097 40.429 -64.733 1.00 59.59 805 SER A O 1
ATOM 6616 N N . LEU A 1 806 ? -34.697 38.904 -65.085 1.00 59.53 806 LEU A N 1
ATOM 6617 C CA . LEU A 1 806 ? -35.185 38.936 -63.703 1.00 59.53 806 LEU A CA 1
ATOM 6618 C C . LEU A 1 806 ? -34.104 38.394 -62.744 1.00 59.53 806 LEU A C 1
ATOM 6620 O O . LEU A 1 806 ? -33.502 37.364 -63.070 1.00 59.53 806 LEU A O 1
ATOM 6624 N N . PRO A 1 807 ? -33.895 39.015 -61.562 1.00 63.22 807 PRO A N 1
ATOM 6625 C CA . PRO A 1 807 ? -32.810 38.690 -60.630 1.00 63.22 807 PRO A CA 1
ATOM 6626 C C . PRO A 1 807 ? -33.085 37.388 -59.857 1.00 63.22 807 PRO A C 1
ATOM 6628 O O . PRO A 1 807 ? -33.317 37.371 -58.649 1.00 63.22 807 PRO A O 1
ATOM 6631 N N . LEU A 1 808 ? -33.089 36.274 -60.585 1.00 61.53 808 LEU A N 1
ATOM 6632 C CA . LEU A 1 808 ? -33.277 34.923 -60.070 1.00 61.53 808 LEU A CA 1
ATOM 6633 C C . LEU A 1 808 ? -31.904 34.245 -59.925 1.00 61.53 808 LEU A C 1
ATOM 6635 O O . LEU A 1 808 ? -31.147 34.211 -60.900 1.00 61.53 808 LEU A O 1
ATOM 6639 N N . PRO A 1 809 ? -31.563 33.692 -58.745 1.00 64.12 809 PRO A N 1
ATOM 6640 C CA . PRO A 1 809 ? -30.244 33.122 -58.495 1.00 64.12 809 PRO A CA 1
ATOM 6641 C C . PRO A 1 809 ? -29.991 31.894 -59.383 1.00 64.12 809 PRO A C 1
ATOM 6643 O O . PRO A 1 809 ? -30.725 30.907 -59.329 1.00 64.12 809 PRO A O 1
ATOM 6646 N N . ARG A 1 810 ? -28.928 31.944 -60.194 1.00 66.06 810 ARG A N 1
ATOM 6647 C CA . ARG A 1 810 ? -28.519 30.869 -61.110 1.00 66.06 810 ARG A CA 1
ATOM 6648 C C . ARG A 1 810 ? -27.367 30.060 -60.514 1.00 66.06 810 ARG A C 1
ATOM 6650 O O . ARG A 1 810 ? -26.379 30.669 -60.101 1.00 66.06 810 ARG A O 1
ATOM 6657 N N . PRO A 1 811 ? -27.441 28.717 -60.479 1.00 68.62 811 PRO A N 1
ATOM 6658 C CA . PRO A 1 811 ? -26.391 27.897 -59.887 1.00 68.62 811 PRO A CA 1
ATOM 6659 C C . PRO A 1 811 ? -25.067 28.031 -60.649 1.00 68.62 811 PRO A C 1
ATOM 6661 O O . PRO A 1 811 ? -25.049 28.072 -61.881 1.00 68.62 811 PRO A O 1
ATOM 6664 N N . TYR A 1 812 ? -23.948 28.042 -59.923 1.00 64.25 812 TYR A N 1
ATOM 6665 C CA . TYR A 1 812 ? -22.633 27.897 -60.542 1.00 64.25 812 TYR A CA 1
ATOM 6666 C C . TYR A 1 812 ? -22.523 26.506 -61.181 1.00 64.25 812 TYR A C 1
ATOM 6668 O O . TYR A 1 812 ? -22.759 25.489 -60.529 1.00 64.25 812 TYR A O 1
ATOM 6676 N N . GLY A 1 813 ? -22.159 26.457 -62.466 1.00 65.44 813 GLY A N 1
ATOM 6677 C CA . GLY A 1 813 ? -21.952 25.199 -63.188 1.00 65.44 813 GLY A CA 1
ATOM 6678 C C . GLY A 1 813 ? -20.717 24.420 -62.711 1.00 65.44 813 GLY A C 1
ATOM 6679 O O . GLY A 1 813 ? -20.052 24.792 -61.747 1.00 65.44 813 GLY A O 1
ATOM 6680 N N . ALA A 1 814 ? -20.341 23.370 -63.448 1.00 61.69 814 ALA A N 1
ATOM 6681 C CA . ALA A 1 814 ? -19.263 22.425 -63.102 1.00 61.69 814 ALA A CA 1
ATOM 6682 C C . ALA A 1 814 ? -17.833 23.017 -62.945 1.00 61.69 814 ALA A C 1
ATOM 6684 O O . ALA A 1 814 ? -16.875 22.276 -62.741 1.00 61.69 814 ALA A O 1
ATOM 6685 N N . ARG A 1 815 ? -17.673 24.344 -63.032 1.00 58.91 815 ARG A N 1
ATOM 6686 C CA . ARG A 1 815 ? -16.452 25.104 -62.714 1.00 58.91 815 ARG A CA 1
ATOM 6687 C C . ARG A 1 815 ? -16.755 26.196 -61.677 1.00 58.91 815 ARG A C 1
ATOM 6689 O O . ARG A 1 815 ? -16.510 27.375 -61.918 1.00 58.91 815 ARG A O 1
ATOM 6696 N N . ALA A 1 816 ? -17.341 25.809 -60.545 1.00 61.72 816 ALA A N 1
ATOM 6697 C CA . ALA A 1 816 ? -17.668 26.732 -59.460 1.00 61.72 816 ALA A CA 1
ATOM 6698 C C . ALA A 1 816 ? -16.397 27.380 -58.854 1.00 61.72 816 ALA A C 1
ATOM 6700 O O . ALA A 1 816 ? -15.411 26.668 -58.631 1.00 61.72 816 ALA A O 1
ATOM 6701 N N . PRO A 1 817 ? -16.395 28.694 -58.551 1.00 60.66 817 PRO A N 1
ATOM 6702 C CA . PRO A 1 817 ? -15.247 29.359 -57.935 1.00 60.66 817 PRO A CA 1
ATOM 6703 C C . PRO A 1 817 ? -14.880 28.774 -56.562 1.00 60.66 817 PRO A C 1
ATOM 6705 O O . PRO A 1 817 ? -15.735 28.550 -55.704 1.00 60.66 817 PRO A O 1
ATOM 6708 N N . PHE A 1 818 ? -13.585 28.566 -56.321 1.00 60.41 818 PHE A N 1
ATOM 6709 C CA . PHE A 1 818 ? -13.063 28.131 -55.025 1.00 60.41 818 PHE A CA 1
ATOM 6710 C C . PHE A 1 818 ? -12.642 29.357 -54.198 1.00 60.41 818 PHE A C 1
ATOM 6712 O O . PHE A 1 818 ? -11.682 30.032 -54.564 1.00 60.41 818 PHE A O 1
ATOM 6719 N N . LYS A 1 819 ? -13.322 29.634 -53.074 1.00 58.84 819 LYS A N 1
ATOM 6720 C CA . LYS A 1 819 ? -12.868 30.626 -52.077 1.00 58.84 819 LYS A CA 1
ATOM 6721 C C . LYS A 1 819 ? -11.558 30.119 -51.446 1.00 58.84 819 LYS A C 1
ATOM 6723 O O . LYS A 1 819 ? -11.598 29.051 -50.832 1.00 58.84 819 LYS A O 1
ATOM 6728 N N . PRO A 1 820 ? -10.413 30.817 -51.588 1.00 56.84 820 PRO A N 1
ATOM 6729 C CA . PRO A 1 820 ? -9.168 30.405 -50.945 1.00 56.84 820 PRO A CA 1
ATOM 6730 C C . PRO A 1 820 ? -9.307 30.421 -49.420 1.00 56.84 820 PRO A C 1
ATOM 6732 O O . PRO A 1 820 ? -9.932 31.325 -48.867 1.00 56.84 820 PRO A O 1
ATOM 6735 N N . SER A 1 821 ? -8.710 29.440 -48.744 1.00 55.62 821 SER A N 1
ATOM 6736 C CA . SER A 1 821 ? -8.629 29.420 -47.280 1.00 55.62 821 SER A CA 1
ATOM 6737 C C . SER A 1 821 ? -7.848 30.633 -46.770 1.00 55.62 821 SER A C 1
ATOM 6739 O O . SER A 1 821 ? -6.822 30.990 -47.354 1.00 55.62 821 SER A O 1
ATOM 6741 N N . GLU A 1 822 ? -8.285 31.243 -45.666 1.00 59.75 822 GLU A N 1
ATOM 6742 C CA . GLU A 1 822 ? -7.523 32.338 -45.060 1.00 59.75 822 GLU A CA 1
ATOM 6743 C C . GLU A 1 822 ? -6.131 31.858 -44.601 1.00 59.75 822 GLU A C 1
ATOM 6745 O O . GLU A 1 822 ? -6.007 30.759 -44.045 1.00 59.75 822 GLU A O 1
ATOM 6750 N N . PRO A 1 823 ? -5.064 32.651 -44.815 1.00 60.84 823 PRO A N 1
ATOM 6751 C CA . PRO A 1 823 ? -3.717 32.271 -44.410 1.00 60.84 823 PRO A CA 1
ATOM 6752 C C . PRO A 1 823 ? -3.621 32.225 -42.881 1.00 60.84 823 PRO A C 1
ATOM 6754 O O . PRO A 1 823 ? -3.672 33.255 -42.205 1.00 60.84 823 PRO A O 1
ATOM 6757 N N . GLY A 1 824 ? -3.466 31.015 -42.337 1.00 53.25 824 GLY A N 1
ATOM 6758 C CA . GLY A 1 824 ? -3.411 30.772 -40.895 1.00 53.25 824 GLY A CA 1
ATOM 6759 C C . GLY A 1 824 ? -2.343 31.610 -40.182 1.00 53.25 824 GLY A C 1
ATOM 6760 O O . GLY A 1 824 ? -1.314 31.958 -40.762 1.00 53.25 824 GLY A O 1
ATOM 6761 N N . ALA A 1 825 ? -2.575 31.915 -38.899 1.00 57.44 825 ALA A N 1
ATOM 6762 C CA . ALA A 1 825 ? -1.848 32.943 -38.140 1.00 57.44 825 ALA A CA 1
ATOM 6763 C C . ALA A 1 825 ? -0.305 32.860 -38.202 1.00 57.44 825 ALA A C 1
ATOM 6765 O O . ALA A 1 825 ? 0.362 33.895 -38.155 1.00 57.44 825 ALA A O 1
ATOM 6766 N N . ASN A 1 826 ? 0.256 31.660 -38.378 1.00 57.62 826 ASN A N 1
ATOM 6767 C CA . ASN A 1 826 ? 1.696 31.420 -38.519 1.00 57.62 826 ASN A CA 1
ATOM 6768 C C . ASN A 1 826 ? 2.314 32.067 -39.780 1.00 57.62 826 ASN A C 1
ATOM 6770 O O . ASN A 1 826 ? 3.516 32.327 -39.807 1.00 57.62 826 ASN A O 1
ATOM 6774 N N . MET A 1 827 ? 1.522 32.396 -40.810 1.00 50.09 827 MET A N 1
ATOM 6775 C CA . MET A 1 827 ? 2.015 33.062 -42.026 1.00 50.09 827 MET A CA 1
ATOM 6776 C C . MET A 1 827 ? 2.431 34.528 -41.823 1.00 50.09 827 MET A C 1
ATOM 6778 O O . MET A 1 827 ? 3.053 35.103 -42.714 1.00 50.09 827 MET A O 1
ATOM 6782 N N . ARG A 1 828 ? 2.187 35.126 -40.645 1.00 57.81 828 ARG A N 1
ATOM 6783 C CA . ARG A 1 828 ? 2.597 36.507 -40.305 1.00 57.81 828 ARG A CA 1
ATOM 6784 C C . ARG A 1 828 ? 4.111 36.772 -40.391 1.00 57.81 828 ARG A C 1
ATOM 6786 O O . ARG A 1 828 ? 4.512 37.932 -40.362 1.00 57.81 828 ARG A O 1
ATOM 6793 N N . HIS A 1 829 ? 4.937 35.731 -40.518 1.00 55.69 829 HIS A N 1
ATOM 6794 C CA . HIS A 1 829 ? 6.396 35.838 -40.626 1.00 55.69 829 HIS A CA 1
ATOM 6795 C C . HIS A 1 829 ? 6.959 35.577 -42.036 1.00 55.69 829 HIS A C 1
ATOM 6797 O O . HIS A 1 829 ? 8.145 35.820 -42.264 1.00 55.69 829 HIS A O 1
ATOM 6803 N N . PHE A 1 830 ? 6.136 35.167 -43.008 1.00 52.44 830 PHE A N 1
ATOM 6804 C CA . PHE A 1 830 ? 6.570 35.051 -44.404 1.00 52.44 830 PHE A CA 1
ATOM 6805 C C . PHE A 1 830 ? 6.575 36.424 -45.088 1.00 52.44 830 PHE A C 1
ATOM 6807 O O . PHE A 1 830 ? 5.570 36.875 -45.641 1.00 52.44 830 PHE A O 1
ATOM 6814 N N . ARG A 1 831 ? 7.737 37.088 -45.103 1.00 60.88 831 ARG A N 1
ATOM 6815 C CA . ARG A 1 831 ? 7.988 38.169 -46.068 1.00 60.88 831 ARG A CA 1
ATOM 6816 C C . ARG A 1 831 ? 7.973 37.570 -47.475 1.00 60.88 831 ARG A C 1
ATOM 6818 O O . ARG A 1 831 ? 8.747 36.656 -47.751 1.00 60.88 831 ARG A O 1
ATOM 6825 N N . LYS A 1 832 ? 7.132 38.101 -48.369 1.00 59.16 832 LYS A N 1
ATOM 6826 C CA . LYS A 1 832 ? 7.264 37.825 -49.808 1.00 59.16 832 LYS A CA 1
ATOM 6827 C C . LYS A 1 832 ? 8.666 38.255 -50.273 1.00 59.16 832 LYS A C 1
ATOM 6829 O O . LYS A 1 832 ? 9.151 39.282 -49.784 1.00 59.16 832 LYS A O 1
ATOM 6834 N N . PRO A 1 833 ? 9.319 37.515 -51.187 1.00 60.16 833 PRO A N 1
ATOM 6835 C CA . PRO A 1 833 ? 10.543 37.998 -51.811 1.00 60.16 833 PRO A CA 1
ATOM 6836 C C . PRO A 1 833 ? 10.248 39.314 -52.537 1.00 60.16 833 PRO A C 1
ATOM 6838 O O . PRO A 1 833 ? 9.205 39.460 -53.172 1.00 60.16 833 PRO A O 1
ATOM 6841 N N . VAL A 1 834 ? 11.159 40.280 -52.424 1.00 52.41 834 VAL A N 1
ATOM 6842 C CA . VAL A 1 834 ? 11.092 41.499 -53.233 1.00 52.41 834 VAL A CA 1
ATOM 6843 C C . VAL A 1 834 ? 11.600 41.133 -54.619 1.00 52.41 834 VAL A C 1
ATOM 6845 O O . VAL A 1 834 ? 12.798 40.914 -54.802 1.00 52.41 834 VAL A O 1
ATOM 6848 N N . GLU A 1 835 ? 10.684 41.039 -55.578 1.00 54.03 835 GLU A N 1
ATOM 6849 C CA . GLU A 1 835 ? 11.032 40.971 -56.994 1.00 54.03 835 GLU A CA 1
ATOM 6850 C C . GLU A 1 835 ? 11.840 42.227 -57.338 1.00 54.03 835 GLU A C 1
ATOM 6852 O O . GLU A 1 835 ? 11.372 43.356 -57.168 1.00 54.03 835 GLU A O 1
ATOM 6857 N N . LYS A 1 836 ? 13.098 42.037 -57.751 1.00 50.81 836 LYS A N 1
ATOM 6858 C CA . LYS A 1 836 ? 13.908 43.145 -58.260 1.00 50.81 836 LYS A CA 1
ATOM 6859 C C . LYS A 1 836 ? 13.293 43.605 -59.584 1.00 50.81 836 LYS A C 1
ATOM 6861 O O . LYS A 1 836 ? 12.937 42.737 -60.383 1.00 50.81 836 LYS A O 1
ATOM 6866 N N . PRO A 1 837 ? 13.191 44.920 -59.846 1.00 54.38 837 PRO A N 1
ATOM 6867 C CA . PRO A 1 837 ? 12.779 45.389 -61.159 1.00 54.38 837 PRO A CA 1
ATOM 6868 C C . PRO A 1 837 ? 13.747 44.840 -62.210 1.00 54.38 837 PRO A C 1
ATOM 6870 O O . PRO A 1 837 ? 14.964 44.878 -62.024 1.00 54.38 837 PRO A O 1
ATOM 6873 N N . ILE A 1 838 ? 13.192 44.310 -63.297 1.00 53.69 838 ILE A N 1
ATOM 6874 C CA . ILE A 1 838 ? 13.963 43.993 -64.494 1.00 53.69 838 ILE A CA 1
ATOM 6875 C C . ILE A 1 838 ? 14.209 45.329 -65.192 1.00 53.69 838 ILE A C 1
ATOM 6877 O O . ILE A 1 838 ? 13.267 45.952 -65.681 1.00 53.69 838 ILE A O 1
ATOM 6881 N N . GLU A 1 839 ? 15.458 45.782 -65.188 1.00 48.34 839 GLU A N 1
ATOM 6882 C CA . GLU A 1 839 ? 15.899 46.877 -66.050 1.00 48.34 839 GLU A CA 1
ATOM 6883 C C . GLU A 1 839 ? 15.865 46.388 -67.510 1.00 48.34 839 GLU A C 1
ATOM 6885 O O . GLU A 1 839 ? 16.290 45.265 -67.800 1.00 48.34 839 GLU A O 1
ATOM 6890 N N . ILE A 1 840 ? 15.301 47.215 -68.398 1.00 50.72 840 ILE A N 1
ATOM 6891 C CA . ILE A 1 840 ? 15.174 47.001 -69.851 1.00 50.72 840 ILE A CA 1
ATOM 6892 C C . ILE A 1 840 ? 15.994 48.083 -70.552 1.00 50.72 840 ILE A C 1
ATOM 6894 O O . ILE A 1 840 ? 15.800 49.261 -70.173 1.00 50.72 840 ILE A O 1
#

Sequence (840 aa):
MVVQLFSAGKITDTRVAELKEKYTLLHKTVISLQESEIQLLQEAKRLSVELEQQQHELEKAEQFPEESSSEVSRIRQQLLSCQNEYNAIKEREYDVQFKMQWRCQQPSFKSGHLSIVPVCKKRKGFWRLNMKEFQNKREAEKTTEALNDEIEELNGTLKAIEKRNEEILQAREDVVKELDGKQILLESKERECSALTKFLEISREKESAILSEREALEDNLNKCVMEKKWQQDILIQKQTQKDRELRNLKKIELQLNMIYDSLEQDKSQHKQLKLEAEAIPKSNGVLLERRRELKKEIEMIKRNLAEQEMISDMDARTLEKCIAEEGRLAKEQEKCRDELSRLAHLTLLRVEEKERKCREVQKAQVQLQNLIKEIKRKDLEIRQCKKRKRKIQREVQGFSKMHDVIQSEKNKCTNLVNAAQQKISEIKNQTKLLGNEIANLRNIIMTKERKLQKQHLKNKNNVAITDSLKNDCRKIAQSMHEMEEKKKQQSLDLERLNNMVTCIEEEMEQLRKKYERAVQEQSESGLLLRDREEELCILYEKINMQEMLCRNGDIEIQVLDEKIRFLKLKVAEKKRQIKLWLKVLPMKKDLDAHVVVLQIQYSQCKDRIKQMEATFTDPMNETRKRDLGGTDLSPPELLKKIEQLEVELVQKEEKLLEIDLLYEQVSQLTDRIHAMAKSGKQDMLLLAQTMNELQRKLKEKTKQMMALVAELSMKQALAIKLQQEMRDKEQFLMTVSSRIDQGLPPPKETEIEWLKVLRNEKMQKDAAEARAKRAAEEEQAAGPGCVHTTAEQRPTAYIPDDEYSLPLPRPYGARAPFKPSEPGANMRHFRKPVEKPIEI

pLDDT: mean 76.9, std 17.15, range [20.64, 96.81]

Foldseek 3Di:
DLVVCVVVVNDDPVVSVVVVVVVVVVVVVVVVVVVVVVVVVVVVVVVVVVVVVVVVVVVVVVPDDPPDDDVVVVVVVVVVVVVVVVVVVVVVVVVVVVVVVVVVPDDDDDDDDDDDDDDDDDDDDPPPPPVVVVVVVVVVVVVVVVVVVVVVVVVVVVVVVVVVVVVVVVVVVVVVVVVVVVVVVVVVVVVVVVVVVVVVVVVVVVVVVVVVVVVVVVVVVVVVVVVVVVVVVVVVVVVVVVVVVVVVVVVVVVVVVVVVVVVVVVVVVVVVVVVVVVPDDDDDDPPPPVVPPVPPPVPPPPPDDDDDDDDDDDDDDDDDDPPPVVVVVVVVVVVVVVVVVVVVVVVVVVVVVVVVVVVVVVVVVVVVVVVVVVVVVVVVVVVVVVVVVVVVVVVVVVVVVVVVVVVVVVVVVVVVVVVVVVVVVVVVVVVVVVVVVVVVVVVVVVVVVVVVVVVVVVVVVVVVVVVVVVVVVVVVVVVVVVVVVVVVVVVVVVVVVVVVVVVVVVVVVVVVVVVVVVVVVVVVVVVVVVVVVVVVVVVVVVVVVVVVVVVVVVVVVVVVVVVVVVVVVVVVVVVVVVVVVVVCVVVVVVVVVVVVVVVVVVVVVVVVVVVCVVVPVPDDDDDDDDDDDDDDDDDPVVPVVPVVVVVVVVVVVVVVVVVVVVVVVVVVVVVVVVVVVVVVVVVVVVVVVVVVVVVVVVVVVVVVVVVVVVVVVVVVVVVVVVVVVVVVVVVLVVVQVVCVVVVHDHDPVVVVVVVVVVVVVVVVVVVVVVVVVVVVVVVVVPDPDDDDDPDDDDQQFDFDPDPPDDRDTDGDPPPDDDDDDDDPPVCPPDDDDPDDDDDD

Secondary structure (DSSP, 8-state):
-HHHHHHTTSS-HHHHHHHHHHHHHHHHHHHHHHHHHHHHHHHHHHHHHHHHHHHHHHHHHH---TT---HHHHHHHHHHHHHHHHHHHHHHHHHHHHHHHHHTTS-------------------TTSSHHHHHHHHHHHHHHHHHHHHHHHHHHHHHHHHHHHHHHHHHHHHHHHHHHHHHHHHHHHHHHHHHHHHHHHHHHHHHHHHHHHHHHHHHHHHHHHHHHHHHHHHHHHHHHHHHHHHHHHHHHHHHHHHHHHHHHHHHHHHHHHHHHHHTTPPP---TTSGGGSGGGSSTTGGGG----------------GGGGGGHHHHHHHHHHHHHHHHHHHHHHHHHHHHHHHHHHHHHHHHHHHHHHHHHHHHHHHHHHHHHHHHHHHHHHHHHHHHHHHHHHHHHHHHHHHHHHHHHHHHHHHHHHHHHHHHHHHHHHHHHHHHHHHHHHHHHHHHHHHHHHHHHHHHHHHHHHHHHHHHHHHHHHHHHHHHHHHHHHHHHHHHHHHHHHHHHHHHHHHHHHHHHHHHHHHHHHHHHHHHHHHHHHHHHHHHHHHHHHHHHHHHHHHHHHHHHHHHHHHHHHHHHHHHHHHHHHHHHHHHHHHHHHHHHHHTS-----------------GGGGGGTHHHHHHHHHHHHHHHHHHHHHHHHHHHHHHHHHHHHHHHHHHHHHHHHHHHHHHHHHHHHHHHHHHHHHHHHHHHHHHHHHHHHHHHHHHHHHHHHHHHTTPPPPHHHHHHHHHHHHHHHHHHHHHHHHHHHHHHHHHH--TT----SSPPP--EE----TTS--PPEEP-SS---PPPP--GGGGG-PPP-PPP---